Protein 2LSS (pdb70)

B-factor: mean 38.08, std 21.88, range [0.02, 75.52]

InterPro domains:
  IPR002059 Cold-shock protein Csp, DNA-binding [PF00313] (7-67)
  IPR002059 Cold-shock protein Csp, DNA-binding [PR00050] (7-22)
  IPR002059 Cold-shock protein Csp, DNA-binding [PR00050] (28-37)
  IPR002059 Cold-shock protein Csp, DNA-binding [PR00050] (43-61)
  IPR002059 Cold-shock protein Csp, DNA-binding [PS51857] (4-69)
  IPR002059 Cold-shock protein Csp, DNA-binding [cd04458] (7-69)
  IPR011129 Cold-shock domain [SM00357] (6-70)
  IPR012156 Cold shock, CspA [PIRSF002599] (2-68)
  IPR012340 Nucleic acid-binding, OB-fold [G3DSA:2.40.50.140] (1-70)
  IPR012340 Nucleic acid-binding, OB-fold [SSF50249] (3-68)
  IPR019844 Cold-shock domain, conserved site [PS00352] (18-37)
  IPR050181 Cold shock domain-containing protein [PTHR11544] (1-67)

Organism: Rickettsia rickettsii (strain Sheila Smith) (NCBI:txid392021)

Sequence (70 aa):
MATNIVGKVKWYNSTKNFGFIEQDNGGKDVFVHKSAVDAAGLHSLEEGQDVIFDLEEKQGKAYAVNLRIKMATNIVGKVKWYNSTKNFGFIEQDNGGKDVFVHKSAVDAAGLHSLEEGQDVIFDLEEKQGKAYAVNLRIKMATNIVGKVKWYNSTKNFGFIEQDNGGKDVFVHKSAVDAAGLHSLEEGQDVIFDLEEKQGKAYAVNLRIKMATNIVGKVKWYNSTKNFGFIEQDNGGKDVFVHKSAVDAAGLHSLEEGQDVIFDLEEKQGKAYAVNLRIKMATNIVGKVKWYNSTKNFGFIEQDNGGKDVFVHKSAVDAAGLHSLEEGQDVIFDLEEKQGKAYAVNLRIKMATNIVGKVKWYNSTKNFGFIEQDNGGKDVFVHKSAVDAAGLHSLEEGQDVIFDLEEKQGKAYAVNLRIKMATNIVGKVKWYNSTKNFGFIEQDNGGKDVFVHKSAVDAAGLHSLEEGQDVIFDLEEKQGKAYAVNLRIKMATNIVGKVKWYNSTKNFGFIEQDNGGKDVFVHKSAVDAAGLHSLEEGQDVIFDLEEKQGKAYAVNLRIKMATNIVGKVKWYNSTKNFGFIEQDNGGKDVFVHKSAVDAAGLHSLEEGQDVIFDLEEKQGKAYAVNLRIKMATNIVGKVKWYNSTKNFGFIEQDNGGKDVFVHKSAVDAAGLHSLEEGQDVIFDLEEKQGKAYAVNLRIKMATNIVGKVKWYNSTKNFGFIEQDNGGKDVFVHKSAVDAAGLHSLEEGQDVIFDLEEKQGKAYAVNLRIKMATNIVGKVKWYNSTKNFGFIEQDNGGKDVFVHKSAVDAAGLHSLEEGQDVIFDLEEKQGKAYAVNLRIKMATNIVGKVKWYNSTKNFGFIEQDNGGKDVFVHKSAVDAAGLHSLEEGQDVIFDLEEKQGKAYAVNLRIKMATNIVGKVKWYNSTKNFGFIEQDNGGKDVFVHKSAVDAAGLHSLEEGQDVIFDLEEKQGKAYAVNLRIKMATNIVGKVKWYNSTKNFGFIEQDNGGKDVFVHKSAVDAAGLHSLEEGQDVIFDLEEKQGKAYAVNLRIKMATNIVGKVKWYNSTKNFGFIEQDNGGKDVFVHKSAVDAAGLHSLEEGQDVIFDLEEKQGKAYAVNLRIKMATNIVGKVKWYNSTKNFGFIEQDNGGKDVFVHKSAVDAAGLHSLEEGQDVIFDLEEKQGKAYAVNLRIKMATNIVGKVKWYNSTKNFGFIEQDNGGKDVFVHKSAVDAAGLHSLEEGQDVIFDLEEKQGKAYAVNLRIKMATNIVGKVKWYNSTKNFGFIEQDNGGKDVFVHKSAVDAAGLHSLEEGQDVIFDLEEKQGKAYAVNLRIKMATNIVGKVKWYNSTKNFGFIEQDNGGKDVFVHKSAVDAAGLHSLEEGQDVIFDLEEKQGKAYAVNLRIK

Nearest PDB structures (foldseek):
  2lss-assembly1_A  TM=9.716E-01  e=3.222E-11  Rickettsia rickettsii str. 'Sheila Smith'
  1mjc-assembly1_A  TM=8.261E-01  e=1.455E-05  Escherichia coli
  6ktc-assembly1_A  TM=8.316E-01  e=2.704E-05  Homo sapiens
  3i2z-assembly3_A  TM=7.868E-01  e=3.585E-05  Salmonella enterica subsp. enterica serovar Typhimurium
  5ytx-assembly1_A  TM=8.258E-01  e=6.298E-05  Homo sapiens

Foldseek 3Di:
DFFWDKWFFPAADVVQQKGWIGHPVGHDIAMEGCQQCVVQVDDDHGGPWIWIFGWDDDPPGIYTHPIDTD

Solvent-accessible surface area: 4618 Å² total; per-residue (Å²): 178,39,100,118,30,83,2,58,1,65,104,30,82,80,128,144,45,98,1,54,0,61,44,99,129,62,23,180,88,7,48,0,75,78,66,0,8,84,69,41,36,22,178,76,14,93,118,35,57,40,0,59,4,27,28,85,84,117,183,70,128,27,58,0,36,64,0,135,74,168

Structure (mmCIF, N/CA/C/O backbone):
data_2LSS
#
_entry.id   2LSS
#
loop_
_atom_site.group_PDB
_atom_site.id
_atom_site.type_symbol
_atom_site.label_atom_id
_atom_site.label_alt_id
_atom_site.label_comp_id
_atom_site.label_asym_id
_atom_site.label_entity_id
_atom_site.label_seq_id
_atom_site.pdbx_PDB_ins_code
_atom_site.Cartn_x
_atom_site.Cartn_y
_atom_site.Cartn_z
_atom_site.occupancy
_atom_site.B_iso_or_equiv
_atom_site.auth_seq_id
_atom_site.auth_comp_id
_atom_site.auth_asym_id
_atom_site.auth_atom_id
_atom_site.pdbx_PDB_model_num
ATOM 1 N N . MET A 1 1 ? 5.404 12.030 1.901 1.00 0.00 1 MET A N 1
ATOM 2 C CA . MET A 1 1 ? 4.901 13.091 2.768 1.00 52.33 1 MET A CA 1
ATOM 3 C C . MET A 1 1 ? 3.371 13.031 2.905 1.00 21.10 1 MET A C 1
ATOM 4 O O . MET A 1 1 ? 2.646 13.899 2.409 1.00 42.05 1 MET A O 1
ATOM 20 N N . ALA A 1 2 ? 2.886 11.952 3.497 1.00 12.05 2 ALA A N 1
ATOM 21 C CA . ALA A 1 2 ? 1.475 11.768 3.781 1.00 54.41 2 ALA A CA 1
ATOM 22 C C . ALA A 1 2 ? 1.332 10.664 4.816 1.00 23.22 2 ALA A C 1
ATOM 23 O O . ALA A 1 2 ? 2.010 9.650 4.718 1.00 30.11 2 ALA A O 1
ATOM 30 N N . THR A 1 3 ? 0.487 10.849 5.797 1.00 31.02 3 THR A N 1
ATOM 31 C CA . THR A 1 3 ? 0.326 9.851 6.846 1.00 21.12 3 THR A CA 1
ATOM 32 C C . THR A 1 3 ? -1.140 9.487 7.079 1.00 50.50 3 THR A C 1
ATOM 33 O O . THR A 1 3 ? -2.039 10.293 6.790 1.00 1.24 3 THR A O 1
ATOM 44 N N . ASN A 1 4 ? -1.366 8.262 7.579 1.00 55.22 4 ASN A N 1
ATOM 45 C CA . ASN A 1 4 ? -2.708 7.760 7.972 1.00 71.43 4 ASN A CA 1
ATOM 46 C C . ASN A 1 4 ? -3.674 7.810 6.786 1.00 73.44 4 ASN A C 1
ATOM 47 O O . ASN A 1 4 ? -4.848 8.138 6.929 1.00 55.02 4 ASN A O 1
ATOM 58 N N . ILE A 1 5 ? -3.178 7.424 5.643 1.00 61.55 5 ILE A N 1
ATOM 59 C CA . ILE A 1 5 ? -3.906 7.492 4.389 1.00 23.41 5 ILE A CA 1
ATOM 60 C C . ILE A 1 5 ? -4.949 6.401 4.275 1.00 3.11 5 ILE A C 1
ATOM 61 O O . ILE A 1 5 ? -4.795 5.309 4.825 1.00 62.22 5 ILE A O 1
ATOM 77 N N . VAL A 1 6 ? -5.993 6.712 3.551 1.00 1.03 6 VAL A N 1
ATOM 78 C CA . VAL A 1 6 ? -7.036 5.794 3.249 1.00 70.44 6 VAL A CA 1
ATOM 79 C C . VAL A 1 6 ? -6.797 5.178 1.893 1.00 42.33 6 VAL A C 1
ATOM 80 O O . VAL A 1 6 ? -6.367 5.858 0.957 1.00 1.21 6 VAL A O 1
ATOM 93 N N . GLY A 1 7 ? -7.033 3.920 1.801 1.00 22.04 7 GLY A N 1
ATOM 94 C CA . GLY A 1 7 ? -7.089 3.289 0.549 1.00 73.03 7 GLY A CA 1
ATOM 95 C C . GLY A 1 7 ? -7.446 1.866 0.650 1.00 15.32 7 GLY A C 1
ATOM 96 O O . GLY A 1 7 ? -7.545 1.318 1.726 1.00 70.03 7 GLY A O 1
ATOM 100 N N . LYS A 1 8 ? -7.684 1.296 -0.456 1.00 60.53 8 LYS A N 1
ATOM 101 C CA . LYS A 1 8 ? -7.994 -0.080 -0.580 1.00 42.14 8 LYS A CA 1
ATOM 102 C C . LYS A 1 8 ? -6.945 -0.738 -1.447 1.00 71.14 8 LYS A C 1
ATOM 103 O O . LYS A 1 8 ? -6.430 -0.112 -2.381 1.00 63.04 8 LYS A O 1
ATOM 122 N N . VAL A 1 9 ? -6.596 -1.969 -1.117 1.00 44.33 9 VAL A N 1
ATOM 123 C CA . VAL A 1 9 ? -5.648 -2.736 -1.892 1.00 52.34 9 VAL A CA 1
ATOM 124 C C . VAL A 1 9 ? -6.178 -2.862 -3.312 1.00 43.51 9 VAL A C 1
ATOM 125 O O . VAL A 1 9 ? -7.177 -3.557 -3.566 1.00 42.15 9 VAL A O 1
ATOM 138 N N . LYS A 1 10 ? -5.534 -2.142 -4.209 1.00 43.00 10 LYS A N 1
ATOM 139 C CA . LYS A 1 10 ? -5.926 -2.048 -5.593 1.00 71.43 10 LYS A CA 1
ATOM 140 C C . LYS A 1 10 ? -5.675 -3.385 -6.257 1.00 10.11 10 LYS A C 1
ATOM 141 O O . LYS A 1 10 ? -6.508 -3.880 -7.026 1.00 74.23 10 LYS A O 1
ATOM 160 N N . TRP A 1 11 ? -4.529 -3.951 -5.940 1.00 0.20 11 TRP A N 1
ATOM 161 C CA . TRP A 1 11 ? -4.145 -5.281 -6.333 1.00 72.32 11 TRP A CA 1
ATOM 162 C C . TRP A 1 11 ? -2.879 -5.634 -5.623 1.00 23.54 11 TRP A C 1
ATOM 163 O O . TRP A 1 11 ? -2.122 -4.744 -5.227 1.00 61.11 11 TRP A O 1
ATOM 184 N N . TYR A 1 12 ? -2.652 -6.892 -5.454 1.00 41.31 12 TYR A N 1
ATOM 185 C CA . TYR A 1 12 ? -1.478 -7.380 -4.762 1.00 4.11 12 TYR A CA 1
ATOM 186 C C . TYR A 1 12 ? -1.233 -8.815 -5.137 1.00 13.13 12 TYR A C 1
ATOM 187 O O . TYR A 1 12 ? -2.102 -9.668 -4.954 1.00 71.45 12 TYR A O 1
ATOM 205 N N . ASN A 1 13 ? -0.073 -9.084 -5.674 1.00 63.12 13 ASN A N 1
ATOM 206 C CA . ASN A 1 13 ? 0.298 -10.441 -6.008 1.00 13.31 13 ASN A CA 1
ATOM 207 C C . ASN A 1 13 ? 1.395 -10.905 -5.104 1.00 74.01 13 ASN A C 1
ATOM 208 O O . ASN A 1 13 ? 2.551 -10.458 -5.221 1.00 75.41 13 ASN A O 1
ATOM 219 N N . SER A 1 14 ? 1.040 -11.804 -4.204 1.00 45.10 14 SER A N 1
ATOM 220 C CA . SER A 1 14 ? 1.933 -12.329 -3.187 1.00 30.51 14 SER A CA 1
ATOM 221 C C . SER A 1 14 ? 3.179 -12.993 -3.780 1.00 11.32 14 SER A C 1
ATOM 222 O O . SER A 1 14 ? 4.206 -13.075 -3.125 1.00 4.33 14 SER A O 1
ATOM 230 N N . THR A 1 15 ? 3.071 -13.437 -5.029 1.00 10.34 15 THR A N 1
ATOM 231 C CA . THR A 1 15 ? 4.166 -14.078 -5.735 1.00 43.55 15 THR A CA 1
ATOM 232 C C . THR A 1 15 ? 5.398 -13.154 -5.796 1.00 11.13 15 THR A C 1
ATOM 233 O O . THR A 1 15 ? 6.534 -13.607 -5.693 1.00 44.23 15 THR A O 1
ATOM 244 N N . LYS A 1 16 ? 5.162 -11.854 -5.939 1.00 75.23 16 LYS A N 1
ATOM 245 C CA . LYS A 1 16 ? 6.269 -10.906 -5.996 1.00 71.45 16 LYS A CA 1
ATOM 246 C C . LYS A 1 16 ? 6.235 -9.981 -4.791 1.00 51.42 16 LYS A C 1
ATOM 247 O O . LYS A 1 16 ? 7.181 -9.230 -4.557 1.00 62.42 16 LYS A O 1
ATOM 266 N N . ASN A 1 17 ? 5.143 -10.060 -4.027 1.00 70.33 17 ASN A N 1
ATOM 267 C CA . ASN A 1 17 ? 4.892 -9.188 -2.858 1.00 42.34 17 ASN A CA 1
ATOM 268 C C . ASN A 1 17 ? 4.760 -7.723 -3.261 1.00 73.10 17 ASN A C 1
ATOM 269 O O . ASN A 1 17 ? 4.959 -6.822 -2.447 1.00 61.31 17 ASN A O 1
ATOM 280 N N . PHE A 1 18 ? 4.374 -7.496 -4.504 1.00 11.01 18 PHE A N 1
ATOM 281 C CA . PHE A 1 18 ? 4.162 -6.152 -5.000 1.00 34.52 18 PHE A CA 1
ATOM 282 C C . PHE A 1 18 ? 2.710 -5.963 -5.374 1.00 73.22 18 PHE A C 1
ATOM 283 O O . PHE A 1 18 ? 1.977 -6.947 -5.629 1.00 73.41 18 PHE A O 1
ATOM 300 N N . GLY A 1 19 ? 2.298 -4.728 -5.409 1.00 72.33 19 GLY A N 1
ATOM 301 C CA . GLY A 1 19 ? 0.969 -4.393 -5.779 1.00 74.03 19 GLY A CA 1
ATOM 302 C C . GLY A 1 19 ? 0.756 -2.914 -5.674 1.00 5.34 19 GLY A C 1
ATOM 303 O O . GLY A 1 19 ? 1.719 -2.159 -5.506 1.00 13.13 19 GLY A O 1
ATOM 307 N N . PHE A 1 20 ? -0.470 -2.500 -5.743 1.00 32.34 20 PHE A N 1
ATOM 308 C CA . PHE A 1 20 ? -0.834 -1.105 -5.643 1.00 65.12 20 PHE A CA 1
ATOM 309 C C . PHE A 1 20 ? -2.006 -0.920 -4.724 1.00 73.25 20 PHE A C 1
ATOM 310 O O . PHE A 1 20 ? -2.681 -1.884 -4.346 1.00 31.02 20 PHE A O 1
ATOM 327 N N . ILE A 1 21 ? -2.263 0.316 -4.389 1.00 61.21 21 ILE A N 1
ATOM 328 C CA . ILE A 1 21 ? -3.329 0.688 -3.486 1.00 64.33 21 ILE A CA 1
ATOM 329 C C . ILE A 1 21 ? -3.986 1.963 -4.005 1.00 24.14 21 ILE A C 1
ATOM 330 O O . ILE A 1 21 ? -3.294 2.853 -4.500 1.00 53.21 21 ILE A O 1
ATOM 346 N N . GLU A 1 22 ? -5.302 2.030 -3.940 1.00 10.31 22 GLU A N 1
ATOM 347 C CA . GLU A 1 22 ? -6.019 3.228 -4.308 1.00 63.13 22 GLU A CA 1
ATOM 348 C C . GLU A 1 22 ? -7.178 3.353 -3.354 1.00 61.12 22 GLU A C 1
ATOM 349 O O . GLU A 1 22 ? -7.756 2.346 -2.963 1.00 4.11 22 GLU A O 1
ATOM 361 N N . GLN A 1 23 ? -7.507 4.524 -2.932 1.00 61.53 23 GLN A N 1
ATOM 362 C CA . GLN A 1 23 ? -8.696 4.634 -2.134 1.00 11.24 23 GLN A CA 1
ATOM 363 C C . GLN A 1 23 ? -9.872 4.725 -3.036 1.00 71.43 23 GLN A C 1
ATOM 364 O O . GLN A 1 23 ? -9.761 5.232 -4.166 1.00 51.12 23 GLN A O 1
ATOM 378 N N . ASP A 1 24 ? -10.984 4.259 -2.557 1.00 40.42 24 ASP A N 1
ATOM 379 C CA . ASP A 1 24 ? -12.233 4.230 -3.311 1.00 71.43 24 ASP A CA 1
ATOM 380 C C . ASP A 1 24 ? -12.665 5.619 -3.746 1.00 22.13 24 ASP A C 1
ATOM 381 O O . ASP A 1 24 ? -13.445 5.774 -4.686 1.00 2.03 24 ASP A O 1
ATOM 390 N N . ASN A 1 25 ? -12.136 6.628 -3.080 1.00 21.21 25 ASN A N 1
ATOM 391 C CA . ASN A 1 25 ? -12.501 8.004 -3.369 1.00 20.13 25 ASN A CA 1
ATOM 392 C C . ASN A 1 25 ? -11.662 8.588 -4.493 1.00 13.44 25 ASN A C 1
ATOM 393 O O . ASN A 1 25 ? -11.835 9.754 -4.855 1.00 13.55 25 ASN A O 1
ATOM 404 N N . GLY A 1 26 ? -10.763 7.792 -5.054 1.00 44.23 26 GLY A N 1
ATOM 405 C CA . GLY A 1 26 ? -9.957 8.285 -6.145 1.00 65.01 26 GLY A CA 1
ATOM 406 C C . GLY A 1 26 ? -8.537 8.541 -5.741 1.00 34.04 26 GLY A C 1
ATOM 407 O O . GLY A 1 26 ? -7.971 9.585 -6.064 1.00 33.45 26 GLY A O 1
ATOM 411 N N . GLY A 1 27 ? -7.955 7.600 -5.029 1.00 14.33 27 GLY A N 1
ATOM 412 C CA . GLY A 1 27 ? -6.573 7.747 -4.637 1.00 24.41 27 GLY A CA 1
ATOM 413 C C . GLY A 1 27 ? -5.671 7.360 -5.782 1.00 63.24 27 GLY A C 1
ATOM 414 O O . GLY A 1 27 ? -6.078 6.584 -6.661 1.00 1.00 27 GLY A O 1
ATOM 418 N N . LYS A 1 28 ? -4.484 7.887 -5.802 1.00 23.22 28 LYS A N 1
ATOM 419 C CA . LYS A 1 28 ? -3.572 7.645 -6.895 1.00 41.52 28 LYS A CA 1
ATOM 420 C C . LYS A 1 28 ? -2.804 6.354 -6.741 1.00 31.22 28 LYS A C 1
ATOM 421 O O . LYS A 1 28 ? -2.837 5.716 -5.676 1.00 44.23 28 LYS A O 1
ATOM 440 N N . ASP A 1 29 ? -2.116 5.976 -7.807 1.00 72.24 29 ASP A N 1
ATOM 441 C CA . ASP A 1 29 ? -1.357 4.735 -7.863 1.00 42.31 29 ASP A CA 1
ATOM 442 C C . ASP A 1 29 ? -0.133 4.770 -7.004 1.00 42.12 29 ASP A C 1
ATOM 443 O O . ASP A 1 29 ? 0.940 5.213 -7.429 1.00 0.23 29 ASP A O 1
ATOM 452 N N . VAL A 1 30 ? -0.296 4.359 -5.800 1.00 73.34 30 VAL A N 1
ATOM 453 C CA . VAL A 1 30 ? 0.797 4.217 -4.911 1.00 35.21 30 VAL A CA 1
ATOM 454 C C . VAL A 1 30 ? 1.102 2.738 -4.763 1.00 62.25 30 VAL A C 1
ATOM 455 O O . VAL A 1 30 ? 0.213 1.937 -4.436 1.00 63.25 30 VAL A O 1
ATOM 468 N N . PHE A 1 31 ? 2.323 2.362 -5.055 1.00 62.40 31 PHE A N 1
ATOM 469 C CA . PHE A 1 31 ? 2.692 0.973 -5.013 1.00 74.01 31 PHE A CA 1
ATOM 470 C C . PHE A 1 31 ? 3.046 0.540 -3.624 1.00 10.31 31 PHE A C 1
ATOM 471 O O . PHE A 1 31 ? 3.640 1.297 -2.854 1.00 71.34 31 PHE A O 1
ATOM 488 N N . VAL A 1 32 ? 2.661 -0.647 -3.293 1.00 22.14 32 VAL A N 1
ATOM 489 C CA . VAL A 1 32 ? 2.939 -1.176 -2.004 1.00 10.41 32 VAL A CA 1
ATOM 490 C C . VAL A 1 32 ? 4.173 -2.068 -2.072 1.00 73.51 32 VAL A C 1
ATOM 491 O O . VAL A 1 32 ? 4.307 -2.917 -2.963 1.00 63.32 32 VAL A O 1
ATOM 504 N N . HIS A 1 33 ? 5.085 -1.833 -1.173 1.00 54.11 33 HIS A N 1
ATOM 505 C CA . HIS A 1 33 ? 6.304 -2.586 -1.106 1.00 64.20 33 HIS A CA 1
ATOM 506 C C . HIS A 1 33 ? 6.259 -3.472 0.132 1.00 25.12 33 HIS A C 1
ATOM 507 O O . HIS A 1 33 ? 5.663 -3.090 1.127 1.00 63.41 33 HIS A O 1
ATOM 522 N N . LYS A 1 34 ? 6.894 -4.646 0.074 1.00 15.31 34 LYS A N 1
ATOM 523 C CA . LYS A 1 34 ? 6.858 -5.581 1.200 1.00 34.21 34 LYS A CA 1
ATOM 524 C C . LYS A 1 34 ? 7.385 -4.996 2.516 1.00 64.41 34 LYS A C 1
ATOM 525 O O . LYS A 1 34 ? 6.917 -5.371 3.573 1.00 51.33 34 LYS A O 1
ATOM 544 N N . SER A 1 35 ? 8.326 -4.059 2.450 1.00 50.24 35 SER A N 1
ATOM 545 C CA . SER A 1 35 ? 8.806 -3.365 3.671 1.00 31.13 35 SER A CA 1
ATOM 546 C C . SER A 1 35 ? 7.630 -2.734 4.460 1.00 74.13 35 SER A C 1
ATOM 547 O O . SER A 1 35 ? 7.691 -2.602 5.687 1.00 43.14 35 SER A O 1
ATOM 555 N N . ALA A 1 36 ? 6.559 -2.383 3.753 1.00 5.12 36 ALA A N 1
ATOM 556 C CA . ALA A 1 36 ? 5.383 -1.823 4.376 1.00 21.22 36 ALA A CA 1
ATOM 557 C C . ALA A 1 36 ? 4.624 -2.897 5.094 1.00 45.44 36 ALA A C 1
ATOM 558 O O . ALA A 1 36 ? 4.082 -2.675 6.176 1.00 54.21 36 ALA A O 1
ATOM 565 N N . VAL A 1 37 ? 4.568 -4.066 4.465 1.00 15.01 37 VAL A N 1
ATOM 566 C CA . VAL A 1 37 ? 3.982 -5.230 5.075 1.00 12.34 37 VAL A CA 1
ATOM 567 C C . VAL A 1 37 ? 4.766 -5.561 6.291 1.00 34.43 37 VAL A C 1
ATOM 568 O O . VAL A 1 37 ? 4.214 -5.671 7.343 1.00 71.23 37 VAL A O 1
ATOM 581 N N . ASP A 1 38 ? 6.069 -5.642 6.128 1.00 74.45 38 ASP A N 1
ATOM 582 C CA . ASP A 1 38 ? 6.981 -6.030 7.188 1.00 24.21 38 ASP A CA 1
ATOM 583 C C . ASP A 1 38 ? 6.994 -5.033 8.309 1.00 3.45 38 ASP A C 1
ATOM 584 O O . ASP A 1 38 ? 7.352 -5.382 9.422 1.00 60.34 38 ASP A O 1
ATOM 593 N N . ALA A 1 39 ? 6.596 -3.784 8.023 1.00 65.31 39 ALA A N 1
ATOM 594 C CA . ALA A 1 39 ? 6.540 -2.752 9.055 1.00 14.52 39 ALA A CA 1
ATOM 595 C C . ALA A 1 39 ? 5.613 -3.172 10.188 1.00 75.52 39 ALA A C 1
ATOM 596 O O . ALA A 1 39 ? 5.875 -2.902 11.362 1.00 14.24 39 ALA A O 1
ATOM 603 N N . ALA A 1 40 ? 4.553 -3.860 9.827 1.00 44.33 40 ALA A N 1
ATOM 604 C CA . ALA A 1 40 ? 3.578 -4.335 10.800 1.00 1.03 40 ALA A CA 1
ATOM 605 C C . ALA A 1 40 ? 3.541 -5.858 10.804 1.00 23.32 40 ALA A C 1
ATOM 606 O O . ALA A 1 40 ? 3.011 -6.484 11.716 1.00 60.34 40 ALA A O 1
ATOM 613 N N . GLY A 1 41 ? 4.137 -6.425 9.784 1.00 22.14 41 GLY A N 1
ATOM 614 C CA . GLY A 1 41 ? 4.095 -7.839 9.520 1.00 50.22 41 GLY A CA 1
ATOM 615 C C . GLY A 1 41 ? 2.703 -8.249 9.202 1.00 51.43 41 GLY A C 1
ATOM 616 O O . GLY A 1 41 ? 2.131 -9.140 9.848 1.00 13.52 41 GLY A O 1
ATOM 620 N N . LEU A 1 42 ? 2.155 -7.577 8.212 1.00 15.14 42 LEU A N 1
ATOM 621 C CA . LEU A 1 42 ? 0.807 -7.779 7.773 1.00 1.31 42 LEU A CA 1
ATOM 622 C C . LEU A 1 42 ? 0.733 -9.210 7.232 1.00 20.32 42 LEU A C 1
ATOM 623 O O . LEU A 1 42 ? 1.517 -9.596 6.368 1.00 1.34 42 LEU A O 1
ATOM 639 N N . HIS A 1 43 ? -0.189 -9.980 7.735 1.00 53.14 43 HIS A N 1
ATOM 640 C CA . HIS A 1 43 ? -0.203 -11.404 7.441 1.00 60.23 43 HIS A CA 1
ATOM 641 C C . HIS A 1 43 ? -0.662 -11.740 6.036 1.00 14.13 43 HIS A C 1
ATOM 642 O O . HIS A 1 43 ? -0.163 -12.702 5.437 1.00 41.01 43 HIS A O 1
ATOM 657 N N . SER A 1 44 ? -1.589 -10.977 5.500 1.00 20.23 44 SER A N 1
ATOM 658 C CA . SER A 1 44 ? -2.118 -11.235 4.164 1.00 64.24 44 SER A CA 1
ATOM 659 C C . SER A 1 44 ? -2.808 -10.007 3.600 1.00 25.55 44 SER A C 1
ATOM 660 O O . SER A 1 44 ? -3.451 -9.247 4.334 1.00 35.11 44 SER A O 1
ATOM 668 N N . LEU A 1 45 ? -2.662 -9.819 2.317 1.00 13.13 45 LEU A N 1
ATOM 669 C CA . LEU A 1 45 ? -3.339 -8.766 1.590 1.00 43.22 45 LEU A CA 1
ATOM 670 C C . LEU A 1 45 ? -3.799 -9.301 0.273 1.00 65.24 45 LEU A C 1
ATOM 671 O O . LEU A 1 45 ? -3.128 -10.139 -0.341 1.00 61.14 45 LEU A O 1
ATOM 687 N N . GLU A 1 46 ? -4.918 -8.838 -0.145 1.00 74.11 46 GLU A N 1
ATOM 688 C CA . GLU A 1 46 ? -5.447 -9.107 -1.435 1.00 71.34 46 GLU A CA 1
ATOM 689 C C . GLU A 1 46 ? -6.437 -8.013 -1.758 1.00 72.03 46 GLU A C 1
ATOM 690 O O . GLU A 1 46 ? -6.749 -7.181 -0.880 1.00 25.25 46 GLU A O 1
ATOM 702 N N . GLU A 1 47 ? -6.904 -7.987 -2.981 1.00 75.11 47 GLU A N 1
ATOM 703 C CA . GLU A 1 47 ? -7.807 -7.006 -3.461 1.00 3.12 47 GLU A CA 1
ATOM 704 C C . GLU A 1 47 ? -9.055 -6.966 -2.581 1.00 12.12 47 GLU A C 1
ATOM 705 O O . GLU A 1 47 ? -9.617 -8.009 -2.220 1.00 11.03 47 GLU A O 1
ATOM 717 N N . GLY A 1 48 ? -9.451 -5.779 -2.219 1.00 20.13 48 GLY A N 1
ATOM 718 C CA . GLY A 1 48 ? -10.622 -5.599 -1.397 1.00 1.10 48 GLY A CA 1
ATOM 719 C C . GLY A 1 48 ? -10.320 -5.011 -0.038 1.00 1.42 48 GLY A C 1
ATOM 720 O O . GLY A 1 48 ? -11.129 -4.262 0.507 1.00 41.43 48 GLY A O 1
ATOM 724 N N . GLN A 1 49 ? -9.163 -5.338 0.500 1.00 41.03 49 GLN A N 1
ATOM 725 C CA . GLN A 1 49 ? -8.767 -4.870 1.818 1.00 53.12 49 GLN A CA 1
ATOM 726 C C . GLN A 1 49 ? -8.604 -3.376 1.907 1.00 34.21 49 GLN A C 1
ATOM 727 O O . GLN A 1 49 ? -7.891 -2.771 1.113 1.00 24.25 49 GLN A O 1
ATOM 741 N N . ASP A 1 50 ? -9.280 -2.791 2.869 1.00 52.41 50 ASP A N 1
ATOM 742 C CA . ASP A 1 50 ? -9.047 -1.401 3.213 1.00 54.30 50 ASP A CA 1
ATOM 743 C C . ASP A 1 50 ? -7.739 -1.359 3.937 1.00 3.15 50 ASP A C 1
ATOM 744 O O . ASP A 1 50 ? -7.490 -2.182 4.835 1.00 2.52 50 ASP A O 1
ATOM 753 N N . VAL A 1 51 ? -6.913 -0.460 3.581 1.00 54.54 51 VAL A N 1
ATOM 754 C CA . VAL A 1 51 ? -5.647 -0.376 4.182 1.00 13.14 51 VAL A CA 1
ATOM 755 C C . VAL A 1 51 ? -5.297 1.060 4.460 1.00 1.24 51 VAL A C 1
ATOM 756 O O . VAL A 1 51 ? -5.614 1.971 3.695 1.00 24.42 51 VAL A O 1
ATOM 769 N N . ILE A 1 52 ? -4.693 1.238 5.554 1.00 22.32 52 ILE A N 1
ATOM 770 C CA . ILE A 1 52 ? -4.323 2.522 6.049 1.00 2.51 52 ILE A CA 1
ATOM 771 C C . ILE A 1 52 ? -2.820 2.549 6.068 1.00 24.00 52 ILE A C 1
ATOM 772 O O . ILE A 1 52 ? -2.204 1.671 6.668 1.00 33.32 52 ILE A O 1
ATOM 788 N N . PHE A 1 53 ? -2.226 3.505 5.418 1.00 24.23 53 PHE A N 1
ATOM 789 C CA . PHE A 1 53 ? -0.780 3.522 5.286 1.00 65.12 53 PHE A CA 1
ATOM 790 C C . PHE A 1 53 ? -0.240 4.916 5.349 1.00 52.41 53 PHE A C 1
ATOM 791 O O . PHE A 1 53 ? -0.991 5.873 5.480 1.00 0.24 53 PHE A O 1
ATOM 808 N N . ASP A 1 54 ? 1.051 5.022 5.251 1.00 11.32 54 ASP A N 1
ATOM 809 C CA . ASP A 1 54 ? 1.701 6.285 5.158 1.00 64.13 54 ASP A CA 1
ATOM 810 C C . ASP A 1 54 ? 2.379 6.292 3.828 1.00 64.14 54 ASP A C 1
ATOM 811 O O . ASP A 1 54 ? 2.623 5.226 3.250 1.00 20.43 54 ASP A O 1
ATOM 820 N N . LEU A 1 55 ? 2.673 7.426 3.332 1.00 53.12 55 LEU A N 1
ATOM 821 C CA . LEU A 1 55 ? 3.239 7.528 2.033 1.00 54.01 55 LEU A CA 1
ATOM 822 C C . LEU A 1 55 ? 4.427 8.441 1.993 1.00 3.44 55 LEU A C 1
ATOM 823 O O . LEU A 1 55 ? 4.370 9.602 2.405 1.00 0.14 55 LEU A O 1
ATOM 839 N N . GLU A 1 56 ? 5.483 7.893 1.506 1.00 42.30 56 GLU A N 1
ATOM 840 C CA . GLU A 1 56 ? 6.718 8.575 1.273 1.00 32.42 56 GLU A CA 1
ATOM 841 C C . GLU A 1 56 ? 7.058 8.468 -0.169 1.00 34.30 56 GLU A C 1
ATOM 842 O O . GLU A 1 56 ? 6.606 7.541 -0.864 1.00 73.55 56 GLU A O 1
ATOM 854 N N . GLU A 1 57 ? 7.843 9.360 -0.616 1.00 1.12 57 GLU A N 1
ATOM 855 C CA . GLU A 1 57 ? 8.145 9.423 -2.002 1.00 51.21 57 GLU A CA 1
ATOM 856 C C . GLU A 1 57 ? 9.471 8.808 -2.339 1.00 21.20 57 GLU A C 1
ATOM 857 O O . GLU A 1 57 ? 10.382 8.707 -1.503 1.00 2.32 57 GLU A O 1
ATOM 869 N N . LYS A 1 58 ? 9.553 8.395 -3.561 1.00 2.04 58 LYS A N 1
ATOM 870 C CA . LYS A 1 58 ? 10.732 7.822 -4.157 1.00 75.02 58 LYS A CA 1
ATOM 871 C C . LYS A 1 58 ? 11.111 8.725 -5.293 1.00 41.21 58 LYS A C 1
ATOM 872 O O . LYS A 1 58 ? 10.670 8.517 -6.428 1.00 75.41 58 LYS A O 1
ATOM 891 N N . GLN A 1 59 ? 11.862 9.773 -4.966 1.00 5.41 59 GLN A N 1
ATOM 892 C CA . GLN A 1 59 ? 12.203 10.855 -5.902 1.00 33.45 59 GLN A CA 1
ATOM 893 C C . GLN A 1 59 ? 10.927 11.622 -6.286 1.00 14.44 59 GLN A C 1
ATOM 894 O O . GLN A 1 59 ? 10.672 12.707 -5.772 1.00 53.23 59 GLN A O 1
ATOM 908 N N . GLY A 1 60 ? 10.125 11.031 -7.147 1.00 33.13 60 GLY A N 1
ATOM 909 C CA . GLY A 1 60 ? 8.854 11.596 -7.508 1.00 70.24 60 GLY A CA 1
ATOM 910 C C . GLY A 1 60 ? 7.747 10.545 -7.471 1.00 60.14 60 GLY A C 1
ATOM 911 O O . GLY A 1 60 ? 6.570 10.868 -7.664 1.00 60.24 60 GLY A O 1
ATOM 915 N N . LYS A 1 61 ? 8.125 9.291 -7.218 1.00 60.14 61 LYS A N 1
ATOM 916 C CA . LYS A 1 61 ? 7.185 8.174 -7.178 1.00 3.43 61 LYS A CA 1
ATOM 917 C C . LYS A 1 61 ? 6.618 7.993 -5.784 1.00 41.45 61 LYS A C 1
ATOM 918 O O . LYS A 1 61 ? 7.154 8.536 -4.827 1.00 40.41 61 LYS A O 1
ATOM 937 N N . ALA A 1 62 ? 5.560 7.226 -5.665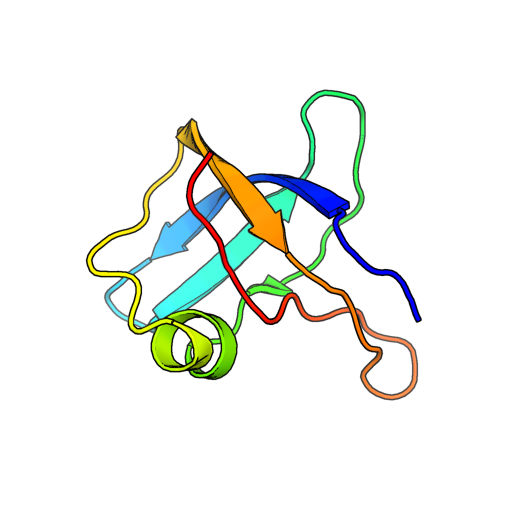 1.00 72.50 62 ALA A N 1
ATOM 938 C CA . ALA A 1 62 ? 4.864 7.073 -4.402 1.00 34.21 62 ALA A CA 1
ATOM 939 C C . ALA A 1 62 ? 4.789 5.602 -3.968 1.00 24.21 62 ALA A C 1
ATOM 940 O O . ALA A 1 62 ? 4.263 4.765 -4.700 1.00 20.24 62 ALA A O 1
ATOM 947 N N . TYR A 1 63 ? 5.299 5.298 -2.772 1.00 73.42 63 TYR A N 1
ATOM 948 C CA . TYR A 1 63 ? 5.223 3.942 -2.219 1.00 24.43 63 TYR A CA 1
ATOM 949 C C . TYR A 1 63 ? 4.586 3.933 -0.836 1.00 64.50 63 TYR A C 1
ATOM 950 O O . TYR A 1 63 ? 4.921 4.747 0.032 1.00 15.22 63 TYR A O 1
ATOM 968 N N . ALA A 1 64 ? 3.666 3.029 -0.659 1.00 14.11 64 ALA A N 1
ATOM 969 C CA . ALA A 1 64 ? 2.928 2.873 0.585 1.00 5.34 64 ALA A CA 1
ATOM 970 C C . ALA A 1 64 ? 3.764 2.146 1.605 1.00 41.04 64 ALA A C 1
ATOM 971 O O . ALA A 1 64 ? 4.413 1.139 1.291 1.00 23.44 64 ALA A O 1
ATOM 978 N N . VAL A 1 65 ? 3.751 2.664 2.809 1.00 61.11 65 VAL A N 1
ATOM 979 C CA . VAL A 1 65 ? 4.492 2.116 3.926 1.00 14.41 65 VAL A CA 1
ATOM 980 C C . VAL A 1 65 ? 3.617 2.146 5.153 1.00 41.20 65 VAL A C 1
ATOM 981 O O . VAL A 1 65 ? 2.593 2.809 5.141 1.00 1.53 65 VAL A O 1
ATOM 994 N N . ASN A 1 66 ? 4.017 1.428 6.197 1.00 44.31 66 ASN A N 1
ATOM 995 C CA . ASN A 1 66 ? 3.273 1.391 7.467 1.00 45.24 66 ASN A CA 1
ATOM 996 C C . ASN A 1 66 ? 1.826 0.942 7.253 1.00 12.20 66 ASN A C 1
ATOM 997 O O . ASN A 1 66 ? 0.888 1.728 7.420 1.00 34.24 66 ASN A O 1
ATOM 1008 N N . LEU A 1 67 ? 1.642 -0.281 6.808 1.00 13.03 67 LEU A N 1
ATOM 1009 C CA . LEU A 1 67 ? 0.303 -0.738 6.520 1.00 72.42 67 LEU A CA 1
ATOM 1010 C C . LEU A 1 67 ? -0.442 -1.161 7.764 1.00 30.24 67 LEU A C 1
ATOM 1011 O O . LEU A 1 67 ? 0.123 -1.746 8.682 1.00 14.41 67 LEU A O 1
ATOM 1027 N N . ARG A 1 68 ? -1.705 -0.861 7.775 1.00 61.14 68 ARG A N 1
ATOM 1028 C CA . ARG A 1 68 ? -2.593 -1.249 8.827 1.00 4.33 68 ARG A CA 1
ATOM 1029 C C . ARG A 1 68 ? -3.879 -1.680 8.155 1.00 5.11 68 ARG A C 1
ATOM 1030 O O . ARG A 1 68 ? -4.384 -0.973 7.276 1.00 34.34 68 ARG A O 1
ATOM 1051 N N . ILE A 1 69 ? -4.396 -2.815 8.528 1.00 31.54 69 ILE A N 1
ATOM 1052 C CA . ILE A 1 69 ? -5.584 -3.322 7.890 1.00 25.21 69 ILE A CA 1
ATOM 1053 C C . ILE A 1 69 ? -6.897 -2.918 8.516 1.00 1.35 69 ILE A C 1
ATOM 1054 O O . ILE A 1 69 ? -7.348 -3.515 9.476 1.00 40.40 69 ILE A O 1
ATOM 1070 N N . LYS A 1 70 ? -7.470 -1.875 7.940 1.00 50.13 70 LYS A N 1
ATOM 1071 C CA . LYS A 1 70 ? -8.794 -1.352 8.252 1.00 3.55 70 LYS A CA 1
ATOM 1072 C C . LYS A 1 70 ? -9.067 -1.216 9.761 1.00 0.32 70 LYS A C 1
ATOM 1073 O O . LYS A 1 70 ? -9.666 -2.143 10.367 1.00 37.68 70 LYS A O 1
ATOM 1093 N N . MET A 1 1 ? 6.041 12.017 2.634 1.00 12.15 1 MET A N 2
ATOM 1094 C CA . MET A 1 1 ? 5.563 12.065 3.997 1.00 52.42 1 MET A CA 2
ATOM 1095 C C . MET A 1 1 ? 4.119 12.530 4.073 1.00 43.14 1 MET A C 2
ATOM 1096 O O . MET A 1 1 ? 3.813 13.715 4.037 1.00 45.03 1 MET A O 2
ATOM 1112 N N . ALA A 1 2 ? 3.247 11.569 4.106 1.00 20.15 2 ALA A N 2
ATOM 1113 C CA . ALA A 1 2 ? 1.838 11.779 4.290 1.00 14.23 2 ALA A CA 2
ATOM 1114 C C . ALA A 1 2 ? 1.383 10.680 5.198 1.00 64.41 2 ALA A C 2
ATOM 1115 O O . ALA A 1 2 ? 1.640 9.509 4.914 1.00 2.24 2 ALA A O 2
ATOM 1122 N N . THR A 1 3 ? 0.767 11.022 6.285 1.00 13.22 3 THR A N 2
ATOM 1123 C CA . THR A 1 3 ? 0.430 10.034 7.267 1.00 34.12 3 THR A CA 2
ATOM 1124 C C . THR A 1 3 ? -1.047 9.746 7.338 1.00 52.35 3 THR A C 2
ATOM 1125 O O . THR A 1 3 ? -1.883 10.627 7.081 1.00 12.10 3 THR A O 2
ATOM 1136 N N . ASN A 1 4 ? -1.347 8.496 7.689 1.00 64.15 4 ASN A N 2
ATOM 1137 C CA . ASN A 1 4 ? -2.706 7.968 7.814 1.00 15.41 4 ASN A CA 2
ATOM 1138 C C . ASN A 1 4 ? -3.526 8.217 6.578 1.00 5.24 4 ASN A C 2
ATOM 1139 O O . ASN A 1 4 ? -4.340 9.150 6.503 1.00 34.33 4 ASN A O 2
ATOM 1150 N N . ILE A 1 5 ? -3.254 7.441 5.588 1.00 43.53 5 ILE A N 2
ATOM 1151 C CA . ILE A 1 5 ? -3.914 7.549 4.338 1.00 12.22 5 ILE A CA 2
ATOM 1152 C C . ILE A 1 5 ? -4.942 6.470 4.202 1.00 54.50 5 ILE A C 2
ATOM 1153 O O . ILE A 1 5 ? -4.737 5.341 4.651 1.00 13.14 5 ILE A O 2
ATOM 1169 N N . VAL A 1 6 ? -6.020 6.819 3.591 1.00 31.31 6 VAL A N 2
ATOM 1170 C CA . VAL A 1 6 ? -7.061 5.889 3.309 1.00 20.34 6 VAL A CA 2
ATOM 1171 C C . VAL A 1 6 ? -6.842 5.289 1.959 1.00 44.44 6 VAL A C 2
ATOM 1172 O O . VAL A 1 6 ? -6.522 5.995 0.992 1.00 55.15 6 VAL A O 2
ATOM 1185 N N . GLY A 1 7 ? -6.966 4.020 1.896 1.00 13.31 7 GLY A N 2
ATOM 1186 C CA . GLY A 1 7 ? -6.966 3.363 0.664 1.00 62.52 7 GLY A CA 2
ATOM 1187 C C . GLY A 1 7 ? -7.515 1.994 0.762 1.00 61.30 7 GLY A C 2
ATOM 1188 O O . GLY A 1 7 ? -7.827 1.513 1.836 1.00 73.35 7 GLY A O 2
ATOM 1192 N N . LYS A 1 8 ? -7.682 1.408 -0.344 1.00 73.52 8 LYS A N 2
ATOM 1193 C CA . LYS A 1 8 ? -8.098 0.064 -0.465 1.00 40.14 8 LYS A CA 2
ATOM 1194 C C . LYS A 1 8 ? -7.070 -0.680 -1.277 1.00 72.31 8 LYS A C 2
ATOM 1195 O O . LYS A 1 8 ? -6.473 -0.115 -2.203 1.00 61.41 8 LYS A O 2
ATOM 1214 N N . VAL A 1 9 ? -6.830 -1.912 -0.915 1.00 23.41 9 VAL A N 2
ATOM 1215 C CA . VAL A 1 9 ? -5.925 -2.739 -1.643 1.00 21.23 9 VAL A CA 2
ATOM 1216 C C . VAL A 1 9 ? -6.485 -2.949 -3.039 1.00 41.23 9 VAL A C 2
ATOM 1217 O O . VAL A 1 9 ? -7.533 -3.582 -3.224 1.00 65.11 9 VAL A O 2
ATOM 1230 N N . LYS A 1 10 ? -5.807 -2.368 -3.987 1.00 34.25 10 LYS A N 2
ATOM 1231 C CA . LYS A 1 10 ? -6.197 -2.386 -5.375 1.00 12.34 10 LYS A CA 2
ATOM 1232 C C . LYS A 1 10 ? -5.851 -3.747 -5.964 1.00 2.51 10 LYS A C 2
ATOM 1233 O O . LYS A 1 10 ? -6.621 -4.321 -6.739 1.00 21.53 10 LYS A O 2
ATOM 1252 N N . TRP A 1 11 ? -4.690 -4.245 -5.576 1.00 51.13 11 TRP A N 2
ATOM 1253 C CA . TRP A 1 11 ? -4.226 -5.592 -5.894 1.00 64.40 11 TRP A CA 2
ATOM 1254 C C . TRP A 1 11 ? -2.904 -5.819 -5.243 1.00 23.53 11 TRP A C 2
ATOM 1255 O O . TRP A 1 11 ? -2.224 -4.858 -4.876 1.00 64.55 11 TRP A O 2
ATOM 1276 N N . TYR A 1 12 ? -2.533 -7.057 -5.092 1.00 4.14 12 TYR A N 2
ATOM 1277 C CA . TYR A 1 12 ? -1.258 -7.391 -4.513 1.00 53.21 12 TYR A CA 2
ATOM 1278 C C . TYR A 1 12 ? -0.816 -8.755 -4.981 1.00 41.44 12 TYR A C 2
ATOM 1279 O O . TYR A 1 12 ? -1.603 -9.702 -5.009 1.00 70.10 12 TYR A O 2
ATOM 1297 N N . ASN A 1 13 ? 0.430 -8.848 -5.363 1.00 22.04 13 ASN A N 2
ATOM 1298 C CA . ASN A 1 13 ? 1.007 -10.092 -5.799 1.00 22.33 13 ASN A CA 2
ATOM 1299 C C . ASN A 1 13 ? 2.194 -10.427 -4.927 1.00 24.51 13 ASN A C 2
ATOM 1300 O O . ASN A 1 13 ? 3.272 -9.809 -5.044 1.00 2.24 13 ASN A O 2
ATOM 1311 N N . SER A 1 14 ? 2.005 -11.397 -4.056 1.00 73.33 14 SER A N 2
ATOM 1312 C CA . SER A 1 14 ? 3.007 -11.796 -3.092 1.00 30.33 14 SER A CA 2
ATOM 1313 C C . SER A 1 14 ? 4.291 -12.295 -3.757 1.00 63.42 14 SER A C 2
ATOM 1314 O O . SER A 1 14 ? 5.393 -12.072 -3.240 1.00 70.25 14 SER A O 2
ATOM 1322 N N . THR A 1 15 ? 4.147 -12.921 -4.921 1.00 10.30 15 THR A N 2
ATOM 1323 C CA . THR A 1 15 ? 5.273 -13.458 -5.671 1.00 34.32 15 THR A CA 2
ATOM 1324 C C . THR A 1 15 ? 6.245 -12.327 -6.082 1.00 53.51 15 THR A C 2
ATOM 1325 O O . THR A 1 15 ? 7.457 -12.544 -6.212 1.00 64.40 15 THR A O 2
ATOM 1336 N N . LYS A 1 16 ? 5.714 -11.117 -6.258 1.00 42.32 16 LYS A N 2
ATOM 1337 C CA . LYS A 1 16 ? 6.541 -10.008 -6.700 1.00 4.44 16 LYS A CA 2
ATOM 1338 C C . LYS A 1 16 ? 6.866 -9.053 -5.557 1.00 10.14 16 LYS A C 2
ATOM 1339 O O . LYS A 1 16 ? 7.704 -8.176 -5.717 1.00 32.31 16 LYS A O 2
ATOM 1358 N N . ASN A 1 17 ? 6.219 -9.246 -4.396 1.00 52.14 17 ASN A N 2
ATOM 1359 C CA . ASN A 1 17 ? 6.395 -8.337 -3.222 1.00 20.54 17 ASN A CA 2
ATOM 1360 C C . ASN A 1 17 ? 5.888 -6.920 -3.568 1.00 13.54 17 ASN A C 2
ATOM 1361 O O . ASN A 1 17 ? 6.318 -5.918 -2.959 1.00 3.53 17 ASN A O 2
ATOM 1372 N N . PHE A 1 18 ? 4.953 -6.853 -4.516 1.00 3.13 18 PHE A N 2
ATOM 1373 C CA . PHE A 1 18 ? 4.371 -5.594 -4.987 1.00 3.55 18 PHE A CA 2
ATOM 1374 C C . PHE A 1 18 ? 2.880 -5.688 -5.174 1.00 22.42 18 PHE A C 2
ATOM 1375 O O . PHE A 1 18 ? 2.301 -6.782 -5.205 1.00 15.44 18 PHE A O 2
ATOM 1392 N N . GLY A 1 19 ? 2.280 -4.538 -5.308 1.00 24.52 19 GLY A N 2
ATOM 1393 C CA . GLY A 1 19 ? 0.885 -4.398 -5.544 1.00 53.31 19 GLY A CA 2
ATOM 1394 C C . GLY A 1 19 ? 0.552 -2.940 -5.571 1.00 21.45 19 GLY A C 2
ATOM 1395 O O . GLY A 1 19 ? 1.459 -2.111 -5.538 1.00 2.03 19 GLY A O 2
ATOM 1399 N N . PHE A 1 20 ? -0.701 -2.614 -5.607 1.00 33.10 20 PHE A N 2
ATOM 1400 C CA . PHE A 1 20 ? -1.140 -1.232 -5.589 1.00 54.11 20 PHE A CA 2
ATOM 1401 C C . PHE A 1 20 ? -2.248 -1.021 -4.608 1.00 52.21 20 PHE A C 2
ATOM 1402 O O . PHE A 1 20 ? -2.944 -1.970 -4.214 1.00 32.32 20 PHE A O 2
ATOM 1419 N N . ILE A 1 21 ? -2.427 0.216 -4.233 1.00 61.12 21 ILE A N 2
ATOM 1420 C CA . ILE A 1 21 ? -3.413 0.625 -3.268 1.00 72.31 21 ILE A CA 2
ATOM 1421 C C . ILE A 1 21 ? -3.938 1.991 -3.667 1.00 25.53 21 ILE A C 2
ATOM 1422 O O . ILE A 1 21 ? -3.158 2.883 -3.986 1.00 44.24 21 ILE A O 2
ATOM 1438 N N . GLU A 1 22 ? -5.228 2.128 -3.711 1.00 10.50 22 GLU A N 2
ATOM 1439 C CA . GLU A 1 22 ? -5.865 3.404 -3.946 1.00 74.31 22 GLU A CA 2
ATOM 1440 C C . GLU A 1 22 ? -7.097 3.417 -3.113 1.00 71.14 22 GLU A C 2
ATOM 1441 O O . GLU A 1 22 ? -7.662 2.358 -2.861 1.00 35.12 22 GLU A O 2
ATOM 1453 N N . GLN A 1 23 ? -7.530 4.544 -2.656 1.00 41.31 23 GLN A N 2
ATOM 1454 C CA . GLN A 1 23 ? -8.761 4.537 -1.924 1.00 33.03 23 GLN A CA 2
ATOM 1455 C C . GLN A 1 23 ? -9.885 4.377 -2.865 1.00 12.43 23 GLN A C 2
ATOM 1456 O O . GLN A 1 23 ? -9.839 4.858 -4.007 1.00 62.42 23 GLN A O 2
ATOM 1470 N N . ASP A 1 24 ? -10.885 3.712 -2.390 1.00 64.43 24 ASP A N 2
ATOM 1471 C CA . ASP A 1 24 ? -12.100 3.409 -3.164 1.00 72.30 24 ASP A CA 2
ATOM 1472 C C . ASP A 1 24 ? -12.757 4.688 -3.673 1.00 11.41 24 ASP A C 2
ATOM 1473 O O . ASP A 1 24 ? -13.495 4.688 -4.650 1.00 53.41 24 ASP A O 2
ATOM 1482 N N . ASN A 1 25 ? -12.435 5.774 -3.022 1.00 75.10 25 ASN A N 2
ATOM 1483 C CA . ASN A 1 25 ? -12.966 7.085 -3.360 1.00 70.22 25 ASN A CA 2
ATOM 1484 C C . ASN A 1 25 ? -12.243 7.678 -4.576 1.00 54.14 25 ASN A C 2
ATOM 1485 O O . ASN A 1 25 ? -12.484 8.819 -4.949 1.00 1.35 25 ASN A O 2
ATOM 1496 N N . GLY A 1 26 ? -11.360 6.902 -5.182 1.00 41.21 26 GLY A N 2
ATOM 1497 C CA . GLY A 1 26 ? -10.639 7.363 -6.343 1.00 50.55 26 GLY A CA 2
ATOM 1498 C C . GLY A 1 26 ? -9.341 8.007 -5.964 1.00 34.21 26 GLY A C 2
ATOM 1499 O O . GLY A 1 26 ? -9.039 9.127 -6.394 1.00 15.44 26 GLY A O 2
ATOM 1503 N N . GLY A 1 27 ? -8.575 7.317 -5.154 1.00 73.21 27 GLY A N 2
ATOM 1504 C CA . GLY A 1 27 ? -7.323 7.858 -4.696 1.00 60.03 27 GLY A CA 2
ATOM 1505 C C . GLY A 1 27 ? -6.228 7.710 -5.711 1.00 32.11 27 GLY A C 2
ATOM 1506 O O . GLY A 1 27 ? -6.403 7.046 -6.749 1.00 12.32 27 GLY A O 2
ATOM 1510 N N . LYS A 1 28 ? -5.112 8.317 -5.415 1.00 72.35 28 LYS A N 2
ATOM 1511 C CA . LYS A 1 28 ? -3.957 8.291 -6.282 1.00 61.21 28 LYS A CA 2
ATOM 1512 C C . LYS A 1 28 ? -3.318 6.920 -6.270 1.00 3.11 28 LYS A C 2
ATOM 1513 O O . LYS A 1 28 ? -3.410 6.187 -5.281 1.00 72.03 28 LYS A O 2
ATOM 1532 N N . ASP A 1 29 ? -2.675 6.576 -7.352 1.00 42.11 29 ASP A N 2
ATOM 1533 C CA . ASP A 1 29 ? -2.032 5.291 -7.465 1.00 54.05 29 ASP A CA 2
ATOM 1534 C C . ASP A 1 29 ? -0.694 5.288 -6.765 1.00 15.43 29 ASP A C 2
ATOM 1535 O O . ASP A 1 29 ? 0.220 6.054 -7.092 1.00 33.25 29 ASP A O 2
ATOM 1544 N N . VAL A 1 30 ? -0.609 4.478 -5.773 1.00 53.23 30 VAL A N 2
ATOM 1545 C CA . VAL A 1 30 ? 0.593 4.272 -5.031 1.00 70.30 30 VAL A CA 2
ATOM 1546 C C . VAL A 1 30 ? 0.810 2.783 -4.858 1.00 72.43 30 VAL A C 2
ATOM 1547 O O . VAL A 1 30 ? -0.136 2.040 -4.555 1.00 30.30 30 VAL A O 2
ATOM 1560 N N . PHE A 1 31 ? 2.019 2.332 -5.105 1.00 54.13 31 PHE A N 2
ATOM 1561 C CA . PHE A 1 31 ? 2.293 0.929 -5.037 1.00 51.25 31 PHE A CA 2
ATOM 1562 C C . PHE A 1 31 ? 2.696 0.519 -3.654 1.00 32.10 31 PHE A C 2
ATOM 1563 O O . PHE A 1 31 ? 3.219 1.313 -2.888 1.00 35.44 31 PHE A O 2
ATOM 1580 N N . VAL A 1 32 ? 2.436 -0.695 -3.331 1.00 2.15 32 VAL A N 2
ATOM 1581 C CA . VAL A 1 32 ? 2.795 -1.221 -2.062 1.00 13.14 32 VAL A CA 2
ATOM 1582 C C . VAL A 1 32 ? 3.932 -2.217 -2.231 1.00 31.40 32 VAL A C 2
ATOM 1583 O O . VAL A 1 32 ? 3.883 -3.115 -3.077 1.00 74.43 32 VAL A O 2
ATOM 1596 N N . HIS A 1 33 ? 4.966 -2.025 -1.477 1.00 34.44 33 HIS A N 2
ATOM 1597 C CA . HIS A 1 33 ? 6.094 -2.911 -1.507 1.00 64.11 33 HIS A CA 2
ATOM 1598 C C . HIS A 1 33 ? 6.122 -3.696 -0.206 1.00 45.55 33 HIS A C 2
ATOM 1599 O O . HIS A 1 33 ? 5.578 -3.242 0.791 1.00 5.41 33 HIS A O 2
ATOM 1614 N N . LYS A 1 34 ? 6.759 -4.861 -0.208 1.00 33.53 34 LYS A N 2
ATOM 1615 C CA . LYS A 1 34 ? 6.754 -5.731 0.964 1.00 35.32 34 LYS A CA 2
ATOM 1616 C C . LYS A 1 34 ? 7.407 -5.098 2.186 1.00 52.15 34 LYS A C 2
ATOM 1617 O O . LYS A 1 34 ? 7.110 -5.479 3.300 1.00 31.41 34 LYS A O 2
ATOM 1636 N N . SER A 1 35 ? 8.267 -4.119 1.978 1.00 34.21 35 SER A N 2
ATOM 1637 C CA . SER A 1 35 ? 8.839 -3.360 3.099 1.00 73.03 35 SER A CA 2
ATOM 1638 C C . SER A 1 35 ? 7.712 -2.746 3.974 1.00 10.32 35 SER A C 2
ATOM 1639 O O . SER A 1 35 ? 7.875 -2.560 5.167 1.00 4.11 35 SER A O 2
ATOM 1647 N N . ALA A 1 36 ? 6.558 -2.485 3.359 1.00 64.02 36 ALA A N 2
ATOM 1648 C CA . ALA A 1 36 ? 5.409 -1.971 4.073 1.00 33.01 36 ALA A CA 2
ATOM 1649 C C . ALA A 1 36 ? 4.748 -3.075 4.857 1.00 63.52 36 ALA A C 2
ATOM 1650 O O . ALA A 1 36 ? 4.201 -2.844 5.944 1.00 34.44 36 ALA A O 2
ATOM 1657 N N . VAL A 1 37 ? 4.783 -4.282 4.296 1.00 52.54 37 VAL A N 2
ATOM 1658 C CA . VAL A 1 37 ? 4.271 -5.434 4.989 1.00 2.44 37 VAL A CA 2
ATOM 1659 C C . VAL A 1 37 ? 5.157 -5.698 6.155 1.00 33.11 37 VAL A C 2
ATOM 1660 O O . VAL A 1 37 ? 4.690 -5.827 7.230 1.00 71.13 37 VAL A O 2
ATOM 1673 N N . ASP A 1 38 ? 6.450 -5.702 5.923 1.00 51.55 38 ASP A N 2
ATOM 1674 C CA . ASP A 1 38 ? 7.429 -5.921 6.982 1.00 22.34 38 ASP A CA 2
ATOM 1675 C C . ASP A 1 38 ? 7.414 -4.828 8.024 1.00 2.34 38 ASP A C 2
ATOM 1676 O O . ASP A 1 38 ? 7.849 -5.050 9.159 1.00 2.05 38 ASP A O 2
ATOM 1685 N N . ALA A 1 39 ? 6.921 -3.651 7.651 1.00 44.30 39 ALA A N 2
ATOM 1686 C CA . ALA A 1 39 ? 6.826 -2.538 8.584 1.00 71.04 39 ALA A CA 2
ATOM 1687 C C . ALA A 1 39 ? 5.848 -2.836 9.731 1.00 5.23 39 ALA A C 2
ATOM 1688 O O . ALA A 1 39 ? 5.997 -2.306 10.831 1.00 41.31 39 ALA A O 2
ATOM 1695 N N . ALA A 1 40 ? 4.854 -3.676 9.472 1.00 24.30 40 ALA A N 2
ATOM 1696 C CA . ALA A 1 40 ? 3.840 -4.000 10.495 1.00 41.22 40 ALA A CA 2
ATOM 1697 C C . ALA A 1 40 ? 3.615 -5.514 10.639 1.00 35.35 40 ALA A C 2
ATOM 1698 O O . ALA A 1 40 ? 3.136 -5.995 11.668 1.00 41.31 40 ALA A O 2
ATOM 1705 N N . GLY A 1 41 ? 3.966 -6.233 9.611 1.00 42.34 41 GLY A N 2
ATOM 1706 C CA . GLY A 1 41 ? 3.758 -7.663 9.522 1.00 43.04 41 GLY A CA 2
ATOM 1707 C C . GLY A 1 41 ? 2.337 -7.964 9.165 1.00 5.32 41 GLY A C 2
ATOM 1708 O O . GLY A 1 41 ? 1.664 -8.745 9.840 1.00 15.34 41 GLY A O 2
ATOM 1712 N N . LEU A 1 42 ? 1.884 -7.327 8.098 1.00 11.22 42 LEU A N 2
ATOM 1713 C CA . LEU A 1 42 ? 0.531 -7.457 7.627 1.00 65.53 42 LEU A CA 2
ATOM 1714 C C . LEU A 1 42 ? 0.342 -8.908 7.151 1.00 62.53 42 LEU A C 2
ATOM 1715 O O . LEU A 1 42 ? 1.151 -9.424 6.363 1.00 25.32 42 LEU A O 2
ATOM 1731 N N . HIS A 1 43 ? -0.707 -9.546 7.629 1.00 25.34 43 HIS A N 2
ATOM 1732 C CA . HIS A 1 43 ? -0.935 -10.968 7.403 1.00 40.32 43 HIS A CA 2
ATOM 1733 C C . HIS A 1 43 ? -1.114 -11.311 5.913 1.00 31.31 43 HIS A C 2
ATOM 1734 O O . HIS A 1 43 ? -0.626 -12.345 5.461 1.00 65.55 43 HIS A O 2
ATOM 1749 N N . SER A 1 44 ? -1.803 -10.464 5.165 1.00 1.53 44 SER A N 2
ATOM 1750 C CA . SER A 1 44 ? -2.033 -10.718 3.751 1.00 60.41 44 SER A CA 2
ATOM 1751 C C . SER A 1 44 ? -2.648 -9.503 3.099 1.00 14.22 44 SER A C 2
ATOM 1752 O O . SER A 1 44 ? -3.256 -8.683 3.773 1.00 73.31 44 SER A O 2
ATOM 1760 N N . LEU A 1 45 ? -2.480 -9.390 1.810 1.00 64.42 45 LEU A N 2
ATOM 1761 C CA . LEU A 1 45 ? -3.076 -8.329 1.047 1.00 41.21 45 LEU A CA 2
ATOM 1762 C C . LEU A 1 45 ? -3.660 -8.895 -0.213 1.00 42.32 45 LEU A C 2
ATOM 1763 O O . LEU A 1 45 ? -3.017 -9.675 -0.925 1.00 25.33 45 LEU A O 2
ATOM 1779 N N . GLU A 1 46 ? -4.841 -8.510 -0.458 1.00 13.33 46 GLU A N 2
ATOM 1780 C CA . GLU A 1 46 ? -5.596 -8.842 -1.619 1.00 61.01 46 GLU A CA 2
ATOM 1781 C C . GLU A 1 46 ? -6.690 -7.813 -1.743 1.00 73.42 46 GLU A C 2
ATOM 1782 O O . GLU A 1 46 ? -7.004 -7.127 -0.750 1.00 54.43 46 GLU A O 2
ATOM 1794 N N . GLU A 1 47 ? -7.263 -7.677 -2.911 1.00 70.11 47 GLU A N 2
ATOM 1795 C CA . GLU A 1 47 ? -8.205 -6.608 -3.161 1.00 23.33 47 GLU A CA 2
ATOM 1796 C C . GLU A 1 47 ? -9.483 -6.728 -2.347 1.00 15.45 47 GLU A C 2
ATOM 1797 O O . GLU A 1 47 ? -9.869 -7.822 -1.897 1.00 51.41 47 GLU A O 2
ATOM 1809 N N . GLY A 1 48 ? -10.112 -5.594 -2.138 1.00 24.15 48 GLY A N 2
ATOM 1810 C CA . GLY A 1 48 ? -11.351 -5.539 -1.387 1.00 35.34 48 GLY A CA 2
ATOM 1811 C C . GLY A 1 48 ? -11.134 -5.064 0.028 1.00 0.10 48 GLY A C 2
ATOM 1812 O O . GLY A 1 48 ? -12.063 -4.597 0.693 1.00 73.10 48 GLY A O 2
ATOM 1816 N N . GLN A 1 49 ? -9.916 -5.167 0.486 1.00 31.31 49 GLN A N 2
ATOM 1817 C CA . GLN A 1 49 ? -9.556 -4.777 1.824 1.00 4.24 49 GLN A CA 2
ATOM 1818 C C . GLN A 1 49 ? -9.156 -3.341 1.884 1.00 1.42 49 GLN A C 2
ATOM 1819 O O . GLN A 1 49 ? -8.372 -2.876 1.068 1.00 74.13 49 GLN A O 2
ATOM 1833 N N . ASP A 1 50 ? -9.695 -2.639 2.835 1.00 25.45 50 ASP A N 2
ATOM 1834 C CA . ASP A 1 50 ? -9.325 -1.263 3.039 1.00 43.43 50 ASP A CA 2
ATOM 1835 C C . ASP A 1 50 ? -8.135 -1.222 3.937 1.00 63.32 50 ASP A C 2
ATOM 1836 O O . ASP A 1 50 ? -8.051 -1.978 4.930 1.00 12.52 50 ASP A O 2
ATOM 1845 N N . VAL A 1 51 ? -7.223 -0.378 3.626 1.00 2.13 51 VAL A N 2
ATOM 1846 C CA . VAL A 1 51 ? -5.999 -0.332 4.327 1.00 35.43 51 VAL A CA 2
ATOM 1847 C C . VAL A 1 51 ? -5.556 1.104 4.550 1.00 53.14 51 VAL A C 2
ATOM 1848 O O . VAL A 1 51 ? -5.862 2.006 3.770 1.00 42.42 51 VAL A O 2
ATOM 1861 N N . ILE A 1 52 ? -4.884 1.291 5.616 1.00 11.45 52 ILE A N 2
ATOM 1862 C CA . ILE A 1 52 ? -4.373 2.558 6.029 1.00 14.11 52 ILE A CA 2
ATOM 1863 C C . ILE A 1 52 ? -2.872 2.472 5.914 1.00 0.45 52 ILE A C 2
ATOM 1864 O O . ILE A 1 52 ? -2.288 1.452 6.289 1.00 21.05 52 ILE A O 2
ATOM 1880 N N . PHE A 1 53 ? -2.254 3.480 5.379 1.00 73.45 53 PHE A N 2
ATOM 1881 C CA . PHE A 1 53 ? -0.819 3.475 5.236 1.00 62.44 53 PHE A CA 2
ATOM 1882 C C . PHE A 1 53 ? -0.286 4.867 5.342 1.00 74.23 53 PHE A C 2
ATOM 1883 O O . PHE A 1 53 ? -1.052 5.823 5.493 1.00 43.34 53 PHE A O 2
ATOM 1900 N N . ASP A 1 54 ? 1.002 4.988 5.261 1.00 3.41 54 ASP A N 2
ATOM 1901 C CA . ASP A 1 54 ? 1.639 6.255 5.229 1.00 31.41 54 ASP A CA 2
ATOM 1902 C C . ASP A 1 54 ? 2.373 6.288 3.929 1.00 42.53 54 ASP A C 2
ATOM 1903 O O . ASP A 1 54 ? 2.704 5.230 3.381 1.00 45.43 54 ASP A O 2
ATOM 1912 N N . LEU A 1 55 ? 2.613 7.431 3.412 1.00 51.34 55 LEU A N 2
ATOM 1913 C CA . LEU A 1 55 ? 3.218 7.509 2.120 1.00 54.23 55 LEU A CA 2
ATOM 1914 C C . LEU A 1 55 ? 4.527 8.257 2.118 1.00 41.30 55 LEU A C 2
ATOM 1915 O O . LEU A 1 55 ? 4.649 9.363 2.663 1.00 41.42 55 LEU A O 2
ATOM 1931 N N . GLU A 1 56 ? 5.485 7.622 1.513 1.00 1.22 56 GLU A N 2
ATOM 1932 C CA . GLU A 1 56 ? 6.812 8.134 1.321 1.00 34.05 56 GLU A CA 2
ATOM 1933 C C . GLU A 1 56 ? 7.189 8.123 -0.122 1.00 31.01 56 GLU A C 2
ATOM 1934 O O . GLU A 1 56 ? 6.722 7.283 -0.905 1.00 75.32 56 GLU A O 2
ATOM 1946 N N . GLU A 1 57 ? 8.018 9.047 -0.478 1.00 2.41 57 GLU A N 2
ATOM 1947 C CA . GLU A 1 57 ? 8.424 9.204 -1.832 1.00 14.42 57 GLU A CA 2
ATOM 1948 C C . GLU A 1 57 ? 9.800 8.593 -2.043 1.00 5.52 57 GLU A C 2
ATOM 1949 O O . GLU A 1 57 ? 10.757 8.912 -1.341 1.00 73.41 57 GLU A O 2
ATOM 1961 N N . LYS A 1 58 ? 9.881 7.734 -3.022 1.00 54.11 58 LYS A N 2
ATOM 1962 C CA . LYS A 1 58 ? 11.085 6.991 -3.367 1.00 33.12 58 LYS A CA 2
ATOM 1963 C C . LYS A 1 58 ? 11.845 7.769 -4.462 1.00 73.50 58 LYS A C 2
ATOM 1964 O O . LYS A 1 58 ? 12.590 7.201 -5.261 1.00 23.11 58 LYS A O 2
ATOM 1983 N N . GLN A 1 59 ? 11.665 9.088 -4.434 1.00 43.33 59 GLN A N 2
ATOM 1984 C CA . GLN A 1 59 ? 12.225 10.017 -5.414 1.00 61.23 59 GLN A CA 2
ATOM 1985 C C . GLN A 1 59 ? 11.587 9.711 -6.775 1.00 4.50 59 GLN A C 2
ATOM 1986 O O . GLN A 1 59 ? 12.036 8.833 -7.519 1.00 23.41 59 GLN A O 2
ATOM 2000 N N . GLY A 1 60 ? 10.496 10.381 -7.047 1.00 12.12 60 GLY A N 2
ATOM 2001 C CA . GLY A 1 60 ? 9.772 10.166 -8.272 1.00 42.43 60 GLY A CA 2
ATOM 2002 C C . GLY A 1 60 ? 8.683 9.127 -8.105 1.00 51.50 60 GLY A C 2
ATOM 2003 O O . GLY A 1 60 ? 7.557 9.314 -8.561 1.00 51.03 60 GLY A O 2
ATOM 2007 N N . LYS A 1 61 ? 9.016 8.036 -7.449 1.00 3.10 61 LYS A N 2
ATOM 2008 C CA . LYS A 1 61 ? 8.068 6.970 -7.222 1.00 15.33 61 LYS A CA 2
ATOM 2009 C C . LYS A 1 61 ? 7.431 7.123 -5.841 1.00 2.31 61 LYS A C 2
ATOM 2010 O O . LYS A 1 61 ? 8.034 7.695 -4.940 1.00 62.01 61 LYS A O 2
ATOM 2029 N N . ALA A 1 62 ? 6.236 6.625 -5.687 1.00 24.44 62 ALA A N 2
ATOM 2030 C CA . ALA A 1 62 ? 5.500 6.737 -4.441 1.00 15.44 62 ALA A CA 2
ATOM 2031 C C . ALA A 1 62 ? 5.055 5.362 -3.982 1.00 62.30 62 ALA A C 2
ATOM 2032 O O . ALA A 1 62 ? 4.351 4.669 -4.713 1.00 34.41 62 ALA A O 2
ATOM 2039 N N . TYR A 1 63 ? 5.445 4.965 -2.783 1.00 14.00 63 TYR A N 2
ATOM 2040 C CA . TYR A 1 63 ? 5.079 3.650 -2.288 1.00 32.31 63 TYR A CA 2
ATOM 2041 C C . TYR A 1 63 ? 4.500 3.712 -0.889 1.00 4.34 63 TYR A C 2
ATOM 2042 O O . TYR A 1 63 ? 4.955 4.488 -0.035 1.00 72.13 63 TYR A O 2
ATOM 2060 N N . ALA A 1 64 ? 3.493 2.912 -0.687 1.00 5.21 64 ALA A N 2
ATOM 2061 C CA . ALA A 1 64 ? 2.786 2.812 0.571 1.00 24.33 64 ALA A CA 2
ATOM 2062 C C . ALA A 1 64 ? 3.634 2.086 1.575 1.00 4.20 64 ALA A C 2
ATOM 2063 O O . ALA A 1 64 ? 4.271 1.074 1.254 1.00 31.14 64 ALA A O 2
ATOM 2070 N N . VAL A 1 65 ? 3.657 2.610 2.771 1.00 51.10 65 VAL A N 2
ATOM 2071 C CA . VAL A 1 65 ? 4.421 2.040 3.872 1.00 21.33 65 VAL A CA 2
ATOM 2072 C C . VAL A 1 65 ? 3.591 2.060 5.131 1.00 0.04 65 VAL A C 2
ATOM 2073 O O . VAL A 1 65 ? 2.597 2.769 5.191 1.00 24.22 65 VAL A O 2
ATOM 2086 N N . ASN A 1 66 ? 4.004 1.271 6.121 1.00 40.43 66 ASN A N 2
ATOM 2087 C CA . ASN A 1 66 ? 3.337 1.200 7.440 1.00 43.24 66 ASN A CA 2
ATOM 2088 C C . ASN A 1 66 ? 1.867 0.832 7.290 1.00 14.30 66 ASN A C 2
ATOM 2089 O O . ASN A 1 66 ? 0.981 1.635 7.575 1.00 23.21 66 ASN A O 2
ATOM 2100 N N . LEU A 1 67 ? 1.604 -0.343 6.787 1.00 15.23 67 LEU A N 2
ATOM 2101 C CA . LEU A 1 67 ? 0.234 -0.723 6.534 1.00 31.10 67 LEU A CA 2
ATOM 2102 C C . LEU A 1 67 ? -0.511 -1.083 7.810 1.00 30.22 67 LEU A C 2
ATOM 2103 O O . LEU A 1 67 ? 0.076 -1.556 8.789 1.00 3.14 67 LEU A O 2
ATOM 2119 N N . ARG A 1 68 ? -1.786 -0.833 7.787 1.00 1.33 68 ARG A N 2
ATOM 2120 C CA . ARG A 1 68 ? -2.689 -1.152 8.854 1.00 15.25 68 ARG A CA 2
ATOM 2121 C C . ARG A 1 68 ? -4.039 -1.447 8.228 1.00 33.34 68 ARG A C 2
ATOM 2122 O O . ARG A 1 68 ? -4.499 -0.681 7.405 1.00 54.21 68 ARG A O 2
ATOM 2143 N N . ILE A 1 69 ? -4.663 -2.538 8.590 1.00 11.12 69 ILE A N 2
ATOM 2144 C CA . ILE A 1 69 ? -5.956 -2.844 8.066 1.00 51.32 69 ILE A CA 2
ATOM 2145 C C . ILE A 1 69 ? -7.023 -1.981 8.692 1.00 50.40 69 ILE A C 2
ATOM 2146 O O . ILE A 1 69 ? -6.985 -1.699 9.900 1.00 62.13 69 ILE A O 2
ATOM 2162 N N . LYS A 1 70 ? -7.920 -1.514 7.861 1.00 22.24 70 LYS A N 2
ATOM 2163 C CA . LYS A 1 70 ? -9.043 -0.724 8.296 1.00 63.10 70 LYS A CA 2
ATOM 2164 C C . LYS A 1 70 ? -10.012 -1.596 9.096 1.00 24.43 70 LYS A C 2
ATOM 2165 O O . LYS A 1 70 ? -10.796 -2.358 8.465 1.00 37.50 70 LYS A O 2
ATOM 2185 N N . MET A 1 1 ? 5.832 11.014 5.012 1.00 40.31 1 MET A N 3
ATOM 2186 C CA . MET A 1 1 ? 5.239 12.294 4.604 1.00 61.43 1 MET A CA 3
ATOM 2187 C C . MET A 1 1 ? 3.769 12.379 5.028 1.00 1.22 1 MET A C 3
ATOM 2188 O O . MET A 1 1 ? 3.436 13.079 5.980 1.00 22.41 1 MET A O 3
ATOM 2204 N N . ALA A 1 2 ? 2.901 11.660 4.337 1.00 2.43 2 ALA A N 3
ATOM 2205 C CA . ALA A 1 2 ? 1.484 11.679 4.642 1.00 25.21 2 ALA A CA 3
ATOM 2206 C C . ALA A 1 2 ? 1.146 10.500 5.527 1.00 45.54 2 ALA A C 3
ATOM 2207 O O . ALA A 1 2 ? 1.345 9.351 5.134 1.00 4.41 2 ALA A O 3
ATOM 2214 N N . THR A 1 3 ? 0.646 10.789 6.702 1.00 31.43 3 THR A N 3
ATOM 2215 C CA . THR A 1 3 ? 0.368 9.787 7.707 1.00 52.45 3 THR A CA 3
ATOM 2216 C C . THR A 1 3 ? -1.096 9.329 7.687 1.00 54.11 3 THR A C 3
ATOM 2217 O O . THR A 1 3 ? -1.999 10.144 7.497 1.00 44.35 3 THR A O 3
ATOM 2228 N N . ASN A 1 4 ? -1.307 8.018 7.883 1.00 44.24 4 ASN A N 3
ATOM 2229 C CA . ASN A 1 4 ? -2.658 7.397 7.944 1.00 52.24 4 ASN A CA 3
ATOM 2230 C C . ASN A 1 4 ? -3.566 7.789 6.791 1.00 12.44 4 ASN A C 3
ATOM 2231 O O . ASN A 1 4 ? -4.488 8.592 6.935 1.00 63.25 4 ASN A O 3
ATOM 2242 N N . ILE A 1 5 ? -3.263 7.271 5.659 1.00 33.52 5 ILE A N 3
ATOM 2243 C CA . ILE A 1 5 ? -4.019 7.491 4.450 1.00 52.43 5 ILE A CA 3
ATOM 2244 C C . ILE A 1 5 ? -5.054 6.407 4.282 1.00 31.44 5 ILE A C 3
ATOM 2245 O O . ILE A 1 5 ? -4.864 5.284 4.738 1.00 54.21 5 ILE A O 3
ATOM 2261 N N . VAL A 1 6 ? -6.124 6.752 3.637 1.00 34.00 6 VAL A N 3
ATOM 2262 C CA . VAL A 1 6 ? -7.160 5.827 3.321 1.00 25.21 6 VAL A CA 3
ATOM 2263 C C . VAL A 1 6 ? -6.931 5.229 1.960 1.00 35.01 6 VAL A C 3
ATOM 2264 O O . VAL A 1 6 ? -6.487 5.911 1.021 1.00 21.42 6 VAL A O 3
ATOM 2277 N N . GLY A 1 7 ? -7.177 3.977 1.865 1.00 14.32 7 GLY A N 3
ATOM 2278 C CA . GLY A 1 7 ? -7.215 3.344 0.622 1.00 44.33 7 GLY A CA 3
ATOM 2279 C C . GLY A 1 7 ? -7.641 1.941 0.725 1.00 61.23 7 GLY A C 3
ATOM 2280 O O . GLY A 1 7 ? -7.959 1.449 1.796 1.00 31.44 7 GLY A O 3
ATOM 2284 N N . LYS A 1 8 ? -7.708 1.330 -0.374 1.00 53.41 8 LYS A N 3
ATOM 2285 C CA . LYS A 1 8 ? -8.025 -0.042 -0.498 1.00 1.00 8 LYS A CA 3
ATOM 2286 C C . LYS A 1 8 ? -7.024 -0.690 -1.436 1.00 32.52 8 LYS A C 3
ATOM 2287 O O . LYS A 1 8 ? -6.578 -0.062 -2.398 1.00 72.33 8 LYS A O 3
ATOM 2306 N N . VAL A 1 9 ? -6.644 -1.916 -1.135 1.00 43.35 9 VAL A N 3
ATOM 2307 C CA . VAL A 1 9 ? -5.702 -2.649 -1.951 1.00 43.54 9 VAL A CA 3
ATOM 2308 C C . VAL A 1 9 ? -6.276 -2.806 -3.356 1.00 13.24 9 VAL A C 3
ATOM 2309 O O . VAL A 1 9 ? -7.266 -3.515 -3.578 1.00 32.23 9 VAL A O 3
ATOM 2322 N N . LYS A 1 10 ? -5.660 -2.093 -4.266 1.00 73.22 10 LYS A N 3
ATOM 2323 C CA . LYS A 1 10 ? -6.052 -1.985 -5.662 1.00 12.02 10 LYS A CA 3
ATOM 2324 C C . LYS A 1 10 ? -5.816 -3.330 -6.339 1.00 51.22 10 LYS A C 3
ATOM 2325 O O . LYS A 1 10 ? -6.624 -3.785 -7.155 1.00 33.51 10 LYS A O 3
ATOM 2344 N N . TRP A 1 11 ? -4.698 -3.936 -5.986 1.00 14.12 11 TRP A N 3
ATOM 2345 C CA . TRP A 1 11 ? -4.308 -5.282 -6.386 1.00 44.23 11 TRP A CA 3
ATOM 2346 C C . TRP A 1 11 ? -3.010 -5.611 -5.735 1.00 20.25 11 TRP A C 3
ATOM 2347 O O . TRP A 1 11 ? -2.296 -4.706 -5.306 1.00 73.13 11 TRP A O 3
ATOM 2368 N N . TYR A 1 12 ? -2.693 -6.875 -5.648 1.00 44.41 12 TYR A N 3
ATOM 2369 C CA . TYR A 1 12 ? -1.467 -7.298 -5.002 1.00 73.32 12 TYR A CA 3
ATOM 2370 C C . TYR A 1 12 ? -1.112 -8.704 -5.425 1.00 0.14 12 TYR A C 3
ATOM 2371 O O . TYR A 1 12 ? -1.971 -9.592 -5.450 1.00 3.14 12 TYR A O 3
ATOM 2389 N N . ASN A 1 13 ? 0.138 -8.894 -5.768 1.00 23.11 13 ASN A N 3
ATOM 2390 C CA . ASN A 1 13 ? 0.652 -10.191 -6.133 1.00 10.22 13 ASN A CA 3
ATOM 2391 C C . ASN A 1 13 ? 1.795 -10.546 -5.228 1.00 32.12 13 ASN A C 3
ATOM 2392 O O . ASN A 1 13 ? 2.913 -10.014 -5.370 1.00 22.23 13 ASN A O 3
ATOM 2403 N N . SER A 1 14 ? 1.519 -11.423 -4.296 1.00 31.43 14 SER A N 3
ATOM 2404 C CA . SER A 1 14 ? 2.464 -11.846 -3.288 1.00 3.51 14 SER A CA 3
ATOM 2405 C C . SER A 1 14 ? 3.745 -12.423 -3.892 1.00 50.52 14 SER A C 3
ATOM 2406 O O . SER A 1 14 ? 4.812 -12.242 -3.335 1.00 62.24 14 SER A O 3
ATOM 2414 N N . THR A 1 15 ? 3.632 -13.068 -5.052 1.00 54.10 15 THR A N 3
ATOM 2415 C CA . THR A 1 15 ? 4.776 -13.692 -5.702 1.00 72.53 15 THR A CA 3
ATOM 2416 C C . THR A 1 15 ? 5.883 -12.661 -6.054 1.00 61.33 15 THR A C 3
ATOM 2417 O O . THR A 1 15 ? 7.073 -12.969 -5.988 1.00 60.34 15 THR A O 3
ATOM 2428 N N . LYS A 1 16 ? 5.492 -11.449 -6.411 1.00 44.44 16 LYS A N 3
ATOM 2429 C CA . LYS A 1 16 ? 6.477 -10.412 -6.724 1.00 41.25 16 LYS A CA 3
ATOM 2430 C C . LYS A 1 16 ? 6.649 -9.460 -5.563 1.00 14.50 16 LYS A C 3
ATOM 2431 O O . LYS A 1 16 ? 7.527 -8.604 -5.580 1.00 51.52 16 LYS A O 3
ATOM 2450 N N . ASN A 1 17 ? 5.799 -9.633 -4.554 1.00 62.43 17 ASN A N 3
ATOM 2451 C CA . ASN A 1 17 ? 5.776 -8.799 -3.333 1.00 34.31 17 ASN A CA 3
ATOM 2452 C C . ASN A 1 17 ? 5.342 -7.365 -3.662 1.00 50.12 17 ASN A C 3
ATOM 2453 O O . ASN A 1 17 ? 5.578 -6.441 -2.886 1.00 33.15 17 ASN A O 3
ATOM 2464 N N . PHE A 1 18 ? 4.661 -7.189 -4.783 1.00 33.33 18 PHE A N 3
ATOM 2465 C CA . PHE A 1 18 ? 4.217 -5.867 -5.204 1.00 23.13 18 PHE A CA 3
ATOM 2466 C C . PHE A 1 18 ? 2.736 -5.815 -5.462 1.00 61.41 18 PHE A C 3
ATOM 2467 O O . PHE A 1 18 ? 2.099 -6.829 -5.813 1.00 52.51 18 PHE A O 3
ATOM 2484 N N . GLY A 1 19 ? 2.195 -4.646 -5.277 1.00 33.13 19 GLY A N 3
ATOM 2485 C CA . GLY A 1 19 ? 0.826 -4.384 -5.553 1.00 41.23 19 GLY A CA 3
ATOM 2486 C C . GLY A 1 19 ? 0.578 -2.911 -5.497 1.00 21.43 19 GLY A C 3
ATOM 2487 O O . GLY A 1 19 ? 1.511 -2.145 -5.303 1.00 20.44 19 GLY A O 3
ATOM 2491 N N . PHE A 1 20 ? -0.643 -2.515 -5.641 1.00 0.11 20 PHE A N 3
ATOM 2492 C CA . PHE A 1 20 ? -1.019 -1.119 -5.592 1.00 14.42 20 PHE A CA 3
ATOM 2493 C C . PHE A 1 20 ? -2.192 -0.916 -4.678 1.00 21.33 20 PHE A C 3
ATOM 2494 O O . PHE A 1 20 ? -2.881 -1.874 -4.314 1.00 70.44 20 PHE A O 3
ATOM 2511 N N . ILE A 1 21 ? -2.425 0.322 -4.323 1.00 14.32 21 ILE A N 3
ATOM 2512 C CA . ILE A 1 21 ? -3.495 0.703 -3.426 1.00 41.45 21 ILE A CA 3
ATOM 2513 C C . ILE A 1 21 ? -4.139 1.988 -3.946 1.00 33.33 21 ILE A C 3
ATOM 2514 O O . ILE A 1 21 ? -3.444 2.863 -4.449 1.00 3.53 21 ILE A O 3
ATOM 2530 N N . GLU A 1 22 ? -5.449 2.070 -3.879 1.00 63.22 22 GLU A N 3
ATOM 2531 C CA . GLU A 1 22 ? -6.161 3.271 -4.246 1.00 42.13 22 GLU A CA 3
ATOM 2532 C C . GLU A 1 22 ? -7.311 3.396 -3.288 1.00 23.23 22 GLU A C 3
ATOM 2533 O O . GLU A 1 22 ? -7.860 2.389 -2.866 1.00 2.24 22 GLU A O 3
ATOM 2545 N N . GLN A 1 23 ? -7.671 4.569 -2.901 1.00 23.30 23 GLN A N 3
ATOM 2546 C CA . GLN A 1 23 ? -8.844 4.664 -2.088 1.00 64.52 23 GLN A CA 3
ATOM 2547 C C . GLN A 1 23 ? -10.044 4.701 -2.950 1.00 62.44 23 GLN A C 3
ATOM 2548 O O . GLN A 1 23 ? -9.985 5.166 -4.103 1.00 35.10 23 GLN A O 3
ATOM 2562 N N . ASP A 1 24 ? -11.124 4.225 -2.406 1.00 44.22 24 ASP A N 3
ATOM 2563 C CA . ASP A 1 24 ? -12.422 4.183 -3.065 1.00 62.33 24 ASP A CA 3
ATOM 2564 C C . ASP A 1 24 ? -12.879 5.567 -3.491 1.00 14.41 24 ASP A C 3
ATOM 2565 O O . ASP A 1 24 ? -13.742 5.712 -4.344 1.00 34.31 24 ASP A O 3
ATOM 2574 N N . ASN A 1 25 ? -12.282 6.581 -2.900 1.00 61.20 25 ASN A N 3
ATOM 2575 C CA . ASN A 1 25 ? -12.629 7.952 -3.208 1.00 73.34 25 ASN A CA 3
ATOM 2576 C C . ASN A 1 25 ? -11.831 8.474 -4.394 1.00 63.00 25 ASN A C 3
ATOM 2577 O O . ASN A 1 25 ? -12.012 9.619 -4.804 1.00 70.03 25 ASN A O 3
ATOM 2588 N N . GLY A 1 26 ? -10.948 7.646 -4.951 1.00 1.43 26 GLY A N 3
ATOM 2589 C CA . GLY A 1 26 ? -10.171 8.087 -6.090 1.00 32.14 26 GLY A CA 3
ATOM 2590 C C . GLY A 1 26 ? -8.755 8.471 -5.720 1.00 71.34 26 GLY A C 3
ATOM 2591 O O . GLY A 1 26 ? -8.295 9.555 -6.055 1.00 11.22 26 GLY A O 3
ATOM 2595 N N . GLY A 1 27 ? -8.068 7.595 -5.015 1.00 13.32 27 GLY A N 3
ATOM 2596 C CA . GLY A 1 27 ? -6.692 7.887 -4.633 1.00 75.20 27 GLY A CA 3
ATOM 2597 C C . GLY A 1 27 ? -5.734 7.538 -5.758 1.00 40.24 27 GLY A C 3
ATOM 2598 O O . GLY A 1 27 ? -6.013 6.627 -6.545 1.00 55.01 27 GLY A O 3
ATOM 2602 N N . LYS A 1 28 ? -4.622 8.256 -5.842 1.00 31.23 28 LYS A N 3
ATOM 2603 C CA . LYS A 1 28 ? -3.645 8.061 -6.915 1.00 15.03 28 LYS A CA 3
ATOM 2604 C C . LYS A 1 28 ? -2.930 6.704 -6.855 1.00 3.13 28 LYS A C 3
ATOM 2605 O O . LYS A 1 28 ? -3.074 5.952 -5.887 1.00 13.35 28 LYS A O 3
ATOM 2624 N N . ASP A 1 29 ? -2.156 6.408 -7.896 1.00 52.54 29 ASP A N 3
ATOM 2625 C CA . ASP A 1 29 ? -1.437 5.141 -8.008 1.00 72.00 29 ASP A CA 3
ATOM 2626 C C . ASP A 1 29 ? -0.264 5.078 -7.063 1.00 12.25 29 ASP A C 3
ATOM 2627 O O . ASP A 1 29 ? 0.805 5.659 -7.325 1.00 2.25 29 ASP A O 3
ATOM 2636 N N . VAL A 1 30 ? -0.454 4.433 -5.962 1.00 72.43 30 VAL A N 3
ATOM 2637 C CA . VAL A 1 30 ? 0.618 4.202 -5.047 1.00 63.21 30 VAL A CA 3
ATOM 2638 C C . VAL A 1 30 ? 0.843 2.704 -4.915 1.00 25.51 30 VAL A C 3
ATOM 2639 O O . VAL A 1 30 ? -0.114 1.934 -4.729 1.00 22.25 30 VAL A O 3
ATOM 2652 N N . PHE A 1 31 ? 2.072 2.277 -5.066 1.00 54.31 31 PHE A N 3
ATOM 2653 C CA . PHE A 1 31 ? 2.365 0.878 -4.959 1.00 72.14 31 PHE A CA 3
ATOM 2654 C C . PHE A 1 31 ? 2.753 0.509 -3.565 1.00 74.40 31 PHE A C 3
ATOM 2655 O O . PHE A 1 31 ? 3.411 1.269 -2.877 1.00 13.51 31 PHE A O 3
ATOM 2672 N N . VAL A 1 32 ? 2.336 -0.631 -3.141 1.00 24.31 32 VAL A N 3
ATOM 2673 C CA . VAL A 1 32 ? 2.644 -1.078 -1.829 1.00 1.14 32 VAL A CA 3
ATOM 2674 C C . VAL A 1 32 ? 3.901 -1.930 -1.859 1.00 64.43 32 VAL A C 3
ATOM 2675 O O . VAL A 1 32 ? 4.002 -2.911 -2.608 1.00 54.13 32 VAL A O 3
ATOM 2688 N N . HIS A 1 33 ? 4.866 -1.520 -1.092 1.00 23.55 33 HIS A N 3
ATOM 2689 C CA . HIS A 1 33 ? 6.107 -2.217 -1.010 1.00 43.54 33 HIS A CA 3
ATOM 2690 C C . HIS A 1 33 ? 6.064 -3.125 0.216 1.00 52.23 33 HIS A C 3
ATOM 2691 O O . HIS A 1 33 ? 5.558 -2.730 1.270 1.00 61.33 33 HIS A O 3
ATOM 2706 N N . LYS A 1 34 ? 6.608 -4.316 0.094 1.00 65.41 34 LYS A N 3
ATOM 2707 C CA . LYS A 1 34 ? 6.442 -5.329 1.123 1.00 55.22 34 LYS A CA 3
ATOM 2708 C C . LYS A 1 34 ? 7.309 -5.102 2.362 1.00 63.34 34 LYS A C 3
ATOM 2709 O O . LYS A 1 34 ? 7.090 -5.723 3.397 1.00 45.03 34 LYS A O 3
ATOM 2728 N N . SER A 1 35 ? 8.259 -4.183 2.282 1.00 62.24 35 SER A N 3
ATOM 2729 C CA . SER A 1 35 ? 9.040 -3.816 3.460 1.00 60.23 35 SER A CA 3
ATOM 2730 C C . SER A 1 35 ? 8.110 -3.232 4.544 1.00 65.24 35 SER A C 3
ATOM 2731 O O . SER A 1 35 ? 8.448 -3.214 5.713 1.00 11.15 35 SER A O 3
ATOM 2739 N N . ALA A 1 36 ? 6.941 -2.745 4.131 1.00 14.33 36 ALA A N 3
ATOM 2740 C CA . ALA A 1 36 ? 5.948 -2.260 5.065 1.00 34.42 36 ALA A CA 3
ATOM 2741 C C . ALA A 1 36 ? 5.315 -3.423 5.808 1.00 1.53 36 ALA A C 3
ATOM 2742 O O . ALA A 1 36 ? 5.063 -3.341 7.015 1.00 22.14 36 ALA A O 3
ATOM 2749 N N . VAL A 1 37 ? 5.054 -4.518 5.086 1.00 23.13 37 VAL A N 3
ATOM 2750 C CA . VAL A 1 37 ? 4.559 -5.722 5.731 1.00 70.55 37 VAL A CA 3
ATOM 2751 C C . VAL A 1 37 ? 5.660 -6.268 6.608 1.00 61.21 37 VAL A C 3
ATOM 2752 O O . VAL A 1 37 ? 5.418 -6.761 7.663 1.00 61.22 37 VAL A O 3
ATOM 2765 N N . ASP A 1 38 ? 6.870 -6.127 6.150 1.00 74.45 38 ASP A N 3
ATOM 2766 C CA . ASP A 1 38 ? 8.051 -6.556 6.894 1.00 14.21 38 ASP A CA 3
ATOM 2767 C C . ASP A 1 38 ? 8.234 -5.723 8.161 1.00 32.23 38 ASP A C 3
ATOM 2768 O O . ASP A 1 38 ? 8.729 -6.215 9.169 1.00 64.12 38 ASP A O 3
ATOM 2777 N N . ALA A 1 39 ? 7.800 -4.474 8.102 1.00 2.12 39 ALA A N 3
ATOM 2778 C CA . ALA A 1 39 ? 7.952 -3.548 9.209 1.00 3.45 39 ALA A CA 3
ATOM 2779 C C . ALA A 1 39 ? 7.075 -3.912 10.403 1.00 2.14 39 ALA A C 3
ATOM 2780 O O . ALA A 1 39 ? 7.490 -3.757 11.555 1.00 64.32 39 ALA A O 3
ATOM 2787 N N . ALA A 1 40 ? 5.877 -4.403 10.144 1.00 60.22 40 ALA A N 3
ATOM 2788 C CA . ALA A 1 40 ? 4.935 -4.684 11.237 1.00 1.23 40 ALA A CA 3
ATOM 2789 C C . ALA A 1 40 ? 4.401 -6.113 11.217 1.00 13.54 40 ALA A C 3
ATOM 2790 O O . ALA A 1 40 ? 3.744 -6.553 12.165 1.00 75.44 40 ALA A O 3
ATOM 2797 N N . GLY A 1 41 ? 4.687 -6.824 10.163 1.00 54.24 41 GLY A N 3
ATOM 2798 C CA . GLY A 1 41 ? 4.153 -8.155 9.979 1.00 41.50 41 GLY A CA 3
ATOM 2799 C C . GLY A 1 41 ? 2.677 -8.098 9.730 1.00 44.52 41 GLY A C 3
ATOM 2800 O O . GLY A 1 41 ? 1.882 -8.683 10.479 1.00 11.41 41 GLY A O 3
ATOM 2804 N N . LEU A 1 42 ? 2.311 -7.371 8.690 1.00 42.14 42 LEU A N 3
ATOM 2805 C CA . LEU A 1 42 ? 0.938 -7.194 8.307 1.00 31.22 42 LEU A CA 3
ATOM 2806 C C . LEU A 1 42 ? 0.400 -8.564 7.898 1.00 31.32 42 LEU A C 3
ATOM 2807 O O . LEU A 1 42 ? 1.045 -9.287 7.130 1.00 51.33 42 LEU A O 3
ATOM 2823 N N . HIS A 1 43 ? -0.751 -8.905 8.433 1.00 54.05 43 HIS A N 3
ATOM 2824 C CA . HIS A 1 43 ? -1.362 -10.222 8.281 1.00 4.34 43 HIS A CA 3
ATOM 2825 C C . HIS A 1 43 ? -1.451 -10.698 6.815 1.00 0.41 43 HIS A C 3
ATOM 2826 O O . HIS A 1 43 ? -0.883 -11.746 6.471 1.00 45.34 43 HIS A O 3
ATOM 2841 N N . SER A 1 44 ? -2.127 -9.943 5.968 1.00 31.33 44 SER A N 3
ATOM 2842 C CA . SER A 1 44 ? -2.335 -10.358 4.585 1.00 72.04 44 SER A CA 3
ATOM 2843 C C . SER A 1 44 ? -2.936 -9.244 3.733 1.00 44.53 44 SER A C 3
ATOM 2844 O O . SER A 1 44 ? -3.709 -8.412 4.234 1.00 74.50 44 SER A O 3
ATOM 2852 N N . LEU A 1 45 ? -2.572 -9.215 2.464 1.00 12.40 45 LEU A N 3
ATOM 2853 C CA . LEU A 1 45 ? -3.150 -8.275 1.526 1.00 62.53 45 LEU A CA 3
ATOM 2854 C C . LEU A 1 45 ? -3.731 -9.015 0.338 1.00 3.12 45 LEU A C 3
ATOM 2855 O O . LEU A 1 45 ? -3.247 -10.092 -0.052 1.00 62.11 45 LEU A O 3
ATOM 2871 N N . GLU A 1 46 ? -4.761 -8.442 -0.205 1.00 3.42 46 GLU A N 3
ATOM 2872 C CA . GLU A 1 46 ? -5.434 -8.897 -1.388 1.00 45.25 46 GLU A CA 3
ATOM 2873 C C . GLU A 1 46 ? -6.318 -7.758 -1.801 1.00 52.31 46 GLU A C 3
ATOM 2874 O O . GLU A 1 46 ? -6.566 -6.859 -0.979 1.00 32.32 46 GLU A O 3
ATOM 2886 N N . GLU A 1 47 ? -6.775 -7.744 -3.015 1.00 34.13 47 GLU A N 3
ATOM 2887 C CA . GLU A 1 47 ? -7.637 -6.679 -3.443 1.00 43.25 47 GLU A CA 3
ATOM 2888 C C . GLU A 1 47 ? -8.984 -6.757 -2.764 1.00 31.24 47 GLU A C 3
ATOM 2889 O O . GLU A 1 47 ? -9.461 -7.838 -2.406 1.00 53.02 47 GLU A O 3
ATOM 2901 N N . GLY A 1 48 ? -9.581 -5.617 -2.580 1.00 55.35 48 GLY A N 3
ATOM 2902 C CA . GLY A 1 48 ? -10.824 -5.539 -1.843 1.00 73.32 48 GLY A CA 3
ATOM 2903 C C . GLY A 1 48 ? -10.600 -5.183 -0.375 1.00 72.45 48 GLY A C 3
ATOM 2904 O O . GLY A 1 48 ? -11.534 -4.793 0.327 1.00 33.15 48 GLY A O 3
ATOM 2908 N N . GLN A 1 49 ? -9.364 -5.308 0.083 1.00 23.13 49 GLN A N 3
ATOM 2909 C CA . GLN A 1 49 ? -9.003 -4.997 1.459 1.00 42.21 49 GLN A CA 3
ATOM 2910 C C . GLN A 1 49 ? -8.759 -3.524 1.645 1.00 24.51 49 GLN A C 3
ATOM 2911 O O . GLN A 1 49 ? -7.910 -2.949 0.982 1.00 64.00 49 GLN A O 3
ATOM 2925 N N . ASP A 1 50 ? -9.510 -2.924 2.525 1.00 41.23 50 ASP A N 3
ATOM 2926 C CA . ASP A 1 50 ? -9.297 -1.524 2.885 1.00 65.32 50 ASP A CA 3
ATOM 2927 C C . ASP A 1 50 ? -8.039 -1.449 3.712 1.00 21.33 50 ASP A C 3
ATOM 2928 O O . ASP A 1 50 ? -7.843 -2.265 4.624 1.00 63.51 50 ASP A O 3
ATOM 2937 N N . VAL A 1 51 ? -7.202 -0.509 3.434 1.00 32.25 51 VAL A N 3
ATOM 2938 C CA . VAL A 1 51 ? -5.960 -0.425 4.119 1.00 23.51 51 VAL A CA 3
ATOM 2939 C C . VAL A 1 51 ? -5.543 1.024 4.345 1.00 34.04 51 VAL A C 3
ATOM 2940 O O . VAL A 1 51 ? -5.847 1.918 3.560 1.00 12.42 51 VAL A O 3
ATOM 2953 N N . ILE A 1 52 ? -4.888 1.221 5.423 1.00 74.12 52 ILE A N 3
ATOM 2954 C CA . ILE A 1 52 ? -4.412 2.499 5.857 1.00 53.15 52 ILE A CA 3
ATOM 2955 C C . ILE A 1 52 ? -2.903 2.474 5.741 1.00 60.34 52 ILE A C 3
ATOM 2956 O O . ILE A 1 52 ? -2.271 1.489 6.146 1.00 5.14 52 ILE A O 3
ATOM 2972 N N . PHE A 1 53 ? -2.325 3.507 5.180 1.00 22.14 53 PHE A N 3
ATOM 2973 C CA . PHE A 1 53 ? -0.892 3.536 4.994 1.00 23.23 53 PHE A CA 3
ATOM 2974 C C . PHE A 1 53 ? -0.354 4.940 5.086 1.00 54.54 53 PHE A C 3
ATOM 2975 O O . PHE A 1 53 ? -1.095 5.888 5.198 1.00 11.54 53 PHE A O 3
ATOM 2992 N N . ASP A 1 54 ? 0.922 5.039 5.036 1.00 32.21 54 ASP A N 3
ATOM 2993 C CA . ASP A 1 54 ? 1.629 6.277 4.989 1.00 24.30 54 ASP A CA 3
ATOM 2994 C C . ASP A 1 54 ? 2.274 6.360 3.650 1.00 5.31 54 ASP A C 3
ATOM 2995 O O . ASP A 1 54 ? 2.666 5.328 3.082 1.00 3.51 54 ASP A O 3
ATOM 3004 N N . LEU A 1 55 ? 2.373 7.529 3.121 1.00 30.11 55 LEU A N 3
ATOM 3005 C CA . LEU A 1 55 ? 2.933 7.695 1.812 1.00 32.33 55 LEU A CA 3
ATOM 3006 C C . LEU A 1 55 ? 4.007 8.742 1.800 1.00 62.23 55 LEU A C 3
ATOM 3007 O O . LEU A 1 55 ? 3.891 9.804 2.439 1.00 11.12 55 LEU A O 3
ATOM 3023 N N . GLU A 1 56 ? 5.053 8.414 1.117 1.00 23.42 56 GLU A N 3
ATOM 3024 C CA . GLU A 1 56 ? 6.190 9.240 0.940 1.00 32.12 56 GLU A CA 3
ATOM 3025 C C . GLU A 1 56 ? 6.804 8.807 -0.381 1.00 62.13 56 GLU A C 3
ATOM 3026 O O . GLU A 1 56 ? 6.745 7.619 -0.724 1.00 44.25 56 GLU A O 3
ATOM 3038 N N . GLU A 1 57 ? 7.338 9.730 -1.127 1.00 32.24 57 GLU A N 3
ATOM 3039 C CA . GLU A 1 57 ? 7.806 9.418 -2.458 1.00 21.54 57 GLU A CA 3
ATOM 3040 C C . GLU A 1 57 ? 9.220 8.878 -2.500 1.00 73.44 57 GLU A C 3
ATOM 3041 O O . GLU A 1 57 ? 10.113 9.335 -1.781 1.00 31.53 57 GLU A O 3
ATOM 3053 N N . LYS A 1 58 ? 9.390 7.910 -3.365 1.00 15.22 58 LYS A N 3
ATOM 3054 C CA . LYS A 1 58 ? 10.656 7.294 -3.668 1.00 72.41 58 LYS A CA 3
ATOM 3055 C C . LYS A 1 58 ? 11.189 8.011 -4.890 1.00 64.12 58 LYS A C 3
ATOM 3056 O O . LYS A 1 58 ? 10.995 7.551 -6.027 1.00 33.45 58 LYS A O 3
ATOM 3075 N N . GLN A 1 59 ? 11.770 9.178 -4.648 1.00 30.04 59 GLN A N 3
ATOM 3076 C CA . GLN A 1 59 ? 12.233 10.101 -5.689 1.00 41.40 59 GLN A CA 3
ATOM 3077 C C . GLN A 1 59 ? 11.041 10.628 -6.510 1.00 41.42 59 GLN A C 3
ATOM 3078 O O . GLN A 1 59 ? 10.520 11.718 -6.240 1.00 20.23 59 GLN A O 3
ATOM 3092 N N . GLY A 1 60 ? 10.594 9.843 -7.467 1.00 52.42 60 GLY A N 3
ATOM 3093 C CA . GLY A 1 60 ? 9.460 10.209 -8.265 1.00 73.31 60 GLY A CA 3
ATOM 3094 C C . GLY A 1 60 ? 8.366 9.167 -8.179 1.00 35.10 60 GLY A C 3
ATOM 3095 O O . GLY A 1 60 ? 7.267 9.359 -8.701 1.00 74.12 60 GLY A O 3
ATOM 3099 N N . LYS A 1 61 ? 8.662 8.055 -7.527 1.00 31.01 61 LYS A N 3
ATOM 3100 C CA . LYS A 1 61 ? 7.694 6.972 -7.371 1.00 70.33 61 LYS A CA 3
ATOM 3101 C C . LYS A 1 61 ? 6.939 7.158 -6.067 1.00 60.24 61 LYS A C 3
ATOM 3102 O O . LYS A 1 61 ? 7.371 7.903 -5.208 1.00 63.43 61 LYS A O 3
ATOM 3121 N N . ALA A 1 62 ? 5.843 6.468 -5.915 1.00 52.13 62 ALA A N 3
ATOM 3122 C CA . ALA A 1 62 ? 5.026 6.581 -4.725 1.00 43.12 62 ALA A CA 3
ATOM 3123 C C . ALA A 1 62 ? 4.781 5.202 -4.137 1.00 43.35 62 ALA A C 3
ATOM 3124 O O . ALA A 1 62 ? 4.190 4.344 -4.796 1.00 62.52 62 ALA A O 3
ATOM 3131 N N . TYR A 1 63 ? 5.233 4.978 -2.912 1.00 34.53 63 TYR A N 3
ATOM 3132 C CA . TYR A 1 63 ? 5.062 3.685 -2.285 1.00 5.14 63 TYR A CA 3
ATOM 3133 C C . TYR A 1 63 ? 4.403 3.789 -0.926 1.00 3.41 63 TYR A C 3
ATOM 3134 O O . TYR A 1 63 ? 4.728 4.668 -0.118 1.00 55.11 63 TYR A O 3
ATOM 3152 N N . ALA A 1 64 ? 3.474 2.909 -0.707 1.00 33.43 64 ALA A N 3
ATOM 3153 C CA . ALA A 1 64 ? 2.718 2.832 0.523 1.00 42.34 64 ALA A CA 3
ATOM 3154 C C . ALA A 1 64 ? 3.492 2.068 1.583 1.00 64.42 64 ALA A C 3
ATOM 3155 O O . ALA A 1 64 ? 4.047 0.980 1.321 1.00 13.23 64 ALA A O 3
ATOM 3162 N N . VAL A 1 65 ? 3.539 2.644 2.766 1.00 13.33 65 VAL A N 3
ATOM 3163 C CA . VAL A 1 65 ? 4.240 2.075 3.913 1.00 60.35 65 VAL A CA 3
ATOM 3164 C C . VAL A 1 65 ? 3.380 2.217 5.145 1.00 51.22 65 VAL A C 3
ATOM 3165 O O . VAL A 1 65 ? 2.314 2.789 5.062 1.00 21.25 65 VAL A O 3
ATOM 3178 N N . ASN A 1 66 ? 3.857 1.688 6.277 1.00 70.03 66 ASN A N 3
ATOM 3179 C CA . ASN A 1 66 ? 3.156 1.783 7.578 1.00 3.53 66 ASN A CA 3
ATOM 3180 C C . ASN A 1 66 ? 1.704 1.324 7.434 1.00 74.11 66 ASN A C 3
ATOM 3181 O O . ASN A 1 66 ? 0.761 2.112 7.570 1.00 41.31 66 ASN A O 3
ATOM 3192 N N . LEU A 1 67 ? 1.539 0.065 7.089 1.00 43.15 67 LEU A N 3
ATOM 3193 C CA . LEU A 1 67 ? 0.229 -0.467 6.795 1.00 11.21 67 LEU A CA 3
ATOM 3194 C C . LEU A 1 67 ? -0.554 -0.856 8.036 1.00 73.44 67 LEU A C 3
ATOM 3195 O O . LEU A 1 67 ? 0.011 -1.287 9.054 1.00 74.14 67 LEU A O 3
ATOM 3211 N N . ARG A 1 68 ? -1.842 -0.694 7.925 1.00 72.04 68 ARG A N 3
ATOM 3212 C CA . ARG A 1 68 ? -2.806 -1.075 8.919 1.00 40.05 68 ARG A CA 3
ATOM 3213 C C . ARG A 1 68 ? -4.081 -1.385 8.145 1.00 54.22 68 ARG A C 3
ATOM 3214 O O . ARG A 1 68 ? -4.477 -0.601 7.314 1.00 73.12 68 ARG A O 3
ATOM 3235 N N . ILE A 1 69 ? -4.703 -2.500 8.387 1.00 33.32 69 ILE A N 3
ATOM 3236 C CA . ILE A 1 69 ? -5.869 -2.855 7.635 1.00 42.44 69 ILE A CA 3
ATOM 3237 C C . ILE A 1 69 ? -7.158 -2.434 8.300 1.00 50.01 69 ILE A C 3
ATOM 3238 O O . ILE A 1 69 ? -7.257 -2.394 9.528 1.00 75.53 69 ILE A O 3
ATOM 3254 N N . LYS A 1 70 ? -8.112 -2.079 7.480 1.00 24.01 70 LYS A N 3
ATOM 3255 C CA . LYS A 1 70 ? -9.471 -1.819 7.925 1.00 70.13 70 LYS A CA 3
ATOM 3256 C C . LYS A 1 70 ? -10.317 -3.069 7.672 1.00 43.33 70 LYS A C 3
ATOM 3257 O O . LYS A 1 70 ? -10.911 -3.183 6.580 1.00 39.14 70 LYS A O 3
ATOM 3277 N N . MET A 1 1 ? -1.016 16.880 2.469 1.00 60.51 1 MET A N 4
ATOM 3278 C CA . MET A 1 1 ? -0.278 16.085 3.450 1.00 62.55 1 MET A CA 4
ATOM 3279 C C . MET A 1 1 ? -0.843 14.685 3.458 1.00 73.23 1 MET A C 4
ATOM 3280 O O . MET A 1 1 ? -2.033 14.499 3.718 1.00 33.35 1 MET A O 4
ATOM 3296 N N . ALA A 1 2 ? -0.016 13.697 3.182 1.00 11.35 2 ALA A N 4
ATOM 3297 C CA . ALA A 1 2 ? -0.516 12.347 3.077 1.00 62.32 2 ALA A CA 4
ATOM 3298 C C . ALA A 1 2 ? 0.218 11.355 3.974 1.00 23.31 2 ALA A C 4
ATOM 3299 O O . ALA A 1 2 ? 1.232 10.770 3.582 1.00 71.25 2 ALA A O 4
ATOM 3306 N N . THR A 1 3 ? -0.284 11.216 5.180 1.00 23.22 3 THR A N 4
ATOM 3307 C CA . THR A 1 3 ? 0.183 10.246 6.160 1.00 72.13 3 THR A CA 4
ATOM 3308 C C . THR A 1 3 ? -1.037 9.703 6.881 1.00 42.30 3 THR A C 4
ATOM 3309 O O . THR A 1 3 ? -1.964 10.478 7.167 1.00 34.13 3 THR A O 4
ATOM 3320 N N . ASN A 1 4 ? -1.041 8.394 7.174 1.00 52.22 4 ASN A N 4
ATOM 3321 C CA . ASN A 1 4 ? -2.246 7.680 7.637 1.00 2.22 4 ASN A CA 4
ATOM 3322 C C . ASN A 1 4 ? -3.301 7.844 6.550 1.00 3.02 4 ASN A C 4
ATOM 3323 O O . ASN A 1 4 ? -4.205 8.682 6.629 1.00 65.10 4 ASN A O 4
ATOM 3334 N N . ILE A 1 5 ? -3.085 7.121 5.497 1.00 63.00 5 ILE A N 4
ATOM 3335 C CA . ILE A 1 5 ? -3.847 7.224 4.294 1.00 14.32 5 ILE A CA 4
ATOM 3336 C C . ILE A 1 5 ? -4.852 6.126 4.183 1.00 55.30 5 ILE A C 4
ATOM 3337 O O . ILE A 1 5 ? -4.617 5.007 4.621 1.00 53.22 5 ILE A O 4
ATOM 3353 N N . VAL A 1 6 ? -5.939 6.457 3.582 1.00 24.34 6 VAL A N 4
ATOM 3354 C CA . VAL A 1 6 ? -6.989 5.544 3.308 1.00 72.12 6 VAL A CA 4
ATOM 3355 C C . VAL A 1 6 ? -6.778 4.932 1.942 1.00 64.13 6 VAL A C 4
ATOM 3356 O O . VAL A 1 6 ? -6.314 5.600 1.016 1.00 23.25 6 VAL A O 4
ATOM 3369 N N . GLY A 1 7 ? -7.051 3.682 1.833 1.00 24.04 7 GLY A N 4
ATOM 3370 C CA . GLY A 1 7 ? -7.134 3.080 0.556 1.00 12.25 7 GLY A CA 4
ATOM 3371 C C . GLY A 1 7 ? -7.458 1.638 0.606 1.00 34.00 7 GLY A C 4
ATOM 3372 O O . GLY A 1 7 ? -7.328 1.000 1.628 1.00 30.22 7 GLY A O 4
ATOM 3376 N N . LYS A 1 8 ? -7.909 1.140 -0.480 1.00 71.41 8 LYS A N 4
ATOM 3377 C CA . LYS A 1 8 ? -8.197 -0.238 -0.626 1.00 21.31 8 LYS A CA 4
ATOM 3378 C C . LYS A 1 8 ? -7.134 -0.860 -1.484 1.00 21.43 8 LYS A C 4
ATOM 3379 O O . LYS A 1 8 ? -6.669 -0.233 -2.443 1.00 71.53 8 LYS A O 4
ATOM 3398 N N . VAL A 1 9 ? -6.717 -2.058 -1.123 1.00 64.32 9 VAL A N 4
ATOM 3399 C CA . VAL A 1 9 ? -5.743 -2.789 -1.886 1.00 43.11 9 VAL A CA 4
ATOM 3400 C C . VAL A 1 9 ? -6.279 -2.980 -3.294 1.00 33.15 9 VAL A C 4
ATOM 3401 O O . VAL A 1 9 ? -7.255 -3.709 -3.522 1.00 32.34 9 VAL A O 4
ATOM 3414 N N . LYS A 1 10 ? -5.657 -2.267 -4.190 1.00 51.04 10 LYS A N 4
ATOM 3415 C CA . LYS A 1 10 ? -6.017 -2.191 -5.591 1.00 33.14 10 LYS A CA 4
ATOM 3416 C C . LYS A 1 10 ? -5.749 -3.548 -6.233 1.00 10.04 10 LYS A C 4
ATOM 3417 O O . LYS A 1 10 ? -6.544 -4.046 -7.026 1.00 12.43 10 LYS A O 4
ATOM 3436 N N . TRP A 1 11 ? -4.614 -4.117 -5.864 1.00 62.13 11 TRP A N 4
ATOM 3437 C CA . TRP A 1 11 ? -4.197 -5.456 -6.237 1.00 40.14 11 TRP A CA 4
ATOM 3438 C C . TRP A 1 11 ? -2.911 -5.744 -5.538 1.00 23.12 11 TRP A C 4
ATOM 3439 O O . TRP A 1 11 ? -2.229 -4.814 -5.097 1.00 71.02 11 TRP A O 4
ATOM 3460 N N . TYR A 1 12 ? -2.571 -6.990 -5.430 1.00 75.04 12 TYR A N 4
ATOM 3461 C CA . TYR A 1 12 ? -1.358 -7.381 -4.746 1.00 64.35 12 TYR A CA 4
ATOM 3462 C C . TYR A 1 12 ? -0.980 -8.793 -5.096 1.00 15.02 12 TYR A C 4
ATOM 3463 O O . TYR A 1 12 ? -1.822 -9.700 -5.087 1.00 32.25 12 TYR A O 4
ATOM 3481 N N . ASN A 1 13 ? 0.265 -8.977 -5.433 1.00 40.52 13 ASN A N 4
ATOM 3482 C CA . ASN A 1 13 ? 0.793 -10.286 -5.699 1.00 61.32 13 ASN A CA 4
ATOM 3483 C C . ASN A 1 13 ? 1.776 -10.618 -4.619 1.00 44.42 13 ASN A C 4
ATOM 3484 O O . ASN A 1 13 ? 2.887 -10.073 -4.594 1.00 42.44 13 ASN A O 4
ATOM 3495 N N . SER A 1 14 ? 1.373 -11.479 -3.715 1.00 43.30 14 SER A N 4
ATOM 3496 C CA . SER A 1 14 ? 2.197 -11.871 -2.599 1.00 32.33 14 SER A CA 4
ATOM 3497 C C . SER A 1 14 ? 3.470 -12.553 -3.076 1.00 2.13 14 SER A C 4
ATOM 3498 O O . SER A 1 14 ? 4.537 -12.340 -2.516 1.00 72.42 14 SER A O 4
ATOM 3506 N N . THR A 1 15 ? 3.347 -13.319 -4.146 1.00 53.10 15 THR A N 4
ATOM 3507 C CA . THR A 1 15 ? 4.455 -14.033 -4.732 1.00 53.42 15 THR A CA 4
ATOM 3508 C C . THR A 1 15 ? 5.524 -13.050 -5.260 1.00 33.13 15 THR A C 4
ATOM 3509 O O . THR A 1 15 ? 6.728 -13.312 -5.173 1.00 1.53 15 THR A O 4
ATOM 3520 N N . LYS A 1 16 ? 5.074 -11.902 -5.757 1.00 61.03 16 LYS A N 4
ATOM 3521 C CA . LYS A 1 16 ? 5.992 -10.914 -6.313 1.00 62.20 16 LYS A CA 4
ATOM 3522 C C . LYS A 1 16 ? 6.393 -9.886 -5.261 1.00 11.13 16 LYS A C 4
ATOM 3523 O O . LYS A 1 16 ? 7.283 -9.072 -5.485 1.00 1.10 16 LYS A O 4
ATOM 3542 N N . ASN A 1 17 ? 5.732 -9.955 -4.109 1.00 32.14 17 ASN A N 4
ATOM 3543 C CA . ASN A 1 17 ? 5.989 -9.071 -2.959 1.00 61.31 17 ASN A CA 4
ATOM 3544 C C . ASN A 1 17 ? 5.604 -7.607 -3.243 1.00 34.31 17 ASN A C 4
ATOM 3545 O O . ASN A 1 17 ? 6.105 -6.689 -2.575 1.00 41.52 17 ASN A O 4
ATOM 3556 N N . PHE A 1 18 ? 4.694 -7.380 -4.195 1.00 35.42 18 PHE A N 4
ATOM 3557 C CA . PHE A 1 18 ? 4.242 -6.018 -4.488 1.00 21.42 18 PHE A CA 4
ATOM 3558 C C . PHE A 1 18 ? 2.834 -5.973 -5.068 1.00 34.41 18 PHE A C 4
ATOM 3559 O O . PHE A 1 18 ? 2.260 -7.005 -5.447 1.00 1.10 18 PHE A O 4
ATOM 3576 N N . GLY A 1 19 ? 2.298 -4.778 -5.118 1.00 62.14 19 GLY A N 4
ATOM 3577 C CA . GLY A 1 19 ? 0.995 -4.516 -5.665 1.00 22.44 19 GLY A CA 4
ATOM 3578 C C . GLY A 1 19 ? 0.707 -3.035 -5.621 1.00 71.51 19 GLY A C 4
ATOM 3579 O O . GLY A 1 19 ? 1.634 -2.243 -5.584 1.00 32.43 19 GLY A O 4
ATOM 3583 N N . PHE A 1 20 ? -0.550 -2.663 -5.591 1.00 53.00 20 PHE A N 4
ATOM 3584 C CA . PHE A 1 20 ? -0.969 -1.256 -5.522 1.00 35.34 20 PHE A CA 4
ATOM 3585 C C . PHE A 1 20 ? -2.153 -1.081 -4.594 1.00 65.35 20 PHE A C 4
ATOM 3586 O O . PHE A 1 20 ? -2.784 -2.059 -4.180 1.00 71.45 20 PHE A O 4
ATOM 3603 N N . ILE A 1 21 ? -2.470 0.171 -4.294 1.00 23.43 21 ILE A N 4
ATOM 3604 C CA . ILE A 1 21 ? -3.556 0.533 -3.390 1.00 12.34 21 ILE A CA 4
ATOM 3605 C C . ILE A 1 21 ? -4.189 1.827 -3.900 1.00 40.15 21 ILE A C 4
ATOM 3606 O O . ILE A 1 21 ? -3.472 2.700 -4.390 1.00 71.42 21 ILE A O 4
ATOM 3622 N N . GLU A 1 22 ? -5.511 1.944 -3.836 1.00 4.33 22 GLU A N 4
ATOM 3623 C CA . GLU A 1 22 ? -6.149 3.190 -4.189 1.00 42.02 22 GLU A CA 4
ATOM 3624 C C . GLU A 1 22 ? -7.306 3.372 -3.251 1.00 4.12 22 GLU A C 4
ATOM 3625 O O . GLU A 1 22 ? -7.979 2.403 -2.901 1.00 63.33 22 GLU A O 4
ATOM 3637 N N . GLN A 1 23 ? -7.530 4.554 -2.790 1.00 12.55 23 GLN A N 4
ATOM 3638 C CA . GLN A 1 23 ? -8.700 4.747 -1.994 1.00 34.21 23 GLN A CA 4
ATOM 3639 C C . GLN A 1 23 ? -9.840 4.986 -2.873 1.00 10.43 23 GLN A C 4
ATOM 3640 O O . GLN A 1 23 ? -9.697 5.598 -3.938 1.00 52.15 23 GLN A O 4
ATOM 3654 N N . ASP A 1 24 ? -10.964 4.523 -2.438 1.00 72.31 24 ASP A N 4
ATOM 3655 C CA . ASP A 1 24 ? -12.227 4.663 -3.144 1.00 14.31 24 ASP A CA 4
ATOM 3656 C C . ASP A 1 24 ? -12.584 6.125 -3.314 1.00 22.40 24 ASP A C 4
ATOM 3657 O O . ASP A 1 24 ? -13.454 6.479 -4.094 1.00 1.52 24 ASP A O 4
ATOM 3666 N N . ASN A 1 25 ? -11.894 6.971 -2.581 1.00 21.12 25 ASN A N 4
ATOM 3667 C CA . ASN A 1 25 ? -12.121 8.378 -2.636 1.00 1.41 25 ASN A CA 4
ATOM 3668 C C . ASN A 1 25 ? -11.290 9.011 -3.741 1.00 73.33 25 ASN A C 4
ATOM 3669 O O . ASN A 1 25 ? -11.437 10.189 -4.018 1.00 22.32 25 ASN A O 4
ATOM 3680 N N . GLY A 1 26 ? -10.425 8.230 -4.403 1.00 53.22 26 GLY A N 4
ATOM 3681 C CA . GLY A 1 26 ? -9.635 8.822 -5.455 1.00 74.43 26 GLY A CA 4
ATOM 3682 C C . GLY A 1 26 ? -8.171 8.973 -5.104 1.00 71.14 26 GLY A C 4
ATOM 3683 O O . GLY A 1 26 ? -7.616 10.069 -5.197 1.00 4.20 26 GLY A O 4
ATOM 3687 N N . GLY A 1 27 ? -7.552 7.901 -4.663 1.00 12.45 27 GLY A N 4
ATOM 3688 C CA . GLY A 1 27 ? -6.129 7.962 -4.350 1.00 55.24 27 GLY A CA 4
ATOM 3689 C C . GLY A 1 27 ? -5.298 7.655 -5.590 1.00 74.11 27 GLY A C 4
ATOM 3690 O O . GLY A 1 27 ? -5.721 6.853 -6.433 1.00 50.14 27 GLY A O 4
ATOM 3694 N N . LYS A 1 28 ? -4.141 8.286 -5.710 1.00 21.23 28 LYS A N 4
ATOM 3695 C CA . LYS A 1 28 ? -3.288 8.135 -6.894 1.00 42.31 28 LYS A CA 4
ATOM 3696 C C . LYS A 1 28 ? -2.496 6.823 -6.907 1.00 44.22 28 LYS A C 4
ATOM 3697 O O . LYS A 1 28 ? -2.671 5.961 -6.040 1.00 3.25 28 LYS A O 4
ATOM 3716 N N . ASP A 1 29 ? -1.643 6.675 -7.915 1.00 5.14 29 ASP A N 4
ATOM 3717 C CA . ASP A 1 29 ? -0.814 5.480 -8.087 1.00 75.14 29 ASP A CA 4
ATOM 3718 C C . ASP A 1 29 ? 0.243 5.373 -7.022 1.00 40.43 29 ASP A C 4
ATOM 3719 O O . ASP A 1 29 ? 1.285 6.040 -7.092 1.00 25.11 29 ASP A O 4
ATOM 3728 N N . VAL A 1 30 ? -0.019 4.584 -6.042 1.00 4.42 30 VAL A N 4
ATOM 3729 C CA . VAL A 1 30 ? 0.942 4.290 -5.030 1.00 4.31 30 VAL A CA 4
ATOM 3730 C C . VAL A 1 30 ? 1.044 2.781 -4.891 1.00 1.32 30 VAL A C 4
ATOM 3731 O O . VAL A 1 30 ? 0.029 2.088 -4.687 1.00 71.40 30 VAL A O 4
ATOM 3744 N N . PHE A 1 31 ? 2.235 2.251 -5.054 1.00 61.33 31 PHE A N 4
ATOM 3745 C CA . PHE A 1 31 ? 2.387 0.827 -5.010 1.00 22.15 31 PHE A CA 4
ATOM 3746 C C . PHE A 1 31 ? 2.720 0.361 -3.625 1.00 13.22 31 PHE A C 4
ATOM 3747 O O . PHE A 1 31 ? 3.366 1.062 -2.871 1.00 64.02 31 PHE A O 4
ATOM 3764 N N . VAL A 1 32 ? 2.269 -0.795 -3.292 1.00 61.41 32 VAL A N 4
ATOM 3765 C CA . VAL A 1 32 ? 2.557 -1.355 -2.019 1.00 61.15 32 VAL A CA 4
ATOM 3766 C C . VAL A 1 32 ? 3.614 -2.426 -2.178 1.00 44.20 32 VAL A C 4
ATOM 3767 O O . VAL A 1 32 ? 3.481 -3.342 -2.988 1.00 12.54 32 VAL A O 4
ATOM 3780 N N . HIS A 1 33 ? 4.673 -2.274 -1.463 1.00 40.44 33 HIS A N 4
ATOM 3781 C CA . HIS A 1 33 ? 5.745 -3.220 -1.503 1.00 74.33 33 HIS A CA 4
ATOM 3782 C C . HIS A 1 33 ? 5.755 -3.992 -0.189 1.00 35.23 33 HIS A C 4
ATOM 3783 O O . HIS A 1 33 ? 5.366 -3.449 0.832 1.00 12.32 33 HIS A O 4
ATOM 3798 N N . LYS A 1 34 ? 6.199 -5.247 -0.214 1.00 20.41 34 LYS A N 4
ATOM 3799 C CA . LYS A 1 34 ? 6.166 -6.104 0.976 1.00 24.23 34 LYS A CA 4
ATOM 3800 C C . LYS A 1 34 ? 6.960 -5.541 2.155 1.00 12.24 34 LYS A C 4
ATOM 3801 O O . LYS A 1 34 ? 6.696 -5.889 3.287 1.00 24.15 34 LYS A O 4
ATOM 3820 N N . SER A 1 35 ? 7.914 -4.673 1.897 1.00 22.42 35 SER A N 4
ATOM 3821 C CA . SER A 1 35 ? 8.599 -3.975 2.992 1.00 73.24 35 SER A CA 4
ATOM 3822 C C . SER A 1 35 ? 7.582 -3.213 3.895 1.00 44.35 35 SER A C 4
ATOM 3823 O O . SER A 1 35 ? 7.847 -2.957 5.067 1.00 70.24 35 SER A O 4
ATOM 3831 N N . ALA A 1 36 ? 6.410 -2.886 3.339 1.00 53.03 36 ALA A N 4
ATOM 3832 C CA . ALA A 1 36 ? 5.347 -2.258 4.098 1.00 13.41 36 ALA A CA 4
ATOM 3833 C C . ALA A 1 36 ? 4.635 -3.294 4.940 1.00 74.34 36 ALA A C 4
ATOM 3834 O O . ALA A 1 36 ? 4.202 -3.007 6.058 1.00 22.43 36 ALA A O 4
ATOM 3841 N N . VAL A 1 37 ? 4.500 -4.505 4.382 1.00 75.31 37 VAL A N 4
ATOM 3842 C CA . VAL A 1 37 ? 3.986 -5.639 5.135 1.00 44.51 37 VAL A CA 4
ATOM 3843 C C . VAL A 1 37 ? 4.926 -5.890 6.258 1.00 35.14 37 VAL A C 4
ATOM 3844 O O . VAL A 1 37 ? 4.525 -5.959 7.380 1.00 33.32 37 VAL A O 4
ATOM 3857 N N . ASP A 1 38 ? 6.188 -5.963 5.917 1.00 34.44 38 ASP A N 4
ATOM 3858 C CA . ASP A 1 38 ? 7.267 -6.224 6.846 1.00 72.53 38 ASP A CA 4
ATOM 3859 C C . ASP A 1 38 ? 7.312 -5.193 7.959 1.00 64.22 38 ASP A C 4
ATOM 3860 O O . ASP A 1 38 ? 7.633 -5.525 9.096 1.00 13.43 38 ASP A O 4
ATOM 3869 N N . ALA A 1 39 ? 6.934 -3.947 7.635 1.00 44.34 39 ALA A N 4
ATOM 3870 C CA . ALA A 1 39 ? 6.941 -2.852 8.608 1.00 44.24 39 ALA A CA 4
ATOM 3871 C C . ALA A 1 39 ? 6.029 -3.135 9.799 1.00 43.22 39 ALA A C 4
ATOM 3872 O O . ALA A 1 39 ? 6.281 -2.673 10.918 1.00 2.04 39 ALA A O 4
ATOM 3879 N N . ALA A 1 40 ? 4.979 -3.883 9.571 1.00 4.43 40 ALA A N 4
ATOM 3880 C CA . ALA A 1 40 ? 4.022 -4.154 10.627 1.00 10.32 40 ALA A CA 4
ATOM 3881 C C . ALA A 1 40 ? 3.729 -5.635 10.751 1.00 54.20 40 ALA A C 4
ATOM 3882 O O . ALA A 1 40 ? 2.961 -6.048 11.611 1.00 42.21 40 ALA A O 4
ATOM 3889 N N . GLY A 1 41 ? 4.365 -6.421 9.914 1.00 14.35 41 GLY A N 4
ATOM 3890 C CA . GLY A 1 41 ? 4.068 -7.841 9.793 1.00 34.25 41 GLY A CA 4
ATOM 3891 C C . GLY A 1 41 ? 2.607 -8.049 9.502 1.00 54.13 41 GLY A C 4
ATOM 3892 O O . GLY A 1 41 ? 1.895 -8.728 10.249 1.00 63.42 41 GLY A O 4
ATOM 3896 N N . LEU A 1 42 ? 2.159 -7.414 8.442 1.00 44.32 42 LEU A N 4
ATOM 3897 C CA . LEU A 1 42 ? 0.788 -7.476 8.005 1.00 12.42 42 LEU A CA 4
ATOM 3898 C C . LEU A 1 42 ? 0.520 -8.937 7.590 1.00 14.41 42 LEU A C 4
ATOM 3899 O O . LEU A 1 42 ? 1.375 -9.563 6.968 1.00 43.45 42 LEU A O 4
ATOM 3915 N N . HIS A 1 43 ? -0.628 -9.477 7.961 1.00 0.13 43 HIS A N 4
ATOM 3916 C CA . HIS A 1 43 ? -0.909 -10.892 7.729 1.00 44.40 43 HIS A CA 4
ATOM 3917 C C . HIS A 1 43 ? -0.910 -11.238 6.232 1.00 71.42 43 HIS A C 4
ATOM 3918 O O . HIS A 1 43 ? -0.085 -12.038 5.782 1.00 34.12 43 HIS A O 4
ATOM 3933 N N . SER A 1 44 ? -1.801 -10.623 5.478 1.00 43.24 44 SER A N 4
ATOM 3934 C CA . SER A 1 44 ? -1.937 -10.891 4.047 1.00 63.31 44 SER A CA 4
ATOM 3935 C C . SER A 1 44 ? -2.656 -9.728 3.370 1.00 11.54 44 SER A C 4
ATOM 3936 O O . SER A 1 44 ? -3.453 -9.031 4.010 1.00 51.45 44 SER A O 4
ATOM 3944 N N . LEU A 1 45 ? -2.367 -9.511 2.105 1.00 22.12 45 LEU A N 4
ATOM 3945 C CA . LEU A 1 45 ? -3.046 -8.496 1.326 1.00 60.35 45 LEU A CA 4
ATOM 3946 C C . LEU A 1 45 ? -3.658 -9.125 0.104 1.00 3.03 45 LEU A C 4
ATOM 3947 O O . LEU A 1 45 ? -3.112 -10.068 -0.465 1.00 51.22 45 LEU A O 4
ATOM 3963 N N . GLU A 1 46 ? -4.763 -8.599 -0.289 1.00 62.12 46 GLU A N 4
ATOM 3964 C CA . GLU A 1 46 ? -5.487 -9.030 -1.451 1.00 11.40 46 GLU A CA 4
ATOM 3965 C C . GLU A 1 46 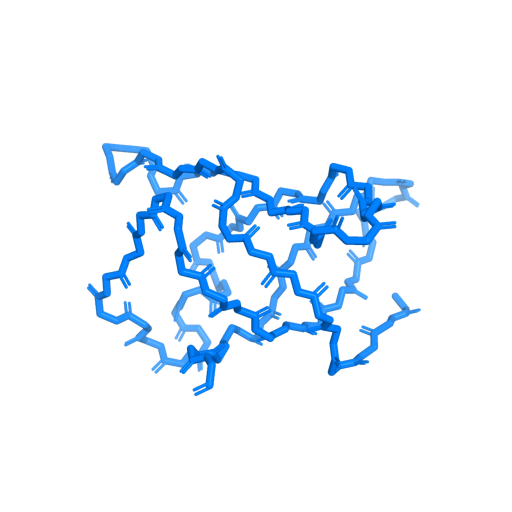? -6.396 -7.898 -1.816 1.00 23.21 46 GLU A C 4
ATOM 3966 O O . GLU A 1 46 ? -6.634 -7.017 -0.972 1.00 43.23 46 GLU A O 4
ATOM 3978 N N . GLU A 1 47 ? -6.900 -7.880 -3.020 1.00 72.52 47 GLU A N 4
ATOM 3979 C CA . GLU A 1 47 ? -7.765 -6.802 -3.415 1.00 2.52 47 GLU A CA 4
ATOM 3980 C C . GLU A 1 47 ? -9.071 -6.867 -2.665 1.00 30.11 47 GLU A C 4
ATOM 3981 O O . GLU A 1 47 ? -9.536 -7.946 -2.284 1.00 11.13 47 GLU A O 4
ATOM 3993 N N . GLY A 1 48 ? -9.636 -5.729 -2.433 1.00 13.24 48 GLY A N 4
ATOM 3994 C CA . GLY A 1 48 ? -10.856 -5.654 -1.659 1.00 55.34 48 GLY A CA 4
ATOM 3995 C C . GLY A 1 48 ? -10.597 -5.329 -0.193 1.00 75.04 48 GLY A C 4
ATOM 3996 O O . GLY A 1 48 ? -11.512 -4.933 0.534 1.00 61.45 48 GLY A O 4
ATOM 4000 N N . GLN A 1 49 ? -9.360 -5.501 0.242 1.00 3.05 49 GLN A N 4
ATOM 4001 C CA . GLN A 1 49 ? -8.971 -5.194 1.603 1.00 62.24 49 GLN A CA 4
ATOM 4002 C C . GLN A 1 49 ? -8.715 -3.733 1.754 1.00 73.23 49 GLN A C 4
ATOM 4003 O O . GLN A 1 49 ? -7.975 -3.156 0.975 1.00 5.43 49 GLN A O 4
ATOM 4017 N N . ASP A 1 50 ? -9.326 -3.132 2.726 1.00 15.14 50 ASP A N 4
ATOM 4018 C CA . ASP A 1 50 ? -9.053 -1.738 2.997 1.00 63.13 50 ASP A CA 4
ATOM 4019 C C . ASP A 1 50 ? -7.894 -1.643 3.933 1.00 34.45 50 ASP A C 4
ATOM 4020 O O . ASP A 1 50 ? -7.784 -2.429 4.899 1.00 42.33 50 ASP A O 4
ATOM 4029 N N . VAL A 1 51 ? -7.038 -0.718 3.670 1.00 42.44 51 VAL A N 4
ATOM 4030 C CA . VAL A 1 51 ? -5.812 -0.610 4.369 1.00 12.35 51 VAL A CA 4
ATOM 4031 C C . VAL A 1 51 ? -5.461 0.854 4.617 1.00 3.53 51 VAL A C 4
ATOM 4032 O O . VAL A 1 51 ? -5.912 1.750 3.905 1.00 61.12 51 VAL A O 4
ATOM 4045 N N . ILE A 1 52 ? -4.703 1.077 5.637 1.00 51.40 52 ILE A N 4
ATOM 4046 C CA . ILE A 1 52 ? -4.251 2.395 5.995 1.00 62.52 52 ILE A CA 4
ATOM 4047 C C . ILE A 1 52 ? -2.740 2.368 5.947 1.00 41.32 52 ILE A C 4
ATOM 4048 O O . ILE A 1 52 ? -2.129 1.442 6.476 1.00 53.03 52 ILE A O 4
ATOM 4064 N N . PHE A 1 53 ? -2.141 3.332 5.305 1.00 75.41 53 PHE A N 4
ATOM 4065 C CA . PHE A 1 53 ? -0.694 3.337 5.145 1.00 43.44 53 PHE A CA 4
ATOM 4066 C C . PHE A 1 53 ? -0.140 4.733 5.203 1.00 64.43 53 PHE A C 4
ATOM 4067 O O . PHE A 1 53 ? -0.873 5.687 5.384 1.00 14.20 53 PHE A O 4
ATOM 4084 N N . ASP A 1 54 ? 1.150 4.844 5.069 1.00 40.51 54 ASP A N 4
ATOM 4085 C CA . ASP A 1 54 ? 1.793 6.115 4.937 1.00 3.42 54 ASP A CA 4
ATOM 4086 C C . ASP A 1 54 ? 2.447 6.152 3.610 1.00 22.21 54 ASP A C 4
ATOM 4087 O O . ASP A 1 54 ? 2.684 5.102 3.001 1.00 22.33 54 ASP A O 4
ATOM 4096 N N . LEU A 1 55 ? 2.725 7.313 3.147 1.00 62.32 55 LEU A N 4
ATOM 4097 C CA . LEU A 1 55 ? 3.312 7.479 1.867 1.00 35.31 55 LEU A CA 4
ATOM 4098 C C . LEU A 1 55 ? 4.407 8.501 1.908 1.00 3.53 55 LEU A C 4
ATOM 4099 O O . LEU A 1 55 ? 4.256 9.575 2.483 1.00 62.04 55 LEU A O 4
ATOM 4115 N N . GLU A 1 56 ? 5.499 8.147 1.325 1.00 73.53 56 GLU A N 4
ATOM 4116 C CA . GLU A 1 56 ? 6.634 9.009 1.198 1.00 24.14 56 GLU A CA 4
ATOM 4117 C C . GLU A 1 56 ? 7.064 9.008 -0.242 1.00 14.24 56 GLU A C 4
ATOM 4118 O O . GLU A 1 56 ? 6.942 7.985 -0.936 1.00 63.32 56 GLU A O 4
ATOM 4130 N N . GLU A 1 57 ? 7.536 10.124 -0.702 1.00 30.33 57 GLU A N 4
ATOM 4131 C CA . GLU A 1 57 ? 7.905 10.260 -2.077 1.00 22.31 57 GLU A CA 4
ATOM 4132 C C . GLU A 1 57 ? 9.322 9.795 -2.331 1.00 12.40 57 GLU A C 4
ATOM 4133 O O . GLU A 1 57 ? 10.291 10.404 -1.872 1.00 13.52 57 GLU A O 4
ATOM 4145 N N . LYS A 1 58 ? 9.420 8.714 -3.056 1.00 63.45 58 LYS A N 4
ATOM 4146 C CA . LYS A 1 58 ? 10.672 8.141 -3.451 1.00 50.35 58 LYS A CA 4
ATOM 4147 C C . LYS A 1 58 ? 11.133 8.868 -4.702 1.00 43.01 58 LYS A C 4
ATOM 4148 O O . LYS A 1 58 ? 10.807 8.460 -5.815 1.00 50.22 58 LYS A O 4
ATOM 4167 N N . GLN A 1 59 ? 11.813 9.994 -4.495 1.00 71.11 59 GLN A N 4
ATOM 4168 C CA . GLN A 1 59 ? 12.257 10.910 -5.560 1.00 3.52 59 GLN A CA 4
ATOM 4169 C C . GLN A 1 59 ? 11.050 11.578 -6.241 1.00 22.53 59 GLN A C 4
ATOM 4170 O O . GLN A 1 59 ? 10.811 12.775 -6.064 1.00 0.44 59 GLN A O 4
ATOM 4184 N N . GLY A 1 60 ? 10.320 10.801 -7.011 1.00 14.05 60 GLY A N 4
ATOM 4185 C CA . GLY A 1 60 ? 9.111 11.259 -7.651 1.00 14.14 60 GLY A CA 4
ATOM 4186 C C . GLY A 1 60 ? 8.056 10.166 -7.648 1.00 1.05 60 GLY A C 4
ATOM 4187 O O . GLY A 1 60 ? 6.898 10.393 -8.008 1.00 21.53 60 GLY A O 4
ATOM 4191 N N . LYS A 1 61 ? 8.460 8.987 -7.207 1.00 23.52 61 LYS A N 4
ATOM 4192 C CA . LYS A 1 61 ? 7.610 7.830 -7.172 1.00 63.35 61 LYS A CA 4
ATOM 4193 C C . LYS A 1 61 ? 6.914 7.738 -5.797 1.00 22.45 61 LYS A C 4
ATOM 4194 O O . LYS A 1 61 ? 7.297 8.434 -4.853 1.00 33.20 61 LYS A O 4
ATOM 4213 N N . ALA A 1 62 ? 5.895 6.916 -5.698 1.00 11.21 62 ALA A N 4
ATOM 4214 C CA . ALA A 1 62 ? 5.113 6.800 -4.494 1.00 3.11 62 ALA A CA 4
ATOM 4215 C C . ALA A 1 62 ? 4.892 5.331 -4.135 1.00 14.23 62 ALA A C 4
ATOM 4216 O O . ALA A 1 62 ? 4.408 4.553 -4.967 1.00 52.34 62 ALA A O 4
ATOM 4223 N N . TYR A 1 63 ? 5.251 4.949 -2.911 1.00 73.24 63 TYR A N 4
ATOM 4224 C CA . TYR A 1 63 ? 4.997 3.599 -2.440 1.00 71.04 63 TYR A CA 4
ATOM 4225 C C . TYR A 1 63 ? 4.465 3.612 -1.017 1.00 45.10 63 TYR A C 4
ATOM 4226 O O . TYR A 1 63 ? 4.897 4.416 -0.181 1.00 31.13 63 TYR A O 4
ATOM 4244 N N . ALA A 1 64 ? 3.513 2.754 -0.784 1.00 73.44 64 ALA A N 4
ATOM 4245 C CA . ALA A 1 64 ? 2.836 2.627 0.494 1.00 22.51 64 ALA A CA 4
ATOM 4246 C C . ALA A 1 64 ? 3.700 1.901 1.504 1.00 1.10 64 ALA A C 4
ATOM 4247 O O . ALA A 1 64 ? 4.337 0.885 1.185 1.00 53.13 64 ALA A O 4
ATOM 4254 N N . VAL A 1 65 ? 3.715 2.426 2.711 1.00 24.32 65 VAL A N 4
ATOM 4255 C CA . VAL A 1 65 ? 4.476 1.866 3.820 1.00 64.51 65 VAL A CA 4
ATOM 4256 C C . VAL A 1 65 ? 3.630 1.891 5.084 1.00 41.22 65 VAL A C 4
ATOM 4257 O O . VAL A 1 65 ? 2.612 2.568 5.117 1.00 33.20 65 VAL A O 4
ATOM 4270 N N . ASN A 1 66 ? 4.057 1.142 6.108 1.00 41.44 66 ASN A N 4
ATOM 4271 C CA . ASN A 1 66 ? 3.381 1.102 7.431 1.00 5.42 66 ASN A CA 4
ATOM 4272 C C . ASN A 1 66 ? 1.912 0.712 7.285 1.00 72.32 66 ASN A C 4
ATOM 4273 O O . ASN A 1 66 ? 1.015 1.535 7.480 1.00 1.24 66 ASN A O 4
ATOM 4284 N N . LEU A 1 67 ? 1.661 -0.484 6.850 1.00 13.30 67 LEU A N 4
ATOM 4285 C CA . LEU A 1 67 ? 0.299 -0.880 6.613 1.00 45.12 67 LEU A CA 4
ATOM 4286 C C . LEU A 1 67 ? -0.443 -1.245 7.881 1.00 40.54 67 LEU A C 4
ATOM 4287 O O . LEU A 1 67 ? 0.109 -1.856 8.796 1.00 41.40 67 LEU A O 4
ATOM 4303 N N . ARG A 1 68 ? -1.682 -0.845 7.923 1.00 11.01 68 ARG A N 4
ATOM 4304 C CA . ARG A 1 68 ? -2.605 -1.176 8.944 1.00 12.22 68 ARG A CA 4
ATOM 4305 C C . ARG A 1 68 ? -3.817 -1.717 8.251 1.00 34.41 68 ARG A C 4
ATOM 4306 O O . ARG A 1 68 ? -4.250 -1.132 7.265 1.00 2.52 68 ARG A O 4
ATOM 4327 N N . ILE A 1 69 ? -4.375 -2.781 8.719 1.00 34.00 69 ILE A N 4
ATOM 4328 C CA . ILE A 1 69 ? -5.609 -3.216 8.182 1.00 2.15 69 ILE A CA 4
ATOM 4329 C C . ILE A 1 69 ? -6.727 -2.389 8.751 1.00 12.53 69 ILE A C 4
ATOM 4330 O O . ILE A 1 69 ? -6.752 -2.106 9.959 1.00 33.22 69 ILE A O 4
ATOM 4346 N N . LYS A 1 70 ? -7.593 -1.940 7.883 1.00 10.54 70 LYS A N 4
ATOM 4347 C CA . LYS A 1 70 ? -8.757 -1.206 8.290 1.00 54.14 70 LYS A CA 4
ATOM 4348 C C . LYS A 1 70 ? -9.608 -2.080 9.196 1.00 51.41 70 LYS A C 4
ATOM 4349 O O . LYS A 1 70 ? -10.197 -3.059 8.700 1.00 37.59 70 LYS A O 4
ATOM 4369 N N . MET A 1 1 ? 5.149 14.523 2.762 1.00 53.13 1 MET A N 5
ATOM 4370 C CA . MET A 1 1 ? 4.680 13.683 3.867 1.00 12.04 1 MET A CA 5
ATOM 4371 C C . MET A 1 1 ? 3.183 13.545 3.814 1.00 2.42 1 MET A C 5
ATOM 4372 O O . MET A 1 1 ? 2.457 14.541 3.787 1.00 42.54 1 MET A O 5
ATOM 4388 N N . ALA A 1 2 ? 2.726 12.317 3.787 1.00 11.55 2 ALA A N 5
ATOM 4389 C CA . ALA A 1 2 ? 1.326 12.016 3.821 1.00 22.23 2 ALA A CA 5
ATOM 4390 C C . ALA A 1 2 ? 1.116 10.919 4.832 1.00 12.43 2 ALA A C 5
ATOM 4391 O O . ALA A 1 2 ? 1.562 9.789 4.628 1.00 4.14 2 ALA A O 5
ATOM 4398 N N . THR A 1 3 ? 0.504 11.256 5.924 1.00 34.30 3 THR A N 5
ATOM 4399 C CA . THR A 1 3 ? 0.295 10.324 6.990 1.00 32.50 3 THR A CA 5
ATOM 4400 C C . THR A 1 3 ? -1.172 9.990 7.131 1.00 13.11 3 THR A C 5
ATOM 4401 O O . THR A 1 3 ? -2.031 10.845 6.861 1.00 0.52 3 THR A O 5
ATOM 4412 N N . ASN A 1 4 ? -1.450 8.758 7.538 1.00 54.44 4 ASN A N 5
ATOM 4413 C CA . ASN A 1 4 ? -2.816 8.260 7.733 1.00 74.00 4 ASN A CA 5
ATOM 4414 C C . ASN A 1 4 ? -3.613 8.341 6.444 1.00 50.15 4 ASN A C 5
ATOM 4415 O O . ASN A 1 4 ? -4.412 9.270 6.228 1.00 44.32 4 ASN A O 5
ATOM 4426 N N . ILE A 1 5 ? -3.337 7.433 5.557 1.00 72.01 5 ILE A N 5
ATOM 4427 C CA . ILE A 1 5 ? -3.991 7.405 4.282 1.00 41.54 5 ILE A CA 5
ATOM 4428 C C . ILE A 1 5 ? -5.025 6.315 4.227 1.00 33.21 5 ILE A C 5
ATOM 4429 O O . ILE A 1 5 ? -4.873 5.261 4.834 1.00 0.35 5 ILE A O 5
ATOM 4445 N N . VAL A 1 6 ? -6.068 6.589 3.508 1.00 73.22 6 VAL A N 5
ATOM 4446 C CA . VAL A 1 6 ? -7.140 5.671 3.314 1.00 12.02 6 VAL A CA 5
ATOM 4447 C C . VAL A 1 6 ? -7.076 5.100 1.929 1.00 32.45 6 VAL A C 5
ATOM 4448 O O . VAL A 1 6 ? -6.857 5.828 0.969 1.00 54.32 6 VAL A O 5
ATOM 4461 N N . GLY A 1 7 ? -7.230 3.831 1.832 1.00 2.41 7 GLY A N 5
ATOM 4462 C CA . GLY A 1 7 ? -7.431 3.231 0.568 1.00 65.11 7 GLY A CA 5
ATOM 4463 C C . GLY A 1 7 ? -7.567 1.785 0.628 1.00 30.44 7 GLY A C 5
ATOM 4464 O O . GLY A 1 7 ? -7.251 1.165 1.605 1.00 63.33 7 GLY A O 5
ATOM 4468 N N . LYS A 1 8 ? -8.066 1.265 -0.396 1.00 44.53 8 LYS A N 5
ATOM 4469 C CA . LYS A 1 8 ? -8.296 -0.112 -0.533 1.00 64.11 8 LYS A CA 5
ATOM 4470 C C . LYS A 1 8 ? -7.213 -0.713 -1.387 1.00 55.42 8 LYS A C 5
ATOM 4471 O O . LYS A 1 8 ? -6.726 -0.071 -2.331 1.00 72.40 8 LYS A O 5
ATOM 4490 N N . VAL A 1 9 ? -6.800 -1.910 -1.032 1.00 54.35 9 VAL A N 5
ATOM 4491 C CA . VAL A 1 9 ? -5.818 -2.637 -1.783 1.00 52.35 9 VAL A CA 5
ATOM 4492 C C . VAL A 1 9 ? -6.331 -2.809 -3.199 1.00 61.30 9 VAL A C 5
ATOM 4493 O O . VAL A 1 9 ? -7.313 -3.533 -3.449 1.00 41.13 9 VAL A O 5
ATOM 4506 N N . LYS A 1 10 ? -5.700 -2.090 -4.095 1.00 13.44 10 LYS A N 5
ATOM 4507 C CA . LYS A 1 10 ? -6.069 -2.039 -5.491 1.00 50.43 10 LYS A CA 5
ATOM 4508 C C . LYS A 1 10 ? -5.779 -3.399 -6.109 1.00 44.32 10 LYS A C 5
ATOM 4509 O O . LYS A 1 10 ? -6.546 -3.903 -6.931 1.00 22.44 10 LYS A O 5
ATOM 4528 N N . TRP A 1 11 ? -4.661 -3.971 -5.676 1.00 3.12 11 TRP A N 5
ATOM 4529 C CA . TRP A 1 11 ? -4.230 -5.320 -5.998 1.00 3.10 11 TRP A CA 5
ATOM 4530 C C . TRP A 1 11 ? -2.898 -5.561 -5.360 1.00 2.20 11 TRP A C 5
ATOM 4531 O O . TRP A 1 11 ? -2.173 -4.607 -5.051 1.00 2.12 11 TRP A O 5
ATOM 4552 N N . TYR A 1 12 ? -2.573 -6.797 -5.154 1.00 23.12 12 TYR A N 5
ATOM 4553 C CA . TYR A 1 12 ? -1.308 -7.156 -4.571 1.00 45.11 12 TYR A CA 5
ATOM 4554 C C . TYR A 1 12 ? -0.807 -8.465 -5.151 1.00 5.23 12 TYR A C 5
ATOM 4555 O O . TYR A 1 12 ? -1.461 -9.507 -5.043 1.00 51.23 12 TYR A O 5
ATOM 4573 N N . ASN A 1 13 ? 0.334 -8.402 -5.769 1.00 14.44 13 ASN A N 5
ATOM 4574 C CA . ASN A 1 13 ? 0.992 -9.561 -6.324 1.00 13.15 13 ASN A CA 5
ATOM 4575 C C . ASN A 1 13 ? 1.848 -10.152 -5.221 1.00 3.11 13 ASN A C 5
ATOM 4576 O O . ASN A 1 13 ? 2.868 -9.581 -4.854 1.00 24.54 13 ASN A O 5
ATOM 4587 N N . SER A 1 14 ? 1.430 -11.267 -4.686 1.00 33.04 14 SER A N 5
ATOM 4588 C CA . SER A 1 14 ? 2.118 -11.880 -3.572 1.00 61.21 14 SER A CA 5
ATOM 4589 C C . SER A 1 14 ? 3.368 -12.649 -4.018 1.00 43.21 14 SER A C 5
ATOM 4590 O O . SER A 1 14 ? 4.203 -13.029 -3.196 1.00 11.14 14 SER A O 5
ATOM 4598 N N . THR A 1 15 ? 3.504 -12.852 -5.311 1.00 42.04 15 THR A N 5
ATOM 4599 C CA . THR A 1 15 ? 4.654 -13.521 -5.847 1.00 73.15 15 THR A CA 5
ATOM 4600 C C . THR A 1 15 ? 5.826 -12.534 -5.919 1.00 70.34 15 THR A C 5
ATOM 4601 O O . THR A 1 15 ? 6.942 -12.837 -5.488 1.00 13.32 15 THR A O 5
ATOM 4612 N N . LYS A 1 16 ? 5.555 -11.344 -6.432 1.00 54.35 16 LYS A N 5
ATOM 4613 C CA . LYS A 1 16 ? 6.589 -10.333 -6.575 1.00 52.24 16 LYS A CA 5
ATOM 4614 C C . LYS A 1 16 ? 6.588 -9.329 -5.428 1.00 53.52 16 LYS A C 5
ATOM 4615 O O . LYS A 1 16 ? 7.488 -8.493 -5.335 1.00 61.51 16 LYS A O 5
ATOM 4634 N N . ASN A 1 17 ? 5.576 -9.411 -4.566 1.00 12.44 17 ASN A N 5
ATOM 4635 C CA . ASN A 1 17 ? 5.476 -8.564 -3.361 1.00 70.01 17 ASN A CA 5
ATOM 4636 C C . ASN A 1 17 ? 5.264 -7.084 -3.698 1.00 43.41 17 ASN A C 5
ATOM 4637 O O . ASN A 1 17 ? 5.613 -6.189 -2.907 1.00 12.31 17 ASN A O 5
ATOM 4648 N N . PHE A 1 18 ? 4.655 -6.835 -4.842 1.00 43.41 18 PHE A N 5
ATOM 4649 C CA . PHE A 1 18 ? 4.300 -5.487 -5.272 1.00 32.02 18 PHE A CA 5
ATOM 4650 C C . PHE A 1 18 ? 2.813 -5.412 -5.528 1.00 25.23 18 PHE A C 5
ATOM 4651 O O . PHE A 1 18 ? 2.170 -6.426 -5.760 1.00 43.32 18 PHE A O 5
ATOM 4668 N N . GLY A 1 19 ? 2.280 -4.236 -5.477 1.00 64.33 19 GLY A N 5
ATOM 4669 C CA . GLY A 1 19 ? 0.893 -4.028 -5.752 1.00 53.41 19 GLY A CA 5
ATOM 4670 C C . GLY A 1 19 ? 0.584 -2.576 -5.709 1.00 33.11 19 GLY A C 5
ATOM 4671 O O . GLY A 1 19 ? 1.493 -1.774 -5.734 1.00 33.34 19 GLY A O 5
ATOM 4675 N N . PHE A 1 20 ? -0.663 -2.234 -5.619 1.00 51.42 20 PHE A N 5
ATOM 4676 C CA . PHE A 1 20 ? -1.091 -0.845 -5.536 1.00 63.31 20 PHE A CA 5
ATOM 4677 C C . PHE A 1 20 ? -2.244 -0.697 -4.574 1.00 62.11 20 PHE A C 5
ATOM 4678 O O . PHE A 1 20 ? -2.861 -1.693 -4.172 1.00 60.03 20 PHE A O 5
ATOM 4695 N N . ILE A 1 21 ? -2.551 0.544 -4.224 1.00 42.14 21 ILE A N 5
ATOM 4696 C CA . ILE A 1 21 ? -3.620 0.870 -3.281 1.00 74.31 21 ILE A CA 5
ATOM 4697 C C . ILE A 1 21 ? -4.283 2.188 -3.708 1.00 63.51 21 ILE A C 5
ATOM 4698 O O . ILE A 1 21 ? -3.590 3.138 -4.067 1.00 53.34 21 ILE A O 5
ATOM 4714 N N . GLU A 1 22 ? -5.605 2.226 -3.712 1.00 24.00 22 GLU A N 5
ATOM 4715 C CA . GLU A 1 22 ? -6.346 3.436 -4.038 1.00 55.14 22 GLU A CA 5
ATOM 4716 C C . GLU A 1 22 ? -7.574 3.451 -3.158 1.00 64.43 22 GLU A C 5
ATOM 4717 O O . GLU A 1 22 ? -8.071 2.391 -2.817 1.00 44.44 22 GLU A O 5
ATOM 4729 N N . GLN A 1 23 ? -8.083 4.591 -2.758 1.00 12.21 23 GLN A N 5
ATOM 4730 C CA . GLN A 1 23 ? -9.329 4.493 -2.070 1.00 31.34 23 GLN A CA 5
ATOM 4731 C C . GLN A 1 23 ? -10.432 4.623 -3.020 1.00 52.22 23 GLN A C 5
ATOM 4732 O O . GLN A 1 23 ? -10.255 5.162 -4.118 1.00 12.32 23 GLN A O 5
ATOM 4746 N N . ASP A 1 24 ? -11.562 4.138 -2.620 1.00 72.14 24 ASP A N 5
ATOM 4747 C CA . ASP A 1 24 ? -12.774 4.118 -3.435 1.00 34.45 24 ASP A CA 5
ATOM 4748 C C . ASP A 1 24 ? -13.196 5.507 -3.913 1.00 51.11 24 ASP A C 5
ATOM 4749 O O . ASP A 1 24 ? -14.008 5.637 -4.818 1.00 45.33 24 ASP A O 5
ATOM 4758 N N . ASN A 1 25 ? -12.645 6.535 -3.302 1.00 33.31 25 ASN A N 5
ATOM 4759 C CA . ASN A 1 25 ? -12.944 7.907 -3.681 1.00 35.41 25 ASN A CA 5
ATOM 4760 C C . ASN A 1 25 ? -12.070 8.364 -4.858 1.00 11.13 25 ASN A C 5
ATOM 4761 O O . ASN A 1 25 ? -12.224 9.476 -5.348 1.00 4.42 25 ASN A O 5
ATOM 4772 N N . GLY A 1 26 ? -11.168 7.493 -5.318 1.00 22.51 26 GLY A N 5
ATOM 4773 C CA . GLY A 1 26 ? -10.316 7.828 -6.446 1.00 61.25 26 GLY A CA 5
ATOM 4774 C C . GLY A 1 26 ? -8.871 8.046 -6.046 1.00 13.01 26 GLY A C 5
ATOM 4775 O O . GLY A 1 26 ? -8.273 9.075 -6.385 1.00 25.21 26 GLY A O 5
ATOM 4779 N N . GLY A 1 27 ? -8.304 7.095 -5.306 1.00 53.51 27 GLY A N 5
ATOM 4780 C CA . GLY A 1 27 ? -6.916 7.225 -4.868 1.00 72.34 27 GLY A CA 5
ATOM 4781 C C . GLY A 1 27 ? -5.920 7.176 -6.003 1.00 4.42 27 GLY A C 5
ATOM 4782 O O . GLY A 1 27 ? -6.173 6.544 -7.047 1.00 31.05 27 GLY A O 5
ATOM 4786 N N . LYS A 1 28 ? -4.799 7.849 -5.808 1.00 44.24 28 LYS A N 5
ATOM 4787 C CA . LYS A 1 28 ? -3.751 7.933 -6.802 1.00 34.23 28 LYS A CA 5
ATOM 4788 C C . LYS A 1 28 ? -2.951 6.638 -6.908 1.00 71.35 28 LYS A C 5
ATOM 4789 O O . LYS A 1 28 ? -3.239 5.653 -6.225 1.00 63.04 28 LYS A O 5
ATOM 4808 N N . ASP A 1 29 ? -1.964 6.634 -7.764 1.00 11.31 29 ASP A N 5
ATOM 4809 C CA . ASP A 1 29 ? -1.144 5.455 -7.967 1.00 53.51 29 ASP A CA 5
ATOM 4810 C C . ASP A 1 29 ? -0.020 5.409 -6.958 1.00 61.02 29 ASP A C 5
ATOM 4811 O O . ASP A 1 29 ? 0.969 6.149 -7.072 1.00 1.43 29 ASP A O 5
ATOM 4820 N N . VAL A 1 30 ? -0.189 4.610 -5.954 1.00 61.22 30 VAL A N 5
ATOM 4821 C CA . VAL A 1 30 ? 0.852 4.365 -4.991 1.00 10.10 30 VAL A CA 5
ATOM 4822 C C . VAL A 1 30 ? 1.032 2.869 -4.852 1.00 23.22 30 VAL A C 5
ATOM 4823 O O . VAL A 1 30 ? 0.063 2.135 -4.592 1.00 73.54 30 VAL A O 5
ATOM 4836 N N . PHE A 1 31 ? 2.242 2.403 -5.074 1.00 23.51 31 PHE A N 5
ATOM 4837 C CA . PHE A 1 31 ? 2.487 0.989 -5.039 1.00 43.12 31 PHE A CA 5
ATOM 4838 C C . PHE A 1 31 ? 2.809 0.517 -3.652 1.00 41.43 31 PHE A C 5
ATOM 4839 O O . PHE A 1 31 ? 3.382 1.238 -2.864 1.00 41.23 31 PHE A O 5
ATOM 4856 N N . VAL A 1 32 ? 2.418 -0.668 -3.354 1.00 21.55 32 VAL A N 5
ATOM 4857 C CA . VAL A 1 32 ? 2.675 -1.241 -2.074 1.00 20.54 32 VAL A CA 5
ATOM 4858 C C . VAL A 1 32 ? 3.718 -2.344 -2.224 1.00 71.13 32 VAL A C 5
ATOM 4859 O O . VAL A 1 32 ? 3.734 -3.072 -3.223 1.00 34.42 32 VAL A O 5
ATOM 4872 N N . HIS A 1 33 ? 4.605 -2.437 -1.275 1.00 34.31 33 HIS A N 5
ATOM 4873 C CA . HIS A 1 33 ? 5.641 -3.427 -1.306 1.00 43.10 33 HIS A CA 5
ATOM 4874 C C . HIS A 1 33 ? 5.704 -4.127 0.039 1.00 54.33 33 HIS A C 5
ATOM 4875 O O . HIS A 1 33 ? 5.302 -3.558 1.051 1.00 43.01 33 HIS A O 5
ATOM 4890 N N . LYS A 1 34 ? 6.220 -5.349 0.056 1.00 51.00 34 LYS A N 5
ATOM 4891 C CA . LYS A 1 34 ? 6.253 -6.158 1.268 1.00 64.31 34 LYS A CA 5
ATOM 4892 C C . LYS A 1 34 ? 7.109 -5.551 2.369 1.00 4.22 34 LYS A C 5
ATOM 4893 O O . LYS A 1 34 ? 6.959 -5.890 3.510 1.00 43.22 34 LYS A O 5
ATOM 4912 N N . SER A 1 35 ? 7.981 -4.635 2.016 1.00 61.21 35 SER A N 5
ATOM 4913 C CA . SER A 1 35 ? 8.750 -3.880 3.014 1.00 0.20 35 SER A CA 5
ATOM 4914 C C . SER A 1 35 ? 7.797 -3.129 3.987 1.00 32.21 35 SER A C 5
ATOM 4915 O O . SER A 1 35 ? 8.136 -2.889 5.147 1.00 1.00 35 SER A O 5
ATOM 4923 N N . ALA A 1 36 ? 6.600 -2.797 3.515 1.00 4.42 36 ALA A N 5
ATOM 4924 C CA . ALA A 1 36 ? 5.617 -2.156 4.358 1.00 62.32 36 ALA A CA 5
ATOM 4925 C C . ALA A 1 36 ? 4.955 -3.183 5.245 1.00 11.03 36 ALA A C 5
ATOM 4926 O O . ALA A 1 36 ? 4.617 -2.901 6.394 1.00 1.40 36 ALA A O 5
ATOM 4933 N N . VAL A 1 37 ? 4.761 -4.384 4.696 1.00 3.02 37 VAL A N 5
ATOM 4934 C CA . VAL A 1 37 ? 4.274 -5.505 5.476 1.00 15.25 37 VAL A CA 5
ATOM 4935 C C . VAL A 1 37 ? 5.277 -5.786 6.541 1.00 33.10 37 VAL A C 5
ATOM 4936 O O . VAL A 1 37 ? 4.944 -5.886 7.674 1.00 41.34 37 VAL A O 5
ATOM 4949 N N . ASP A 1 38 ? 6.515 -5.859 6.129 1.00 44.43 38 ASP A N 5
ATOM 4950 C CA . ASP A 1 38 ? 7.650 -6.137 6.992 1.00 1.14 38 ASP A CA 5
ATOM 4951 C C . ASP A 1 38 ? 7.739 -5.129 8.127 1.00 3.34 38 ASP A C 5
ATOM 4952 O O . ASP A 1 38 ? 8.144 -5.465 9.239 1.00 51.54 38 ASP A O 5
ATOM 4961 N N . ALA A 1 39 ? 7.332 -3.895 7.847 1.00 53.33 39 ALA A N 5
ATOM 4962 C CA . ALA A 1 39 ? 7.375 -2.833 8.847 1.00 4.31 39 ALA A CA 5
ATOM 4963 C C . ALA A 1 39 ? 6.395 -3.064 10.020 1.00 52.44 39 ALA A C 5
ATOM 4964 O O . ALA A 1 39 ? 6.650 -2.617 11.138 1.00 15.43 39 ALA A O 5
ATOM 4971 N N . ALA A 1 40 ? 5.293 -3.764 9.775 1.00 12.32 40 ALA A N 5
ATOM 4972 C CA . ALA A 1 40 ? 4.289 -3.965 10.834 1.00 1.13 40 ALA A CA 5
ATOM 4973 C C . ALA A 1 40 ? 3.883 -5.437 10.990 1.00 14.15 40 ALA A C 5
ATOM 4974 O O . ALA A 1 40 ? 3.090 -5.783 11.872 1.00 72.42 40 ALA A O 5
ATOM 4981 N N . GLY A 1 41 ? 4.435 -6.273 10.146 1.00 42.04 41 GLY A N 5
ATOM 4982 C CA . GLY A 1 41 ? 4.133 -7.693 10.106 1.00 1.12 41 GLY A CA 5
ATOM 4983 C C . GLY A 1 41 ? 2.693 -7.977 9.791 1.00 43.54 41 GLY A C 5
ATOM 4984 O O . GLY A 1 41 ? 2.007 -8.706 10.525 1.00 14.31 41 GLY A O 5
ATOM 4988 N N . LEU A 1 42 ? 2.229 -7.392 8.712 1.00 10.12 42 LEU A N 5
ATOM 4989 C CA . LEU A 1 42 ? 0.879 -7.581 8.238 1.00 1.42 42 LEU A CA 5
ATOM 4990 C C . LEU A 1 42 ? 0.784 -9.055 7.770 1.00 11.23 42 LEU A C 5
ATOM 4991 O O . LEU A 1 42 ? 1.753 -9.589 7.243 1.00 33.32 42 LEU A O 5
ATOM 5007 N N . HIS A 1 43 ? -0.340 -9.706 7.992 1.00 33.10 43 HIS A N 5
ATOM 5008 C CA . HIS A 1 43 ? -0.452 -11.128 7.661 1.00 33.53 43 HIS A CA 5
ATOM 5009 C C . HIS A 1 43 ? -0.326 -11.396 6.147 1.00 12.25 43 HIS A C 5
ATOM 5010 O O . HIS A 1 43 ? 0.611 -12.061 5.710 1.00 51.23 43 HIS A O 5
ATOM 5025 N N . SER A 1 44 ? -1.246 -10.860 5.369 1.00 44.23 44 SER A N 5
ATOM 5026 C CA . SER A 1 44 ? -1.296 -11.053 3.914 1.00 10.04 44 SER A CA 5
ATOM 5027 C C . SER A 1 44 ? -2.283 -10.051 3.338 1.00 24.34 44 SER A C 5
ATOM 5028 O O . SER A 1 44 ? -3.092 -9.493 4.089 1.00 21.20 44 SER A O 5
ATOM 5036 N N . LEU A 1 45 ? -2.224 -9.812 2.036 1.00 44.31 45 LEU A N 5
ATOM 5037 C CA . LEU A 1 45 ? -3.146 -8.885 1.396 1.00 72.43 45 LEU A CA 5
ATOM 5038 C C . LEU A 1 45 ? -3.579 -9.368 0.036 1.00 25.02 45 LEU A C 5
ATOM 5039 O O . LEU A 1 45 ? -2.879 -10.154 -0.635 1.00 55.51 45 LEU A O 5
ATOM 5055 N N . GLU A 1 46 ? -4.728 -8.904 -0.344 1.00 53.42 46 GLU A N 5
ATOM 5056 C CA . GLU A 1 46 ? -5.293 -9.078 -1.640 1.00 41.42 46 GLU A CA 5
ATOM 5057 C C . GLU A 1 46 ? -6.269 -7.946 -1.838 1.00 61.52 46 GLU A C 5
ATOM 5058 O O . GLU A 1 46 ? -6.494 -7.163 -0.891 1.00 4.14 46 GLU A O 5
ATOM 5070 N N . GLU A 1 47 ? -6.846 -7.835 -3.009 1.00 0.33 47 GLU A N 5
ATOM 5071 C CA . GLU A 1 47 ? -7.742 -6.730 -3.293 1.00 11.11 47 GLU A CA 5
ATOM 5072 C C . GLU A 1 47 ? -9.011 -6.779 -2.438 1.00 62.51 47 GLU A C 5
ATOM 5073 O O . GLU A 1 47 ? -9.385 -7.835 -1.897 1.00 41.44 47 GLU A O 5
ATOM 5085 N N . GLY A 1 48 ? -9.641 -5.640 -2.286 1.00 54.13 48 GLY A N 5
ATOM 5086 C CA . GLY A 1 48 ? -10.860 -5.565 -1.505 1.00 43.11 48 GLY A CA 5
ATOM 5087 C C . GLY A 1 48 ? -10.619 -5.053 -0.095 1.00 44.40 48 GLY A C 5
ATOM 5088 O O . GLY A 1 48 ? -11.493 -4.434 0.503 1.00 72.03 48 GLY A O 5
ATOM 5092 N N . GLN A 1 49 ? -9.433 -5.299 0.422 1.00 24.55 49 GLN A N 5
ATOM 5093 C CA . GLN A 1 49 ? -9.071 -4.889 1.768 1.00 3.02 49 GLN A CA 5
ATOM 5094 C C . GLN A 1 49 ? -8.817 -3.422 1.862 1.00 13.21 49 GLN A C 5
ATOM 5095 O O . GLN A 1 49 ? -8.028 -2.885 1.110 1.00 0.12 49 GLN A O 5
ATOM 5109 N N . ASP A 1 50 ? -9.485 -2.779 2.772 1.00 45.00 50 ASP A N 5
ATOM 5110 C CA . ASP A 1 50 ? -9.207 -1.387 3.034 1.00 62.12 50 ASP A CA 5
ATOM 5111 C C . ASP A 1 50 ? -8.023 -1.336 3.940 1.00 53.32 50 ASP A C 5
ATOM 5112 O O . ASP A 1 50 ? -7.952 -2.083 4.930 1.00 53.20 50 ASP A O 5
ATOM 5121 N N . VAL A 1 51 ? -7.115 -0.495 3.638 1.00 21.33 51 VAL A N 5
ATOM 5122 C CA . VAL A 1 51 ? -5.908 -0.430 4.354 1.00 41.22 51 VAL A CA 5
ATOM 5123 C C . VAL A 1 51 ? -5.513 1.018 4.600 1.00 44.54 51 VAL A C 5
ATOM 5124 O O . VAL A 1 51 ? -5.867 1.927 3.847 1.00 4.22 51 VAL A O 5
ATOM 5137 N N . ILE A 1 52 ? -4.838 1.212 5.660 1.00 3.43 52 ILE A N 5
ATOM 5138 C CA . ILE A 1 52 ? -4.370 2.483 6.069 1.00 63.21 52 ILE A CA 5
ATOM 5139 C C . ILE A 1 52 ? -2.868 2.430 6.026 1.00 73.10 52 ILE A C 5
ATOM 5140 O O . ILE A 1 52 ? -2.270 1.473 6.510 1.00 0.01 52 ILE A O 5
ATOM 5156 N N . PHE A 1 53 ? -2.267 3.404 5.435 1.00 44.43 53 PHE A N 5
ATOM 5157 C CA . PHE A 1 53 ? -0.834 3.429 5.316 1.00 43.01 53 PHE A CA 5
ATOM 5158 C C . PHE A 1 53 ? -0.354 4.839 5.381 1.00 12.35 53 PHE A C 5
ATOM 5159 O O . PHE A 1 53 ? -1.155 5.767 5.546 1.00 75.14 53 PHE A O 5
ATOM 5176 N N . ASP A 1 54 ? 0.921 5.005 5.261 1.00 13.43 54 ASP A N 5
ATOM 5177 C CA . ASP A 1 54 ? 1.506 6.305 5.163 1.00 12.10 54 ASP A CA 5
ATOM 5178 C C . ASP A 1 54 ? 2.251 6.330 3.875 1.00 2.24 54 ASP A C 5
ATOM 5179 O O . ASP A 1 54 ? 2.580 5.267 3.325 1.00 34.23 54 ASP A O 5
ATOM 5188 N N . LEU A 1 55 ? 2.503 7.478 3.364 1.00 25.41 55 LEU A N 5
ATOM 5189 C CA . LEU A 1 55 ? 3.158 7.576 2.107 1.00 30.11 55 LEU A CA 5
ATOM 5190 C C . LEU A 1 55 ? 4.340 8.501 2.139 1.00 41.04 55 LEU A C 5
ATOM 5191 O O . LEU A 1 55 ? 4.243 9.695 2.490 1.00 63.14 55 LEU A O 5
ATOM 5207 N N . GLU A 1 56 ? 5.434 7.940 1.771 1.00 15.00 56 GLU A N 5
ATOM 5208 C CA . GLU A 1 56 ? 6.688 8.614 1.653 1.00 11.44 56 GLU A CA 5
ATOM 5209 C C . GLU A 1 56 ? 7.125 8.510 0.221 1.00 20.05 56 GLU A C 5
ATOM 5210 O O . GLU A 1 56 ? 6.878 7.487 -0.438 1.00 30.22 56 GLU A O 5
ATOM 5222 N N . GLU A 1 57 ? 7.740 9.530 -0.280 1.00 4.04 57 GLU A N 5
ATOM 5223 C CA . GLU A 1 57 ? 8.184 9.494 -1.637 1.00 41.11 57 GLU A CA 5
ATOM 5224 C C . GLU A 1 57 ? 9.557 8.910 -1.720 1.00 60.31 57 GLU A C 5
ATOM 5225 O O . GLU A 1 57 ? 10.403 9.148 -0.854 1.00 70.33 57 GLU A O 5
ATOM 5237 N N . LYS A 1 58 ? 9.774 8.140 -2.736 1.00 71.41 58 LYS A N 5
ATOM 5238 C CA . LYS A 1 58 ? 11.038 7.504 -2.953 1.00 53.33 58 LYS A CA 5
ATOM 5239 C C . LYS A 1 58 ? 11.905 8.490 -3.712 1.00 53.23 58 LYS A C 5
ATOM 5240 O O . LYS A 1 58 ? 12.937 8.950 -3.224 1.00 41.13 58 LYS A O 5
ATOM 5259 N N . GLN A 1 59 ? 11.414 8.816 -4.880 1.00 42.03 59 GLN A N 5
ATOM 5260 C CA . GLN A 1 59 ? 11.986 9.739 -5.836 1.00 31.03 59 GLN A CA 5
ATOM 5261 C C . GLN A 1 59 ? 11.171 9.573 -7.085 1.00 5.23 59 GLN A C 5
ATOM 5262 O O . GLN A 1 59 ? 11.452 8.712 -7.910 1.00 4.43 59 GLN A O 5
ATOM 5276 N N . GLY A 1 60 ? 10.083 10.293 -7.156 1.00 55.34 60 GLY A N 5
ATOM 5277 C CA . GLY A 1 60 ? 9.155 10.139 -8.254 1.00 4.10 60 GLY A CA 5
ATOM 5278 C C . GLY A 1 60 ? 8.243 8.941 -8.036 1.00 3.11 60 GLY A C 5
ATOM 5279 O O . GLY A 1 60 ? 7.104 8.918 -8.484 1.00 62.40 60 GLY A O 5
ATOM 5283 N N . LYS A 1 61 ? 8.761 7.951 -7.341 1.00 30.23 61 LYS A N 5
ATOM 5284 C CA . LYS A 1 61 ? 8.038 6.763 -7.028 1.00 31.14 61 LYS A CA 5
ATOM 5285 C C . LYS A 1 61 ? 7.382 6.952 -5.676 1.00 42.51 61 LYS A C 5
ATOM 5286 O O . LYS A 1 61 ? 7.955 7.601 -4.784 1.00 21.40 61 LYS A O 5
ATOM 5305 N N . ALA A 1 62 ? 6.221 6.407 -5.521 1.00 23.24 62 ALA A N 5
ATOM 5306 C CA . ALA A 1 62 ? 5.452 6.551 -4.310 1.00 14.23 62 ALA A CA 5
ATOM 5307 C C . ALA A 1 62 ? 5.027 5.185 -3.834 1.00 20.01 62 ALA A C 5
ATOM 5308 O O . ALA A 1 62 ? 4.335 4.469 -4.555 1.00 34.44 62 ALA A O 5
ATOM 5315 N N . TYR A 1 63 ? 5.430 4.814 -2.638 1.00 51.53 63 TYR A N 5
ATOM 5316 C CA . TYR A 1 63 ? 5.100 3.502 -2.128 1.00 12.11 63 TYR A CA 5
ATOM 5317 C C . TYR A 1 63 ? 4.489 3.556 -0.748 1.00 0.42 63 TYR A C 5
ATOM 5318 O O . TYR A 1 63 ? 4.926 4.320 0.120 1.00 40.43 63 TYR A O 5
ATOM 5336 N N . ALA A 1 64 ? 3.463 2.764 -0.579 1.00 53.34 64 ALA A N 5
ATOM 5337 C CA . ALA A 1 64 ? 2.724 2.651 0.659 1.00 73.25 64 ALA A CA 5
ATOM 5338 C C . ALA A 1 64 ? 3.562 1.969 1.704 1.00 50.10 64 ALA A C 5
ATOM 5339 O O . ALA A 1 64 ? 4.127 0.891 1.468 1.00 74.44 64 ALA A O 5
ATOM 5346 N N . VAL A 1 65 ? 3.638 2.592 2.847 1.00 35.42 65 VAL A N 5
ATOM 5347 C CA . VAL A 1 65 ? 4.413 2.096 3.959 1.00 43.53 65 VAL A CA 5
ATOM 5348 C C . VAL A 1 65 ? 3.558 2.114 5.202 1.00 11.10 65 VAL A C 5
ATOM 5349 O O . VAL A 1 65 ? 2.506 2.740 5.203 1.00 71.33 65 VAL A O 5
ATOM 5362 N N . ASN A 1 66 ? 4.014 1.429 6.247 1.00 73.50 66 ASN A N 5
ATOM 5363 C CA . ASN A 1 66 ? 3.297 1.353 7.534 1.00 1.40 66 ASN A CA 5
ATOM 5364 C C . ASN A 1 66 ? 1.878 0.833 7.328 1.00 33.23 66 ASN A C 5
ATOM 5365 O O . ASN A 1 66 ? 0.900 1.557 7.533 1.00 54.24 66 ASN A O 5
ATOM 5376 N N . LEU A 1 67 ? 1.758 -0.389 6.862 1.00 2.12 67 LEU A N 5
ATOM 5377 C CA . LEU A 1 67 ? 0.448 -0.900 6.561 1.00 11.22 67 LEU A CA 5
ATOM 5378 C C . LEU A 1 67 ? -0.322 -1.294 7.789 1.00 11.21 67 LEU A C 5
ATOM 5379 O O . LEU A 1 67 ? 0.187 -1.969 8.696 1.00 21.35 67 LEU A O 5
ATOM 5395 N N . ARG A 1 68 ? -1.533 -0.867 7.803 1.00 72.35 68 ARG A N 5
ATOM 5396 C CA . ARG A 1 68 ? -2.458 -1.089 8.839 1.00 13.30 68 ARG A CA 5
ATOM 5397 C C . ARG A 1 68 ? -3.782 -1.423 8.211 1.00 14.25 68 ARG A C 5
ATOM 5398 O O . ARG A 1 68 ? -4.211 -0.723 7.332 1.00 33.14 68 ARG A O 5
ATOM 5419 N N . ILE A 1 69 ? -4.430 -2.461 8.638 1.00 24.00 69 ILE A N 5
ATOM 5420 C CA . ILE A 1 69 ? -5.737 -2.747 8.084 1.00 33.51 69 ILE A CA 5
ATOM 5421 C C . ILE A 1 69 ? -6.778 -1.794 8.648 1.00 74.41 69 ILE A C 5
ATOM 5422 O O . ILE A 1 69 ? -6.632 -1.327 9.783 1.00 14.53 69 ILE A O 5
ATOM 5438 N N . LYS A 1 70 ? -7.759 -1.442 7.836 1.00 72.30 70 LYS A N 5
ATOM 5439 C CA . LYS A 1 70 ? -8.851 -0.606 8.281 1.00 15.23 70 LYS A CA 5
ATOM 5440 C C . LYS A 1 70 ? -9.640 -1.353 9.349 1.00 43.33 70 LYS A C 5
ATOM 5441 O O . LYS A 1 70 ? -10.505 -2.187 8.973 1.00 36.28 70 LYS A O 5
ATOM 5461 N N . MET A 1 1 ? 4.116 15.617 2.768 1.00 10.44 1 MET A N 6
ATOM 5462 C CA . MET A 1 1 ? 3.891 14.513 3.701 1.00 23.51 1 MET A CA 6
ATOM 5463 C C . MET A 1 1 ? 2.475 14.016 3.576 1.00 14.30 1 MET A C 6
ATOM 5464 O O . MET A 1 1 ? 1.548 14.807 3.401 1.00 24.22 1 MET A O 6
ATOM 5480 N N . ALA A 1 2 ? 2.305 12.720 3.654 1.00 21.45 2 ALA A N 6
ATOM 5481 C CA . ALA A 1 2 ? 1.001 12.107 3.607 1.00 4.04 2 ALA A CA 6
ATOM 5482 C C . ALA A 1 2 ? 0.972 10.954 4.590 1.00 51.33 2 ALA A C 6
ATOM 5483 O O . ALA A 1 2 ? 1.488 9.868 4.318 1.00 4.32 2 ALA A O 6
ATOM 5490 N N . THR A 1 3 ? 0.420 11.215 5.743 1.00 53.41 3 THR A N 6
ATOM 5491 C CA . THR A 1 3 ? 0.409 10.274 6.838 1.00 74.41 3 THR A CA 6
ATOM 5492 C C . THR A 1 3 ? -0.999 9.751 7.139 1.00 64.53 3 THR A C 6
ATOM 5493 O O . THR A 1 3 ? -1.980 10.506 7.037 1.00 24.33 3 THR A O 6
ATOM 5504 N N . ASN A 1 4 ? -1.075 8.463 7.504 1.00 63.20 4 ASN A N 6
ATOM 5505 C CA . ASN A 1 4 ? -2.332 7.741 7.808 1.00 74.34 4 ASN A CA 6
ATOM 5506 C C . ASN A 1 4 ? -3.354 7.961 6.695 1.00 71.31 4 ASN A C 6
ATOM 5507 O O . ASN A 1 4 ? -4.274 8.782 6.805 1.00 13.15 4 ASN A O 6
ATOM 5518 N N . ILE A 1 5 ? -3.125 7.294 5.608 1.00 13.15 5 ILE A N 6
ATOM 5519 C CA . ILE A 1 5 ? -3.913 7.433 4.411 1.00 70.11 5 ILE A CA 6
ATOM 5520 C C . ILE A 1 5 ? -4.921 6.326 4.293 1.00 61.44 5 ILE A C 6
ATOM 5521 O O . ILE A 1 5 ? -4.681 5.213 4.736 1.00 30.41 5 ILE A O 6
ATOM 5537 N N . VAL A 1 6 ? -6.026 6.637 3.688 1.00 34.23 6 VAL A N 6
ATOM 5538 C CA . VAL A 1 6 ? -7.027 5.666 3.400 1.00 42.44 6 VAL A CA 6
ATOM 5539 C C . VAL A 1 6 ? -6.765 5.072 2.036 1.00 10.02 6 VAL A C 6
ATOM 5540 O O . VAL A 1 6 ? -6.350 5.769 1.112 1.00 3.01 6 VAL A O 6
ATOM 5553 N N . GLY A 1 7 ? -6.939 3.821 1.933 1.00 74.32 7 GLY A N 6
ATOM 5554 C CA . GLY A 1 7 ? -6.881 3.202 0.684 1.00 13.03 7 GLY A CA 6
ATOM 5555 C C . GLY A 1 7 ? -7.469 1.841 0.708 1.00 72.23 7 GLY A C 6
ATOM 5556 O O . GLY A 1 7 ? -7.818 1.324 1.750 1.00 4.12 7 GLY A O 6
ATOM 5560 N N . LYS A 1 8 ? -7.620 1.297 -0.428 1.00 1.34 8 LYS A N 6
ATOM 5561 C CA . LYS A 1 8 ? -8.053 -0.032 -0.608 1.00 52.55 8 LYS A CA 6
ATOM 5562 C C . LYS A 1 8 ? -7.051 -0.749 -1.478 1.00 42.23 8 LYS A C 6
ATOM 5563 O O . LYS A 1 8 ? -6.525 -0.174 -2.447 1.00 64.23 8 LYS A O 6
ATOM 5582 N N . VAL A 1 9 ? -6.756 -1.972 -1.120 1.00 21.14 9 VAL A N 6
ATOM 5583 C CA . VAL A 1 9 ? -5.829 -2.776 -1.855 1.00 14.24 9 VAL A CA 6
ATOM 5584 C C . VAL A 1 9 ? -6.416 -3.092 -3.217 1.00 41.31 9 VAL A C 6
ATOM 5585 O O . VAL A 1 9 ? -7.393 -3.858 -3.329 1.00 64.20 9 VAL A O 6
ATOM 5598 N N . LYS A 1 10 ? -5.858 -2.455 -4.230 1.00 13.11 10 LYS A N 6
ATOM 5599 C CA . LYS A 1 10 ? -6.262 -2.660 -5.599 1.00 25.31 10 LYS A CA 6
ATOM 5600 C C . LYS A 1 10 ? -5.927 -4.067 -6.009 1.00 10.05 10 LYS A C 6
ATOM 5601 O O . LYS A 1 10 ? -6.739 -4.766 -6.601 1.00 45.15 10 LYS A O 6
ATOM 5620 N N . TRP A 1 11 ? -4.724 -4.462 -5.687 1.00 2.01 11 TRP A N 6
ATOM 5621 C CA . TRP A 1 11 ? -4.223 -5.779 -5.947 1.00 32.43 11 TRP A CA 6
ATOM 5622 C C . TRP A 1 11 ? -2.894 -5.918 -5.288 1.00 21.45 11 TRP A C 6
ATOM 5623 O O . TRP A 1 11 ? -2.249 -4.913 -4.968 1.00 64.54 11 TRP A O 6
ATOM 5644 N N . TYR A 1 12 ? -2.497 -7.124 -5.084 1.00 31.15 12 TYR A N 6
ATOM 5645 C CA . TYR A 1 12 ? -1.243 -7.443 -4.463 1.00 53.04 12 TYR A CA 6
ATOM 5646 C C . TYR A 1 12 ? -0.896 -8.847 -4.808 1.00 50.23 12 TYR A C 6
ATOM 5647 O O . TYR A 1 12 ? -1.532 -9.797 -4.332 1.00 4.35 12 TYR A O 6
ATOM 5665 N N . ASN A 1 13 ? 0.081 -8.995 -5.641 1.00 14.45 13 ASN A N 6
ATOM 5666 C CA . ASN A 1 13 ? 0.469 -10.287 -6.080 1.00 0.31 13 ASN A CA 6
ATOM 5667 C C . ASN A 1 13 ? 1.418 -10.875 -5.076 1.00 63.32 13 ASN A C 6
ATOM 5668 O O . ASN A 1 13 ? 2.569 -10.459 -4.985 1.00 64.22 13 ASN A O 6
ATOM 5679 N N . SER A 1 14 ? 0.932 -11.820 -4.319 1.00 72.11 14 SER A N 6
ATOM 5680 C CA . SER A 1 14 ? 1.685 -12.465 -3.264 1.00 31.22 14 SER A CA 6
ATOM 5681 C C . SER A 1 14 ? 2.897 -13.261 -3.799 1.00 72.52 14 SER A C 6
ATOM 5682 O O . SER A 1 14 ? 3.825 -13.593 -3.052 1.00 42.31 14 SER A O 6
ATOM 5690 N N . THR A 1 15 ? 2.888 -13.550 -5.081 1.00 44.04 15 THR A N 6
ATOM 5691 C CA . THR A 1 15 ? 3.977 -14.253 -5.694 1.00 3.12 15 THR A CA 6
ATOM 5692 C C . THR A 1 15 ? 5.144 -13.286 -6.002 1.00 53.14 15 THR A C 6
ATOM 5693 O O . THR A 1 15 ? 6.299 -13.593 -5.745 1.00 44.32 15 THR A O 6
ATOM 5704 N N . LYS A 1 16 ? 4.823 -12.113 -6.528 1.00 43.51 16 LYS A N 6
ATOM 5705 C CA . LYS A 1 16 ? 5.858 -11.152 -6.919 1.00 3.43 16 LYS A CA 6
ATOM 5706 C C . LYS A 1 16 ? 6.101 -10.104 -5.835 1.00 4.02 16 LYS A C 6
ATOM 5707 O O . LYS A 1 16 ? 7.031 -9.321 -5.941 1.00 2.10 16 LYS A O 6
ATOM 5726 N N . ASN A 1 17 ? 5.250 -10.108 -4.804 1.00 32.25 17 ASN A N 6
ATOM 5727 C CA . ASN A 1 17 ? 5.360 -9.202 -3.632 1.00 33.31 17 ASN A CA 6
ATOM 5728 C C . ASN A 1 17 ? 5.094 -7.737 -4.008 1.00 65.44 17 ASN A C 6
ATOM 5729 O O . ASN A 1 17 ? 5.527 -6.825 -3.307 1.00 44.32 17 ASN A O 6
ATOM 5740 N N . PHE A 1 18 ? 4.353 -7.508 -5.084 1.00 51.02 18 PHE A N 6
ATOM 5741 C CA . PHE A 1 18 ? 4.040 -6.142 -5.514 1.00 74.31 18 PHE A CA 6
ATOM 5742 C C . PHE A 1 18 ? 2.567 -5.976 -5.773 1.00 61.32 18 PHE A C 6
ATOM 5743 O O . PHE A 1 18 ? 1.877 -6.944 -6.108 1.00 22.52 18 PHE A O 6
ATOM 5760 N N . GLY A 1 19 ? 2.087 -4.764 -5.614 1.00 11.45 19 GLY A N 6
ATOM 5761 C CA . GLY A 1 19 ? 0.710 -4.462 -5.873 1.00 43.34 19 GLY A CA 6
ATOM 5762 C C . GLY A 1 19 ? 0.458 -2.980 -5.813 1.00 21.21 19 GLY A C 6
ATOM 5763 O O . GLY A 1 19 ? 1.406 -2.198 -5.749 1.00 73.44 19 GLY A O 6
ATOM 5767 N N . PHE A 1 20 ? -0.791 -2.593 -5.804 1.00 34.23 20 PHE A N 6
ATOM 5768 C CA . PHE A 1 20 ? -1.188 -1.190 -5.755 1.00 53.10 20 PHE A CA 6
ATOM 5769 C C . PHE A 1 20 ? -2.302 -0.966 -4.771 1.00 13.25 20 PHE A C 6
ATOM 5770 O O . PHE A 1 20 ? -3.087 -1.877 -4.488 1.00 32.42 20 PHE A O 6
ATOM 5787 N N . ILE A 1 21 ? -2.372 0.240 -4.257 1.00 61.13 21 ILE A N 6
ATOM 5788 C CA . ILE A 1 21 ? -3.386 0.643 -3.317 1.00 23.34 21 ILE A CA 6
ATOM 5789 C C . ILE A 1 21 ? -3.884 2.039 -3.700 1.00 21.14 21 ILE A C 6
ATOM 5790 O O . ILE A 1 21 ? -3.081 2.912 -4.034 1.00 52.22 21 ILE A O 6
ATOM 5806 N N . GLU A 1 22 ? -5.186 2.224 -3.708 1.00 44.42 22 GLU A N 6
ATOM 5807 C CA . GLU A 1 22 ? -5.776 3.538 -3.916 1.00 5.42 22 GLU A CA 6
ATOM 5808 C C . GLU A 1 22 ? -6.982 3.595 -3.045 1.00 42.21 22 GLU A C 6
ATOM 5809 O O . GLU A 1 22 ? -7.567 2.554 -2.769 1.00 1.05 22 GLU A O 6
ATOM 5821 N N . GLN A 1 23 ? -7.366 4.748 -2.577 1.00 4.13 23 GLN A N 6
ATOM 5822 C CA . GLN A 1 23 ? -8.600 4.801 -1.847 1.00 20.44 23 GLN A CA 6
ATOM 5823 C C . GLN A 1 23 ? -9.760 4.603 -2.742 1.00 65.32 23 GLN A C 6
ATOM 5824 O O . GLN A 1 23 ? -9.758 5.042 -3.900 1.00 71.04 23 GLN A O 6
ATOM 5838 N N . ASP A 1 24 ? -10.738 3.941 -2.192 1.00 43.25 24 ASP A N 6
ATOM 5839 C CA . ASP A 1 24 ? -11.951 3.469 -2.908 1.00 70.05 24 ASP A CA 6
ATOM 5840 C C . ASP A 1 24 ? -12.571 4.548 -3.789 1.00 31.41 24 ASP A C 6
ATOM 5841 O O . ASP A 1 24 ? -12.987 4.280 -4.912 1.00 30.12 24 ASP A O 6
ATOM 5850 N N . ASN A 1 25 ? -12.580 5.766 -3.293 1.00 14.24 25 ASN A N 6
ATOM 5851 C CA . ASN A 1 25 ? -13.153 6.913 -3.982 1.00 65.24 25 ASN A CA 6
ATOM 5852 C C . ASN A 1 25 ? -12.389 7.286 -5.273 1.00 70.00 25 ASN A C 6
ATOM 5853 O O . ASN A 1 25 ? -12.847 8.129 -6.046 1.00 61.40 25 ASN A O 6
ATOM 5864 N N . GLY A 1 26 ? -11.238 6.678 -5.495 1.00 14.21 26 GLY A N 6
ATOM 5865 C CA . GLY A 1 26 ? -10.465 6.969 -6.686 1.00 74.33 26 GLY A CA 6
ATOM 5866 C C . GLY A 1 26 ? -9.463 8.057 -6.431 1.00 71.52 26 GLY A C 6
ATOM 5867 O O . GLY A 1 26 ? -9.392 9.037 -7.178 1.00 73.42 26 GLY A O 6
ATOM 5871 N N . GLY A 1 27 ? -8.699 7.892 -5.371 1.00 53.30 27 GLY A N 6
ATOM 5872 C CA . GLY A 1 27 ? -7.746 8.901 -4.975 1.00 75.21 27 GLY A CA 6
ATOM 5873 C C . GLY A 1 27 ? -6.462 8.849 -5.767 1.00 61.11 27 GLY A C 6
ATOM 5874 O O . GLY A 1 27 ? -6.398 9.349 -6.897 1.00 61.05 27 GLY A O 6
ATOM 5878 N N . LYS A 1 28 ? -5.441 8.250 -5.193 1.00 32.20 28 LYS A N 6
ATOM 5879 C CA . LYS A 1 28 ? -4.144 8.181 -5.830 1.00 4.02 28 LYS A CA 6
ATOM 5880 C C . LYS A 1 28 ? -3.713 6.752 -6.005 1.00 41.14 28 LYS A C 6
ATOM 5881 O O . LYS A 1 28 ? -3.962 5.919 -5.150 1.00 54.45 28 LYS A O 6
ATOM 5900 N N . ASP A 1 29 ? -3.065 6.484 -7.098 1.00 63.43 29 ASP A N 6
ATOM 5901 C CA . ASP A 1 29 ? -2.573 5.149 -7.395 1.00 24.42 29 ASP A CA 6
ATOM 5902 C C . ASP A 1 29 ? -1.140 5.031 -6.948 1.00 23.43 29 ASP A C 6
ATOM 5903 O O . ASP A 1 29 ? -0.220 5.490 -7.638 1.00 0.00 29 ASP A O 6
ATOM 5912 N N . VAL A 1 30 ? -0.952 4.477 -5.794 1.00 43.12 30 VAL A N 6
ATOM 5913 C CA . VAL A 1 30 ? 0.366 4.282 -5.230 1.00 41.42 30 VAL A CA 6
ATOM 5914 C C . VAL A 1 30 ? 0.642 2.784 -5.079 1.00 13.05 30 VAL A C 6
ATOM 5915 O O . VAL A 1 30 ? -0.258 2.015 -4.724 1.00 2.35 30 VAL A O 6
ATOM 5928 N N . PHE A 1 31 ? 1.860 2.355 -5.383 1.00 1.12 31 PHE A N 6
ATOM 5929 C CA . PHE A 1 31 ? 2.160 0.945 -5.324 1.00 72.35 31 PHE A CA 6
ATOM 5930 C C . PHE A 1 31 ? 2.623 0.541 -3.951 1.00 61.30 31 PHE A C 6
ATOM 5931 O O . PHE A 1 31 ? 3.284 1.304 -3.267 1.00 41.45 31 PHE A O 6
ATOM 5948 N N . VAL A 1 32 ? 2.272 -0.638 -3.550 1.00 10.23 32 VAL A N 6
ATOM 5949 C CA . VAL A 1 32 ? 2.688 -1.138 -2.278 1.00 51.23 32 VAL A CA 6
ATOM 5950 C C . VAL A 1 32 ? 3.942 -1.984 -2.453 1.00 40.43 32 VAL A C 6
ATOM 5951 O O . VAL A 1 32 ? 4.029 -2.828 -3.358 1.00 15.53 32 VAL A O 6
ATOM 5964 N N . HIS A 1 33 ? 4.914 -1.716 -1.641 1.00 34.34 33 HIS A N 6
ATOM 5965 C CA . HIS A 1 33 ? 6.140 -2.454 -1.651 1.00 63.41 33 HIS A CA 6
ATOM 5966 C C . HIS A 1 33 ? 6.153 -3.316 -0.400 1.00 61.32 33 HIS A C 6
ATOM 5967 O O . HIS A 1 33 ? 5.640 -2.894 0.629 1.00 31.24 33 HIS A O 6
ATOM 5982 N N . LYS A 1 34 ? 6.747 -4.497 -0.467 1.00 61.14 34 LYS A N 6
ATOM 5983 C CA . LYS A 1 34 ? 6.638 -5.457 0.628 1.00 21.31 34 LYS A CA 6
ATOM 5984 C C . LYS A 1 34 ? 7.367 -4.998 1.888 1.00 2.54 34 LYS A C 6
ATOM 5985 O O . LYS A 1 34 ? 7.106 -5.494 2.991 1.00 70.21 34 LYS A O 6
ATOM 6004 N N . SER A 1 35 ? 8.265 -4.030 1.727 1.00 51.10 35 SER A N 6
ATOM 6005 C CA . SER A 1 35 ? 8.900 -3.368 2.868 1.00 10.12 35 SER A CA 6
ATOM 6006 C C . SER A 1 35 ? 7.831 -2.798 3.821 1.00 32.44 35 SER A C 6
ATOM 6007 O O . SER A 1 35 ? 8.081 -2.626 4.995 1.00 3.14 35 SER A O 6
ATOM 6015 N N . ALA A 1 36 ? 6.635 -2.536 3.296 1.00 74.14 36 ALA A N 6
ATOM 6016 C CA . ALA A 1 36 ? 5.550 -2.030 4.094 1.00 64.35 36 ALA A CA 6
ATOM 6017 C C . ALA A 1 36 ? 5.025 -3.087 5.037 1.00 22.45 36 ALA A C 6
ATOM 6018 O O . ALA A 1 36 ? 4.728 -2.799 6.201 1.00 40.31 36 ALA A O 6
ATOM 6025 N N . VAL A 1 37 ? 4.903 -4.319 4.536 1.00 10.30 37 VAL A N 6
ATOM 6026 C CA . VAL A 1 37 ? 4.469 -5.414 5.373 1.00 34.35 37 VAL A CA 6
ATOM 6027 C C . VAL A 1 37 ? 5.551 -5.692 6.372 1.00 64.22 37 VAL A C 6
ATOM 6028 O O . VAL A 1 37 ? 5.288 -5.883 7.521 1.00 1.41 37 VAL A O 6
ATOM 6041 N N . ASP A 1 38 ? 6.776 -5.656 5.914 1.00 63.12 38 ASP A N 6
ATOM 6042 C CA . ASP A 1 38 ? 7.930 -5.898 6.772 1.00 71.23 38 ASP A CA 6
ATOM 6043 C C . ASP A 1 38 ? 8.068 -4.789 7.833 1.00 44.44 38 ASP A C 6
ATOM 6044 O O . ASP A 1 38 ? 8.624 -5.010 8.908 1.00 13.41 38 ASP A O 6
ATOM 6053 N N . ALA A 1 39 ? 7.522 -3.607 7.539 1.00 61.00 39 ALA A N 6
ATOM 6054 C CA . ALA A 1 39 ? 7.606 -2.476 8.460 1.00 21.22 39 ALA A CA 6
ATOM 6055 C C . ALA A 1 39 ? 6.601 -2.560 9.616 1.00 24.11 39 ALA A C 6
ATOM 6056 O O . ALA A 1 39 ? 6.812 -1.940 10.660 1.00 44.42 39 ALA A O 6
ATOM 6063 N N . ALA A 1 40 ? 5.517 -3.304 9.438 1.00 45.50 40 ALA A N 6
ATOM 6064 C CA . ALA A 1 40 ? 4.479 -3.376 10.483 1.00 52.32 40 ALA A CA 6
ATOM 6065 C C . ALA A 1 40 ? 4.075 -4.817 10.822 1.00 55.01 40 ALA A C 6
ATOM 6066 O O . ALA A 1 40 ? 3.584 -5.099 11.922 1.00 50.45 40 ALA A O 6
ATOM 6073 N N . GLY A 1 41 ? 4.299 -5.705 9.889 1.00 51.52 41 GLY A N 6
ATOM 6074 C CA . GLY A 1 41 ? 3.941 -7.094 10.024 1.00 31.41 41 GLY A CA 6
ATOM 6075 C C . GLY A 1 41 ? 2.482 -7.326 9.778 1.00 3.55 41 GLY A C 6
ATOM 6076 O O . GLY A 1 41 ? 1.743 -7.758 10.666 1.00 24.04 41 GLY A O 6
ATOM 6080 N N . LEU A 1 42 ? 2.064 -7.031 8.578 1.00 74.10 42 LEU A N 6
ATOM 6081 C CA . LEU A 1 42 ? 0.710 -7.223 8.177 1.00 3.13 42 LEU A CA 6
ATOM 6082 C C . LEU A 1 42 ? 0.579 -8.714 7.832 1.00 70.33 42 LEU A C 6
ATOM 6083 O O . LEU A 1 42 ? 1.528 -9.307 7.315 1.00 43.32 42 LEU A O 6
ATOM 6099 N N . HIS A 1 43 ? -0.546 -9.321 8.152 1.00 3.13 43 HIS A N 6
ATOM 6100 C CA . HIS A 1 43 ? -0.754 -10.742 7.868 1.00 51.12 43 HIS A CA 6
ATOM 6101 C C . HIS A 1 43 ? -0.628 -11.042 6.371 1.00 21.02 43 HIS A C 6
ATOM 6102 O O . HIS A 1 43 ? 0.220 -11.834 5.960 1.00 72.42 43 HIS A O 6
ATOM 6117 N N . SER A 1 44 ? -1.457 -10.410 5.580 1.00 51.41 44 SER A N 6
ATOM 6118 C CA . SER A 1 44 ? -1.479 -10.625 4.162 1.00 61.22 44 SER A CA 6
ATOM 6119 C C . SER A 1 44 ? -2.199 -9.482 3.499 1.00 43.14 44 SER A C 6
ATOM 6120 O O . SER A 1 44 ? -2.914 -8.741 4.164 1.00 12.34 44 SER A O 6
ATOM 6128 N N . LEU A 1 45 ? -1.993 -9.314 2.223 1.00 61.03 45 LEU A N 6
ATOM 6129 C CA . LEU A 1 45 ? -2.714 -8.324 1.481 1.00 22.13 45 LEU A CA 6
ATOM 6130 C C . LEU A 1 45 ? -3.391 -9.006 0.351 1.00 42.20 45 LEU A C 6
ATOM 6131 O O . LEU A 1 45 ? -2.794 -9.839 -0.335 1.00 25.32 45 LEU A O 6
ATOM 6147 N N . GLU A 1 46 ? -4.592 -8.682 0.176 1.00 74.45 46 GLU A N 6
ATOM 6148 C CA . GLU A 1 46 ? -5.401 -9.203 -0.860 1.00 52.52 46 GLU A CA 6
ATOM 6149 C C . GLU A 1 46 ? -6.368 -8.139 -1.289 1.00 22.50 46 GLU A C 6
ATOM 6150 O O . GLU A 1 46 ? -6.735 -7.266 -0.484 1.00 60.55 46 GLU A O 6
ATOM 6162 N N . GLU A 1 47 ? -6.755 -8.168 -2.539 1.00 62.21 47 GLU A N 6
ATOM 6163 C CA . GLU A 1 47 ? -7.599 -7.131 -3.086 1.00 53.31 47 GLU A CA 6
ATOM 6164 C C . GLU A 1 47 ? -8.963 -7.073 -2.440 1.00 74.23 47 GLU A C 6
ATOM 6165 O O . GLU A 1 47 ? -9.492 -8.086 -1.944 1.00 30.44 47 GLU A O 6
ATOM 6177 N N . GLY A 1 48 ? -9.514 -5.886 -2.433 1.00 74.31 48 GLY A N 6
ATOM 6178 C CA . GLY A 1 48 ? -10.801 -5.645 -1.809 1.00 74.53 48 GLY A CA 6
ATOM 6179 C C . GLY A 1 48 ? -10.676 -5.104 -0.388 1.00 12.30 48 GLY A C 6
ATOM 6180 O O . GLY A 1 48 ? -11.588 -4.452 0.119 1.00 41.41 48 GLY A O 6
ATOM 6184 N N . GLN A 1 49 ? -9.544 -5.365 0.245 1.00 34.42 49 GLN A N 6
ATOM 6185 C CA . GLN A 1 49 ? -9.298 -4.934 1.612 1.00 23.12 49 GLN A CA 6
ATOM 6186 C C . GLN A 1 49 ? -9.008 -3.461 1.708 1.00 3.35 49 GLN A C 6
ATOM 6187 O O . GLN A 1 49 ? -8.243 -2.923 0.916 1.00 5.40 49 GLN A O 6
ATOM 6201 N N . ASP A 1 50 ? -9.608 -2.819 2.682 1.00 4.32 50 ASP A N 6
ATOM 6202 C CA . ASP A 1 50 ? -9.327 -1.428 2.950 1.00 2.21 50 ASP A CA 6
ATOM 6203 C C . ASP A 1 50 ? -8.129 -1.371 3.854 1.00 34.32 50 ASP A C 6
ATOM 6204 O O . ASP A 1 50 ? -8.036 -2.133 4.839 1.00 4.34 50 ASP A O 6
ATOM 6213 N N . VAL A 1 51 ? -7.231 -0.501 3.558 1.00 22.13 51 VAL A N 6
ATOM 6214 C CA . VAL A 1 51 ? -5.987 -0.444 4.235 1.00 61.41 51 VAL A CA 6
ATOM 6215 C C . VAL A 1 51 ? -5.550 1.007 4.464 1.00 60.04 51 VAL A C 6
ATOM 6216 O O . VAL A 1 51 ? -5.922 1.909 3.729 1.00 31.13 51 VAL A O 6
ATOM 6229 N N . ILE A 1 52 ? -4.808 1.199 5.498 1.00 52.31 52 ILE A N 6
ATOM 6230 C CA . ILE A 1 52 ? -4.290 2.478 5.873 1.00 74.41 52 ILE A CA 6
ATOM 6231 C C . ILE A 1 52 ? -2.779 2.409 5.777 1.00 33.54 52 ILE A C 6
ATOM 6232 O O . ILE A 1 52 ? -2.172 1.430 6.231 1.00 71.44 52 ILE A O 6
ATOM 6248 N N . PHE A 1 53 ? -2.177 3.399 5.187 1.00 11.15 53 PHE A N 6
ATOM 6249 C CA . PHE A 1 53 ? -0.748 3.409 5.010 1.00 60.12 53 PHE A CA 6
ATOM 6250 C C . PHE A 1 53 ? -0.230 4.801 5.135 1.00 61.43 53 PHE A C 6
ATOM 6251 O O . PHE A 1 53 ? -0.990 5.732 5.392 1.00 64.41 53 PHE A O 6
ATOM 6268 N N . ASP A 1 54 ? 1.038 4.949 4.958 1.00 64.42 54 ASP A N 6
ATOM 6269 C CA . ASP A 1 54 ? 1.648 6.235 4.926 1.00 31.12 54 ASP A CA 6
ATOM 6270 C C . ASP A 1 54 ? 2.354 6.340 3.637 1.00 61.32 54 ASP A C 6
ATOM 6271 O O . ASP A 1 54 ? 2.856 5.335 3.113 1.00 23.34 54 ASP A O 6
ATOM 6280 N N . LEU A 1 55 ? 2.373 7.491 3.088 1.00 73.51 55 LEU A N 6
ATOM 6281 C CA . LEU A 1 55 ? 3.010 7.677 1.848 1.00 65.40 55 LEU A CA 6
ATOM 6282 C C . LEU A 1 55 ? 4.154 8.606 1.985 1.00 1.43 55 LEU A C 6
ATOM 6283 O O . LEU A 1 55 ? 4.004 9.812 2.223 1.00 32.33 55 LEU A O 6
ATOM 6299 N N . GLU A 1 56 ? 5.272 8.041 1.869 1.00 74.43 56 GLU A N 6
ATOM 6300 C CA . GLU A 1 56 ? 6.496 8.737 1.901 1.00 5.40 56 GLU A CA 6
ATOM 6301 C C . GLU A 1 56 ? 7.162 8.415 0.596 1.00 15.43 56 GLU A C 6
ATOM 6302 O O . GLU A 1 56 ? 7.115 7.267 0.146 1.00 74.22 56 GLU A O 6
ATOM 6314 N N . GLU A 1 57 ? 7.732 9.383 -0.029 1.00 34.10 57 GLU A N 6
ATOM 6315 C CA . GLU A 1 57 ? 8.228 9.185 -1.346 1.00 51.21 57 GLU A CA 6
ATOM 6316 C C . GLU A 1 57 ? 9.627 8.623 -1.415 1.00 41.32 57 GLU A C 6
ATOM 6317 O O . GLU A 1 57 ? 10.534 9.018 -0.671 1.00 42.23 57 GLU A O 6
ATOM 6329 N N . LYS A 1 58 ? 9.769 7.685 -2.313 1.00 3.10 58 LYS A N 6
ATOM 6330 C CA . LYS A 1 58 ? 11.005 7.039 -2.639 1.00 42.55 58 LYS A CA 6
ATOM 6331 C C . LYS A 1 58 ? 11.708 7.962 -3.608 1.00 12.42 58 LYS A C 6
ATOM 6332 O O . LYS A 1 58 ? 11.593 7.796 -4.829 1.00 10.44 58 LYS A O 6
ATOM 6351 N N . GLN A 1 59 ? 12.336 8.997 -3.053 1.00 1.21 59 GLN A N 6
ATOM 6352 C CA . GLN A 1 59 ? 12.947 10.082 -3.813 1.00 14.41 59 GLN A CA 6
ATOM 6353 C C . GLN A 1 59 ? 11.852 10.902 -4.518 1.00 3.12 59 GLN A C 6
ATOM 6354 O O . GLN A 1 59 ? 11.425 11.946 -4.015 1.00 35.24 59 GLN A O 6
ATOM 6368 N N . GLY A 1 60 ? 11.375 10.392 -5.633 1.00 51.45 60 GLY A N 6
ATOM 6369 C CA . GLY A 1 60 ? 10.322 11.026 -6.363 1.00 44.42 60 GLY A CA 6
ATOM 6370 C C . GLY A 1 60 ? 9.284 10.014 -6.792 1.00 40.13 60 GLY A C 6
ATOM 6371 O O . GLY A 1 60 ? 8.375 10.326 -7.556 1.00 12.53 60 GLY A O 6
ATOM 6375 N N . LYS A 1 61 ? 9.428 8.795 -6.315 1.00 15.21 61 LYS A N 6
ATOM 6376 C CA . LYS A 1 61 ? 8.501 7.739 -6.628 1.00 44.41 61 LYS A CA 6
ATOM 6377 C C . LYS A 1 61 ? 7.589 7.566 -5.397 1.00 11.12 61 LYS A C 6
ATOM 6378 O O . LYS A 1 61 ? 7.983 7.902 -4.297 1.00 1.22 61 LYS A O 6
ATOM 6397 N N . ALA A 1 62 ? 6.415 7.047 -5.574 1.00 4.30 62 ALA A N 6
ATOM 6398 C CA . ALA A 1 62 ? 5.465 6.924 -4.474 1.00 1.10 62 ALA A CA 6
ATOM 6399 C C . ALA A 1 62 ? 5.136 5.471 -4.197 1.00 11.23 62 ALA A C 6
ATOM 6400 O O . ALA A 1 62 ? 4.652 4.759 -5.085 1.00 70.50 62 ALA A O 6
ATOM 6407 N N . TYR A 1 63 ? 5.383 5.036 -2.977 1.00 31.12 63 TYR A N 6
ATOM 6408 C CA . TYR A 1 63 ? 5.080 3.681 -2.567 1.00 2.51 63 TYR A CA 6
ATOM 6409 C C . TYR A 1 63 ? 4.416 3.688 -1.195 1.00 12.43 63 TYR A C 6
ATOM 6410 O O . TYR A 1 63 ? 4.750 4.503 -0.331 1.00 41.22 63 TYR A O 6
ATOM 6428 N N . ALA A 1 64 ? 3.476 2.809 -1.031 1.00 61.10 64 ALA A N 6
ATOM 6429 C CA . ALA A 1 64 ? 2.702 2.692 0.194 1.00 52.11 64 ALA A CA 6
ATOM 6430 C C . ALA A 1 64 ? 3.472 1.904 1.213 1.00 23.41 64 ALA A C 6
ATOM 6431 O O . ALA A 1 64 ? 3.950 0.788 0.935 1.00 51.20 64 ALA A O 6
ATOM 6438 N N . VAL A 1 65 ? 3.600 2.481 2.381 1.00 50.11 65 VAL A N 6
ATOM 6439 C CA . VAL A 1 65 ? 4.342 1.875 3.475 1.00 73.04 65 VAL A CA 6
ATOM 6440 C C . VAL A 1 65 ? 3.566 1.952 4.761 1.00 40.14 65 VAL A C 6
ATOM 6441 O O . VAL A 1 65 ? 2.553 2.639 4.830 1.00 13.21 65 VAL A O 6
ATOM 6454 N N . ASN A 1 66 ? 4.057 1.233 5.775 1.00 54.04 66 ASN A N 6
ATOM 6455 C CA . ASN A 1 66 ? 3.477 1.232 7.128 1.00 50.04 66 ASN A CA 6
ATOM 6456 C C . ASN A 1 66 ? 2.006 0.812 7.080 1.00 2.52 66 ASN A C 6
ATOM 6457 O O . ASN A 1 66 ? 1.114 1.595 7.386 1.00 23.54 66 ASN A O 6
ATOM 6468 N N . LEU A 1 67 ? 1.756 -0.396 6.658 1.00 54.12 67 LEU A N 6
ATOM 6469 C CA . LEU A 1 67 ? 0.390 -0.815 6.425 1.00 74.01 67 LEU A CA 6
ATOM 6470 C C . LEU A 1 67 ? -0.348 -1.253 7.671 1.00 51.02 67 LEU A C 6
ATOM 6471 O O . LEU A 1 67 ? 0.198 -1.930 8.546 1.00 11.32 67 LEU A O 6
ATOM 6487 N N . ARG A 1 68 ? -1.590 -0.863 7.714 1.00 24.32 68 ARG A N 6
ATOM 6488 C CA . ARG A 1 68 ? -2.543 -1.231 8.700 1.00 63.41 68 ARG A CA 6
ATOM 6489 C C . ARG A 1 68 ? -3.833 -1.452 7.994 1.00 34.42 68 ARG A C 6
ATOM 6490 O O . ARG A 1 68 ? -4.140 -0.705 7.117 1.00 15.34 68 ARG A O 6
ATOM 6511 N N . ILE A 1 69 ? -4.594 -2.442 8.336 1.00 34.24 69 ILE A N 6
ATOM 6512 C CA . ILE A 1 69 ? -5.873 -2.544 7.685 1.00 21.21 69 ILE A CA 6
ATOM 6513 C C . ILE A 1 69 ? -6.897 -1.658 8.362 1.00 43.23 69 ILE A C 6
ATOM 6514 O O . ILE A 1 69 ? -6.792 -1.404 9.572 1.00 4.24 69 ILE A O 6
ATOM 6530 N N . LYS A 1 70 ? -7.824 -1.149 7.575 1.00 60.32 70 LYS A N 6
ATOM 6531 C CA . LYS A 1 70 ? -8.900 -0.289 8.047 1.00 53.14 70 LYS A CA 6
ATOM 6532 C C . LYS A 1 70 ? -9.680 -0.962 9.181 1.00 3.13 70 LYS A C 6
ATOM 6533 O O . LYS A 1 70 ? -10.535 -1.832 8.889 1.00 38.98 70 LYS A O 6
ATOM 6553 N N . MET A 1 1 ? 6.334 13.573 4.152 1.00 32.43 1 MET A N 7
ATOM 6554 C CA . MET A 1 1 ? 5.624 12.302 4.067 1.00 32.40 1 MET A CA 7
ATOM 6555 C C . MET A 1 1 ? 4.185 12.520 4.448 1.00 62.34 1 MET A C 7
ATOM 6556 O O . MET A 1 1 ? 3.810 13.619 4.861 1.00 24.22 1 MET A O 7
ATOM 6572 N N . ALA A 1 2 ? 3.382 11.506 4.299 1.00 75.22 2 ALA A N 7
ATOM 6573 C CA . ALA A 1 2 ? 1.998 11.566 4.699 1.00 50.33 2 ALA A CA 7
ATOM 6574 C C . ALA A 1 2 ? 1.718 10.379 5.586 1.00 71.51 2 ALA A C 7
ATOM 6575 O O . ALA A 1 2 ? 2.146 9.273 5.279 1.00 3.31 2 ALA A O 7
ATOM 6582 N N . THR A 1 3 ? 1.038 10.598 6.679 1.00 64.41 3 THR A N 7
ATOM 6583 C CA . THR A 1 3 ? 0.779 9.551 7.639 1.00 63.10 3 THR A CA 7
ATOM 6584 C C . THR A 1 3 ? -0.711 9.277 7.772 1.00 23.21 3 THR A C 7
ATOM 6585 O O . THR A 1 3 ? -1.512 10.206 7.753 1.00 75.32 3 THR A O 7
ATOM 6596 N N . ASN A 1 4 ? -1.059 8.002 7.902 1.00 43.21 4 ASN A N 7
ATOM 6597 C CA . ASN A 1 4 ? -2.462 7.548 8.029 1.00 11.04 4 ASN A CA 7
ATOM 6598 C C . ASN A 1 4 ? -3.288 7.932 6.836 1.00 10.52 4 ASN A C 7
ATOM 6599 O O . ASN A 1 4 ? -4.038 8.911 6.851 1.00 51.30 4 ASN A O 7
ATOM 6610 N N . ILE A 1 5 ? -3.091 7.214 5.797 1.00 55.34 5 ILE A N 7
ATOM 6611 C CA . ILE A 1 5 ? -3.772 7.408 4.560 1.00 44.31 5 ILE A CA 7
ATOM 6612 C C . ILE A 1 5 ? -4.787 6.330 4.358 1.00 44.43 5 ILE A C 7
ATOM 6613 O O . ILE A 1 5 ? -4.595 5.202 4.798 1.00 52.22 5 ILE A O 7
ATOM 6629 N N . VAL A 1 6 ? -5.843 6.680 3.696 1.00 44.13 6 VAL A N 7
ATOM 6630 C CA . VAL A 1 6 ? -6.863 5.755 3.358 1.00 12.53 6 VAL A CA 7
ATOM 6631 C C . VAL A 1 6 ? -6.576 5.150 2.012 1.00 61.51 6 VAL A C 7
ATOM 6632 O O . VAL A 1 6 ? -6.094 5.827 1.104 1.00 3.12 6 VAL A O 7
ATOM 6645 N N . GLY A 1 7 ? -6.804 3.909 1.905 1.00 65.32 7 GLY A N 7
ATOM 6646 C CA . GLY A 1 7 ? -6.765 3.289 0.655 1.00 24.24 7 GLY A CA 7
ATOM 6647 C C . GLY A 1 7 ? -7.362 1.932 0.681 1.00 71.21 7 GLY A C 7
ATOM 6648 O O . GLY A 1 7 ? -7.719 1.421 1.722 1.00 13.43 7 GLY A O 7
ATOM 6652 N N . LYS A 1 8 ? -7.513 1.394 -0.455 1.00 23.24 8 LYS A N 7
ATOM 6653 C CA . LYS A 1 8 ? -7.968 0.070 -0.639 1.00 20.34 8 LYS A CA 7
ATOM 6654 C C . LYS A 1 8 ? -6.941 -0.669 -1.455 1.00 72.41 8 LYS A C 7
ATOM 6655 O O . LYS A 1 8 ? -6.383 -0.104 -2.408 1.00 44.52 8 LYS A O 7
ATOM 6674 N N . VAL A 1 9 ? -6.655 -1.898 -1.061 1.00 32.31 9 VAL A N 7
ATOM 6675 C CA . VAL A 1 9 ? -5.711 -2.725 -1.763 1.00 64.21 9 VAL A CA 7
ATOM 6676 C C . VAL A 1 9 ? -6.222 -2.942 -3.172 1.00 52.53 9 VAL A C 7
ATOM 6677 O O . VAL A 1 9 ? -7.233 -3.627 -3.397 1.00 73.22 9 VAL A O 7
ATOM 6690 N N . LYS A 1 10 ? -5.548 -2.310 -4.084 1.00 30.25 10 LYS A N 7
ATOM 6691 C CA . LYS A 1 10 ? -5.902 -2.288 -5.470 1.00 34.25 10 LYS A CA 7
ATOM 6692 C C . LYS A 1 10 ? -5.531 -3.613 -6.105 1.00 62.23 10 LYS A C 7
ATOM 6693 O O . LYS A 1 10 ? -6.321 -4.195 -6.858 1.00 25.41 10 LYS A O 7
ATOM 6712 N N . TRP A 1 11 ? -4.340 -4.085 -5.787 1.00 32.14 11 TRP A N 7
ATOM 6713 C CA . TRP A 1 11 ? -3.881 -5.405 -6.184 1.00 41.30 11 TRP A CA 7
ATOM 6714 C C . TRP A 1 11 ? -2.619 -5.747 -5.474 1.00 11.50 11 TRP A C 7
ATOM 6715 O O . TRP A 1 11 ? -1.902 -4.863 -5.006 1.00 55.10 11 TRP A O 7
ATOM 6736 N N . TYR A 1 12 ? -2.353 -7.007 -5.385 1.00 60.53 12 TYR A N 7
ATOM 6737 C CA . TYR A 1 12 ? -1.163 -7.503 -4.760 1.00 11.43 12 TYR A CA 7
ATOM 6738 C C . TYR A 1 12 ? -0.726 -8.768 -5.448 1.00 14.21 12 TYR A C 7
ATOM 6739 O O . TYR A 1 12 ? -1.549 -9.647 -5.734 1.00 2.00 12 TYR A O 7
ATOM 6757 N N . ASN A 1 13 ? 0.532 -8.848 -5.750 1.00 23.15 13 ASN A N 7
ATOM 6758 C CA . ASN A 1 13 ? 1.074 -10.017 -6.358 1.00 31.20 13 ASN A CA 7
ATOM 6759 C C . ASN A 1 13 ? 1.880 -10.765 -5.324 1.00 41.12 13 ASN A C 7
ATOM 6760 O O . ASN A 1 13 ? 2.860 -10.239 -4.794 1.00 61.10 13 ASN A O 7
ATOM 6771 N N . SER A 1 14 ? 1.467 -11.964 -5.032 1.00 2.52 14 SER A N 7
ATOM 6772 C CA . SER A 1 14 ? 2.079 -12.772 -4.012 1.00 61.24 14 SER A CA 7
ATOM 6773 C C . SER A 1 14 ? 3.501 -13.207 -4.415 1.00 33.24 14 SER A C 7
ATOM 6774 O O . SER A 1 14 ? 4.386 -13.298 -3.571 1.00 61.13 14 SER A O 7
ATOM 6782 N N . THR A 1 15 ? 3.717 -13.433 -5.689 1.00 71.43 15 THR A N 7
ATOM 6783 C CA . THR A 1 15 ? 5.011 -13.875 -6.167 1.00 60.12 15 THR A CA 7
ATOM 6784 C C . THR A 1 15 ? 6.046 -12.730 -6.141 1.00 62.51 15 THR A C 7
ATOM 6785 O O . THR A 1 15 ? 7.142 -12.886 -5.615 1.00 32.32 15 THR A O 7
ATOM 6796 N N . LYS A 1 16 ? 5.678 -11.584 -6.687 1.00 10.52 16 LYS A N 7
ATOM 6797 C CA . LYS A 1 16 ? 6.584 -10.437 -6.749 1.00 40.45 16 LYS A CA 7
ATOM 6798 C C . LYS A 1 16 ? 6.604 -9.644 -5.439 1.00 53.14 16 LYS A C 7
ATOM 6799 O O . LYS A 1 16 ? 7.420 -8.737 -5.268 1.00 3.42 16 LYS A O 7
ATOM 6818 N N . ASN A 1 17 ? 5.697 -9.995 -4.528 1.00 40.12 17 ASN A N 7
ATOM 6819 C CA . ASN A 1 17 ? 5.607 -9.378 -3.190 1.00 35.21 17 ASN A CA 7
ATOM 6820 C C . ASN A 1 17 ? 5.258 -7.883 -3.238 1.00 75.41 17 ASN A C 7
ATOM 6821 O O . ASN A 1 17 ? 5.503 -7.159 -2.272 1.00 60.53 17 ASN A O 7
ATOM 6832 N N . PHE A 1 18 ? 4.653 -7.418 -4.319 1.00 25.42 18 PHE A N 7
ATOM 6833 C CA . PHE A 1 18 ? 4.258 -6.020 -4.374 1.00 13.34 18 PHE A CA 7
ATOM 6834 C C . PHE A 1 18 ? 2.934 -5.865 -5.078 1.00 23.12 18 PHE A C 7
ATOM 6835 O O . PHE A 1 18 ? 2.382 -6.838 -5.606 1.00 71.11 18 PHE A O 7
ATOM 6852 N N . GLY A 1 19 ? 2.432 -4.666 -5.080 1.00 43.03 19 GLY A N 7
ATOM 6853 C CA . GLY A 1 19 ? 1.186 -4.374 -5.724 1.00 21.10 19 GLY A CA 7
ATOM 6854 C C . GLY A 1 19 ? 0.871 -2.914 -5.625 1.00 32.05 19 GLY A C 7
ATOM 6855 O O . GLY A 1 19 ? 1.771 -2.111 -5.453 1.00 65.12 19 GLY A O 7
ATOM 6859 N N . PHE A 1 20 ? -0.384 -2.574 -5.701 1.00 44.41 20 PHE A N 7
ATOM 6860 C CA . PHE A 1 20 ? -0.826 -1.195 -5.609 1.00 54.15 20 PHE A CA 7
ATOM 6861 C C . PHE A 1 20 ? -1.976 -1.036 -4.664 1.00 54.24 20 PHE A C 7
ATOM 6862 O O . PHE A 1 20 ? -2.664 -2.007 -4.314 1.00 72.43 20 PHE A O 7
ATOM 6879 N N . ILE A 1 21 ? -2.198 0.192 -4.281 1.00 73.22 21 ILE A N 7
ATOM 6880 C CA . ILE A 1 21 ? -3.230 0.588 -3.368 1.00 35.03 21 ILE A CA 7
ATOM 6881 C C . ILE A 1 21 ? -3.715 1.958 -3.809 1.00 14.10 21 ILE A C 7
ATOM 6882 O O . ILE A 1 21 ? -2.918 2.783 -4.241 1.00 53.20 21 ILE A O 7
ATOM 6898 N N . GLU A 1 22 ? -4.991 2.170 -3.776 1.00 43.54 22 GLU A N 7
ATOM 6899 C CA . GLU A 1 22 ? -5.547 3.471 -4.047 1.00 53.13 22 GLU A CA 7
ATOM 6900 C C . GLU A 1 22 ? -6.725 3.632 -3.145 1.00 70.23 22 GLU A C 7
ATOM 6901 O O . GLU A 1 22 ? -7.356 2.636 -2.798 1.00 63.13 22 GLU A O 7
ATOM 6913 N N . GLN A 1 23 ? -7.029 4.819 -2.720 1.00 21.43 23 GLN A N 7
ATOM 6914 C CA . GLN A 1 23 ? -8.255 4.968 -2.004 1.00 54.30 23 GLN A CA 7
ATOM 6915 C C . GLN A 1 23 ? -9.393 4.850 -2.927 1.00 52.05 23 GLN A C 7
ATOM 6916 O O . GLN A 1 23 ? -9.293 5.231 -4.095 1.00 2.31 23 GLN A O 7
ATOM 6930 N N . ASP A 1 24 ? -10.463 4.319 -2.402 1.00 72.43 24 ASP A N 7
ATOM 6931 C CA . ASP A 1 24 ? -11.666 3.937 -3.188 1.00 73.04 24 ASP A CA 7
ATOM 6932 C C . ASP A 1 24 ? -12.136 5.055 -4.114 1.00 20.20 24 ASP A C 7
ATOM 6933 O O . ASP A 1 24 ? -12.584 4.804 -5.230 1.00 55.33 24 ASP A O 7
ATOM 6942 N N . ASN A 1 25 ? -11.989 6.276 -3.656 1.00 12.03 25 ASN A N 7
ATOM 6943 C CA . ASN A 1 25 ? -12.388 7.468 -4.403 1.00 2.45 25 ASN A CA 7
ATOM 6944 C C . ASN A 1 25 ? -11.497 7.750 -5.632 1.00 4.24 25 ASN A C 7
ATOM 6945 O O . ASN A 1 25 ? -11.734 8.713 -6.362 1.00 12.21 25 ASN A O 7
ATOM 6956 N N . GLY A 1 26 ? -10.488 6.922 -5.864 1.00 33.13 26 GLY A N 7
ATOM 6957 C CA . GLY A 1 26 ? -9.637 7.113 -7.020 1.00 54.30 26 GLY A CA 7
ATOM 6958 C C . GLY A 1 26 ? -8.567 8.120 -6.740 1.00 31.35 26 GLY A C 7
ATOM 6959 O O . GLY A 1 26 ? -8.408 9.089 -7.484 1.00 42.15 26 GLY A O 7
ATOM 6963 N N . GLY A 1 27 ? -7.859 7.920 -5.653 1.00 14.25 27 GLY A N 7
ATOM 6964 C CA . GLY A 1 27 ? -6.848 8.869 -5.237 1.00 74.52 27 GLY A CA 7
ATOM 6965 C C . GLY A 1 27 ? -5.566 8.818 -6.053 1.00 73.04 27 GLY A C 7
ATOM 6966 O O . GLY A 1 27 ? -5.544 9.196 -7.231 1.00 3.32 27 GLY A O 7
ATOM 6970 N N . LYS A 1 28 ? -4.504 8.357 -5.441 1.00 31.02 28 LYS A N 7
ATOM 6971 C CA . LYS A 1 28 ? -3.191 8.354 -6.073 1.00 51.41 28 LYS A CA 7
ATOM 6972 C C . LYS A 1 28 ? -2.788 6.969 -6.546 1.00 23.35 28 LYS A C 7
ATOM 6973 O O . LYS A 1 28 ? -3.497 5.985 -6.310 1.00 44.32 28 LYS A O 7
ATOM 6992 N N . ASP A 1 29 ? -1.661 6.895 -7.230 1.00 14.11 29 ASP A N 7
ATOM 6993 C CA . ASP A 1 29 ? -1.091 5.619 -7.613 1.00 41.30 29 ASP A CA 7
ATOM 6994 C C . ASP A 1 29 ? 0.035 5.314 -6.690 1.00 20.14 29 ASP A C 7
ATOM 6995 O O . ASP A 1 29 ? 1.164 5.773 -6.893 1.00 54.31 29 ASP A O 7
ATOM 7004 N N . VAL A 1 30 ? -0.256 4.610 -5.657 1.00 23.25 30 VAL A N 7
ATOM 7005 C CA . VAL A 1 30 ? 0.743 4.269 -4.711 1.00 2.13 30 VAL A CA 7
ATOM 7006 C C . VAL A 1 30 ? 0.939 2.766 -4.659 1.00 73.21 30 VAL A C 7
ATOM 7007 O O . VAL A 1 30 ? -0.017 2.005 -4.478 1.00 63.14 30 VAL A O 7
ATOM 7020 N N . PHE A 1 31 ? 2.164 2.337 -4.866 1.00 30.20 31 PHE A N 7
ATOM 7021 C CA . PHE A 1 31 ? 2.451 0.937 -4.874 1.00 35.14 31 PHE A CA 7
ATOM 7022 C C . PHE A 1 31 ? 2.832 0.479 -3.498 1.00 23.10 31 PHE A C 7
ATOM 7023 O O . PHE A 1 31 ? 3.376 1.240 -2.710 1.00 24.41 31 PHE A O 7
ATOM 7040 N N . VAL A 1 32 ? 2.531 -0.731 -3.194 1.00 24.31 32 VAL A N 7
ATOM 7041 C CA . VAL A 1 32 ? 2.857 -1.272 -1.919 1.00 42.52 32 VAL A CA 7
ATOM 7042 C C . VAL A 1 32 ? 3.989 -2.256 -2.069 1.00 40.25 32 VAL A C 7
ATOM 7043 O O . VAL A 1 32 ? 3.988 -3.090 -2.980 1.00 71.31 32 VAL A O 7
ATOM 7056 N N . HIS A 1 33 ? 4.969 -2.132 -1.230 1.00 24.14 33 HIS A N 7
ATOM 7057 C CA . HIS A 1 33 ? 6.070 -3.032 -1.239 1.00 1.44 33 HIS A CA 7
ATOM 7058 C C . HIS A 1 33 ? 6.016 -3.856 0.037 1.00 24.43 33 HIS A C 7
ATOM 7059 O O . HIS A 1 33 ? 5.621 -3.346 1.090 1.00 12.21 33 HIS A O 7
ATOM 7074 N N . LYS A 1 34 ? 6.414 -5.111 -0.050 1.00 2.20 34 LYS A N 7
ATOM 7075 C CA . LYS A 1 34 ? 6.268 -6.045 1.053 1.00 63.14 34 LYS A CA 7
ATOM 7076 C C . LYS A 1 34 ? 7.059 -5.639 2.291 1.00 52.31 34 LYS A C 7
ATOM 7077 O O . LYS A 1 34 ? 6.725 -6.051 3.395 1.00 12.40 34 LYS A O 7
ATOM 7096 N N . SER A 1 35 ? 8.100 -4.830 2.114 1.00 64.43 35 SER A N 7
ATOM 7097 C CA . SER A 1 35 ? 8.859 -4.307 3.259 1.00 43.42 35 SER A CA 7
ATOM 7098 C C . SER A 1 35 ? 7.948 -3.595 4.286 1.00 2.14 35 SER A C 7
ATOM 7099 O O . SER A 1 35 ? 8.286 -3.504 5.461 1.00 21.45 35 SER A O 7
ATOM 7107 N N . ALA A 1 36 ? 6.787 -3.107 3.841 1.00 1.04 36 ALA A N 7
ATOM 7108 C CA . ALA A 1 36 ? 5.839 -2.499 4.747 1.00 11.33 36 ALA A CA 7
ATOM 7109 C C . ALA A 1 36 ? 5.181 -3.555 5.623 1.00 1.04 36 ALA A C 7
ATOM 7110 O O . ALA A 1 36 ? 4.958 -3.335 6.815 1.00 1.42 36 ALA A O 7
ATOM 7117 N N . VAL A 1 37 ? 4.874 -4.714 5.030 1.00 2.50 37 VAL A N 7
ATOM 7118 C CA . VAL A 1 37 ? 4.311 -5.824 5.793 1.00 44.31 37 VAL A CA 7
ATOM 7119 C C . VAL A 1 37 ? 5.389 -6.354 6.701 1.00 34.11 37 VAL A C 7
ATOM 7120 O O . VAL A 1 37 ? 5.145 -6.726 7.809 1.00 52.31 37 VAL A O 7
ATOM 7133 N N . ASP A 1 38 ? 6.584 -6.346 6.198 1.00 62.10 38 ASP A N 7
ATOM 7134 C CA . ASP A 1 38 ? 7.747 -6.796 6.934 1.00 33.10 38 ASP A CA 7
ATOM 7135 C C . ASP A 1 38 ? 8.022 -5.881 8.134 1.00 75.43 38 ASP A C 7
ATOM 7136 O O . ASP A 1 38 ? 8.550 -6.321 9.153 1.00 61.33 38 ASP A O 7
ATOM 7145 N N . ALA A 1 39 ? 7.651 -4.605 8.008 1.00 74.15 39 ALA A N 7
ATOM 7146 C CA . ALA A 1 39 ? 7.844 -3.652 9.094 1.00 51.33 39 ALA A CA 7
ATOM 7147 C C . ALA A 1 39 ? 6.684 -3.657 10.094 1.00 51.21 39 ALA A C 7
ATOM 7148 O O . ALA A 1 39 ? 6.895 -3.694 11.306 1.00 43.14 39 ALA A O 7
ATOM 7155 N N . ALA A 1 40 ? 5.462 -3.607 9.586 1.00 64.23 40 ALA A N 7
ATOM 7156 C CA . ALA A 1 40 ? 4.282 -3.486 10.450 1.00 45.32 40 ALA A CA 7
ATOM 7157 C C . ALA A 1 40 ? 3.621 -4.830 10.750 1.00 33.25 40 ALA A C 7
ATOM 7158 O O . ALA A 1 40 ? 2.742 -4.911 11.606 1.00 33.31 40 ALA A O 7
ATOM 7165 N N . GLY A 1 41 ? 4.053 -5.859 10.055 1.00 50.15 41 GLY A N 7
ATOM 7166 C CA . GLY A 1 41 ? 3.486 -7.197 10.202 1.00 12.01 41 GLY A CA 7
ATOM 7167 C C . GLY A 1 41 ? 2.027 -7.234 9.866 1.00 74.43 41 GLY A C 7
ATOM 7168 O O . GLY A 1 41 ? 1.195 -7.660 10.673 1.00 10.03 41 GLY A O 7
ATOM 7172 N N . LEU A 1 42 ? 1.720 -6.789 8.678 1.00 52.10 42 LEU A N 7
ATOM 7173 C CA . LEU A 1 42 ? 0.375 -6.725 8.195 1.00 3.22 42 LEU A CA 7
ATOM 7174 C C . LEU A 1 42 ? -0.125 -8.162 7.970 1.00 13.10 42 LEU A C 7
ATOM 7175 O O . LEU A 1 42 ? 0.640 -9.022 7.529 1.00 60.24 42 LEU A O 7
ATOM 7191 N N . HIS A 1 43 ? -1.389 -8.399 8.295 1.00 72.33 43 HIS A N 7
ATOM 7192 C CA . HIS A 1 43 ? -2.027 -9.721 8.196 1.00 41.22 43 HIS A CA 7
ATOM 7193 C C . HIS A 1 43 ? -1.838 -10.360 6.806 1.00 25.44 43 HIS A C 7
ATOM 7194 O O . HIS A 1 43 ? -1.253 -11.435 6.684 1.00 34.21 43 HIS A O 7
ATOM 7209 N N . SER A 1 44 ? -2.335 -9.697 5.787 1.00 5.45 44 SER A N 7
ATOM 7210 C CA . SER A 1 44 ? -2.258 -10.182 4.426 1.00 12.41 44 SER A CA 7
ATOM 7211 C C . SER A 1 44 ? -2.754 -9.103 3.503 1.00 73.44 44 SER A C 7
ATOM 7212 O O . SER A 1 44 ? -3.416 -8.163 3.957 1.00 2.12 44 SER A O 7
ATOM 7220 N N . LEU A 1 45 ? -2.444 -9.201 2.241 1.00 72.14 45 LEU A N 7
ATOM 7221 C CA . LEU A 1 45 ? -2.944 -8.245 1.304 1.00 12.43 45 LEU A CA 7
ATOM 7222 C C . LEU A 1 45 ? -3.663 -8.947 0.209 1.00 5.52 45 LEU A C 7
ATOM 7223 O O . LEU A 1 45 ? -3.112 -9.801 -0.488 1.00 12.53 45 LEU A O 7
ATOM 7239 N N . GLU A 1 46 ? -4.855 -8.608 0.088 1.00 52.11 46 GLU A N 7
ATOM 7240 C CA . GLU A 1 46 ? -5.712 -9.055 -0.946 1.00 60.41 46 GLU A CA 7
ATOM 7241 C C . GLU A 1 46 ? -6.567 -7.904 -1.385 1.00 4.12 46 GLU A C 7
ATOM 7242 O O . GLU A 1 46 ? -6.929 -7.046 -0.563 1.00 43.22 46 GLU A O 7
ATOM 7254 N N . GLU A 1 47 ? -6.863 -7.850 -2.651 1.00 11.33 47 GLU A N 7
ATOM 7255 C CA . GLU A 1 47 ? -7.584 -6.746 -3.198 1.00 53.53 47 GLU A CA 7
ATOM 7256 C C . GLU A 1 47 ? -9.013 -6.691 -2.700 1.00 13.42 47 GLU A C 7
ATOM 7257 O O . GLU A 1 47 ? -9.648 -7.722 -2.432 1.00 31.20 47 GLU A O 7
ATOM 7269 N N . GLY A 1 48 ? -9.503 -5.497 -2.571 1.00 33.24 48 GLY A N 7
ATOM 7270 C CA . GLY A 1 48 ? -10.824 -5.282 -2.020 1.00 41.33 48 GLY A CA 7
ATOM 7271 C C . GLY A 1 48 ? -10.770 -4.911 -0.541 1.00 42.45 48 GLY A C 7
ATOM 7272 O O . GLY A 1 48 ? -11.743 -4.405 0.021 1.00 14.03 48 GLY A O 7
ATOM 7276 N N . GLN A 1 49 ? -9.637 -5.172 0.090 1.00 24.21 49 GLN A N 7
ATOM 7277 C CA . GLN A 1 49 ? -9.423 -4.827 1.487 1.00 30.24 49 GLN A CA 7
ATOM 7278 C C . GLN A 1 49 ? -9.044 -3.384 1.623 1.00 52.41 49 GLN A C 7
ATOM 7279 O O . GLN A 1 49 ? -8.250 -2.880 0.844 1.00 73.01 49 GLN A O 7
ATOM 7293 N N . ASP A 1 50 ? -9.603 -2.720 2.597 1.00 74.31 50 ASP A N 7
ATOM 7294 C CA . ASP A 1 50 ? -9.261 -1.340 2.841 1.00 64.03 50 ASP A CA 7
ATOM 7295 C C . ASP A 1 50 ? -8.085 -1.311 3.772 1.00 42.44 50 ASP A C 7
ATOM 7296 O O . ASP A 1 50 ? -8.034 -2.078 4.755 1.00 65.22 50 ASP A O 7
ATOM 7305 N N . VAL A 1 51 ? -7.158 -0.466 3.500 1.00 23.11 51 VAL A N 7
ATOM 7306 C CA . VAL A 1 51 ? -5.952 -0.424 4.246 1.00 60.11 51 VAL A CA 7
ATOM 7307 C C . VAL A 1 51 ? -5.528 1.015 4.517 1.00 73.41 51 VAL A C 7
ATOM 7308 O O . VAL A 1 51 ? -5.819 1.928 3.751 1.00 3.24 51 VAL A O 7
ATOM 7321 N N . ILE A 1 52 ? -4.886 1.184 5.607 1.00 40.21 52 ILE A N 7
ATOM 7322 C CA . ILE A 1 52 ? -4.385 2.447 6.056 1.00 62.12 52 ILE A CA 7
ATOM 7323 C C . ILE A 1 52 ? -2.875 2.353 5.981 1.00 72.33 52 ILE A C 7
ATOM 7324 O O . ILE A 1 52 ? -2.314 1.312 6.316 1.00 41.30 52 ILE A O 7
ATOM 7340 N N . PHE A 1 53 ? -2.226 3.378 5.513 1.00 75.23 53 PHE A N 7
ATOM 7341 C CA . PHE A 1 53 ? -0.783 3.347 5.391 1.00 2.52 53 PHE A CA 7
ATOM 7342 C C . PHE A 1 53 ? -0.214 4.725 5.497 1.00 24.50 53 PHE A C 7
ATOM 7343 O O . PHE A 1 53 ? -0.943 5.687 5.643 1.00 30.22 53 PHE A O 7
ATOM 7360 N N . ASP A 1 54 ? 1.073 4.812 5.424 1.00 3.42 54 ASP A N 7
ATOM 7361 C CA . ASP A 1 54 ? 1.746 6.061 5.366 1.00 34.40 54 ASP A CA 7
ATOM 7362 C C . ASP A 1 54 ? 2.379 6.092 4.014 1.00 63.41 54 ASP A C 7
ATOM 7363 O O . ASP A 1 54 ? 2.549 5.037 3.391 1.00 15.12 54 ASP A O 7
ATOM 7372 N N . LEU A 1 55 ? 2.724 7.226 3.543 1.00 1.31 55 LEU A N 7
ATOM 7373 C CA . LEU A 1 55 ? 3.250 7.317 2.219 1.00 62.53 55 LEU A CA 7
ATOM 7374 C C . LEU A 1 55 ? 4.537 8.087 2.135 1.00 42.33 55 LEU A C 7
ATOM 7375 O O . LEU A 1 55 ? 4.658 9.223 2.630 1.00 41.01 55 LEU A O 7
ATOM 7391 N N . GLU A 1 56 ? 5.485 7.439 1.522 1.00 74.51 56 GLU A N 7
ATOM 7392 C CA . GLU A 1 56 ? 6.770 7.984 1.215 1.00 41.41 56 GLU A CA 7
ATOM 7393 C C . GLU A 1 56 ? 6.889 8.079 -0.285 1.00 4.40 56 GLU A C 7
ATOM 7394 O O . GLU A 1 56 ? 6.530 7.137 -1.015 1.00 13.03 56 GLU A O 7
ATOM 7406 N N . GLU A 1 57 ? 7.365 9.183 -0.745 1.00 71.41 57 GLU A N 7
ATOM 7407 C CA . GLU A 1 57 ? 7.447 9.434 -2.146 1.00 0.14 57 GLU A CA 7
ATOM 7408 C C . GLU A 1 57 ? 8.811 9.034 -2.688 1.00 11.15 57 GLU A C 7
ATOM 7409 O O . GLU A 1 57 ? 9.848 9.331 -2.093 1.00 42.40 57 GLU A O 7
ATOM 7421 N N . LYS A 1 58 ? 8.795 8.346 -3.795 1.00 73.32 58 LYS A N 7
ATOM 7422 C CA . LYS A 1 58 ? 9.985 7.893 -4.452 1.00 1.14 58 LYS A CA 7
ATOM 7423 C C . LYS A 1 58 ? 10.229 8.824 -5.626 1.00 62.52 58 LYS A C 7
ATOM 7424 O O . LYS A 1 58 ? 9.883 8.501 -6.772 1.00 23.33 58 LYS A O 7
ATOM 7443 N N . GLN A 1 59 ? 10.743 10.015 -5.311 1.00 24.34 59 GLN A N 7
ATOM 7444 C CA . GLN A 1 59 ? 10.965 11.112 -6.270 1.00 25.30 59 GLN A CA 7
ATOM 7445 C C . GLN A 1 59 ? 9.624 11.668 -6.779 1.00 72.24 59 GLN A C 7
ATOM 7446 O O . GLN A 1 59 ? 9.242 12.782 -6.442 1.00 41.20 59 GLN A O 7
ATOM 7460 N N . GLY A 1 60 ? 8.937 10.887 -7.580 1.00 1.42 60 GLY A N 7
ATOM 7461 C CA . GLY A 1 60 ? 7.632 11.248 -8.068 1.00 75.42 60 GLY A CA 7
ATOM 7462 C C . GLY A 1 60 ? 6.652 10.105 -7.909 1.00 75.32 60 GLY A C 7
ATOM 7463 O O . GLY A 1 60 ? 5.433 10.295 -7.999 1.00 4.01 60 GLY A O 7
ATOM 7467 N N . LYS A 1 61 ? 7.185 8.908 -7.673 1.00 43.23 61 LYS A N 7
ATOM 7468 C CA . LYS A 1 61 ? 6.367 7.737 -7.469 1.00 24.25 61 LYS A CA 7
ATOM 7469 C C . LYS A 1 61 ? 5.939 7.665 -6.024 1.00 34.32 61 LYS A C 7
ATOM 7470 O O . LYS A 1 61 ? 6.513 8.335 -5.178 1.00 52.33 61 LYS A O 7
ATOM 7489 N N . ALA A 1 62 ? 4.975 6.861 -5.727 1.00 21.13 62 ALA A N 7
ATOM 7490 C CA . ALA A 1 62 ? 4.466 6.790 -4.378 1.00 11.31 62 ALA A CA 7
ATOM 7491 C C . ALA A 1 62 ? 4.446 5.345 -3.890 1.00 34.33 62 ALA A C 7
ATOM 7492 O O . ALA A 1 62 ? 3.939 4.476 -4.587 1.00 41.33 62 ALA A O 7
ATOM 7499 N N . TYR A 1 63 ? 5.009 5.085 -2.702 1.00 54.33 63 TYR A N 7
ATOM 7500 C CA . TYR A 1 63 ? 4.964 3.740 -2.126 1.00 2.54 63 TYR A CA 7
ATOM 7501 C C . TYR A 1 63 ? 4.426 3.716 -0.701 1.00 1.24 63 TYR A C 7
ATOM 7502 O O . TYR A 1 63 ? 4.871 4.471 0.177 1.00 71.04 63 TYR A O 7
ATOM 7520 N N . ALA A 1 64 ? 3.455 2.860 -0.507 1.00 24.02 64 ALA A N 7
ATOM 7521 C CA . ALA A 1 64 ? 2.766 2.687 0.754 1.00 72.14 64 ALA A CA 7
ATOM 7522 C C . ALA A 1 64 ? 3.641 1.970 1.743 1.00 11.42 64 ALA A C 7
ATOM 7523 O O . ALA A 1 64 ? 4.276 0.949 1.424 1.00 44.35 64 ALA A O 7
ATOM 7530 N N . VAL A 1 65 ? 3.683 2.500 2.928 1.00 71.34 65 VAL A N 7
ATOM 7531 C CA . VAL A 1 65 ? 4.482 1.972 3.998 1.00 5.14 65 VAL A CA 7
ATOM 7532 C C . VAL A 1 65 ? 3.648 1.991 5.257 1.00 24.22 65 VAL A C 7
ATOM 7533 O O . VAL A 1 65 ? 2.630 2.652 5.283 1.00 62.25 65 VAL A O 7
ATOM 7546 N N . ASN A 1 66 ? 4.078 1.264 6.275 1.00 40.42 66 ASN A N 7
ATOM 7547 C CA . ASN A 1 66 ? 3.397 1.222 7.586 1.00 42.32 66 ASN A CA 7
ATOM 7548 C C . ASN A 1 66 ? 1.917 0.886 7.422 1.00 35.20 66 ASN A C 7
ATOM 7549 O O . ASN A 1 66 ? 1.038 1.719 7.680 1.00 41.40 66 ASN A O 7
ATOM 7560 N N . LEU A 1 67 ? 1.654 -0.291 6.921 1.00 4.22 67 LEU A N 7
ATOM 7561 C CA . LEU A 1 67 ? 0.303 -0.687 6.625 1.00 22.14 67 LEU A CA 7
ATOM 7562 C C . LEU A 1 67 ? -0.448 -1.105 7.868 1.00 12.20 67 LEU A C 7
ATOM 7563 O O . LEU A 1 67 ? 0.137 -1.634 8.816 1.00 40.11 67 LEU A O 7
ATOM 7579 N N . ARG A 1 68 ? -1.731 -0.882 7.842 1.00 44.51 68 ARG A N 7
ATOM 7580 C CA . ARG A 1 68 ? -2.625 -1.279 8.896 1.00 2.41 68 ARG A CA 7
ATOM 7581 C C . ARG A 1 68 ? -3.971 -1.527 8.226 1.00 64.42 68 ARG A C 7
ATOM 7582 O O . ARG A 1 68 ? -4.402 -0.707 7.437 1.00 30.24 68 ARG A O 7
ATOM 7603 N N . ILE A 1 69 ? -4.628 -2.632 8.489 1.00 35.23 69 ILE A N 7
ATOM 7604 C CA . ILE A 1 69 ? -5.912 -2.844 7.839 1.00 11.52 69 ILE A CA 7
ATOM 7605 C C . ILE A 1 69 ? -7.047 -2.097 8.514 1.00 0.44 69 ILE A C 7
ATOM 7606 O O . ILE A 1 69 ? -7.077 -1.961 9.748 1.00 51.43 69 ILE A O 7
ATOM 7622 N N . LYS A 1 70 ? -7.925 -1.564 7.698 1.00 42.21 70 LYS A N 7
ATOM 7623 C CA . LYS A 1 70 ? -9.096 -0.856 8.148 1.00 74.33 70 LYS A CA 7
ATOM 7624 C C . LYS A 1 70 ? -10.016 -1.823 8.878 1.00 72.21 70 LYS A C 7
ATOM 7625 O O . LYS A 1 70 ? -10.611 -2.693 8.207 1.00 38.27 70 LYS A O 7
ATOM 7645 N N . MET A 1 1 ? 3.370 16.213 4.884 1.00 5.14 1 MET A N 8
ATOM 7646 C CA . MET A 1 1 ? 3.603 14.769 4.768 1.00 43.53 1 MET A CA 8
ATOM 7647 C C . MET A 1 1 ? 2.283 14.089 4.508 1.00 55.23 1 MET A C 8
ATOM 7648 O O . MET A 1 1 ? 1.229 14.720 4.620 1.00 74.02 1 MET A O 8
ATOM 7664 N N . ALA A 1 2 ? 2.324 12.828 4.167 1.00 54.31 2 ALA A N 8
ATOM 7665 C CA . ALA A 1 2 ? 1.126 12.068 3.931 1.00 71.24 2 ALA A CA 8
ATOM 7666 C C . ALA A 1 2 ? 1.091 10.875 4.861 1.00 72.31 2 ALA A C 8
ATOM 7667 O O . ALA A 1 2 ? 1.656 9.816 4.563 1.00 64.44 2 ALA A O 8
ATOM 7674 N N . THR A 1 3 ? 0.491 11.066 6.000 1.00 53.33 3 THR A N 8
ATOM 7675 C CA . THR A 1 3 ? 0.413 10.048 7.007 1.00 34.14 3 THR A CA 8
ATOM 7676 C C . THR A 1 3 ? -1.033 9.629 7.249 1.00 40.51 3 THR A C 8
ATOM 7677 O O . THR A 1 3 ? -1.953 10.477 7.220 1.00 41.20 3 THR A O 8
ATOM 7688 N N . ASN A 1 4 ? -1.226 8.332 7.485 1.00 63.14 4 ASN A N 8
ATOM 7689 C CA . ASN A 1 4 ? -2.550 7.722 7.666 1.00 15.55 4 ASN A CA 8
ATOM 7690 C C . ASN A 1 4 ? -3.444 8.008 6.503 1.00 65.21 4 ASN A C 8
ATOM 7691 O O . ASN A 1 4 ? -4.272 8.920 6.524 1.00 61.13 4 ASN A O 8
ATOM 7702 N N . ILE A 1 5 ? -3.212 7.280 5.470 1.00 43.12 5 ILE A N 8
ATOM 7703 C CA . ILE A 1 5 ? -3.913 7.431 4.248 1.00 33.34 5 ILE A CA 8
ATOM 7704 C C . ILE A 1 5 ? -4.973 6.386 4.136 1.00 54.45 5 ILE A C 8
ATOM 7705 O O . ILE A 1 5 ? -4.812 5.266 4.630 1.00 62.51 5 ILE A O 8
ATOM 7721 N N . VAL A 1 6 ? -6.036 6.748 3.506 1.00 54.12 6 VAL A N 8
ATOM 7722 C CA . VAL A 1 6 ? -7.088 5.842 3.240 1.00 44.53 6 VAL A CA 8
ATOM 7723 C C . VAL A 1 6 ? -6.861 5.227 1.895 1.00 2.22 6 VAL A C 8
ATOM 7724 O O . VAL A 1 6 ? -6.505 5.922 0.935 1.00 2.31 6 VAL A O 8
ATOM 7737 N N . GLY A 1 7 ? -7.018 3.965 1.830 1.00 72.34 7 GLY A N 8
ATOM 7738 C CA . GLY A 1 7 ? -7.006 3.319 0.597 1.00 60.22 7 GLY A CA 8
ATOM 7739 C C . GLY A 1 7 ? -7.601 1.974 0.669 1.00 42.21 7 GLY A C 8
ATOM 7740 O O . GLY A 1 7 ? -7.966 1.498 1.723 1.00 54.11 7 GLY A O 8
ATOM 7744 N N . LYS A 1 8 ? -7.741 1.414 -0.448 1.00 61.12 8 LYS A N 8
ATOM 7745 C CA . LYS A 1 8 ? -8.223 0.101 -0.646 1.00 4.35 8 LYS A CA 8
ATOM 7746 C C . LYS A 1 8 ? -7.269 -0.624 -1.569 1.00 40.22 8 LYS A C 8
ATOM 7747 O O . LYS A 1 8 ? -6.841 -0.078 -2.593 1.00 70.41 8 LYS A O 8
ATOM 7766 N N . VAL A 1 9 ? -6.909 -1.814 -1.193 1.00 63.05 9 VAL A N 8
ATOM 7767 C CA . VAL A 1 9 ? -5.999 -2.618 -1.963 1.00 2.43 9 VAL A CA 8
ATOM 7768 C C . VAL A 1 9 ? -6.591 -2.912 -3.337 1.00 41.14 9 VAL A C 8
ATOM 7769 O O . VAL A 1 9 ? -7.651 -3.544 -3.439 1.00 34.41 9 VAL A O 8
ATOM 7782 N N . LYS A 1 10 ? -5.933 -2.406 -4.383 1.00 20.21 10 LYS A N 8
ATOM 7783 C CA . LYS A 1 10 ? -6.346 -2.704 -5.748 1.00 10.30 10 LYS A CA 8
ATOM 7784 C C . LYS A 1 10 ? -6.106 -4.178 -6.010 1.00 22.13 10 LYS A C 8
ATOM 7785 O O . LYS A 1 10 ? -6.979 -4.897 -6.508 1.00 73.13 10 LYS A O 8
ATOM 7804 N N . TRP A 1 11 ? -4.900 -4.600 -5.672 1.00 55.44 11 TRP A N 8
ATOM 7805 C CA . TRP A 1 11 ? -4.428 -5.962 -5.821 1.00 42.30 11 TRP A CA 8
ATOM 7806 C C . TRP A 1 11 ? -3.069 -6.058 -5.182 1.00 70.21 11 TRP A C 8
ATOM 7807 O O . TRP A 1 11 ? -2.437 -5.025 -4.903 1.00 1.41 11 TRP A O 8
ATOM 7828 N N . TYR A 1 12 ? -2.615 -7.260 -4.958 1.00 41.54 12 TYR A N 8
ATOM 7829 C CA . TYR A 1 12 ? -1.303 -7.476 -4.386 1.00 11.51 12 TYR A CA 8
ATOM 7830 C C . TYR A 1 12 ? -0.763 -8.824 -4.803 1.00 24.23 12 TYR A C 8
ATOM 7831 O O . TYR A 1 12 ? -1.385 -9.857 -4.551 1.00 13.55 12 TYR A O 8
ATOM 7849 N N . ASN A 1 13 ? 0.371 -8.819 -5.451 1.00 64.41 13 ASN A N 8
ATOM 7850 C CA . ASN A 1 13 ? 1.016 -10.047 -5.843 1.00 64.44 13 ASN A CA 8
ATOM 7851 C C . ASN A 1 13 ? 2.053 -10.423 -4.834 1.00 30.44 13 ASN A C 8
ATOM 7852 O O . ASN A 1 13 ? 3.167 -9.885 -4.832 1.00 42.44 13 ASN A O 8
ATOM 7863 N N . SER A 1 14 ? 1.677 -11.323 -3.959 1.00 15.33 14 SER A N 8
ATOM 7864 C CA . SER A 1 14 ? 2.511 -11.789 -2.884 1.00 43.51 14 SER A CA 8
ATOM 7865 C C . SER A 1 14 ? 3.816 -12.408 -3.413 1.00 40.11 14 SER A C 8
ATOM 7866 O O . SER A 1 14 ? 4.878 -12.238 -2.809 1.00 62.31 14 SER A O 8
ATOM 7874 N N . THR A 1 15 ? 3.738 -13.072 -4.556 1.00 41.22 15 THR A N 8
ATOM 7875 C CA . THR A 1 15 ? 4.897 -13.680 -5.180 1.00 32.22 15 THR A CA 8
ATOM 7876 C C . THR A 1 15 ? 5.906 -12.595 -5.623 1.00 62.14 15 THR A C 8
ATOM 7877 O O . THR A 1 15 ? 7.119 -12.803 -5.598 1.00 74.21 15 THR A O 8
ATOM 7888 N N . LYS A 1 16 ? 5.400 -11.425 -5.981 1.00 23.41 16 LYS A N 8
ATOM 7889 C CA . LYS A 1 16 ? 6.260 -10.350 -6.460 1.00 24.44 16 LYS A CA 8
ATOM 7890 C C . LYS A 1 16 ? 6.589 -9.346 -5.357 1.00 23.03 16 LYS A C 8
ATOM 7891 O O . LYS A 1 16 ? 7.458 -8.497 -5.531 1.00 4.33 16 LYS A O 8
ATOM 7910 N N . ASN A 1 17 ? 5.916 -9.482 -4.211 1.00 12.12 17 ASN A N 8
ATOM 7911 C CA . ASN A 1 17 ? 6.117 -8.585 -3.044 1.00 51.13 17 ASN A CA 8
ATOM 7912 C C . ASN A 1 17 ? 5.675 -7.150 -3.331 1.00 30.43 17 ASN A C 8
ATOM 7913 O O . ASN A 1 17 ? 6.129 -6.206 -2.658 1.00 31.14 17 ASN A O 8
ATOM 7924 N N . PHE A 1 18 ? 4.780 -6.978 -4.299 1.00 44.42 18 PHE A N 8
ATOM 7925 C CA . PHE A 1 18 ? 4.248 -5.664 -4.598 1.00 3.32 18 PHE A CA 8
ATOM 7926 C C . PHE A 1 18 ? 2.839 -5.721 -5.163 1.00 32.32 18 PHE A C 8
ATOM 7927 O O . PHE A 1 18 ? 2.372 -6.771 -5.635 1.00 40.22 18 PHE A O 8
ATOM 7944 N N . GLY A 1 19 ? 2.181 -4.599 -5.086 1.00 63.32 19 GLY A N 8
ATOM 7945 C CA . GLY A 1 19 ? 0.847 -4.424 -5.584 1.00 20.25 19 GLY A CA 8
ATOM 7946 C C . GLY A 1 19 ? 0.524 -2.960 -5.622 1.00 2.53 19 GLY A C 8
ATOM 7947 O O . GLY A 1 19 ? 1.431 -2.143 -5.546 1.00 75.10 19 GLY A O 8
ATOM 7951 N N . PHE A 1 20 ? -0.734 -2.612 -5.704 1.00 22.44 20 PHE A N 8
ATOM 7952 C CA . PHE A 1 20 ? -1.148 -1.209 -5.726 1.00 62.42 20 PHE A CA 8
ATOM 7953 C C . PHE A 1 20 ? -2.330 -0.962 -4.823 1.00 55.31 20 PHE A C 8
ATOM 7954 O O . PHE A 1 20 ? -3.118 -1.874 -4.547 1.00 54.14 20 PHE A O 8
ATOM 7971 N N . ILE A 1 21 ? -2.459 0.271 -4.369 1.00 31.01 21 ILE A N 8
ATOM 7972 C CA . ILE A 1 21 ? -3.533 0.672 -3.486 1.00 21.33 21 ILE A CA 8
ATOM 7973 C C . ILE A 1 21 ? -4.121 2.003 -3.977 1.00 71.32 21 ILE A C 8
ATOM 7974 O O . ILE A 1 21 ? -3.386 2.861 -4.460 1.00 24.41 21 ILE A O 8
ATOM 7990 N N . GLU A 1 22 ? -5.436 2.139 -3.900 1.00 65.31 22 GLU A N 8
ATOM 7991 C CA . GLU A 1 22 ? -6.122 3.388 -4.198 1.00 33.34 22 GLU A CA 8
ATOM 7992 C C . GLU A 1 22 ? -7.255 3.469 -3.230 1.00 60.41 22 GLU A C 8
ATOM 7993 O O . GLU A 1 22 ? -7.779 2.447 -2.849 1.00 43.22 22 GLU A O 8
ATOM 8005 N N . GLN A 1 23 ? -7.644 4.609 -2.804 1.00 43.25 23 GLN A N 8
ATOM 8006 C CA . GLN A 1 23 ? -8.814 4.625 -1.984 1.00 61.22 23 GLN A CA 8
ATOM 8007 C C . GLN A 1 23 ? -10.012 4.559 -2.838 1.00 71.30 23 GLN A C 8
ATOM 8008 O O . GLN A 1 23 ? -9.999 5.008 -3.992 1.00 55.20 23 GLN A O 8
ATOM 8022 N N . ASP A 1 24 ? -11.029 4.001 -2.280 1.00 42.22 24 ASP A N 8
ATOM 8023 C CA . ASP A 1 24 ? -12.334 3.835 -2.939 1.00 22.42 24 ASP A CA 8
ATOM 8024 C C . ASP A 1 24 ? -12.861 5.151 -3.496 1.00 64.31 24 ASP A C 8
ATOM 8025 O O . ASP A 1 24 ? -13.564 5.176 -4.501 1.00 55.53 24 ASP A O 8
ATOM 8034 N N . ASN A 1 25 ? -12.477 6.239 -2.857 1.00 73.12 25 ASN A N 8
ATOM 8035 C CA . ASN A 1 25 ? -12.913 7.583 -3.275 1.00 3.14 25 ASN A CA 8
ATOM 8036 C C . ASN A 1 25 ? -12.168 8.061 -4.529 1.00 40.15 25 ASN A C 8
ATOM 8037 O O . ASN A 1 25 ? -12.399 9.170 -5.003 1.00 10.40 25 ASN A O 8
ATOM 8048 N N . GLY A 1 26 ? -11.284 7.226 -5.061 1.00 61.45 26 GLY A N 8
ATOM 8049 C CA . GLY A 1 26 ? -10.544 7.597 -6.240 1.00 13.14 26 GLY A CA 8
ATOM 8050 C C . GLY A 1 26 ? -9.190 8.148 -5.882 1.00 74.42 26 GLY A C 8
ATOM 8051 O O . GLY A 1 26 ? -8.813 9.237 -6.325 1.00 31.24 26 GLY A O 8
ATOM 8055 N N . GLY A 1 27 ? -8.463 7.418 -5.064 1.00 64.12 27 GLY A N 8
ATOM 8056 C CA . GLY A 1 27 ? -7.156 7.877 -4.625 1.00 43.02 27 GLY A CA 8
ATOM 8057 C C . GLY A 1 27 ? -6.092 7.703 -5.695 1.00 22.04 27 GLY A C 8
ATOM 8058 O O . GLY A 1 27 ? -6.348 7.091 -6.754 1.00 31.41 27 GLY A O 8
ATOM 8062 N N . LYS A 1 28 ? -4.919 8.236 -5.441 1.00 12.34 28 LYS A N 8
ATOM 8063 C CA . LYS A 1 28 ? -3.824 8.148 -6.380 1.00 15.03 28 LYS A CA 8
ATOM 8064 C C . LYS A 1 28 ? -3.249 6.754 -6.479 1.00 41.35 28 LYS A C 8
ATOM 8065 O O . LYS A 1 28 ? -3.478 5.907 -5.618 1.00 50.41 28 LYS A O 8
ATOM 8084 N N . ASP A 1 29 ? -2.511 6.525 -7.535 1.00 41.41 29 ASP A N 8
ATOM 8085 C CA . ASP A 1 29 ? -1.914 5.241 -7.787 1.00 33.44 29 ASP A CA 8
ATOM 8086 C C . ASP A 1 29 ? -0.581 5.136 -7.107 1.00 30.43 29 ASP A C 8
ATOM 8087 O O . ASP A 1 29 ? 0.434 5.661 -7.591 1.00 45.22 29 ASP A O 8
ATOM 8096 N N . VAL A 1 30 ? -0.593 4.527 -5.968 1.00 63.52 30 VAL A N 8
ATOM 8097 C CA . VAL A 1 30 ? 0.593 4.284 -5.205 1.00 24.21 30 VAL A CA 8
ATOM 8098 C C . VAL A 1 30 ? 0.792 2.784 -5.061 1.00 3.25 30 VAL A C 8
ATOM 8099 O O . VAL A 1 30 ? -0.174 2.042 -4.804 1.00 63.45 30 VAL A O 8
ATOM 8112 N N . PHE A 1 31 ? 2.007 2.325 -5.265 1.00 63.14 31 PHE A N 8
ATOM 8113 C CA . PHE A 1 31 ? 2.266 0.916 -5.181 1.00 0.40 31 PHE A CA 8
ATOM 8114 C C . PHE A 1 31 ? 2.657 0.518 -3.789 1.00 64.23 31 PHE A C 8
ATOM 8115 O O . PHE A 1 31 ? 3.212 1.304 -3.049 1.00 10.20 31 PHE A O 8
ATOM 8132 N N . VAL A 1 32 ? 2.348 -0.674 -3.429 1.00 12.20 32 VAL A N 8
ATOM 8133 C CA . VAL A 1 32 ? 2.684 -1.177 -2.137 1.00 43.21 32 VAL A CA 8
ATOM 8134 C C . VAL A 1 32 ? 3.764 -2.234 -2.268 1.00 25.51 32 VAL A C 8
ATOM 8135 O O . VAL A 1 32 ? 3.641 -3.172 -3.046 1.00 2.23 32 VAL A O 8
ATOM 8148 N N . HIS A 1 33 ? 4.834 -2.045 -1.558 1.00 33.51 33 HIS A N 8
ATOM 8149 C CA . HIS A 1 33 ? 5.919 -2.994 -1.555 1.00 64.11 33 HIS A CA 8
ATOM 8150 C C . HIS A 1 33 ? 5.928 -3.705 -0.210 1.00 13.23 33 HIS A C 8
ATOM 8151 O O . HIS A 1 33 ? 5.496 -3.136 0.781 1.00 61.04 33 HIS A O 8
ATOM 8166 N N . LYS A 1 34 ? 6.436 -4.937 -0.173 1.00 74.11 34 LYS A N 8
ATOM 8167 C CA . LYS A 1 34 ? 6.425 -5.742 1.049 1.00 3.31 34 LYS A CA 8
ATOM 8168 C C . LYS A 1 34 ? 7.210 -5.101 2.197 1.00 64.11 34 LYS A C 8
ATOM 8169 O O . LYS A 1 34 ? 7.049 -5.478 3.329 1.00 65.11 34 LYS A O 8
ATOM 8188 N N . SER A 1 35 ? 8.046 -4.124 1.894 1.00 42.51 35 SER A N 8
ATOM 8189 C CA . SER A 1 35 ? 8.712 -3.331 2.947 1.00 4.34 35 SER A CA 8
ATOM 8190 C C . SER A 1 35 ? 7.648 -2.643 3.849 1.00 50.23 35 SER A C 8
ATOM 8191 O O . SER A 1 35 ? 7.887 -2.375 5.030 1.00 2.10 35 SER A O 8
ATOM 8199 N N . ALA A 1 36 ? 6.471 -2.397 3.290 1.00 15.43 36 ALA A N 8
ATOM 8200 C CA . ALA A 1 36 ? 5.378 -1.825 4.039 1.00 71.13 36 ALA A CA 8
ATOM 8201 C C . ALA A 1 36 ? 4.746 -2.876 4.909 1.00 43.22 36 ALA A C 8
ATOM 8202 O O . ALA A 1 36 ? 4.300 -2.593 6.027 1.00 63.43 36 ALA A O 8
ATOM 8209 N N . VAL A 1 37 ? 4.688 -4.095 4.380 1.00 51.25 37 VAL A N 8
ATOM 8210 C CA . VAL A 1 37 ? 4.245 -5.236 5.143 1.00 2.13 37 VAL A CA 8
ATOM 8211 C C . VAL A 1 37 ? 5.220 -5.442 6.258 1.00 63.42 37 VAL A C 8
ATOM 8212 O O . VAL A 1 37 ? 4.842 -5.532 7.382 1.00 71.13 37 VAL A O 8
ATOM 8225 N N . ASP A 1 38 ? 6.486 -5.443 5.901 1.00 51.01 38 ASP A N 8
ATOM 8226 C CA . ASP A 1 38 ? 7.613 -5.624 6.818 1.00 2.32 38 ASP A CA 8
ATOM 8227 C C . ASP A 1 38 ? 7.587 -4.589 7.939 1.00 21.41 38 ASP A C 8
ATOM 8228 O O . ASP A 1 38 ? 8.056 -4.850 9.043 1.00 13.25 38 ASP A O 8
ATOM 8237 N N . ALA A 1 39 ? 7.014 -3.420 7.655 1.00 34.31 39 ALA A N 8
ATOM 8238 C CA . ALA A 1 39 ? 6.890 -2.368 8.658 1.00 3.11 39 ALA A CA 8
ATOM 8239 C C . ALA A 1 39 ? 5.958 -2.773 9.829 1.00 32.33 39 ALA A C 8
ATOM 8240 O O . ALA A 1 39 ? 6.057 -2.213 10.926 1.00 2.13 39 ALA A O 8
ATOM 8247 N N . ALA A 1 40 ? 5.049 -3.723 9.596 1.00 61.51 40 ALA A N 8
ATOM 8248 C CA . ALA A 1 40 ? 4.122 -4.162 10.660 1.00 61.24 40 ALA A CA 8
ATOM 8249 C C . ALA A 1 40 ? 4.055 -5.701 10.796 1.00 63.12 40 ALA A C 8
ATOM 8250 O O . ALA A 1 40 ? 3.752 -6.227 11.865 1.00 70.32 40 ALA A O 8
ATOM 8257 N N . GLY A 1 41 ? 4.380 -6.389 9.730 1.00 31.22 41 GLY A N 8
ATOM 8258 C CA . GLY A 1 41 ? 4.270 -7.829 9.659 1.00 50.03 41 GLY A CA 8
ATOM 8259 C C . GLY A 1 41 ? 2.854 -8.234 9.335 1.00 23.10 41 GLY A C 8
ATOM 8260 O O . GLY A 1 41 ? 2.260 -9.089 10.002 1.00 22.41 41 GLY A O 8
ATOM 8264 N N . LEU A 1 42 ? 2.317 -7.596 8.319 1.00 3.41 42 LEU A N 8
ATOM 8265 C CA . LEU A 1 42 ? 0.967 -7.818 7.864 1.00 61.15 42 LEU A CA 8
ATOM 8266 C C . LEU A 1 42 ? 0.929 -9.210 7.185 1.00 75.51 42 LEU A C 8
ATOM 8267 O O . LEU A 1 42 ? 1.767 -9.514 6.350 1.00 51.03 42 LEU A O 8
ATOM 8283 N N . HIS A 1 43 ? -0.023 -10.042 7.552 1.00 43.43 43 HIS A N 8
ATOM 8284 C CA . HIS A 1 43 ? -0.057 -11.421 7.041 1.00 33.43 43 HIS A CA 8
ATOM 8285 C C . HIS A 1 43 ? -0.298 -11.523 5.544 1.00 34.34 43 HIS A C 8
ATOM 8286 O O . HIS A 1 43 ? 0.430 -12.231 4.853 1.00 63.41 43 HIS A O 8
ATOM 8301 N N . SER A 1 44 ? -1.279 -10.816 5.035 1.00 74.43 44 SER A N 8
ATOM 8302 C CA . SER A 1 44 ? -1.600 -10.911 3.628 1.00 32.03 44 SER A CA 8
ATOM 8303 C C . SER A 1 44 ? -2.372 -9.693 3.162 1.00 72.30 44 SER A C 8
ATOM 8304 O O . SER A 1 44 ? -2.943 -8.976 3.973 1.00 12.32 44 SER A O 8
ATOM 8312 N N . LEU A 1 45 ? -2.379 -9.464 1.872 1.00 44.25 45 LEU A N 8
ATOM 8313 C CA . LEU A 1 45 ? -3.146 -8.388 1.289 1.00 53.21 45 LEU A CA 8
ATOM 8314 C C . LEU A 1 45 ? -3.890 -8.929 0.108 1.00 32.42 45 LEU A C 8
ATOM 8315 O O . LEU A 1 45 ? -3.380 -9.792 -0.615 1.00 4.21 45 LEU A O 8
ATOM 8331 N N . GLU A 1 46 ? -5.067 -8.461 -0.069 1.00 14.54 46 GLU A N 8
ATOM 8332 C CA . GLU A 1 46 ? -5.910 -8.820 -1.175 1.00 65.24 46 GLU A CA 8
ATOM 8333 C C . GLU A 1 46 ? -6.836 -7.687 -1.479 1.00 13.43 46 GLU A C 8
ATOM 8334 O O . GLU A 1 46 ? -7.026 -6.793 -0.647 1.00 2.12 46 GLU A O 8
ATOM 8346 N N . GLU A 1 47 ? -7.410 -7.714 -2.647 1.00 41.14 47 GLU A N 8
ATOM 8347 C CA . GLU A 1 47 ? -8.290 -6.673 -3.085 1.00 65.01 47 GLU A CA 8
ATOM 8348 C C . GLU A 1 47 ? -9.568 -6.631 -2.295 1.00 43.22 47 GLU A C 8
ATOM 8349 O O . GLU A 1 47 ? -10.024 -7.648 -1.745 1.00 24.34 47 GLU A O 8
ATOM 8361 N N . GLY A 1 48 ? -10.142 -5.460 -2.241 1.00 13.34 48 GLY A N 8
ATOM 8362 C CA . GLY A 1 48 ? -11.361 -5.242 -1.497 1.00 72.35 48 GLY A CA 8
ATOM 8363 C C . GLY A 1 48 ? -11.092 -4.819 -0.072 1.00 21.15 48 GLY A C 8
ATOM 8364 O O . GLY A 1 48 ? -11.977 -4.313 0.605 1.00 40.42 48 GLY A O 8
ATOM 8368 N N . GLN A 1 49 ? -9.876 -5.022 0.380 1.00 41.40 49 GLN A N 8
ATOM 8369 C CA . GLN A 1 49 ? -9.481 -4.654 1.716 1.00 41.14 49 GLN A CA 8
ATOM 8370 C C . GLN A 1 49 ? -9.092 -3.211 1.785 1.00 62.45 49 GLN A C 8
ATOM 8371 O O . GLN A 1 49 ? -8.237 -2.757 1.021 1.00 54.15 49 GLN A O 8
ATOM 8385 N N . ASP A 1 50 ? -9.723 -2.487 2.672 1.00 43.23 50 ASP A N 8
ATOM 8386 C CA . ASP A 1 50 ? -9.338 -1.117 2.909 1.00 51.24 50 ASP A CA 8
ATOM 8387 C C . ASP A 1 50 ? -8.126 -1.144 3.758 1.00 64.02 50 ASP A C 8
ATOM 8388 O O . ASP A 1 50 ? -8.069 -1.871 4.765 1.00 35.24 50 ASP A O 8
ATOM 8397 N N . VAL A 1 51 ? -7.177 -0.387 3.399 1.00 44.22 51 VAL A N 8
ATOM 8398 C CA . VAL A 1 51 ? -5.950 -0.407 4.065 1.00 62.11 51 VAL A CA 8
ATOM 8399 C C . VAL A 1 51 ? -5.468 1.004 4.332 1.00 31.31 51 VAL A C 8
ATOM 8400 O O . VAL A 1 51 ? -5.734 1.937 3.574 1.00 52.24 51 VAL A O 8
ATOM 8413 N N . ILE A 1 52 ? -4.803 1.135 5.413 1.00 44.31 52 ILE A N 8
ATOM 8414 C CA . ILE A 1 52 ? -4.284 2.373 5.891 1.00 2.33 52 ILE A CA 8
ATOM 8415 C C . ILE A 1 52 ? -2.782 2.306 5.750 1.00 34.43 52 ILE A C 8
ATOM 8416 O O . ILE A 1 52 ? -2.166 1.298 6.117 1.00 54.35 52 ILE A O 8
ATOM 8432 N N . PHE A 1 53 ? -2.199 3.324 5.204 1.00 41.43 53 PHE A N 8
ATOM 8433 C CA . PHE A 1 53 ? -0.760 3.355 5.054 1.00 12.41 53 PHE A CA 8
ATOM 8434 C C . PHE A 1 53 ? -0.271 4.760 5.168 1.00 11.35 53 PHE A C 8
ATOM 8435 O O . PHE A 1 53 ? -1.065 5.682 5.344 1.00 21.02 53 PHE A O 8
ATOM 8452 N N . ASP A 1 54 ? 1.011 4.935 5.079 1.00 52.41 54 ASP A N 8
ATOM 8453 C CA . ASP A 1 54 ? 1.587 6.240 5.039 1.00 15.31 54 ASP A CA 8
ATOM 8454 C C . ASP A 1 54 ? 2.314 6.321 3.734 1.00 22.43 54 ASP A C 8
ATOM 8455 O O . ASP A 1 54 ? 2.682 5.280 3.170 1.00 72.13 54 ASP A O 8
ATOM 8464 N N . LEU A 1 55 ? 2.506 7.483 3.222 1.00 51.53 55 LEU A N 8
ATOM 8465 C CA . LEU A 1 55 ? 3.132 7.598 1.942 1.00 30.20 55 LEU A CA 8
ATOM 8466 C C . LEU A 1 55 ? 4.338 8.470 1.970 1.00 50.44 55 LEU A C 8
ATOM 8467 O O . LEU A 1 55 ? 4.270 9.695 2.159 1.00 11.21 55 LEU A O 8
ATOM 8483 N N . GLU A 1 56 ? 5.418 7.830 1.791 1.00 34.22 56 GLU A N 8
ATOM 8484 C CA . GLU A 1 56 ? 6.690 8.450 1.683 1.00 5.44 56 GLU A CA 8
ATOM 8485 C C . GLU A 1 56 ? 7.158 8.270 0.273 1.00 13.44 56 GLU A C 8
ATOM 8486 O O . GLU A 1 56 ? 6.927 7.219 -0.336 1.00 60.12 56 GLU A O 8
ATOM 8498 N N . GLU A 1 57 ? 7.778 9.261 -0.256 1.00 64.42 57 GLU A N 8
ATOM 8499 C CA . GLU A 1 57 ? 8.194 9.208 -1.613 1.00 24.53 57 GLU A CA 8
ATOM 8500 C C . GLU A 1 57 ? 9.571 8.552 -1.693 1.00 53.11 57 GLU A C 8
ATOM 8501 O O . GLU A 1 57 ? 10.422 8.772 -0.847 1.00 11.41 57 GLU A O 8
ATOM 8513 N N . LYS A 1 58 ? 9.777 7.762 -2.712 1.00 60.02 58 LYS A N 8
ATOM 8514 C CA . LYS A 1 58 ? 11.034 7.050 -2.944 1.00 70.14 58 LYS A CA 8
ATOM 8515 C C . LYS A 1 58 ? 11.923 7.961 -3.806 1.00 52.32 58 LYS A C 8
ATOM 8516 O O . LYS A 1 58 ? 12.872 7.513 -4.453 1.00 4.12 58 LYS A O 8
ATOM 8535 N N . GLN A 1 59 ? 11.611 9.252 -3.743 1.00 25.10 59 GLN A N 8
ATOM 8536 C CA . GLN A 1 59 ? 12.191 10.279 -4.571 1.00 65.43 59 GLN A CA 8
ATOM 8537 C C . GLN A 1 59 ? 11.785 10.018 -6.010 1.00 75.14 59 GLN A C 8
ATOM 8538 O O . GLN A 1 59 ? 12.444 9.280 -6.748 1.00 31.02 59 GLN A O 8
ATOM 8552 N N . GLY A 1 60 ? 10.642 10.551 -6.361 1.00 33.21 60 GLY A N 8
ATOM 8553 C CA . GLY A 1 60 ? 10.075 10.335 -7.661 1.00 33.22 60 GLY A CA 8
ATOM 8554 C C . GLY A 1 60 ? 8.957 9.308 -7.610 1.00 21.23 60 GLY A C 8
ATOM 8555 O O . GLY A 1 60 ? 7.807 9.606 -7.955 1.00 74.45 60 GLY A O 8
ATOM 8559 N N . LYS A 1 61 ? 9.282 8.110 -7.147 1.00 62.05 61 LYS A N 8
ATOM 8560 C CA . LYS A 1 61 ? 8.305 7.027 -7.075 1.00 53.42 61 LYS A CA 8
ATOM 8561 C C . LYS A 1 61 ? 7.525 7.107 -5.763 1.00 15.11 61 LYS A C 8
ATOM 8562 O O . LYS A 1 61 ? 8.030 7.626 -4.770 1.00 43.34 61 LYS A O 8
ATOM 8581 N N . ALA A 1 62 ? 6.330 6.588 -5.757 1.00 33.25 62 ALA A N 8
ATOM 8582 C CA . ALA A 1 62 ? 5.464 6.652 -4.593 1.00 51.00 62 ALA A CA 8
ATOM 8583 C C . ALA A 1 62 ? 5.055 5.261 -4.157 1.00 21.42 62 ALA A C 8
ATOM 8584 O O . ALA A 1 62 ? 4.400 4.541 -4.915 1.00 32.20 62 ALA A O 8
ATOM 8591 N N . TYR A 1 63 ? 5.425 4.875 -2.950 1.00 14.21 63 TYR A N 8
ATOM 8592 C CA . TYR A 1 63 ? 5.071 3.566 -2.449 1.00 32.34 63 TYR A CA 8
ATOM 8593 C C . TYR A 1 63 ? 4.493 3.644 -1.054 1.00 12.53 63 TYR A C 8
ATOM 8594 O O . TYR A 1 63 ? 4.939 4.436 -0.216 1.00 50.20 63 TYR A O 8
ATOM 8612 N N . ALA A 1 64 ? 3.495 2.845 -0.836 1.00 64.13 64 ALA A N 8
ATOM 8613 C CA . ALA A 1 64 ? 2.798 2.758 0.424 1.00 64.24 64 ALA A CA 8
ATOM 8614 C C . ALA A 1 64 ? 3.673 2.079 1.435 1.00 52.41 64 ALA A C 8
ATOM 8615 O O . ALA A 1 64 ? 4.315 1.062 1.136 1.00 44.42 64 ALA A O 8
ATOM 8622 N N . VAL A 1 65 ? 3.711 2.645 2.613 1.00 10.25 65 VAL A N 8
ATOM 8623 C CA . VAL A 1 65 ? 4.505 2.122 3.711 1.00 31.25 65 VAL A CA 8
ATOM 8624 C C . VAL A 1 65 ? 3.680 2.100 4.981 1.00 62.31 65 VAL A C 8
ATOM 8625 O O . VAL A 1 65 ? 2.630 2.730 5.036 1.00 40.32 65 VAL A O 8
ATOM 8638 N N . ASN A 1 66 ? 4.160 1.364 5.983 1.00 54.32 66 ASN A N 8
ATOM 8639 C CA . ASN A 1 66 ? 3.511 1.269 7.309 1.00 13.04 66 ASN A CA 8
ATOM 8640 C C . ASN A 1 66 ? 2.064 0.791 7.194 1.00 42.12 66 ASN A C 8
ATOM 8641 O O . ASN A 1 66 ? 1.123 1.545 7.470 1.00 45.03 66 ASN A O 8
ATOM 8652 N N . LEU A 1 67 ? 1.872 -0.423 6.730 1.00 23.45 67 LEU A N 8
ATOM 8653 C CA . LEU A 1 67 ? 0.520 -0.892 6.498 1.00 1.44 67 LEU A CA 8
ATOM 8654 C C . LEU A 1 67 ? -0.227 -1.235 7.762 1.00 4.55 67 LEU A C 8
ATOM 8655 O O . LEU A 1 67 ? 0.321 -1.802 8.716 1.00 11.35 67 LEU A O 8
ATOM 8671 N N . ARG A 1 68 ? -1.459 -0.873 7.749 1.00 60.51 68 ARG A N 8
ATOM 8672 C CA . ARG A 1 68 ? -2.394 -1.104 8.794 1.00 73.13 68 ARG A CA 8
ATOM 8673 C C . ARG A 1 68 ? -3.724 -1.390 8.122 1.00 11.52 68 ARG A C 8
ATOM 8674 O O . ARG A 1 68 ? -4.108 -0.671 7.229 1.00 43.14 68 ARG A O 8
ATOM 8695 N N . ILE A 1 69 ? -4.406 -2.427 8.503 1.00 62.33 69 ILE A N 8
ATOM 8696 C CA . ILE A 1 69 ? -5.674 -2.720 7.860 1.00 73.34 69 ILE A CA 8
ATOM 8697 C C . ILE A 1 69 ? -6.816 -1.983 8.523 1.00 44.34 69 ILE A C 8
ATOM 8698 O O . ILE A 1 69 ? -6.745 -1.678 9.719 1.00 25.22 69 ILE A O 8
ATOM 8714 N N . LYS A 1 70 ? -7.823 -1.636 7.747 1.00 55.12 70 LYS A N 8
ATOM 8715 C CA . LYS A 1 70 ? -8.971 -0.951 8.292 1.00 24.41 70 LYS A CA 8
ATOM 8716 C C . LYS A 1 70 ? -9.779 -1.917 9.153 1.00 73.23 70 LYS A C 8
ATOM 8717 O O . LYS A 1 70 ? -10.563 -2.719 8.588 1.00 38.21 70 LYS A O 8
ATOM 8737 N N . MET A 1 1 ? 5.777 12.125 2.629 1.00 30.34 1 MET A N 9
ATOM 8738 C CA . MET A 1 1 ? 5.337 12.274 4.008 1.00 44.31 1 MET A CA 9
ATOM 8739 C C . MET A 1 1 ? 3.866 12.554 4.006 1.00 41.31 1 MET A C 9
ATOM 8740 O O . MET A 1 1 ? 3.427 13.615 3.559 1.00 51.51 1 MET A O 9
ATOM 8756 N N . ALA A 1 2 ? 3.114 11.586 4.440 1.00 1.21 2 ALA A N 9
ATOM 8757 C CA . ALA A 1 2 ? 1.687 11.677 4.549 1.00 64.00 2 ALA A CA 9
ATOM 8758 C C . ALA A 1 2 ? 1.245 10.589 5.478 1.00 43.30 2 ALA A C 9
ATOM 8759 O O . ALA A 1 2 ? 1.453 9.418 5.183 1.00 21.14 2 ALA A O 9
ATOM 8766 N N . THR A 1 3 ? 0.672 10.956 6.585 1.00 4.42 3 THR A N 9
ATOM 8767 C CA . THR A 1 3 ? 0.291 9.992 7.575 1.00 21.03 3 THR A CA 9
ATOM 8768 C C . THR A 1 3 ? -1.190 9.674 7.511 1.00 14.12 3 THR A C 9
ATOM 8769 O O . THR A 1 3 ? -2.020 10.576 7.289 1.00 33.41 3 THR A O 9
ATOM 8780 N N . ASN A 1 4 ? -1.497 8.400 7.693 1.00 12.10 4 ASN A N 9
ATOM 8781 C CA . ASN A 1 4 ? -2.860 7.864 7.715 1.00 23.22 4 ASN A CA 9
ATOM 8782 C C . ASN A 1 4 ? -3.593 8.208 6.430 1.00 24.30 4 ASN A C 9
ATOM 8783 O O . ASN A 1 4 ? -4.356 9.188 6.351 1.00 54.13 4 ASN A O 9
ATOM 8794 N N . ILE A 1 5 ? -3.276 7.475 5.418 1.00 31.22 5 ILE A N 9
ATOM 8795 C CA . ILE A 1 5 ? -3.876 7.632 4.133 1.00 22.25 5 ILE A CA 9
ATOM 8796 C C . ILE A 1 5 ? -4.930 6.587 3.941 1.00 2.20 5 ILE A C 9
ATOM 8797 O O . ILE A 1 5 ? -4.821 5.476 4.471 1.00 3.12 5 ILE A O 9
ATOM 8813 N N . VAL A 1 6 ? -5.932 6.940 3.206 1.00 70.33 6 VAL A N 9
ATOM 8814 C CA . VAL A 1 6 ? -6.973 6.043 2.871 1.00 53.24 6 VAL A CA 9
ATOM 8815 C C . VAL A 1 6 ? -6.663 5.382 1.558 1.00 33.33 6 VAL A C 9
ATOM 8816 O O . VAL A 1 6 ? -6.256 6.043 0.589 1.00 21.42 6 VAL A O 9
ATOM 8829 N N . GLY A 1 7 ? -6.817 4.112 1.536 1.00 65.00 7 GLY A N 9
ATOM 8830 C CA . GLY A 1 7 ? -6.737 3.399 0.340 1.00 5.21 7 GLY A CA 9
ATOM 8831 C C . GLY A 1 7 ? -7.353 2.059 0.463 1.00 62.10 7 GLY A C 9
ATOM 8832 O O . GLY A 1 7 ? -7.624 1.595 1.546 1.00 62.02 7 GLY A O 9
ATOM 8836 N N . LYS A 1 8 ? -7.607 1.481 -0.634 1.00 21.44 8 LYS A N 9
ATOM 8837 C CA . LYS A 1 8 ? -8.121 0.164 -0.742 1.00 33.15 8 LYS A CA 9
ATOM 8838 C C . LYS A 1 8 ? -7.111 -0.670 -1.515 1.00 74.02 8 LYS A C 9
ATOM 8839 O O . LYS A 1 8 ? -6.542 -0.194 -2.505 1.00 52.25 8 LYS A O 9
ATOM 8858 N N . VAL A 1 9 ? -6.861 -1.874 -1.047 1.00 22.13 9 VAL A N 9
ATOM 8859 C CA . VAL A 1 9 ? -5.917 -2.780 -1.685 1.00 30.30 9 VAL A CA 9
ATOM 8860 C C . VAL A 1 9 ? -6.367 -3.063 -3.115 1.00 43.52 9 VAL A C 9
ATOM 8861 O O . VAL A 1 9 ? -7.333 -3.801 -3.352 1.00 75.45 9 VAL A O 9
ATOM 8874 N N . LYS A 1 10 ? -5.682 -2.427 -4.048 1.00 20.34 10 LYS A N 9
ATOM 8875 C CA . LYS A 1 10 ? -5.995 -2.477 -5.462 1.00 44.43 10 LYS A CA 9
ATOM 8876 C C . LYS A 1 10 ? -5.663 -3.876 -5.972 1.00 35.22 10 LYS A C 9
ATOM 8877 O O . LYS A 1 10 ? -6.465 -4.510 -6.654 1.00 42.13 10 LYS A O 9
ATOM 8896 N N . TRP A 1 11 ? -4.475 -4.343 -5.602 1.00 42.52 11 TRP A N 9
ATOM 8897 C CA . TRP A 1 11 ? -3.997 -5.691 -5.894 1.00 63.03 11 TRP A CA 9
ATOM 8898 C C . TRP A 1 11 ? -2.688 -5.900 -5.187 1.00 54.52 11 TRP A C 9
ATOM 8899 O O . TRP A 1 11 ? -2.072 -4.928 -4.737 1.00 24.32 11 TRP A O 9
ATOM 8920 N N . TYR A 1 12 ? -2.254 -7.133 -5.097 1.00 20.22 12 TYR A N 9
ATOM 8921 C CA . TYR A 1 12 ? -0.999 -7.455 -4.439 1.00 71.30 12 TYR A CA 9
ATOM 8922 C C . TYR A 1 12 ? -0.534 -8.845 -4.828 1.00 64.42 12 TYR A C 9
ATOM 8923 O O . TYR A 1 12 ? -1.316 -9.796 -4.822 1.00 33.05 12 TYR A O 9
ATOM 8941 N N . ASN A 1 13 ? 0.727 -8.956 -5.181 1.00 71.11 13 ASN A N 9
ATOM 8942 C CA . ASN A 1 13 ? 1.323 -10.239 -5.486 1.00 32.25 13 ASN A CA 9
ATOM 8943 C C . ASN A 1 13 ? 2.544 -10.438 -4.636 1.00 11.40 13 ASN A C 9
ATOM 8944 O O . ASN A 1 13 ? 3.580 -9.783 -4.852 1.00 20.33 13 ASN A O 9
ATOM 8955 N N . SER A 1 14 ? 2.431 -11.322 -3.667 1.00 43.23 14 SER A N 9
ATOM 8956 C CA . SER A 1 14 ? 3.510 -11.629 -2.738 1.00 54.24 14 SER A CA 9
ATOM 8957 C C . SER A 1 14 ? 4.766 -12.102 -3.492 1.00 22.21 14 SER A C 9
ATOM 8958 O O . SER A 1 14 ? 5.889 -11.797 -3.101 1.00 45.23 14 SER A O 9
ATOM 8966 N N . THR A 1 15 ? 4.551 -12.798 -4.593 1.00 20.21 15 THR A N 9
ATOM 8967 C CA . THR A 1 15 ? 5.621 -13.305 -5.431 1.00 73.21 15 THR A CA 9
ATOM 8968 C C . THR A 1 15 ? 6.486 -12.143 -6.006 1.00 71.22 15 THR A C 9
ATOM 8969 O O . THR A 1 15 ? 7.700 -12.271 -6.158 1.00 54.42 15 THR A O 9
ATOM 8980 N N . LYS A 1 16 ? 5.860 -11.004 -6.272 1.00 1.43 16 LYS A N 9
ATOM 8981 C CA . LYS A 1 16 ? 6.586 -9.870 -6.837 1.00 14.33 16 LYS A CA 9
ATOM 8982 C C . LYS A 1 16 ? 6.987 -8.884 -5.753 1.00 54.43 16 LYS A C 9
ATOM 8983 O O . LYS A 1 16 ? 7.747 -7.967 -6.008 1.00 24.12 16 LYS A O 9
ATOM 9002 N N . ASN A 1 17 ? 6.473 -9.104 -4.536 1.00 15.31 17 ASN A N 9
ATOM 9003 C CA . ASN A 1 17 ? 6.713 -8.218 -3.363 1.00 71.13 17 ASN A CA 9
ATOM 9004 C C . ASN A 1 17 ? 6.179 -6.807 -3.634 1.00 60.41 17 ASN A C 9
ATOM 9005 O O . ASN A 1 17 ? 6.568 -5.830 -2.964 1.00 40.30 17 ASN A O 9
ATOM 9016 N N . PHE A 1 18 ? 5.260 -6.714 -4.572 1.00 71.22 18 PHE A N 9
ATOM 9017 C CA . PHE A 1 18 ? 4.650 -5.467 -4.965 1.00 23.35 18 PHE A CA 9
ATOM 9018 C C . PHE A 1 18 ? 3.169 -5.632 -5.157 1.00 25.44 18 PHE A C 9
ATOM 9019 O O . PHE A 1 18 ? 2.650 -6.758 -5.274 1.00 35.42 18 PHE A O 9
ATOM 9036 N N . GLY A 1 19 ? 2.511 -4.527 -5.180 1.00 12.14 19 GLY A N 9
ATOM 9037 C CA . GLY A 1 19 ? 1.122 -4.449 -5.401 1.00 40.42 19 GLY A CA 9
ATOM 9038 C C . GLY A 1 19 ? 0.754 -3.015 -5.476 1.00 50.23 19 GLY A C 9
ATOM 9039 O O . GLY A 1 19 ? 1.641 -2.165 -5.456 1.00 23.21 19 GLY A O 9
ATOM 9043 N N . PHE A 1 20 ? -0.491 -2.721 -5.528 1.00 0.45 20 PHE A N 9
ATOM 9044 C CA . PHE A 1 20 ? -0.941 -1.354 -5.575 1.00 63.30 20 PHE A CA 9
ATOM 9045 C C . PHE A 1 20 ? -2.092 -1.120 -4.663 1.00 72.13 20 PHE A C 9
ATOM 9046 O O . PHE A 1 20 ? -2.770 -2.057 -4.231 1.00 75.23 20 PHE A O 9
ATOM 9063 N N . ILE A 1 21 ? -2.323 0.129 -4.391 1.00 24.13 21 ILE A N 9
ATOM 9064 C CA . ILE A 1 21 ? -3.374 0.569 -3.530 1.00 51.11 21 ILE A CA 9
ATOM 9065 C C . ILE A 1 21 ? -3.965 1.842 -4.124 1.00 20.42 21 ILE A C 9
ATOM 9066 O O . ILE A 1 21 ? -3.226 2.725 -4.584 1.00 1.34 21 ILE A O 9
ATOM 9082 N N . GLU A 1 22 ? -5.263 1.909 -4.159 1.00 23.12 22 GLU A N 9
ATOM 9083 C CA . GLU A 1 22 ? -5.977 3.076 -4.630 1.00 71.40 22 GLU A CA 9
ATOM 9084 C C . GLU A 1 22 ? -7.077 3.283 -3.639 1.00 75.50 22 GLU A C 9
ATOM 9085 O O . GLU A 1 22 ? -7.619 2.313 -3.141 1.00 62.11 22 GLU A O 9
ATOM 9097 N N . GLN A 1 23 ? -7.407 4.482 -3.292 1.00 65.33 23 GLN A N 9
ATOM 9098 C CA . GLN A 1 23 ? -8.528 4.597 -2.400 1.00 12.51 23 GLN A CA 9
ATOM 9099 C C . GLN A 1 23 ? -9.764 4.438 -3.168 1.00 63.42 23 GLN A C 9
ATOM 9100 O O . GLN A 1 23 ? -9.850 4.880 -4.319 1.00 42.22 23 GLN A O 9
ATOM 9114 N N . ASP A 1 24 ? -10.703 3.802 -2.551 1.00 33.44 24 ASP A N 9
ATOM 9115 C CA . ASP A 1 24 ? -12.014 3.487 -3.155 1.00 24.41 24 ASP A CA 9
ATOM 9116 C C . ASP A 1 24 ? -12.711 4.731 -3.691 1.00 31.55 24 ASP A C 9
ATOM 9117 O O . ASP A 1 24 ? -13.604 4.658 -4.521 1.00 32.24 24 ASP A O 9
ATOM 9126 N N . ASN A 1 25 ? -12.267 5.865 -3.234 1.00 61.25 25 ASN A N 9
ATOM 9127 C CA . ASN A 1 25 ? -12.811 7.138 -3.650 1.00 72.43 25 ASN A CA 9
ATOM 9128 C C . ASN A 1 25 ? -12.278 7.552 -5.028 1.00 73.43 25 ASN A C 9
ATOM 9129 O O . ASN A 1 25 ? -12.629 8.611 -5.541 1.00 62.34 25 ASN A O 9
ATOM 9140 N N . GLY A 1 26 ? -11.420 6.714 -5.614 1.00 33.55 26 GLY A N 9
ATOM 9141 C CA . GLY A 1 26 ? -10.850 7.004 -6.912 1.00 3.54 26 GLY A CA 9
ATOM 9142 C C . GLY A 1 26 ? -9.800 8.075 -6.812 1.00 75.34 26 GLY A C 9
ATOM 9143 O O . GLY A 1 26 ? -9.727 8.975 -7.652 1.00 12.24 26 GLY A O 9
ATOM 9147 N N . GLY A 1 27 ? -8.985 7.977 -5.783 1.00 51.11 27 GLY A N 9
ATOM 9148 C CA . GLY A 1 27 ? -7.985 8.983 -5.532 1.00 63.44 27 GLY A CA 9
ATOM 9149 C C . GLY A 1 27 ? -6.671 8.713 -6.236 1.00 54.15 27 GLY A C 9
ATOM 9150 O O . GLY A 1 27 ? -6.641 8.395 -7.427 1.00 30.14 27 GLY A O 9
ATOM 9154 N N . LYS A 1 28 ? -5.599 8.827 -5.500 1.00 14.52 28 LYS A N 9
ATOM 9155 C CA . LYS A 1 28 ? -4.272 8.649 -6.034 1.00 23.01 28 LYS A CA 9
ATOM 9156 C C . LYS A 1 28 ? -3.839 7.194 -6.018 1.00 64.22 28 LYS A C 9
ATOM 9157 O O . LYS A 1 28 ? -4.312 6.408 -5.188 1.00 31.02 28 LYS A O 9
ATOM 9176 N N . ASP A 1 29 ? -2.959 6.839 -6.940 1.00 33.51 29 ASP A N 9
ATOM 9177 C CA . ASP A 1 29 ? -2.412 5.485 -7.021 1.00 75.25 29 ASP A CA 9
ATOM 9178 C C . ASP A 1 29 ? -1.034 5.447 -6.421 1.00 63.11 29 ASP A C 9
ATOM 9179 O O . ASP A 1 29 ? -0.171 6.286 -6.742 1.00 23.10 29 ASP A O 9
ATOM 9188 N N . VAL A 1 30 ? -0.827 4.509 -5.559 1.00 2.31 30 VAL A N 9
ATOM 9189 C CA . VAL A 1 30 ? 0.447 4.288 -4.918 1.00 52.14 30 VAL A CA 9
ATOM 9190 C C . VAL A 1 30 ? 0.711 2.792 -4.854 1.00 43.14 30 VAL A C 9
ATOM 9191 O O . VAL A 1 30 ? -0.230 2.002 -4.692 1.00 3.50 30 VAL A O 9
ATOM 9204 N N . PHE A 1 31 ? 1.953 2.383 -5.025 1.00 22.11 31 PHE A N 9
ATOM 9205 C CA . PHE A 1 31 ? 2.254 0.982 -4.967 1.00 64.21 31 PHE A CA 9
ATOM 9206 C C . PHE A 1 31 ? 2.674 0.566 -3.595 1.00 62.13 31 PHE A C 9
ATOM 9207 O O . PHE A 1 31 ? 3.242 1.344 -2.846 1.00 11.44 31 PHE A O 9
ATOM 9224 N N . VAL A 1 32 ? 2.377 -0.636 -3.262 1.00 52.34 32 VAL A N 9
ATOM 9225 C CA . VAL A 1 32 ? 2.729 -1.158 -1.997 1.00 25.34 32 VAL A CA 9
ATOM 9226 C C . VAL A 1 32 ? 3.889 -2.121 -2.157 1.00 11.23 32 VAL A C 9
ATOM 9227 O O . VAL A 1 32 ? 3.874 -3.008 -3.016 1.00 12.32 32 VAL A O 9
ATOM 9240 N N . HIS A 1 33 ? 4.904 -1.922 -1.378 1.00 12.11 33 HIS A N 9
ATOM 9241 C CA . HIS A 1 33 ? 6.036 -2.782 -1.422 1.00 41.40 33 HIS A CA 9
ATOM 9242 C C . HIS A 1 33 ? 6.081 -3.603 -0.152 1.00 53.05 33 HIS A C 9
ATOM 9243 O O . HIS A 1 33 ? 5.643 -3.147 0.901 1.00 4.14 33 HIS A O 9
ATOM 9258 N N . LYS A 1 34 ? 6.626 -4.796 -0.245 1.00 11.40 34 LYS A N 9
ATOM 9259 C CA . LYS A 1 34 ? 6.622 -5.737 0.856 1.00 52.41 34 LYS A CA 9
ATOM 9260 C C . LYS A 1 34 ? 7.406 -5.258 2.074 1.00 44.11 34 LYS A C 9
ATOM 9261 O O . LYS A 1 34 ? 7.199 -5.749 3.152 1.00 50.05 34 LYS A O 9
ATOM 9280 N N . SER A 1 35 ? 8.284 -4.293 1.900 1.00 74.52 35 SER A N 9
ATOM 9281 C CA . SER A 1 35 ? 8.996 -3.697 3.040 1.00 52.25 35 SER A CA 9
ATOM 9282 C C . SER A 1 35 ? 7.985 -3.130 4.069 1.00 25.53 35 SER A C 9
ATOM 9283 O O . SER A 1 35 ? 8.257 -3.093 5.270 1.00 54.53 35 SER A O 9
ATOM 9291 N N . ALA A 1 36 ? 6.802 -2.740 3.590 1.00 31.30 36 ALA A N 9
ATOM 9292 C CA . ALA A 1 36 ? 5.760 -2.273 4.472 1.00 55.52 36 ALA A CA 9
ATOM 9293 C C . ALA A 1 36 ? 5.112 -3.440 5.187 1.00 75.13 36 ALA A C 9
ATOM 9294 O O . ALA A 1 36 ? 4.724 -3.334 6.346 1.00 62.01 36 ALA A O 9
ATOM 9301 N N . VAL A 1 37 ? 4.989 -4.566 4.484 1.00 1.12 37 VAL A N 9
ATOM 9302 C CA . VAL A 1 37 ? 4.486 -5.778 5.102 1.00 21.42 37 VAL A CA 9
ATOM 9303 C C . VAL A 1 37 ? 5.512 -6.267 6.085 1.00 64.13 37 VAL A C 9
ATOM 9304 O O . VAL A 1 37 ? 5.179 -6.703 7.136 1.00 13.30 37 VAL A O 9
ATOM 9317 N N . ASP A 1 38 ? 6.766 -6.130 5.729 1.00 42.43 38 ASP A N 9
ATOM 9318 C CA . ASP A 1 38 ? 7.882 -6.523 6.581 1.00 52.15 38 ASP A CA 9
ATOM 9319 C C . ASP A 1 38 ? 7.895 -5.707 7.858 1.00 24.41 38 ASP A C 9
ATOM 9320 O O . ASP A 1 38 ? 8.259 -6.209 8.923 1.00 22.31 38 ASP A O 9
ATOM 9329 N N . ALA A 1 39 ? 7.448 -4.450 7.750 1.00 74.33 39 ALA A N 9
ATOM 9330 C CA . ALA A 1 39 ? 7.396 -3.542 8.898 1.00 32.22 39 ALA A CA 9
ATOM 9331 C C . ALA A 1 39 ? 6.537 -4.089 10.049 1.00 42.15 39 ALA A C 9
ATOM 9332 O O . ALA A 1 39 ? 6.806 -3.811 11.215 1.00 75.35 39 ALA A O 9
ATOM 9339 N N . ALA A 1 40 ? 5.516 -4.861 9.728 1.00 42.43 40 ALA A N 9
ATOM 9340 C CA . ALA A 1 40 ? 4.620 -5.370 10.765 1.00 53.42 40 ALA A CA 9
ATOM 9341 C C . ALA A 1 40 ? 4.371 -6.881 10.661 1.00 2.23 40 ALA A C 9
ATOM 9342 O O . ALA A 1 40 ? 4.037 -7.535 11.648 1.00 61.11 40 ALA A O 9
ATOM 9349 N N . GLY A 1 41 ? 4.553 -7.418 9.496 1.00 20.02 41 GLY A N 9
ATOM 9350 C CA . GLY A 1 41 ? 4.241 -8.803 9.223 1.00 61.21 41 GLY A CA 9
ATOM 9351 C C . GLY A 1 41 ? 2.773 -8.952 8.942 1.00 44.02 41 GLY A C 9
ATOM 9352 O O . GLY A 1 41 ? 2.077 -9.741 9.574 1.00 52.22 41 GLY A O 9
ATOM 9356 N N . LEU A 1 42 ? 2.312 -8.174 8.000 1.00 22.34 42 LEU A N 9
ATOM 9357 C CA . LEU A 1 42 ? 0.920 -8.134 7.633 1.00 1.21 42 LEU A CA 9
ATOM 9358 C C . LEU A 1 42 ? 0.524 -9.363 6.806 1.00 20.41 42 LEU A C 9
ATOM 9359 O O . LEU A 1 42 ? 1.156 -9.689 5.808 1.00 21.30 42 LEU A O 9
ATOM 9375 N N . HIS A 1 43 ? -0.510 -10.037 7.245 1.00 23.25 43 HIS A N 9
ATOM 9376 C CA . HIS A 1 43 ? -1.017 -11.225 6.565 1.00 72.01 43 HIS A CA 9
ATOM 9377 C C . HIS A 1 43 ? -2.289 -10.925 5.806 1.00 33.13 43 HIS A C 9
ATOM 9378 O O . HIS A 1 43 ? -2.859 -11.808 5.178 1.00 21.31 43 HIS A O 9
ATOM 9393 N N . SER A 1 44 ? -2.751 -9.705 5.861 1.00 32.22 44 SER A N 9
ATOM 9394 C CA . SER A 1 44 ? -4.011 -9.410 5.238 1.00 23.04 44 SER A CA 9
ATOM 9395 C C . SER A 1 44 ? -3.947 -8.309 4.204 1.00 41.30 44 SER A C 9
ATOM 9396 O O . SER A 1 44 ? -4.220 -7.150 4.488 1.00 31.35 44 SER A O 9
ATOM 9404 N N . LEU A 1 45 ? -3.504 -8.658 3.087 1.00 60.22 45 LEU A N 9
ATOM 9405 C CA . LEU A 1 45 ? -3.658 -7.837 1.905 1.00 51.33 45 LEU A CA 9
ATOM 9406 C C . LEU A 1 45 ? -4.334 -8.648 0.866 1.00 14.32 45 LEU A C 9
ATOM 9407 O O . LEU A 1 45 ? -3.797 -9.635 0.356 1.00 42.43 45 LEU A O 9
ATOM 9423 N N . GLU A 1 46 ? -5.469 -8.239 0.566 1.00 44.20 46 GLU A N 9
ATOM 9424 C CA . GLU A 1 46 ? -6.315 -8.860 -0.388 1.00 13.01 46 GLU A CA 9
ATOM 9425 C C . GLU A 1 46 ? -7.187 -7.799 -0.961 1.00 43.11 46 GLU A C 9
ATOM 9426 O O . GLU A 1 46 ? -7.373 -6.741 -0.338 1.00 70.55 46 GLU A O 9
ATOM 9438 N N . GLU A 1 47 ? -7.706 -8.046 -2.115 1.00 52.42 47 GLU A N 9
ATOM 9439 C CA . GLU A 1 47 ? -8.474 -7.062 -2.814 1.00 53.44 47 GLU A CA 9
ATOM 9440 C C . GLU A 1 47 ? -9.749 -6.689 -2.072 1.00 31.02 47 GLU A C 9
ATOM 9441 O O . GLU A 1 47 ? -10.339 -7.500 -1.341 1.00 2.12 47 GLU A O 9
ATOM 9453 N N . GLY A 1 48 ? -10.142 -5.469 -2.247 1.00 43.13 48 GLY A N 9
ATOM 9454 C CA . GLY A 1 48 ? -11.324 -4.953 -1.591 1.00 43.24 48 GLY A CA 9
ATOM 9455 C C . GLY A 1 48 ? -11.071 -4.427 -0.176 1.00 63.24 48 GLY A C 9
ATOM 9456 O O . GLY A 1 48 ? -11.880 -3.667 0.351 1.00 10.14 48 GLY A O 9
ATOM 9460 N N . GLN A 1 49 ? -9.959 -4.823 0.438 1.00 52.55 49 GLN A N 9
ATOM 9461 C CA . GLN A 1 49 ? -9.639 -4.386 1.792 1.00 12.30 49 GLN A CA 9
ATOM 9462 C C . GLN A 1 49 ? -9.260 -2.936 1.830 1.00 24.22 49 GLN A C 9
ATOM 9463 O O . GLN A 1 49 ? -8.491 -2.469 0.995 1.00 45.22 49 GLN A O 9
ATOM 9477 N N . ASP A 1 50 ? -9.793 -2.231 2.782 1.00 51.12 50 ASP A N 9
ATOM 9478 C CA . ASP A 1 50 ? -9.395 -0.858 2.998 1.00 73.22 50 ASP A CA 9
ATOM 9479 C C . ASP A 1 50 ? -8.180 -0.876 3.860 1.00 4.21 50 ASP A C 9
ATOM 9480 O O . ASP A 1 50 ? -8.117 -1.620 4.858 1.00 35.40 50 ASP A O 9
ATOM 9489 N N . VAL A 1 51 ? -7.223 -0.105 3.511 1.00 41.41 51 VAL A N 9
ATOM 9490 C CA . VAL A 1 51 ? -6.001 -0.111 4.201 1.00 54.12 51 VAL A CA 9
ATOM 9491 C C . VAL A 1 51 ? -5.528 1.302 4.480 1.00 31.12 51 VAL A C 9
ATOM 9492 O O . VAL A 1 51 ? -5.755 2.232 3.703 1.00 14.51 51 VAL A O 9
ATOM 9505 N N . ILE A 1 52 ? -4.913 1.438 5.590 1.00 33.44 52 ILE A N 9
ATOM 9506 C CA . ILE A 1 52 ? -4.404 2.680 6.080 1.00 45.00 52 ILE A CA 9
ATOM 9507 C C . ILE A 1 52 ? -2.906 2.605 5.959 1.00 42.35 52 ILE A C 9
ATOM 9508 O O . ILE A 1 52 ? -2.298 1.603 6.384 1.00 51.24 52 ILE A O 9
ATOM 9524 N N . PHE A 1 53 ? -2.308 3.594 5.385 1.00 71.14 53 PHE A N 9
ATOM 9525 C CA . PHE A 1 53 ? -0.868 3.596 5.256 1.00 3.05 53 PHE A CA 9
ATOM 9526 C C . PHE A 1 53 ? -0.327 4.978 5.346 1.00 65.52 53 PHE A C 9
ATOM 9527 O O . PHE A 1 53 ? -1.076 5.935 5.506 1.00 73.41 53 PHE A O 9
ATOM 9544 N N . ASP A 1 54 ? 0.962 5.076 5.248 1.00 5.20 54 ASP A N 9
ATOM 9545 C CA . ASP A 1 54 ? 1.636 6.328 5.187 1.00 45.12 54 ASP A CA 9
ATOM 9546 C C . ASP A 1 54 ? 2.371 6.324 3.885 1.00 14.24 54 ASP A C 9
ATOM 9547 O O . ASP A 1 54 ? 2.624 5.244 3.320 1.00 41.14 54 ASP A O 9
ATOM 9556 N N . LEU A 1 55 ? 2.708 7.460 3.379 1.00 72.42 55 LEU A N 9
ATOM 9557 C CA . LEU A 1 55 ? 3.333 7.504 2.089 1.00 33.33 55 LEU A CA 9
ATOM 9558 C C . LEU A 1 55 ? 4.601 8.322 2.046 1.00 45.20 55 LEU A C 9
ATOM 9559 O O . LEU A 1 55 ? 4.661 9.475 2.495 1.00 54.24 55 LEU A O 9
ATOM 9575 N N . GLU A 1 56 ? 5.599 7.688 1.503 1.00 35.52 56 GLU A N 9
ATOM 9576 C CA . GLU A 1 56 ? 6.892 8.243 1.248 1.00 63.21 56 GLU A CA 9
ATOM 9577 C C . GLU A 1 56 ? 7.238 8.060 -0.184 1.00 43.01 56 GLU A C 9
ATOM 9578 O O . GLU A 1 56 ? 6.958 7.014 -0.789 1.00 54.14 56 GLU A O 9
ATOM 9590 N N . GLU A 1 57 ? 7.817 9.057 -0.726 1.00 42.45 57 GLU A N 9
ATOM 9591 C CA . GLU A 1 57 ? 8.117 9.076 -2.121 1.00 51.03 57 GLU A CA 9
ATOM 9592 C C . GLU A 1 57 ? 9.570 8.777 -2.382 1.00 53.13 57 GLU A C 9
ATOM 9593 O O . GLU A 1 57 ? 10.452 9.194 -1.641 1.00 24.23 57 GLU A O 9
ATOM 9605 N N . LYS A 1 58 ? 9.802 8.058 -3.445 1.00 50.01 58 LYS A N 9
ATOM 9606 C CA . LYS A 1 58 ? 11.120 7.633 -3.868 1.00 4.44 58 LYS A CA 9
ATOM 9607 C C . LYS A 1 58 ? 11.691 8.704 -4.821 1.00 33.11 58 LYS A C 9
ATOM 9608 O O . LYS A 1 58 ? 12.469 8.407 -5.731 1.00 3.22 58 LYS A O 9
ATOM 9627 N N . GLN A 1 59 ? 11.301 9.959 -4.567 1.00 24.03 59 GLN A N 9
ATOM 9628 C CA . GLN A 1 59 ? 11.704 11.110 -5.373 1.00 52.14 59 GLN A CA 9
ATOM 9629 C C . GLN A 1 59 ? 11.203 10.994 -6.819 1.00 42.24 59 GLN A C 9
ATOM 9630 O O . GLN A 1 59 ? 11.713 11.649 -7.731 1.00 33.30 59 GLN A O 9
ATOM 9644 N N . GLY A 1 60 ? 10.169 10.211 -6.997 1.00 10.12 60 GLY A N 9
ATOM 9645 C CA . GLY A 1 60 ? 9.588 9.983 -8.290 1.00 41.24 60 GLY A CA 9
ATOM 9646 C C . GLY A 1 60 ? 8.506 8.955 -8.178 1.00 40.33 60 GLY A C 9
ATOM 9647 O O . GLY A 1 60 ? 7.395 9.141 -8.666 1.00 75.31 60 GLY A O 9
ATOM 9651 N N . LYS A 1 61 ? 8.833 7.866 -7.530 1.00 71.21 61 LYS A N 9
ATOM 9652 C CA . LYS A 1 61 ? 7.866 6.835 -7.257 1.00 63.11 61 LYS A CA 9
ATOM 9653 C C . LYS A 1 61 ? 7.231 7.040 -5.897 1.00 64.04 61 LYS A C 9
ATOM 9654 O O . LYS A 1 61 ? 7.741 7.796 -5.084 1.00 64.41 61 LYS A O 9
ATOM 9673 N N . ALA A 1 62 ? 6.142 6.374 -5.659 1.00 52.01 62 ALA A N 9
ATOM 9674 C CA . ALA A 1 62 ? 5.411 6.496 -4.420 1.00 55.52 62 ALA A CA 9
ATOM 9675 C C . ALA A 1 62 ? 5.072 5.116 -3.898 1.00 24.13 62 ALA A C 9
ATOM 9676 O O . ALA A 1 62 ? 4.378 4.353 -4.575 1.00 41.43 62 ALA A O 9
ATOM 9683 N N . TYR A 1 63 ? 5.558 4.785 -2.721 1.00 62.13 63 TYR A N 9
ATOM 9684 C CA . TYR A 1 63 ? 5.281 3.484 -2.138 1.00 70.11 63 TYR A CA 9
ATOM 9685 C C . TYR A 1 63 ? 4.660 3.589 -0.753 1.00 71.40 63 TYR A C 9
ATOM 9686 O O . TYR A 1 63 ? 5.111 4.364 0.102 1.00 31.02 63 TYR A O 9
ATOM 9704 N N . ALA A 1 64 ? 3.619 2.824 -0.564 1.00 3.43 64 ALA A N 9
ATOM 9705 C CA . ALA A 1 64 ? 2.868 2.778 0.677 1.00 22.14 64 ALA A CA 9
ATOM 9706 C C . ALA A 1 64 ? 3.642 2.032 1.737 1.00 33.04 64 ALA A C 9
ATOM 9707 O O . ALA A 1 64 ? 4.200 0.952 1.487 1.00 22.22 64 ALA A O 9
ATOM 9714 N N . VAL A 1 65 ? 3.675 2.614 2.908 1.00 13.52 65 VAL A N 9
ATOM 9715 C CA . VAL A 1 65 ? 4.376 2.057 4.058 1.00 64.54 65 VAL A CA 9
ATOM 9716 C C . VAL A 1 65 ? 3.486 2.130 5.275 1.00 43.05 65 VAL A C 9
ATOM 9717 O O . VAL A 1 65 ? 2.457 2.787 5.230 1.00 14.13 65 VAL A O 9
ATOM 9730 N N . ASN A 1 66 ? 3.893 1.465 6.359 1.00 51.23 66 ASN A N 9
ATOM 9731 C CA . ASN A 1 66 ? 3.132 1.421 7.603 1.00 53.31 66 ASN A CA 9
ATOM 9732 C C . ASN A 1 66 ? 1.718 0.957 7.366 1.00 32.31 66 ASN A C 9
ATOM 9733 O O . ASN A 1 66 ? 0.758 1.708 7.550 1.00 3.23 66 ASN A O 9
ATOM 9744 N N . LEU A 1 67 ? 1.585 -0.263 6.903 1.00 23.32 67 LEU A N 9
ATOM 9745 C CA . LEU A 1 67 ? 0.289 -0.758 6.548 1.00 34.21 67 LEU A CA 9
ATOM 9746 C C . LEU A 1 67 ? -0.478 -1.260 7.718 1.00 53.25 67 LEU A C 9
ATOM 9747 O O . LEU A 1 67 ? 0.050 -1.960 8.585 1.00 5.51 67 LEU A O 9
ATOM 9763 N N . ARG A 1 68 ? -1.701 -0.888 7.738 1.00 34.23 68 ARG A N 9
ATOM 9764 C CA . ARG A 1 68 ? -2.639 -1.298 8.693 1.00 63.31 68 ARG A CA 9
ATOM 9765 C C . ARG A 1 68 ? -3.978 -1.401 8.015 1.00 14.30 68 ARG A C 9
ATOM 9766 O O . ARG A 1 68 ? -4.382 -0.486 7.334 1.00 71.03 68 ARG A O 9
ATOM 9787 N N . ILE A 1 69 ? -4.654 -2.493 8.186 1.00 62.13 69 ILE A N 9
ATOM 9788 C CA . ILE A 1 69 ? -5.939 -2.658 7.604 1.00 23.43 69 ILE A CA 9
ATOM 9789 C C . ILE A 1 69 ? -6.990 -1.972 8.432 1.00 51.55 69 ILE A C 9
ATOM 9790 O O . ILE A 1 69 ? -6.832 -1.834 9.652 1.00 64.04 69 ILE A O 9
ATOM 9806 N N . LYS A 1 70 ? -8.007 -1.505 7.764 1.00 33.20 70 LYS A N 9
ATOM 9807 C CA . LYS A 1 70 ? -9.143 -0.890 8.403 1.00 52.10 70 LYS A CA 9
ATOM 9808 C C . LYS A 1 70 ? -9.837 -1.924 9.300 1.00 3.25 70 LYS A C 9
ATOM 9809 O O . LYS A 1 70 ? -10.581 -2.778 8.767 1.00 38.22 70 LYS A O 9
ATOM 9829 N N . MET A 1 1 ? 5.889 13.325 2.469 1.00 2.10 1 MET A N 10
ATOM 9830 C CA . MET A 1 1 ? 5.423 12.177 3.246 1.00 3.35 1 MET A CA 10
ATOM 9831 C C . MET A 1 1 ? 3.985 12.397 3.619 1.00 50.20 1 MET A C 10
ATOM 9832 O O . MET A 1 1 ? 3.559 13.537 3.795 1.00 61.33 1 MET A O 10
ATOM 9848 N N . ALA A 1 2 ? 3.243 11.338 3.739 1.00 5.01 2 ALA A N 10
ATOM 9849 C CA . ALA A 1 2 ? 1.851 11.424 4.095 1.00 73.22 2 ALA A CA 10
ATOM 9850 C C . ALA A 1 2 ? 1.531 10.345 5.100 1.00 13.05 2 ALA A C 10
ATOM 9851 O O . ALA A 1 2 ? 2.134 9.275 5.063 1.00 53.04 2 ALA A O 10
ATOM 9858 N N . THR A 1 3 ? 0.617 10.617 5.982 1.00 31.22 3 THR A N 10
ATOM 9859 C CA . THR A 1 3 ? 0.278 9.693 7.030 1.00 1.02 3 THR A CA 10
ATOM 9860 C C . THR A 1 3 ? -1.231 9.486 7.153 1.00 10.22 3 THR A C 10
ATOM 9861 O O . THR A 1 3 ? -2.018 10.364 6.776 1.00 14.21 3 THR A O 10
ATOM 9872 N N . ASN A 1 4 ? -1.617 8.297 7.662 1.00 22.31 4 ASN A N 10
ATOM 9873 C CA . ASN A 1 4 ? -3.029 7.941 7.967 1.00 61.55 4 ASN A CA 10
ATOM 9874 C C . ASN A 1 4 ? -3.890 7.938 6.713 1.00 34.32 4 ASN A C 10
ATOM 9875 O O . ASN A 1 4 ? -5.058 8.330 6.742 1.00 32.42 4 ASN A O 10
ATOM 9886 N N . ILE A 1 5 ? -3.336 7.427 5.644 1.00 50.05 5 ILE A N 10
ATOM 9887 C CA . ILE A 1 5 ? -3.996 7.418 4.350 1.00 21.22 5 ILE A CA 10
ATOM 9888 C C . ILE A 1 5 ? -5.093 6.360 4.297 1.00 23.13 5 ILE A C 10
ATOM 9889 O O . ILE A 1 5 ? -5.047 5.351 5.024 1.00 2.11 5 ILE A O 10
ATOM 9905 N N . VAL A 1 6 ? -6.068 6.609 3.467 1.00 75.21 6 VAL A N 10
ATOM 9906 C CA . VAL A 1 6 ? -7.145 5.705 3.227 1.00 42.14 6 VAL A CA 10
ATOM 9907 C C . VAL A 1 6 ? -6.970 5.083 1.872 1.00 43.05 6 VAL A C 10
ATOM 9908 O O . VAL A 1 6 ? -6.602 5.771 0.910 1.00 12.01 6 VAL A O 10
ATOM 9921 N N . GLY A 1 7 ? -7.187 3.818 1.787 1.00 72.43 7 GLY A N 10
ATOM 9922 C CA . GLY A 1 7 ? -7.302 3.228 0.518 1.00 70.31 7 GLY A CA 10
ATOM 9923 C C . GLY A 1 7 ? -7.634 1.797 0.558 1.00 25.05 7 GLY A C 10
ATOM 9924 O O . GLY A 1 7 ? -7.630 1.173 1.598 1.00 64.35 7 GLY A O 10
ATOM 9928 N N . LYS A 1 8 ? -7.961 1.303 -0.564 1.00 72.22 8 LYS A N 10
ATOM 9929 C CA . LYS A 1 8 ? -8.277 -0.059 -0.762 1.00 22.05 8 LYS A CA 10
ATOM 9930 C C . LYS A 1 8 ? -7.218 -0.687 -1.646 1.00 63.14 8 LYS A C 10
ATOM 9931 O O . LYS A 1 8 ? -6.784 -0.078 -2.640 1.00 33.24 8 LYS A O 10
ATOM 9950 N N . VAL A 1 9 ? -6.788 -1.873 -1.272 1.00 42.32 9 VAL A N 10
ATOM 9951 C CA . VAL A 1 9 ? -5.786 -2.609 -2.009 1.00 3.04 9 VAL A CA 10
ATOM 9952 C C . VAL A 1 9 ? -6.320 -2.918 -3.391 1.00 43.11 9 VAL A C 10
ATOM 9953 O O . VAL A 1 9 ? -7.241 -3.739 -3.554 1.00 44.05 9 VAL A O 10
ATOM 9966 N N . LYS A 1 10 ? -5.778 -2.217 -4.357 1.00 61.13 10 LYS A N 10
ATOM 9967 C CA . LYS A 1 10 ? -6.148 -2.360 -5.747 1.00 1.53 10 LYS A CA 10
ATOM 9968 C C . LYS A 1 10 ? -5.799 -3.750 -6.232 1.00 22.32 10 LYS A C 10
ATOM 9969 O O . LYS A 1 10 ? -6.638 -4.458 -6.772 1.00 53.42 10 LYS A O 10
ATOM 9988 N N . TRP A 1 11 ? -4.571 -4.128 -6.031 1.00 13.20 11 TRP A N 10
ATOM 9989 C CA . TRP A 1 11 ? -4.116 -5.461 -6.326 1.00 11.12 11 TRP A CA 10
ATOM 9990 C C . TRP A 1 11 ? -2.864 -5.715 -5.580 1.00 61.41 11 TRP A C 10
ATOM 9991 O O . TRP A 1 11 ? -2.193 -4.772 -5.155 1.00 60.54 11 TRP A O 10
ATOM 10012 N N . TYR A 1 12 ? -2.552 -6.954 -5.416 1.00 14.51 12 TYR A N 10
ATOM 10013 C CA . TYR A 1 12 ? -1.350 -7.355 -4.745 1.00 30.23 12 TYR A CA 10
ATOM 10014 C C . TYR A 1 12 ? -0.985 -8.748 -5.172 1.00 21.41 12 TYR A C 10
ATOM 10015 O O . TYR A 1 12 ? -1.807 -9.674 -5.090 1.00 73.10 12 TYR A O 10
ATOM 10033 N N . ASN A 1 13 ? 0.205 -8.892 -5.643 1.00 2.10 13 ASN A N 10
ATOM 10034 C CA . ASN A 1 13 ? 0.724 -10.166 -6.045 1.00 61.34 13 ASN A CA 10
ATOM 10035 C C . ASN A 1 13 ? 1.597 -10.668 -4.924 1.00 34.31 13 ASN A C 10
ATOM 10036 O O . ASN A 1 13 ? 2.605 -10.050 -4.609 1.00 2.34 13 ASN A O 10
ATOM 10047 N N . SER A 1 14 ? 1.215 -11.758 -4.321 1.00 42.13 14 SER A N 10
ATOM 10048 C CA . SER A 1 14 ? 1.908 -12.276 -3.161 1.00 43.31 14 SER A CA 10
ATOM 10049 C C . SER A 1 14 ? 3.255 -12.891 -3.548 1.00 51.55 14 SER A C 10
ATOM 10050 O O . SER A 1 14 ? 4.185 -12.933 -2.737 1.00 50.52 14 SER A O 10
ATOM 10058 N N . THR A 1 15 ? 3.364 -13.344 -4.780 1.00 11.32 15 THR A N 10
ATOM 10059 C CA . THR A 1 15 ? 4.581 -13.954 -5.254 1.00 44.33 15 THR A CA 10
ATOM 10060 C C . THR A 1 15 ? 5.703 -12.901 -5.360 1.00 0.11 15 THR A C 10
ATOM 10061 O O . THR A 1 15 ? 6.767 -13.043 -4.759 1.00 34.23 15 THR A O 10
ATOM 10072 N N . LYS A 1 16 ? 5.435 -11.837 -6.100 1.00 22.24 16 LYS A N 10
ATOM 10073 C CA . LYS A 1 16 ? 6.426 -10.805 -6.343 1.00 51.31 16 LYS A CA 10
ATOM 10074 C C . LYS A 1 16 ? 6.381 -9.715 -5.273 1.00 23.33 16 LYS A C 10
ATOM 10075 O O . LYS A 1 16 ? 7.252 -8.850 -5.234 1.00 70.25 16 LYS A O 10
ATOM 10094 N N . ASN A 1 17 ? 5.363 -9.770 -4.410 1.00 71.14 17 ASN A N 10
ATOM 10095 C CA . ASN A 1 17 ? 5.194 -8.818 -3.287 1.00 61.13 17 ASN A CA 10
ATOM 10096 C C . ASN A 1 17 ? 4.962 -7.377 -3.748 1.00 62.01 17 ASN A C 10
ATOM 10097 O O . ASN A 1 17 ? 5.231 -6.429 -3.006 1.00 45.34 17 ASN A O 10
ATOM 10108 N N . PHE A 1 18 ? 4.423 -7.210 -4.938 1.00 41.22 18 PHE A N 10
ATOM 10109 C CA . PHE A 1 18 ? 4.116 -5.881 -5.450 1.00 32.45 18 PHE A CA 10
ATOM 10110 C C . PHE A 1 18 ? 2.620 -5.725 -5.611 1.00 2.22 18 PHE A C 10
ATOM 10111 O O . PHE A 1 18 ? 1.894 -6.724 -5.711 1.00 4.41 18 PHE A O 10
ATOM 10128 N N . GLY A 1 19 ? 2.158 -4.498 -5.626 1.00 44.31 19 GLY A N 10
ATOM 10129 C CA . GLY A 1 19 ? 0.767 -4.232 -5.840 1.00 54.01 19 GLY A CA 10
ATOM 10130 C C . GLY A 1 19 ? 0.488 -2.759 -5.814 1.00 21.23 19 GLY A C 10
ATOM 10131 O O . GLY A 1 19 ? 1.413 -1.967 -5.715 1.00 33.04 19 GLY A O 10
ATOM 10135 N N . PHE A 1 20 ? -0.766 -2.396 -5.880 1.00 23.12 20 PHE A N 10
ATOM 10136 C CA . PHE A 1 20 ? -1.195 -1.003 -5.844 1.00 42.55 20 PHE A CA 10
ATOM 10137 C C . PHE A 1 20 ? -2.350 -0.818 -4.910 1.00 65.33 20 PHE A C 10
ATOM 10138 O O . PHE A 1 20 ? -3.045 -1.775 -4.582 1.00 2.21 20 PHE A O 10
ATOM 10155 N N . ILE A 1 21 ? -2.551 0.409 -4.486 1.00 3.24 21 ILE A N 10
ATOM 10156 C CA . ILE A 1 21 ? -3.613 0.770 -3.562 1.00 50.52 21 ILE A CA 10
ATOM 10157 C C . ILE A 1 21 ? -4.178 2.151 -3.947 1.00 43.20 21 ILE A C 10
ATOM 10158 O O . ILE A 1 21 ? -3.415 3.051 -4.294 1.00 71.11 21 ILE A O 10
ATOM 10174 N N . GLU A 1 22 ? -5.500 2.293 -3.945 1.00 65.54 22 GLU A N 10
ATOM 10175 C CA . GLU A 1 22 ? -6.139 3.599 -4.102 1.00 11.24 22 GLU A CA 10
ATOM 10176 C C . GLU A 1 22 ? -7.363 3.601 -3.229 1.00 42.22 22 GLU A C 10
ATOM 10177 O O . GLU A 1 22 ? -7.916 2.537 -2.958 1.00 32.24 22 GLU A O 10
ATOM 10189 N N . GLN A 1 23 ? -7.800 4.740 -2.775 1.00 21.42 23 GLN A N 10
ATOM 10190 C CA . GLN A 1 23 ? -9.016 4.748 -2.001 1.00 33.24 23 GLN A CA 10
ATOM 10191 C C . GLN A 1 23 ? -10.193 4.807 -2.925 1.00 52.23 23 GLN A C 10
ATOM 10192 O O . GLN A 1 23 ? -10.087 5.324 -4.051 1.00 63.01 23 GLN A O 10
ATOM 10206 N N . ASP A 1 24 ? -11.302 4.317 -2.446 1.00 50.33 24 ASP A N 10
ATOM 10207 C CA . ASP A 1 24 ? -12.540 4.230 -3.210 1.00 21.32 24 ASP A CA 10
ATOM 10208 C C . ASP A 1 24 ? -13.036 5.573 -3.690 1.00 43.05 24 ASP A C 10
ATOM 10209 O O . ASP A 1 24 ? -13.785 5.651 -4.665 1.00 34.32 24 ASP A O 10
ATOM 10218 N N . ASN A 1 25 ? -12.620 6.632 -3.034 1.00 32.23 25 ASN A N 10
ATOM 10219 C CA . ASN A 1 25 ? -13.032 7.970 -3.440 1.00 40.45 25 ASN A CA 10
ATOM 10220 C C . ASN A 1 25 ? -12.254 8.456 -4.653 1.00 72.24 25 ASN A C 10
ATOM 10221 O O . ASN A 1 25 ? -12.521 9.527 -5.171 1.00 34.43 25 ASN A O 10
ATOM 10232 N N . GLY A 1 26 ? -11.310 7.662 -5.115 1.00 34.40 26 GLY A N 10
ATOM 10233 C CA . GLY A 1 26 ? -10.511 8.071 -6.239 1.00 61.20 26 GLY A CA 10
ATOM 10234 C C . GLY A 1 26 ? -9.187 8.580 -5.774 1.00 1.11 26 GLY A C 10
ATOM 10235 O O . GLY A 1 26 ? -8.774 9.693 -6.120 1.00 24.50 26 GLY A O 10
ATOM 10239 N N . GLY A 1 27 ? -8.530 7.790 -4.955 1.00 71.33 27 GLY A N 10
ATOM 10240 C CA . GLY A 1 27 ? -7.260 8.197 -4.414 1.00 43.34 27 GLY A CA 10
ATOM 10241 C C . GLY A 1 27 ? -6.149 8.055 -5.412 1.00 65.23 27 GLY A C 10
ATOM 10242 O O . GLY A 1 27 ? -6.305 7.376 -6.434 1.00 11.32 27 GLY A O 10
ATOM 10246 N N . LYS A 1 28 ? -5.047 8.685 -5.122 1.00 1.43 28 LYS A N 10
ATOM 10247 C CA . LYS A 1 28 ? -3.898 8.655 -5.983 1.00 0.22 28 LYS A CA 10
ATOM 10248 C C . LYS A 1 28 ? -3.244 7.288 -6.002 1.00 21.01 28 LYS A C 10
ATOM 10249 O O . LYS A 1 28 ? -3.385 6.504 -5.055 1.00 41.04 28 LYS A O 10
ATOM 10268 N N . ASP A 1 29 ? -2.535 7.001 -7.071 1.00 13.44 29 ASP A N 10
ATOM 10269 C CA . ASP A 1 29 ? -1.892 5.719 -7.224 1.00 41.14 29 ASP A CA 10
ATOM 10270 C C . ASP A 1 29 ? -0.580 5.668 -6.492 1.00 14.14 29 ASP A C 10
ATOM 10271 O O . ASP A 1 29 ? 0.337 6.480 -6.728 1.00 75.21 29 ASP A O 10
ATOM 10280 N N . VAL A 1 30 ? -0.505 4.749 -5.596 1.00 31.22 30 VAL A N 10
ATOM 10281 C CA . VAL A 1 30 ? 0.681 4.455 -4.863 1.00 2.01 30 VAL A CA 10
ATOM 10282 C C . VAL A 1 30 ? 0.837 2.951 -4.814 1.00 23.32 30 VAL A C 10
ATOM 10283 O O . VAL A 1 30 ? -0.150 2.222 -4.613 1.00 32.41 30 VAL A O 10
ATOM 10296 N N . PHE A 1 31 ? 2.034 2.467 -5.053 1.00 22.11 31 PHE A N 10
ATOM 10297 C CA . PHE A 1 31 ? 2.233 1.051 -5.049 1.00 23.02 31 PHE A CA 10
ATOM 10298 C C . PHE A 1 31 ? 2.601 0.569 -3.681 1.00 32.13 31 PHE A C 10
ATOM 10299 O O . PHE A 1 31 ? 3.192 1.298 -2.891 1.00 2.20 31 PHE A O 10
ATOM 10316 N N . VAL A 1 32 ? 2.244 -0.629 -3.388 1.00 53.32 32 VAL A N 10
ATOM 10317 C CA . VAL A 1 32 ? 2.556 -1.190 -2.123 1.00 52.44 32 VAL A CA 10
ATOM 10318 C C . VAL A 1 32 ? 3.838 -1.998 -2.226 1.00 50.12 32 VAL A C 10
ATOM 10319 O O . VAL A 1 32 ? 3.991 -2.857 -3.103 1.00 23.35 32 VAL A O 10
ATOM 10332 N N . HIS A 1 33 ? 4.764 -1.686 -1.369 1.00 33.01 33 HIS A N 10
ATOM 10333 C CA . HIS A 1 33 ? 6.035 -2.338 -1.359 1.00 3.43 33 HIS A CA 10
ATOM 10334 C C . HIS A 1 33 ? 6.161 -3.147 -0.070 1.00 24.02 33 HIS A C 10
ATOM 10335 O O . HIS A 1 33 ? 5.634 -2.741 0.963 1.00 65.41 33 HIS A O 10
ATOM 10350 N N . LYS A 1 34 ? 6.873 -4.272 -0.117 1.00 44.31 34 LYS A N 10
ATOM 10351 C CA . LYS A 1 34 ? 6.923 -5.182 1.024 1.00 52.14 34 LYS A CA 10
ATOM 10352 C C . LYS A 1 34 ? 7.587 -4.584 2.252 1.00 3.51 34 LYS A C 10
ATOM 10353 O O . LYS A 1 34 ? 7.330 -5.027 3.362 1.00 41.14 34 LYS A O 10
ATOM 10372 N N . SER A 1 35 ? 8.411 -3.567 2.071 1.00 1.11 35 SER A N 10
ATOM 10373 C CA . SER A 1 35 ? 8.984 -2.857 3.218 1.00 31.15 35 SER A CA 10
ATOM 10374 C C . SER A 1 35 ? 7.879 -2.361 4.182 1.00 30.22 35 SER A C 10
ATOM 10375 O O . SER A 1 35 ? 8.122 -2.152 5.347 1.00 15.33 35 SER A O 10
ATOM 10383 N N . ALA A 1 36 ? 6.655 -2.216 3.675 1.00 53.42 36 ALA A N 10
ATOM 10384 C CA . ALA A 1 36 ? 5.532 -1.842 4.499 1.00 13.21 36 ALA A CA 10
ATOM 10385 C C . ALA A 1 36 ? 5.084 -3.007 5.363 1.00 52.13 36 ALA A C 10
ATOM 10386 O O . ALA A 1 36 ? 4.776 -2.840 6.555 1.00 12.00 36 ALA A O 10
ATOM 10393 N N . VAL A 1 37 ? 5.044 -4.192 4.753 1.00 42.12 37 VAL A N 10
ATOM 10394 C CA . VAL A 1 37 ? 4.677 -5.404 5.459 1.00 14.41 37 VAL A CA 10
ATOM 10395 C C . VAL A 1 37 ? 5.805 -5.756 6.418 1.00 61.32 37 VAL A C 10
ATOM 10396 O O . VAL A 1 37 ? 5.592 -6.318 7.457 1.00 62.51 37 VAL A O 10
ATOM 10409 N N . ASP A 1 38 ? 6.999 -5.400 6.048 1.00 71.20 38 ASP A N 10
ATOM 10410 C CA . ASP A 1 38 ? 8.152 -5.623 6.890 1.00 60.23 38 ASP A CA 10
ATOM 10411 C C . ASP A 1 38 ? 8.145 -4.641 8.056 1.00 21.13 38 ASP A C 10
ATOM 10412 O O . ASP A 1 38 ? 8.497 -4.994 9.183 1.00 64.23 38 ASP A O 10
ATOM 10421 N N . ALA A 1 39 ? 7.691 -3.416 7.794 1.00 13.42 39 ALA A N 10
ATOM 10422 C CA . ALA A 1 39 ? 7.682 -2.384 8.813 1.00 32.41 39 ALA A CA 10
ATOM 10423 C C . ALA A 1 39 ? 6.597 -2.610 9.860 1.00 12.24 39 ALA A C 10
ATOM 10424 O O . ALA A 1 39 ? 6.874 -2.575 11.062 1.00 62.21 39 ALA A O 10
ATOM 10431 N N . ALA A 1 40 ? 5.372 -2.845 9.412 1.00 51.42 40 ALA A N 10
ATOM 10432 C CA . ALA A 1 40 ? 4.249 -3.005 10.343 1.00 73.25 40 ALA A CA 10
ATOM 10433 C C . ALA A 1 40 ? 3.895 -4.470 10.582 1.00 1.23 40 ALA A C 10
ATOM 10434 O O . ALA A 1 40 ? 3.319 -4.814 11.608 1.00 23.01 40 ALA A O 10
ATOM 10441 N N . GLY A 1 41 ? 4.256 -5.316 9.649 1.00 3.23 41 GLY A N 10
ATOM 10442 C CA . GLY A 1 41 ? 3.946 -6.730 9.748 1.00 12.02 41 GLY A CA 10
ATOM 10443 C C . GLY A 1 41 ? 2.524 -7.022 9.400 1.00 72.34 41 GLY A C 10
ATOM 10444 O O . GLY A 1 41 ? 1.750 -7.479 10.242 1.00 44.41 41 GLY A O 10
ATOM 10448 N N . LEU A 1 42 ? 2.173 -6.741 8.170 1.00 11.11 42 LEU A N 10
ATOM 10449 C CA . LEU A 1 42 ? 0.855 -6.977 7.672 1.00 25.23 42 LEU A CA 10
ATOM 10450 C C . LEU A 1 42 ? 0.719 -8.495 7.476 1.00 64.25 42 LEU A C 10
ATOM 10451 O O . LEU A 1 42 ? 1.589 -9.119 6.869 1.00 34.55 42 LEU A O 10
ATOM 10467 N N . HIS A 1 43 ? -0.345 -9.068 7.997 1.00 4.23 43 HIS A N 10
ATOM 10468 C CA . HIS A 1 43 ? -0.550 -10.516 7.951 1.00 11.14 43 HIS A CA 10
ATOM 10469 C C . HIS A 1 43 ? -0.617 -11.056 6.513 1.00 74.04 43 HIS A C 10
ATOM 10470 O O . HIS A 1 43 ? 0.069 -12.031 6.180 1.00 34.33 43 HIS A O 10
ATOM 10485 N N . SER A 1 44 ? -1.429 -10.418 5.688 1.00 72.21 44 SER A N 10
ATOM 10486 C CA . SER A 1 44 ? -1.678 -10.855 4.320 1.00 24.01 44 SER A CA 10
ATOM 10487 C C . SER A 1 44 ? -2.563 -9.852 3.579 1.00 31.11 44 SER A C 10
ATOM 10488 O O . SER A 1 44 ? -3.531 -9.316 4.150 1.00 40.41 44 SER A O 10
ATOM 10496 N N . LEU A 1 45 ? -2.227 -9.580 2.339 1.00 42.14 45 LEU A N 10
ATOM 10497 C CA . LEU A 1 45 ? -3.019 -8.668 1.526 1.00 43.14 45 LEU A CA 10
ATOM 10498 C C . LEU A 1 45 ? -3.742 -9.416 0.445 1.00 11.42 45 LEU A C 10
ATOM 10499 O O . LEU A 1 45 ? -3.438 -10.577 0.158 1.00 32.24 45 LEU A O 10
ATOM 10515 N N . GLU A 1 46 ? -4.704 -8.753 -0.117 1.00 42.23 46 GLU A N 10
ATOM 10516 C CA . GLU A 1 46 ? -5.467 -9.201 -1.240 1.00 54.55 46 GLU A CA 10
ATOM 10517 C C . GLU A 1 46 ? -6.271 -8.021 -1.699 1.00 15.35 46 GLU A C 10
ATOM 10518 O O . GLU A 1 46 ? -6.408 -7.047 -0.942 1.00 51.42 46 GLU A O 10
ATOM 10530 N N . GLU A 1 47 ? -6.779 -8.065 -2.887 1.00 41.00 47 GLU A N 10
ATOM 10531 C CA . GLU A 1 47 ? -7.515 -6.948 -3.408 1.00 51.11 47 GLU A CA 10
ATOM 10532 C C . GLU A 1 47 ? -8.892 -6.847 -2.799 1.00 5.42 47 GLU A C 10
ATOM 10533 O O . GLU A 1 47 ? -9.466 -7.842 -2.347 1.00 4.35 47 GLU A O 10
ATOM 10545 N N . GLY A 1 48 ? -9.401 -5.645 -2.762 1.00 72.21 48 GLY A N 10
ATOM 10546 C CA . GLY A 1 48 ? -10.691 -5.399 -2.151 1.00 51.42 48 GLY A CA 10
ATOM 10547 C C . GLY A 1 48 ? -10.577 -5.037 -0.673 1.00 11.22 48 GLY A C 10
ATOM 10548 O O . GLY A 1 48 ? -11.539 -4.579 -0.060 1.00 43.30 48 GLY A O 10
ATOM 10552 N N . GLN A 1 49 ? -9.401 -5.239 -0.106 1.00 73.01 49 GLN A N 10
ATOM 10553 C CA . GLN A 1 49 ? -9.144 -4.930 1.291 1.00 62.02 49 GLN A CA 10
ATOM 10554 C C . GLN A 1 49 ? -8.949 -3.462 1.503 1.00 24.13 49 GLN A C 10
ATOM 10555 O O . GLN A 1 49 ? -8.254 -2.817 0.742 1.00 21.50 49 GLN A O 10
ATOM 10569 N N . ASP A 1 50 ? -9.547 -2.945 2.532 1.00 70.32 50 ASP A N 10
ATOM 10570 C CA . ASP A 1 50 ? -9.329 -1.573 2.895 1.00 23.23 50 ASP A CA 10
ATOM 10571 C C . ASP A 1 50 ? -8.123 -1.534 3.768 1.00 30.11 50 ASP A C 10
ATOM 10572 O O . ASP A 1 50 ? -7.984 -2.362 4.693 1.00 54.21 50 ASP A O 10
ATOM 10581 N N . VAL A 1 51 ? -7.258 -0.624 3.504 1.00 64.41 51 VAL A N 10
ATOM 10582 C CA . VAL A 1 51 ? -6.018 -0.574 4.174 1.00 65.44 51 VAL A CA 10
ATOM 10583 C C . VAL A 1 51 ? -5.658 0.853 4.532 1.00 52.13 51 VAL A C 10
ATOM 10584 O O . VAL A 1 51 ? -6.021 1.809 3.842 1.00 13.11 51 VAL A O 10
ATOM 10597 N N . ILE A 1 52 ? -4.993 0.977 5.617 1.00 55.32 52 ILE A N 10
ATOM 10598 C CA . ILE A 1 52 ? -4.554 2.227 6.129 1.00 13.03 52 ILE A CA 10
ATOM 10599 C C . ILE A 1 52 ? -3.048 2.199 6.087 1.00 61.43 52 ILE A C 10
ATOM 10600 O O . ILE A 1 52 ? -2.441 1.225 6.539 1.00 11.03 52 ILE A O 10
ATOM 10616 N N . PHE A 1 53 ? -2.440 3.205 5.528 1.00 34.50 53 PHE A N 10
ATOM 10617 C CA . PHE A 1 53 ? -1.004 3.213 5.426 1.00 34.31 53 PHE A CA 10
ATOM 10618 C C . PHE A 1 53 ? -0.475 4.597 5.517 1.00 63.20 53 PHE A C 10
ATOM 10619 O O . PHE A 1 53 ? -1.231 5.561 5.707 1.00 3.42 53 PHE A O 10
ATOM 10636 N N . ASP A 1 54 ? 0.807 4.701 5.384 1.00 53.14 54 ASP A N 10
ATOM 10637 C CA . ASP A 1 54 ? 1.470 5.945 5.340 1.00 72.40 54 ASP A CA 10
ATOM 10638 C C . ASP A 1 54 ? 2.239 5.943 4.057 1.00 44.51 54 ASP A C 10
ATOM 10639 O O . ASP A 1 54 ? 2.445 4.879 3.468 1.00 14.03 54 ASP A O 10
ATOM 10648 N N . LEU A 1 55 ? 2.637 7.058 3.602 1.00 23.43 55 LEU A N 10
ATOM 10649 C CA . LEU A 1 55 ? 3.296 7.135 2.335 1.00 1.43 55 LEU A CA 10
ATOM 10650 C C . LEU A 1 55 ? 4.573 7.907 2.389 1.00 31.24 55 LEU A C 10
ATOM 10651 O O . LEU A 1 55 ? 4.638 9.031 2.910 1.00 64.35 55 LEU A O 10
ATOM 10667 N N . GLU A 1 56 ? 5.568 7.293 1.860 1.00 32.11 56 GLU A N 10
ATOM 10668 C CA . GLU A 1 56 ? 6.849 7.874 1.682 1.00 14.41 56 GLU A CA 10
ATOM 10669 C C . GLU A 1 56 ? 7.180 7.791 0.227 1.00 10.10 56 GLU A C 10
ATOM 10670 O O . GLU A 1 56 ? 6.922 6.770 -0.428 1.00 64.42 56 GLU A O 10
ATOM 10682 N N . GLU A 1 57 ? 7.722 8.825 -0.288 1.00 63.51 57 GLU A N 10
ATOM 10683 C CA . GLU A 1 57 ? 8.045 8.854 -1.662 1.00 22.52 57 GLU A CA 10
ATOM 10684 C C . GLU A 1 57 ? 9.508 8.644 -1.854 1.00 50.23 57 GLU A C 10
ATOM 10685 O O . GLU A 1 57 ? 10.327 8.898 -0.971 1.00 32.44 57 GLU A O 10
ATOM 10697 N N . LYS A 1 58 ? 9.816 8.186 -2.978 1.00 31.22 58 LYS A N 10
ATOM 10698 C CA . LYS A 1 58 ? 11.150 7.833 -3.339 1.00 52.02 58 LYS A CA 10
ATOM 10699 C C . LYS A 1 58 ? 11.561 8.749 -4.488 1.00 73.51 58 LYS A C 10
ATOM 10700 O O . LYS A 1 58 ? 12.426 8.423 -5.296 1.00 63.13 58 LYS A O 10
ATOM 10719 N N . GLN A 1 59 ? 10.893 9.918 -4.533 1.00 44.22 59 GLN A N 10
ATOM 10720 C CA . GLN A 1 59 ? 11.082 10.978 -5.550 1.00 43.22 59 GLN A CA 10
ATOM 10721 C C . GLN A 1 59 ? 10.543 10.557 -6.915 1.00 75.33 59 GLN A C 10
ATOM 10722 O O . GLN A 1 59 ? 9.658 11.204 -7.474 1.00 54.40 59 GLN A O 10
ATOM 10736 N N . GLY A 1 60 ? 11.077 9.497 -7.446 1.00 5.44 60 GLY A N 10
ATOM 10737 C CA . GLY A 1 60 ? 10.588 8.975 -8.688 1.00 32.14 60 GLY A CA 10
ATOM 10738 C C . GLY A 1 60 ? 9.465 7.993 -8.460 1.00 24.14 60 GLY A C 10
ATOM 10739 O O . GLY A 1 60 ? 8.633 7.774 -9.332 1.00 12.31 60 GLY A O 10
ATOM 10743 N N . LYS A 1 61 ? 9.435 7.420 -7.273 1.00 64.05 61 LYS A N 10
ATOM 10744 C CA . LYS A 1 61 ? 8.440 6.425 -6.931 1.00 40.43 61 LYS A CA 10
ATOM 10745 C C . LYS A 1 61 ? 7.648 6.842 -5.696 1.00 31.13 61 LYS A C 10
ATOM 10746 O O . LYS A 1 61 ? 8.057 7.752 -4.963 1.00 53.13 61 LYS A O 10
ATOM 10765 N N . ALA A 1 62 ? 6.535 6.183 -5.475 1.00 54.43 62 ALA A N 10
ATOM 10766 C CA . ALA A 1 62 ? 5.676 6.410 -4.320 1.00 24.14 62 ALA A CA 10
ATOM 10767 C C . ALA A 1 62 ? 5.192 5.065 -3.819 1.00 62.11 62 ALA A C 10
ATOM 10768 O O . ALA A 1 62 ? 4.480 4.360 -4.537 1.00 64.30 62 ALA A O 10
ATOM 10775 N N . TYR A 1 63 ? 5.562 4.699 -2.610 1.00 23.11 63 TYR A N 10
ATOM 10776 C CA . TYR A 1 63 ? 5.204 3.394 -2.094 1.00 54.51 63 TYR A CA 10
ATOM 10777 C C . TYR A 1 63 ? 4.585 3.468 -0.707 1.00 31.50 63 TYR A C 10
ATOM 10778 O O . TYR A 1 63 ? 5.038 4.221 0.162 1.00 11.34 63 TYR A O 10
ATOM 10796 N N . ALA A 1 64 ? 3.548 2.694 -0.531 1.00 32.45 64 ALA A N 10
ATOM 10797 C CA . ALA A 1 64 ? 2.816 2.599 0.720 1.00 43.43 64 ALA A CA 10
ATOM 10798 C C . ALA A 1 64 ? 3.656 1.905 1.763 1.00 3.31 64 ALA A C 10
ATOM 10799 O O . ALA A 1 64 ? 4.330 0.902 1.475 1.00 3.32 64 ALA A O 10
ATOM 10806 N N . VAL A 1 65 ? 3.620 2.438 2.956 1.00 14.00 65 VAL A N 10
ATOM 10807 C CA . VAL A 1 65 ? 4.371 1.923 4.084 1.00 52.34 65 VAL A CA 10
ATOM 10808 C C . VAL A 1 65 ? 3.498 1.881 5.306 1.00 5.42 65 VAL A C 10
ATOM 10809 O O . VAL A 1 65 ? 2.467 2.542 5.345 1.00 4.43 65 VAL A O 10
ATOM 10822 N N . ASN A 1 66 ? 3.918 1.095 6.297 1.00 51.35 66 ASN A N 10
ATOM 10823 C CA . ASN A 1 66 ? 3.212 0.960 7.578 1.00 12.41 66 ASN A CA 10
ATOM 10824 C C . ASN A 1 66 ? 1.775 0.524 7.332 1.00 75.03 66 ASN A C 10
ATOM 10825 O O . ASN A 1 66 ? 0.842 1.280 7.571 1.00 33.05 66 ASN A O 10
ATOM 10836 N N . LEU A 1 67 ? 1.602 -0.650 6.788 1.00 75.12 67 LEU A N 10
ATOM 10837 C CA . LEU A 1 67 ? 0.273 -1.090 6.431 1.00 74.34 67 LEU A CA 10
ATOM 10838 C C . LEU A 1 67 ? -0.512 -1.595 7.606 1.00 60.20 67 LEU A C 10
ATOM 10839 O O . LEU A 1 67 ? -0.003 -2.337 8.453 1.00 24.44 67 LEU A O 10
ATOM 10855 N N . ARG A 1 68 ? -1.744 -1.207 7.640 1.00 20.34 68 ARG A N 10
ATOM 10856 C CA . ARG A 1 68 ? -2.682 -1.639 8.593 1.00 5.41 68 ARG A CA 10
ATOM 10857 C C . ARG A 1 68 ? -3.966 -1.954 7.906 1.00 74.14 68 ARG A C 10
ATOM 10858 O O . ARG A 1 68 ? -4.398 -1.201 7.058 1.00 41.42 68 ARG A O 10
ATOM 10879 N N . ILE A 1 69 ? -4.568 -3.051 8.236 1.00 40.42 69 ILE A N 10
ATOM 10880 C CA . ILE A 1 69 ? -5.853 -3.346 7.719 1.00 1.41 69 ILE A CA 10
ATOM 10881 C C . ILE A 1 69 ? -6.872 -2.452 8.372 1.00 53.22 69 ILE A C 10
ATOM 10882 O O . ILE A 1 69 ? -6.821 -2.229 9.583 1.00 72.43 69 ILE A O 10
ATOM 10898 N N . LYS A 1 70 ? -7.736 -1.895 7.565 1.00 4.32 70 LYS A N 10
ATOM 10899 C CA . LYS A 1 70 ? -8.779 -1.018 8.042 1.00 12.41 70 LYS A CA 10
ATOM 10900 C C . LYS A 1 70 ? -9.751 -1.792 8.929 1.00 44.45 70 LYS A C 10
ATOM 10901 O O . LYS A 1 70 ? -10.607 -2.519 8.387 1.00 37.27 70 LYS A O 10
ATOM 10921 N N . MET A 1 1 ? 5.375 13.605 2.737 1.00 73.12 1 MET A N 11
ATOM 10922 C CA . MET A 1 1 ? 5.071 12.989 4.028 1.00 34.34 1 MET A CA 11
ATOM 10923 C C . MET A 1 1 ? 3.576 12.986 4.287 1.00 12.12 1 MET A C 11
ATOM 10924 O O . MET A 1 1 ? 2.965 14.038 4.441 1.00 60.45 1 MET A O 11
ATOM 10940 N N . ALA A 1 2 ? 2.989 11.820 4.314 1.00 30.24 2 ALA A N 11
ATOM 10941 C CA . ALA A 1 2 ? 1.590 11.677 4.637 1.00 62.53 2 ALA A CA 11
ATOM 10942 C C . ALA A 1 2 ? 1.402 10.404 5.443 1.00 14.21 2 ALA A C 11
ATOM 10943 O O . ALA A 1 2 ? 1.688 9.314 4.961 1.00 34.24 2 ALA A O 11
ATOM 10950 N N . THR A 1 3 ? 0.969 10.545 6.668 1.00 73.00 3 THR A N 11
ATOM 10951 C CA . THR A 1 3 ? 0.779 9.411 7.541 1.00 24.44 3 THR A CA 11
ATOM 10952 C C . THR A 1 3 ? -0.704 9.122 7.750 1.00 64.55 3 THR A C 11
ATOM 10953 O O . THR A 1 3 ? -1.520 10.057 7.786 1.00 40.35 3 THR A O 11
ATOM 10964 N N . ASN A 1 4 ? -1.034 7.841 7.882 1.00 51.14 4 ASN A N 11
ATOM 10965 C CA . ASN A 1 4 ? -2.412 7.348 8.043 1.00 25.12 4 ASN A CA 11
ATOM 10966 C C . ASN A 1 4 ? -3.258 7.784 6.853 1.00 43.44 4 ASN A C 11
ATOM 10967 O O . ASN A 1 4 ? -3.971 8.804 6.886 1.00 1.33 4 ASN A O 11
ATOM 10978 N N . ILE A 1 5 ? -3.083 7.075 5.788 1.00 52.04 5 ILE A N 11
ATOM 10979 C CA . ILE A 1 5 ? -3.748 7.326 4.550 1.00 61.44 5 ILE A CA 11
ATOM 10980 C C . ILE A 1 5 ? -4.774 6.271 4.291 1.00 54.21 5 ILE A C 11
ATOM 10981 O O . ILE A 1 5 ? -4.619 5.127 4.711 1.00 2.44 5 ILE A O 11
ATOM 10997 N N . VAL A 1 6 ? -5.802 6.657 3.614 1.00 63.12 6 VAL A N 11
ATOM 10998 C CA . VAL A 1 6 ? -6.835 5.764 3.226 1.00 63.21 6 VAL A CA 11
ATOM 10999 C C . VAL A 1 6 ? -6.555 5.229 1.846 1.00 62.33 6 VAL A C 11
ATOM 11000 O O . VAL A 1 6 ? -6.199 5.982 0.937 1.00 23.12 6 VAL A O 11
ATOM 11013 N N . GLY A 1 7 ? -6.682 3.962 1.701 1.00 34.21 7 GLY A N 11
ATOM 11014 C CA . GLY A 1 7 ? -6.627 3.381 0.423 1.00 74.21 7 GLY A CA 11
ATOM 11015 C C . GLY A 1 7 ? -7.279 2.050 0.391 1.00 53.22 7 GLY A C 11
ATOM 11016 O O . GLY A 1 7 ? -7.593 1.487 1.410 1.00 43.21 7 GLY A O 11
ATOM 11020 N N . LYS A 1 8 ? -7.536 1.597 -0.767 1.00 42.11 8 LYS A N 11
ATOM 11021 C CA . LYS A 1 8 ? -8.059 0.299 -1.007 1.00 72.34 8 LYS A CA 11
ATOM 11022 C C . LYS A 1 8 ? -6.985 -0.493 -1.698 1.00 11.33 8 LYS A C 11
ATOM 11023 O O . LYS A 1 8 ? -6.338 0.021 -2.623 1.00 3.11 8 LYS A O 11
ATOM 11042 N N . VAL A 1 9 ? -6.768 -1.707 -1.256 1.00 63.04 9 VAL A N 11
ATOM 11043 C CA . VAL A 1 9 ? -5.808 -2.568 -1.905 1.00 41.23 9 VAL A CA 11
ATOM 11044 C C . VAL A 1 9 ? -6.298 -2.825 -3.314 1.00 34.21 9 VAL A C 11
ATOM 11045 O O . VAL A 1 9 ? -7.338 -3.476 -3.529 1.00 75.02 9 VAL A O 11
ATOM 11058 N N . LYS A 1 10 ? -5.582 -2.261 -4.240 1.00 10.01 10 LYS A N 11
ATOM 11059 C CA . LYS A 1 10 ? -5.910 -2.290 -5.631 1.00 3.20 10 LYS A CA 11
ATOM 11060 C C . LYS A 1 10 ? -5.595 -3.668 -6.195 1.00 14.33 10 LYS A C 11
ATOM 11061 O O . LYS A 1 10 ? -6.438 -4.293 -6.842 1.00 44.12 10 LYS A O 11
ATOM 11080 N N . TRP A 1 11 ? -4.398 -4.137 -5.923 1.00 10.52 11 TRP A N 11
ATOM 11081 C CA . TRP A 1 11 ? -3.974 -5.478 -6.282 1.00 63.41 11 TRP A CA 11
ATOM 11082 C C . TRP A 1 11 ? -2.699 -5.779 -5.574 1.00 35.40 11 TRP A C 11
ATOM 11083 O O . TRP A 1 11 ? -2.013 -4.857 -5.124 1.00 2.31 11 TRP A O 11
ATOM 11104 N N . TYR A 1 12 ? -2.380 -7.032 -5.469 1.00 12.31 12 TYR A N 11
ATOM 11105 C CA . TYR A 1 12 ? -1.160 -7.455 -4.814 1.00 2.53 12 TYR A CA 11
ATOM 11106 C C . TYR A 1 12 ? -0.812 -8.871 -5.222 1.00 11.21 12 TYR A C 11
ATOM 11107 O O . TYR A 1 12 ? -1.566 -9.807 -4.955 1.00 53.22 12 TYR A O 11
ATOM 11125 N N . ASN A 1 13 ? 0.306 -9.032 -5.878 1.00 33.24 13 ASN A N 11
ATOM 11126 C CA . ASN A 1 13 ? 0.765 -10.349 -6.246 1.00 42.13 13 ASN A CA 11
ATOM 11127 C C . ASN A 1 13 ? 1.663 -10.849 -5.155 1.00 23.03 13 ASN A C 11
ATOM 11128 O O . ASN A 1 13 ? 2.795 -10.381 -5.014 1.00 12.12 13 ASN A O 11
ATOM 11139 N N . SER A 1 14 ? 1.148 -11.772 -4.378 1.00 5.11 14 SER A N 11
ATOM 11140 C CA . SER A 1 14 ? 1.820 -12.335 -3.224 1.00 71.50 14 SER A CA 11
ATOM 11141 C C . SER A 1 14 ? 3.205 -12.882 -3.583 1.00 32.32 14 SER A C 11
ATOM 11142 O O . SER A 1 14 ? 4.179 -12.603 -2.897 1.00 54.53 14 SER A O 11
ATOM 11150 N N . THR A 1 15 ? 3.276 -13.616 -4.680 1.00 24.35 15 THR A N 11
ATOM 11151 C CA . THR A 1 15 ? 4.503 -14.229 -5.144 1.00 62.13 15 THR A CA 11
ATOM 11152 C C . THR A 1 15 ? 5.609 -13.178 -5.385 1.00 73.32 15 THR A C 11
ATOM 11153 O O . THR A 1 15 ? 6.787 -13.412 -5.085 1.00 0.14 15 THR A O 11
ATOM 11164 N N . LYS A 1 16 ? 5.228 -12.018 -5.892 1.00 74.43 16 LYS A N 11
ATOM 11165 C CA . LYS A 1 16 ? 6.203 -10.997 -6.223 1.00 24.43 16 LYS A CA 11
ATOM 11166 C C . LYS A 1 16 ? 6.306 -9.938 -5.140 1.00 60.24 16 LYS A C 11
ATOM 11167 O O . LYS A 1 16 ? 7.154 -9.048 -5.221 1.00 52.14 16 LYS A O 11
ATOM 11186 N N . ASN A 1 17 ? 5.424 -10.032 -4.130 1.00 3.51 17 ASN A N 11
ATOM 11187 C CA . ASN A 1 17 ? 5.427 -9.110 -2.971 1.00 31.21 17 ASN A CA 11
ATOM 11188 C C . ASN A 1 17 ? 5.204 -7.670 -3.393 1.00 52.24 17 ASN A C 11
ATOM 11189 O O . ASN A 1 17 ? 5.602 -6.735 -2.686 1.00 41.41 17 ASN A O 11
ATOM 11200 N N . PHE A 1 18 ? 4.528 -7.482 -4.488 1.00 5.25 18 PHE A N 11
ATOM 11201 C CA . PHE A 1 18 ? 4.325 -6.163 -5.027 1.00 74.30 18 PHE A CA 11
ATOM 11202 C C . PHE A 1 18 ? 2.877 -6.000 -5.439 1.00 74.01 18 PHE A C 11
ATOM 11203 O O . PHE A 1 18 ? 2.199 -6.983 -5.769 1.00 72.52 18 PHE A O 11
ATOM 11220 N N . GLY A 1 19 ? 2.417 -4.791 -5.403 1.00 42.21 19 GLY A N 11
ATOM 11221 C CA . GLY A 1 19 ? 1.071 -4.480 -5.757 1.00 70.32 19 GLY A CA 11
ATOM 11222 C C . GLY A 1 19 ? 0.832 -3.000 -5.697 1.00 14.45 19 GLY A C 11
ATOM 11223 O O . GLY A 1 19 ? 1.779 -2.224 -5.603 1.00 2.32 19 GLY A O 11
ATOM 11227 N N . PHE A 1 20 ? -0.414 -2.609 -5.720 1.00 31.11 20 PHE A N 11
ATOM 11228 C CA . PHE A 1 20 ? -0.801 -1.211 -5.666 1.00 0.23 20 PHE A CA 11
ATOM 11229 C C . PHE A 1 20 ? -1.966 -0.985 -4.749 1.00 23.10 20 PHE A C 11
ATOM 11230 O O . PHE A 1 20 ? -2.686 -1.927 -4.379 1.00 72.11 20 PHE A O 11
ATOM 11247 N N . ILE A 1 21 ? -2.169 0.266 -4.416 1.00 61.40 21 ILE A N 11
ATOM 11248 C CA . ILE A 1 21 ? -3.210 0.715 -3.529 1.00 65.45 21 ILE A CA 11
ATOM 11249 C C . ILE A 1 21 ? -3.658 2.101 -3.992 1.00 61.33 21 ILE A C 11
ATOM 11250 O O . ILE A 1 21 ? -2.831 2.925 -4.374 1.00 13.34 21 ILE A O 11
ATOM 11266 N N . GLU A 1 22 ? -4.938 2.313 -4.027 1.00 62.45 22 GLU A N 11
ATOM 11267 C CA . GLU A 1 22 ? -5.519 3.619 -4.305 1.00 31.55 22 GLU A CA 11
ATOM 11268 C C . GLU A 1 22 ? -6.744 3.692 -3.440 1.00 2.13 22 GLU A C 11
ATOM 11269 O O . GLU A 1 22 ? -7.344 2.655 -3.195 1.00 20.31 22 GLU A O 11
ATOM 11281 N N . GLN A 1 23 ? -7.141 4.838 -2.941 1.00 45.04 23 GLN A N 11
ATOM 11282 C CA . GLN A 1 23 ? -8.352 4.805 -2.147 1.00 24.43 23 GLN A CA 11
ATOM 11283 C C . GLN A 1 23 ? -9.521 4.724 -3.039 1.00 62.11 23 GLN A C 11
ATOM 11284 O O . GLN A 1 23 ? -9.526 5.307 -4.131 1.00 61.05 23 GLN A O 11
ATOM 11298 N N . ASP A 1 24 ? -10.491 4.000 -2.580 1.00 4.42 24 ASP A N 11
ATOM 11299 C CA . ASP A 1 24 ? -11.736 3.724 -3.318 1.00 62.33 24 ASP A CA 11
ATOM 11300 C C . ASP A 1 24 ? -12.415 4.993 -3.807 1.00 3.33 24 ASP A C 11
ATOM 11301 O O . ASP A 1 24 ? -13.084 5.005 -4.834 1.00 24.31 24 ASP A O 11
ATOM 11310 N N . ASN A 1 25 ? -12.212 6.059 -3.077 1.00 40.15 25 ASN A N 11
ATOM 11311 C CA . ASN A 1 25 ? -12.790 7.349 -3.396 1.00 15.43 25 ASN A CA 11
ATOM 11312 C C . ASN A 1 25 ? -12.157 7.963 -4.646 1.00 52.41 25 ASN A C 11
ATOM 11313 O O . ASN A 1 25 ? -12.672 8.933 -5.192 1.00 62.25 25 ASN A O 11
ATOM 11324 N N . GLY A 1 26 ? -11.060 7.395 -5.104 1.00 70.41 26 GLY A N 11
ATOM 11325 C CA . GLY A 1 26 ? -10.380 7.942 -6.239 1.00 72.33 26 GLY A CA 11
ATOM 11326 C C . GLY A 1 26 ? -9.091 8.604 -5.834 1.00 32.51 26 GLY A C 11
ATOM 11327 O O . GLY A 1 26 ? -8.847 9.763 -6.163 1.00 52.22 26 GLY A O 11
ATOM 11331 N N . GLY A 1 27 ? -8.282 7.886 -5.081 1.00 23.43 27 GLY A N 11
ATOM 11332 C CA . GLY A 1 27 ? -6.998 8.417 -4.657 1.00 13.33 27 GLY A CA 11
ATOM 11333 C C . GLY A 1 27 ? -5.923 8.064 -5.653 1.00 72.13 27 GLY A C 11
ATOM 11334 O O . GLY A 1 27 ? -6.169 7.263 -6.562 1.00 75.03 27 GLY A O 11
ATOM 11338 N N . LYS A 1 28 ? -4.745 8.626 -5.495 1.00 45.43 28 LYS A N 11
ATOM 11339 C CA . LYS A 1 28 ? -3.675 8.372 -6.433 1.00 72.22 28 LYS A CA 11
ATOM 11340 C C . LYS A 1 28 ? -3.021 7.034 -6.172 1.00 73.45 28 LYS A C 11
ATOM 11341 O O . LYS A 1 28 ? -2.940 6.579 -5.023 1.00 1.51 28 LYS A O 11
ATOM 11360 N N . ASP A 1 29 ? -2.564 6.426 -7.237 1.00 60.41 29 ASP A N 11
ATOM 11361 C CA . ASP A 1 29 ? -1.957 5.102 -7.216 1.00 53.03 29 ASP A CA 11
ATOM 11362 C C . ASP A 1 29 ? -0.641 5.131 -6.482 1.00 1.24 29 ASP A C 11
ATOM 11363 O O . ASP A 1 29 ? 0.261 5.896 -6.835 1.00 23.22 29 ASP A O 11
ATOM 11372 N N . VAL A 1 30 ? -0.538 4.329 -5.479 1.00 23.35 30 VAL A N 11
ATOM 11373 C CA . VAL A 1 30 ? 0.686 4.158 -4.748 1.00 23.41 30 VAL A CA 11
ATOM 11374 C C . VAL A 1 30 ? 1.016 2.674 -4.723 1.00 41.42 30 VAL A C 11
ATOM 11375 O O . VAL A 1 30 ? 0.107 1.842 -4.615 1.00 3.31 30 VAL A O 11
ATOM 11388 N N . PHE A 1 31 ? 2.273 2.320 -4.875 1.00 4.32 31 PHE A N 11
ATOM 11389 C CA . PHE A 1 31 ? 2.616 0.924 -4.894 1.00 55.54 31 PHE A CA 11
ATOM 11390 C C . PHE A 1 31 ? 2.989 0.401 -3.533 1.00 12.03 31 PHE A C 11
ATOM 11391 O O . PHE A 1 31 ? 3.605 1.096 -2.728 1.00 75.14 31 PHE A O 11
ATOM 11408 N N . VAL A 1 32 ? 2.596 -0.808 -3.277 1.00 64.53 32 VAL A N 11
ATOM 11409 C CA . VAL A 1 32 ? 2.861 -1.448 -2.031 1.00 24.14 32 VAL A CA 11
ATOM 11410 C C . VAL A 1 32 ? 3.830 -2.605 -2.262 1.00 34.20 32 VAL A C 11
ATOM 11411 O O . VAL A 1 32 ? 3.775 -3.295 -3.287 1.00 55.31 32 VAL A O 11
ATOM 11424 N N . HIS A 1 33 ? 4.718 -2.787 -1.346 1.00 30.51 33 HIS A N 11
ATOM 11425 C CA . HIS A 1 33 ? 5.702 -3.823 -1.422 1.00 61.20 33 HIS A CA 11
ATOM 11426 C C . HIS A 1 33 ? 5.808 -4.472 -0.052 1.00 74.15 33 HIS A C 11
ATOM 11427 O O . HIS A 1 33 ? 5.359 -3.891 0.926 1.00 51.20 33 HIS A O 11
ATOM 11442 N N . LYS A 1 34 ? 6.387 -5.670 0.027 1.00 50.30 34 LYS A N 11
ATOM 11443 C CA . LYS A 1 34 ? 6.495 -6.393 1.297 1.00 12.20 34 LYS A CA 11
ATOM 11444 C C . LYS A 1 34 ? 7.310 -5.625 2.332 1.00 4.54 34 LYS A C 11
ATOM 11445 O O . LYS A 1 34 ? 7.206 -5.887 3.514 1.00 13.43 34 LYS A O 11
ATOM 11464 N N . SER A 1 35 ? 8.101 -4.665 1.877 1.00 11.02 35 SER A N 11
ATOM 11465 C CA . SER A 1 35 ? 8.775 -3.717 2.784 1.00 4.25 35 SER A CA 11
ATOM 11466 C C . SER A 1 35 ? 7.743 -3.054 3.733 1.00 64.03 35 SER A C 11
ATOM 11467 O O . SER A 1 35 ? 8.054 -2.718 4.873 1.00 13.34 35 SER A O 11
ATOM 11475 N N . ALA A 1 36 ? 6.509 -2.904 3.253 1.00 22.10 36 ALA A N 11
ATOM 11476 C CA . ALA A 1 36 ? 5.433 -2.344 4.039 1.00 54.50 36 ALA A CA 11
ATOM 11477 C C . ALA A 1 36 ? 4.910 -3.369 5.026 1.00 45.21 36 ALA A C 11
ATOM 11478 O O . ALA A 1 36 ? 4.514 -3.025 6.145 1.00 2.44 36 ALA A O 11
ATOM 11485 N N . VAL A 1 37 ? 4.906 -4.636 4.606 1.00 75.03 37 VAL A N 11
ATOM 11486 C CA . VAL A 1 37 ? 4.537 -5.721 5.497 1.00 2.30 37 VAL A CA 11
ATOM 11487 C C . VAL A 1 37 ? 5.585 -5.806 6.578 1.00 45.41 37 VAL A C 11
ATOM 11488 O O . VAL A 1 37 ? 5.277 -5.959 7.712 1.00 33.15 37 VAL A O 11
ATOM 11501 N N . ASP A 1 38 ? 6.824 -5.660 6.186 1.00 35.15 38 ASP A N 11
ATOM 11502 C CA . ASP A 1 38 ? 7.949 -5.643 7.110 1.00 24.40 38 ASP A CA 11
ATOM 11503 C C . ASP A 1 38 ? 7.823 -4.467 8.072 1.00 40.34 38 ASP A C 11
ATOM 11504 O O . ASP A 1 38 ? 8.127 -4.579 9.261 1.00 62.24 38 ASP A O 11
ATOM 11513 N N . ALA A 1 39 ? 7.327 -3.351 7.553 1.00 1.05 39 ALA A N 11
ATOM 11514 C CA . ALA A 1 39 ? 7.175 -2.123 8.325 1.00 53.45 39 ALA A CA 11
ATOM 11515 C C . ALA A 1 39 ? 6.196 -2.255 9.503 1.00 60.41 39 ALA A C 11
ATOM 11516 O O . ALA A 1 39 ? 6.393 -1.622 10.538 1.00 42.45 39 ALA A O 11
ATOM 11523 N N . ALA A 1 40 ? 5.151 -3.061 9.357 1.00 13.32 40 ALA A N 11
ATOM 11524 C CA . ALA A 1 40 ? 4.142 -3.166 10.436 1.00 40.23 40 ALA A CA 11
ATOM 11525 C C . ALA A 1 40 ? 3.812 -4.612 10.831 1.00 11.14 40 ALA A C 11
ATOM 11526 O O . ALA A 1 40 ? 3.161 -4.850 11.839 1.00 55.10 40 ALA A O 11
ATOM 11533 N N . GLY A 1 41 ? 4.272 -5.550 10.049 1.00 23.24 41 GLY A N 11
ATOM 11534 C CA . GLY A 1 41 ? 3.958 -6.950 10.258 1.00 31.14 41 GLY A CA 11
ATOM 11535 C C . GLY A 1 41 ? 2.555 -7.258 9.841 1.00 45.01 41 GLY A C 11
ATOM 11536 O O . GLY A 1 41 ? 1.746 -7.772 10.617 1.00 32.43 41 GLY A O 11
ATOM 11540 N N . LEU A 1 42 ? 2.273 -6.923 8.617 1.00 15.30 42 LEU A N 11
ATOM 11541 C CA . LEU A 1 42 ? 1.000 -7.159 8.003 1.00 31.12 42 LEU A CA 11
ATOM 11542 C C . LEU A 1 42 ? 0.893 -8.687 7.758 1.00 51.33 42 LEU A C 11
ATOM 11543 O O . LEU A 1 42 ? 1.910 -9.360 7.589 1.00 25.30 42 LEU A O 11
ATOM 11559 N N . HIS A 1 43 ? -0.292 -9.235 7.785 1.00 13.24 43 HIS A N 11
ATOM 11560 C CA . HIS A 1 43 ? -0.439 -10.678 7.617 1.00 60.15 43 HIS A CA 11
ATOM 11561 C C . HIS A 1 43 ? -0.438 -11.083 6.146 1.00 43.34 43 HIS A C 11
ATOM 11562 O O . HIS A 1 43 ? 0.447 -11.814 5.697 1.00 54.21 43 HIS A O 11
ATOM 11577 N N . SER A 1 44 ? -1.400 -10.581 5.406 1.00 54.40 44 SER A N 11
ATOM 11578 C CA . SER A 1 44 ? -1.550 -10.885 3.999 1.00 25.12 44 SER A CA 11
ATOM 11579 C C . SER A 1 44 ? -2.521 -9.898 3.354 1.00 64.20 44 SER A C 11
ATOM 11580 O O . SER A 1 44 ? -3.477 -9.443 4.002 1.00 1.33 44 SER A O 11
ATOM 11588 N N . LEU A 1 45 ? -2.266 -9.546 2.113 1.00 41.20 45 LEU A N 11
ATOM 11589 C CA . LEU A 1 45 ? -3.091 -8.585 1.405 1.00 72.32 45 LEU A CA 11
ATOM 11590 C C . LEU A 1 45 ? -3.897 -9.241 0.313 1.00 14.33 45 LEU A C 11
ATOM 11591 O O . LEU A 1 45 ? -3.450 -10.198 -0.338 1.00 25.23 45 LEU A O 11
ATOM 11607 N N . GLU A 1 46 ? -5.053 -8.706 0.116 1.00 63.14 46 GLU A N 11
ATOM 11608 C CA . GLU A 1 46 ? -5.983 -9.114 -0.896 1.00 53.01 46 GLU A CA 11
ATOM 11609 C C . GLU A 1 46 ? -6.676 -7.856 -1.380 1.00 33.32 46 GLU A C 11
ATOM 11610 O O . GLU A 1 46 ? -6.771 -6.882 -0.621 1.00 22.21 46 GLU A O 11
ATOM 11622 N N . GLU A 1 47 ? -7.141 -7.847 -2.599 1.00 71.43 47 GLU A N 11
ATOM 11623 C CA . GLU A 1 47 ? -7.759 -6.662 -3.151 1.00 75.10 47 GLU A CA 11
ATOM 11624 C C . GLU A 1 47 ? -9.150 -6.448 -2.574 1.00 3.23 47 GLU A C 11
ATOM 11625 O O . GLU A 1 47 ? -9.800 -7.395 -2.115 1.00 32.34 47 GLU A O 11
ATOM 11637 N N . GLY A 1 48 ? -9.596 -5.208 -2.588 1.00 52.40 48 GLY A N 11
ATOM 11638 C CA . GLY A 1 48 ? -10.914 -4.875 -2.059 1.00 1.21 48 GLY A CA 11
ATOM 11639 C C . GLY A 1 48 ? -10.887 -4.581 -0.571 1.00 24.53 48 GLY A C 11
ATOM 11640 O O . GLY A 1 48 ? -11.927 -4.392 0.060 1.00 13.41 48 GLY A O 11
ATOM 11644 N N . GLN A 1 49 ? -9.709 -4.569 -0.011 1.00 53.11 49 GLN A N 11
ATOM 11645 C CA . GLN A 1 49 ? -9.514 -4.265 1.386 1.00 55.41 49 GLN A CA 11
ATOM 11646 C C . GLN A 1 49 ? -9.227 -2.817 1.565 1.00 55.20 49 GLN A C 11
ATOM 11647 O O . GLN A 1 49 ? -8.452 -2.241 0.808 1.00 2.22 49 GLN A O 11
ATOM 11661 N N . ASP A 1 50 ? -9.847 -2.225 2.539 1.00 22.13 50 ASP A N 11
ATOM 11662 C CA . ASP A 1 50 ? -9.556 -0.854 2.869 1.00 21.41 50 ASP A CA 11
ATOM 11663 C C . ASP A 1 50 ? -8.388 -0.861 3.804 1.00 22.44 50 ASP A C 11
ATOM 11664 O O . ASP A 1 50 ? -8.436 -1.466 4.885 1.00 61.42 50 ASP A O 11
ATOM 11673 N N . VAL A 1 51 ? -7.348 -0.231 3.403 1.00 55.52 51 VAL A N 11
ATOM 11674 C CA . VAL A 1 51 ? -6.135 -0.281 4.120 1.00 20.24 51 VAL A CA 11
ATOM 11675 C C . VAL A 1 51 ? -5.628 1.116 4.432 1.00 24.00 51 VAL A C 11
ATOM 11676 O O . VAL A 1 51 ? -5.937 2.086 3.738 1.00 44.45 51 VAL A O 11
ATOM 11689 N N . ILE A 1 52 ? -4.901 1.194 5.484 1.00 70.30 52 ILE A N 11
ATOM 11690 C CA . ILE A 1 52 ? -4.313 2.400 5.969 1.00 15.34 52 ILE A CA 11
ATOM 11691 C C . ILE A 1 52 ? -2.811 2.240 5.851 1.00 24.23 52 ILE A C 11
ATOM 11692 O O . ILE A 1 52 ? -2.282 1.167 6.150 1.00 50.01 52 ILE A O 11
ATOM 11708 N N . PHE A 1 53 ? -2.145 3.252 5.380 1.00 14.43 53 PHE A N 11
ATOM 11709 C CA . PHE A 1 53 ? -0.699 3.210 5.234 1.00 72.41 53 PHE A CA 11
ATOM 11710 C C . PHE A 1 53 ? -0.127 4.590 5.362 1.00 61.11 53 PHE A C 11
ATOM 11711 O O . PHE A 1 53 ? -0.868 5.555 5.517 1.00 35.34 53 PHE A O 11
ATOM 11728 N N . ASP A 1 54 ? 1.174 4.685 5.299 1.00 34.40 54 ASP A N 11
ATOM 11729 C CA . ASP A 1 54 ? 1.842 5.950 5.274 1.00 60.22 54 ASP A CA 11
ATOM 11730 C C . ASP A 1 54 ? 2.521 6.047 3.944 1.00 72.04 54 ASP A C 11
ATOM 11731 O O . ASP A 1 54 ? 2.935 5.020 3.381 1.00 13.45 54 ASP A O 11
ATOM 11740 N N . LEU A 1 55 ? 2.626 7.224 3.425 1.00 44.23 55 LEU A N 11
ATOM 11741 C CA . LEU A 1 55 ? 3.212 7.422 2.134 1.00 15.14 55 LEU A CA 11
ATOM 11742 C C . LEU A 1 55 ? 4.181 8.560 2.126 1.00 30.31 55 LEU A C 11
ATOM 11743 O O . LEU A 1 55 ? 3.929 9.649 2.668 1.00 10.22 55 LEU A O 11
ATOM 11759 N N . GLU A 1 56 ? 5.285 8.280 1.544 1.00 60.42 56 GLU A N 11
ATOM 11760 C CA . GLU A 1 56 ? 6.312 9.211 1.286 1.00 12.21 56 GLU A CA 11
ATOM 11761 C C . GLU A 1 56 ? 6.775 8.974 -0.108 1.00 62.11 56 GLU A C 11
ATOM 11762 O O . GLU A 1 56 ? 6.917 7.818 -0.534 1.00 42.32 56 GLU A O 11
ATOM 11774 N N . GLU A 1 57 ? 6.986 10.019 -0.832 1.00 43.13 57 GLU A N 11
ATOM 11775 C CA . GLU A 1 57 ? 7.368 9.880 -2.194 1.00 1.52 57 GLU A CA 11
ATOM 11776 C C . GLU A 1 57 ? 8.860 9.692 -2.350 1.00 63.03 57 GLU A C 11
ATOM 11777 O O . GLU A 1 57 ? 9.674 10.320 -1.651 1.00 31.52 57 GLU A O 11
ATOM 11789 N N . LYS A 1 58 ? 9.201 8.808 -3.232 1.00 11.41 58 LYS A N 11
ATOM 11790 C CA . LYS A 1 58 ? 10.555 8.447 -3.530 1.00 62.10 58 LYS A CA 11
ATOM 11791 C C . LYS A 1 58 ? 10.955 9.201 -4.783 1.00 60.51 58 LYS A C 11
ATOM 11792 O O . LYS A 1 58 ? 10.996 8.635 -5.892 1.00 63.00 58 LYS A O 11
ATOM 11811 N N . GLN A 1 59 ? 11.147 10.511 -4.595 1.00 71.41 59 GLN A N 11
ATOM 11812 C CA . GLN A 1 59 ? 11.445 11.487 -5.645 1.00 32.22 59 GLN A CA 11
ATOM 11813 C C . GLN A 1 59 ? 10.240 11.590 -6.604 1.00 44.22 59 GLN A C 11
ATOM 11814 O O . GLN A 1 59 ? 9.469 12.550 -6.537 1.00 0.23 59 GLN A O 11
ATOM 11828 N N . GLY A 1 60 ? 10.071 10.602 -7.450 1.00 32.15 60 GLY A N 11
ATOM 11829 C CA . GLY A 1 60 ? 8.963 10.580 -8.366 1.00 0.52 60 GLY A CA 11
ATOM 11830 C C . GLY A 1 60 ? 8.052 9.388 -8.135 1.00 30.10 60 GLY A C 11
ATOM 11831 O O . GLY A 1 60 ? 6.901 9.391 -8.564 1.00 51.40 60 GLY A O 11
ATOM 11835 N N . LYS A 1 61 ? 8.559 8.378 -7.442 1.00 22.35 61 LYS A N 11
ATOM 11836 C CA . LYS A 1 61 ? 7.785 7.166 -7.165 1.00 51.45 61 LYS A CA 11
ATOM 11837 C C . LYS A 1 61 ? 7.012 7.345 -5.860 1.00 24.14 61 LYS A C 11
ATOM 11838 O O . LYS A 1 61 ? 7.316 8.239 -5.077 1.00 20.45 61 LYS A O 11
ATOM 11857 N N . ALA A 1 62 ? 6.047 6.499 -5.625 1.00 21.52 62 ALA A N 11
ATOM 11858 C CA . ALA A 1 62 ? 5.242 6.560 -4.419 1.00 33.54 62 ALA A CA 11
ATOM 11859 C C . ALA A 1 62 ? 5.062 5.159 -3.847 1.00 24.10 62 ALA A C 11
ATOM 11860 O O . ALA A 1 62 ? 4.491 4.292 -4.504 1.00 52.34 62 ALA A O 11
ATOM 11867 N N . TYR A 1 63 ? 5.541 4.938 -2.633 1.00 73.14 63 TYR A N 11
ATOM 11868 C CA . TYR A 1 63 ? 5.441 3.624 -2.013 1.00 62.51 63 TYR A CA 11
ATOM 11869 C C . TYR A 1 63 ? 4.692 3.674 -0.693 1.00 13.21 63 TYR A C 11
ATOM 11870 O O . TYR A 1 63 ? 4.922 4.551 0.145 1.00 24.13 63 TYR A O 11
ATOM 11888 N N . ALA A 1 64 ? 3.800 2.746 -0.538 1.00 40.22 64 ALA A N 11
ATOM 11889 C CA . ALA A 1 64 ? 2.978 2.623 0.652 1.00 22.42 64 ALA A CA 11
ATOM 11890 C C . ALA A 1 64 ? 3.679 1.748 1.662 1.00 35.10 64 ALA A C 11
ATOM 11891 O O . ALA A 1 64 ? 4.173 0.664 1.327 1.00 52.24 64 ALA A O 11
ATOM 11898 N N . VAL A 1 65 ? 3.728 2.224 2.884 1.00 3.25 65 VAL A N 11
ATOM 11899 C CA . VAL A 1 65 ? 4.377 1.531 3.994 1.00 65.23 65 VAL A CA 11
ATOM 11900 C C . VAL A 1 65 ? 3.551 1.670 5.241 1.00 44.04 65 VAL A C 11
ATOM 11901 O O . VAL A 1 65 ? 2.627 2.460 5.264 1.00 50.42 65 VAL A O 11
ATOM 11914 N N . ASN A 1 66 ? 3.892 0.893 6.269 1.00 63.24 66 ASN A N 11
ATOM 11915 C CA . ASN A 1 66 ? 3.188 0.915 7.567 1.00 54.15 66 ASN A CA 11
ATOM 11916 C C . ASN A 1 66 ? 1.717 0.607 7.363 1.00 72.41 66 ASN A C 11
ATOM 11917 O O . ASN A 1 66 ? 0.844 1.464 7.562 1.00 5.24 66 ASN A O 11
ATOM 11928 N N . LEU A 1 67 ? 1.454 -0.587 6.887 1.00 21.23 67 LEU A N 11
ATOM 11929 C CA . LEU A 1 67 ? 0.113 -0.959 6.549 1.00 64.01 67 LEU A CA 11
ATOM 11930 C C . LEU A 1 67 ? -0.674 -1.386 7.760 1.00 33.14 67 LEU A C 11
ATOM 11931 O O . LEU A 1 67 ? -0.156 -2.037 8.673 1.00 53.01 67 LEU A O 11
ATOM 11947 N N . ARG A 1 68 ? -1.908 -1.035 7.747 1.00 44.42 68 ARG A N 11
ATOM 11948 C CA . ARG A 1 68 ? -2.840 -1.403 8.755 1.00 5.23 68 ARG A CA 11
ATOM 11949 C C . ARG A 1 68 ? -4.164 -1.587 8.045 1.00 13.21 68 ARG A C 11
ATOM 11950 O O . ARG A 1 68 ? -4.565 -0.734 7.290 1.00 13.02 68 ARG A O 11
ATOM 11971 N N . ILE A 1 69 ? -4.823 -2.675 8.262 1.00 73.20 69 ILE A N 11
ATOM 11972 C CA . ILE A 1 69 ? -6.068 -2.914 7.614 1.00 51.54 69 ILE A CA 11
ATOM 11973 C C . ILE A 1 69 ? -7.227 -2.450 8.447 1.00 42.11 69 ILE A C 11
ATOM 11974 O O . ILE A 1 69 ? -7.210 -2.568 9.683 1.00 11.01 69 ILE A O 11
ATOM 11990 N N . LYS A 1 70 ? -8.196 -1.893 7.787 1.00 15.03 70 LYS A N 11
ATOM 11991 C CA . LYS A 1 70 ? -9.413 -1.461 8.439 1.00 61.02 70 LYS A CA 11
ATOM 11992 C C . LYS A 1 70 ? -10.301 -2.663 8.716 1.00 4.21 70 LYS A C 11
ATOM 11993 O O . LYS A 1 70 ? -10.884 -3.219 7.758 1.00 36.98 70 LYS A O 11
ATOM 12013 N N . MET A 1 1 ? 6.398 10.815 3.799 1.00 71.03 1 MET A N 12
ATOM 12014 C CA . MET A 1 1 ? 6.103 12.062 4.504 1.00 53.12 1 MET A CA 12
ATOM 12015 C C . MET A 1 1 ? 4.620 12.153 4.869 1.00 75.51 1 MET A C 12
ATOM 12016 O O . MET A 1 1 ? 4.276 12.678 5.916 1.00 33.14 1 MET A O 12
ATOM 12032 N N . ALA A 1 2 ? 3.745 11.632 4.012 1.00 15.52 2 ALA A N 12
ATOM 12033 C CA . ALA A 1 2 ? 2.309 11.663 4.279 1.00 71.23 2 ALA A CA 12
ATOM 12034 C C . ALA A 1 2 ? 1.926 10.527 5.220 1.00 31.34 2 ALA A C 12
ATOM 12035 O O . ALA A 1 2 ? 2.373 9.391 5.039 1.00 14.20 2 ALA A O 12
ATOM 12042 N N . THR A 1 3 ? 1.109 10.828 6.208 1.00 34.32 3 THR A N 12
ATOM 12043 C CA . THR A 1 3 ? 0.727 9.848 7.212 1.00 14.12 3 THR A CA 12
ATOM 12044 C C . THR A 1 3 ? -0.783 9.626 7.263 1.00 71.43 3 THR A C 12
ATOM 12045 O O . THR A 1 3 ? -1.570 10.571 7.038 1.00 62.33 3 THR A O 12
ATOM 12056 N N . ASN A 1 4 ? -1.166 8.384 7.559 1.00 22.33 4 ASN A N 12
ATOM 12057 C CA . ASN A 1 4 ? -2.564 7.941 7.672 1.00 22.55 4 ASN A CA 12
ATOM 12058 C C . ASN A 1 4 ? -3.336 8.155 6.395 1.00 3.44 4 ASN A C 12
ATOM 12059 O O . ASN A 1 4 ? -4.057 9.146 6.229 1.00 43.34 4 ASN A O 12
ATOM 12070 N N . ILE A 1 5 ? -3.130 7.275 5.474 1.00 20.34 5 ILE A N 12
ATOM 12071 C CA . ILE A 1 5 ? -3.802 7.321 4.207 1.00 70.13 5 ILE A CA 12
ATOM 12072 C C . ILE A 1 5 ? -4.850 6.240 4.124 1.00 72.34 5 ILE A C 12
ATOM 12073 O O . ILE A 1 5 ? -4.688 5.164 4.702 1.00 25.12 5 ILE A O 12
ATOM 12089 N N . VAL A 1 6 ? -5.901 6.536 3.424 1.00 53.33 6 VAL A N 12
ATOM 12090 C CA . VAL A 1 6 ? -6.971 5.614 3.210 1.00 75.40 6 VAL A CA 12
ATOM 12091 C C . VAL A 1 6 ? -6.957 5.123 1.791 1.00 70.54 6 VAL A C 12
ATOM 12092 O O . VAL A 1 6 ? -6.747 5.903 0.848 1.00 24.54 6 VAL A O 12
ATOM 12105 N N . GLY A 1 7 ? -7.130 3.857 1.647 1.00 23.35 7 GLY A N 12
ATOM 12106 C CA . GLY A 1 7 ? -7.344 3.297 0.373 1.00 0.41 7 GLY A CA 12
ATOM 12107 C C . GLY A 1 7 ? -7.553 1.839 0.414 1.00 74.20 7 GLY A C 12
ATOM 12108 O O . GLY A 1 7 ? -7.230 1.180 1.376 1.00 70.24 7 GLY A O 12
ATOM 12112 N N . LYS A 1 8 ? -8.112 1.354 -0.613 1.00 31.32 8 LYS A N 12
ATOM 12113 C CA . LYS A 1 8 ? -8.393 -0.022 -0.767 1.00 72.51 8 LYS A CA 12
ATOM 12114 C C . LYS A 1 8 ? -7.321 -0.663 -1.615 1.00 72.12 8 LYS A C 12
ATOM 12115 O O . LYS A 1 8 ? -6.896 -0.087 -2.634 1.00 22.22 8 LYS A O 12
ATOM 12134 N N . VAL A 1 9 ? -6.863 -1.826 -1.180 1.00 51.22 9 VAL A N 12
ATOM 12135 C CA . VAL A 1 9 ? -5.863 -2.592 -1.880 1.00 74.23 9 VAL A CA 12
ATOM 12136 C C . VAL A 1 9 ? -6.359 -2.849 -3.285 1.00 1.05 9 VAL A C 12
ATOM 12137 O O . VAL A 1 9 ? -7.338 -3.576 -3.496 1.00 53.32 9 VAL A O 12
ATOM 12150 N N . LYS A 1 10 ? -5.713 -2.196 -4.212 1.00 43.12 10 LYS A N 12
ATOM 12151 C CA . LYS A 1 10 ? -6.072 -2.221 -5.609 1.00 60.43 10 LYS A CA 12
ATOM 12152 C C . LYS A 1 10 ? -5.708 -3.572 -6.186 1.00 32.14 10 LYS A C 12
ATOM 12153 O O . LYS A 1 10 ? -6.468 -4.161 -6.939 1.00 70.11 10 LYS A O 12
ATOM 12172 N N . TRP A 1 11 ? -4.549 -4.047 -5.806 1.00 63.23 11 TRP A N 12
ATOM 12173 C CA . TRP A 1 11 ? -4.078 -5.383 -6.121 1.00 25.04 11 TRP A CA 12
ATOM 12174 C C . TRP A 1 11 ? -2.787 -5.613 -5.423 1.00 70.12 11 TRP A C 12
ATOM 12175 O O . TRP A 1 11 ? -2.129 -4.653 -5.017 1.00 31.13 11 TRP A O 12
ATOM 12196 N N . TYR A 1 12 ? -2.431 -6.848 -5.275 1.00 63.45 12 TYR A N 12
ATOM 12197 C CA . TYR A 1 12 ? -1.206 -7.228 -4.629 1.00 13.14 12 TYR A CA 12
ATOM 12198 C C . TYR A 1 12 ? -0.862 -8.642 -4.998 1.00 61.12 12 TYR A C 12
ATOM 12199 O O . TYR A 1 12 ? -1.688 -9.544 -4.865 1.00 73.21 12 TYR A O 12
ATOM 12217 N N . ASN A 1 13 ? 0.328 -8.837 -5.479 1.00 34.44 13 ASN A N 12
ATOM 12218 C CA . ASN A 1 13 ? 0.794 -10.154 -5.798 1.00 13.25 13 ASN A CA 12
ATOM 12219 C C . ASN A 1 13 ? 1.654 -10.630 -4.646 1.00 73.21 13 ASN A C 12
ATOM 12220 O O . ASN A 1 13 ? 2.686 -10.019 -4.338 1.00 60.02 13 ASN A O 12
ATOM 12231 N N . SER A 1 14 ? 1.240 -11.699 -4.016 1.00 1.23 14 SER A N 12
ATOM 12232 C CA . SER A 1 14 ? 1.872 -12.187 -2.807 1.00 42.12 14 SER A CA 12
ATOM 12233 C C . SER A 1 14 ? 3.266 -12.768 -3.074 1.00 34.33 14 SER A C 12
ATOM 12234 O O . SER A 1 14 ? 4.111 -12.812 -2.175 1.00 52.22 14 SER A O 12
ATOM 12242 N N . THR A 1 15 ? 3.507 -13.196 -4.287 1.00 30.10 15 THR A N 12
ATOM 12243 C CA . THR A 1 15 ? 4.780 -13.782 -4.622 1.00 75.51 15 THR A CA 12
ATOM 12244 C C . THR A 1 15 ? 5.804 -12.700 -5.026 1.00 52.03 15 THR A C 12
ATOM 12245 O O . THR A 1 15 ? 6.946 -12.695 -4.555 1.00 75.22 15 THR A O 12
ATOM 12256 N N . LYS A 1 16 ? 5.388 -11.775 -5.876 1.00 24.13 16 LYS A N 12
ATOM 12257 C CA . LYS A 1 16 ? 6.286 -10.735 -6.337 1.00 60.20 16 LYS A CA 12
ATOM 12258 C C . LYS A 1 16 ? 6.349 -9.565 -5.364 1.00 11.54 16 LYS A C 12
ATOM 12259 O O . LYS A 1 16 ? 7.191 -8.690 -5.515 1.00 21.11 16 LYS A O 12
ATOM 12278 N N . ASN A 1 17 ? 5.466 -9.568 -4.352 1.00 54.45 17 ASN A N 12
ATOM 12279 C CA . ASN A 1 17 ? 5.465 -8.545 -3.283 1.00 53.20 17 ASN A CA 12
ATOM 12280 C C . ASN A 1 17 ? 5.240 -7.131 -3.829 1.00 62.25 17 ASN A C 12
ATOM 12281 O O . ASN A 1 17 ? 5.726 -6.138 -3.245 1.00 11.34 17 ASN A O 12
ATOM 12292 N N . PHE A 1 18 ? 4.482 -7.034 -4.913 1.00 3.21 18 PHE A N 12
ATOM 12293 C CA . PHE A 1 18 ? 4.147 -5.749 -5.518 1.00 35.42 18 PHE A CA 12
ATOM 12294 C C . PHE A 1 18 ? 2.654 -5.611 -5.631 1.00 73.32 18 PHE A C 12
ATOM 12295 O O . PHE A 1 18 ? 1.938 -6.615 -5.715 1.00 3.31 18 PHE A O 12
ATOM 12312 N N . GLY A 1 19 ? 2.190 -4.396 -5.625 1.00 4.21 19 GLY A N 12
ATOM 12313 C CA . GLY A 1 19 ? 0.805 -4.134 -5.814 1.00 0.44 19 GLY A CA 12
ATOM 12314 C C . GLY A 1 19 ? 0.539 -2.664 -5.797 1.00 24.24 19 GLY A C 12
ATOM 12315 O O . GLY A 1 19 ? 1.470 -1.874 -5.804 1.00 62.05 19 GLY A O 12
ATOM 12319 N N . PHE A 1 20 ? -0.707 -2.296 -5.750 1.00 1.21 20 PHE A N 12
ATOM 12320 C CA . PHE A 1 20 ? -1.127 -0.908 -5.688 1.00 40.12 20 PHE A CA 12
ATOM 12321 C C . PHE A 1 20 ? -2.285 -0.749 -4.749 1.00 62.24 20 PHE A C 12
ATOM 12322 O O . PHE A 1 20 ? -2.921 -1.738 -4.359 1.00 45.14 20 PHE A O 12
ATOM 12339 N N . ILE A 1 21 ? -2.576 0.484 -4.401 1.00 60.31 21 ILE A N 12
ATOM 12340 C CA . ILE A 1 21 ? -3.647 0.818 -3.477 1.00 53.02 21 ILE A CA 12
ATOM 12341 C C . ILE A 1 21 ? -4.287 2.141 -3.910 1.00 2.20 21 ILE A C 12
ATOM 12342 O O . ILE A 1 21 ? -3.572 3.090 -4.238 1.00 42.14 21 ILE A O 12
ATOM 12358 N N . GLU A 1 22 ? -5.613 2.196 -3.943 1.00 0.10 22 GLU A N 12
ATOM 12359 C CA . GLU A 1 22 ? -6.321 3.428 -4.241 1.00 12.44 22 GLU A CA 12
ATOM 12360 C C . GLU A 1 22 ? -7.565 3.455 -3.385 1.00 34.33 22 GLU A C 12
ATOM 12361 O O . GLU A 1 22 ? -8.169 2.411 -3.151 1.00 32.12 22 GLU A O 12
ATOM 12373 N N . GLN A 1 23 ? -7.959 4.597 -2.893 1.00 52.11 23 GLN A N 12
ATOM 12374 C CA . GLN A 1 23 ? -9.183 4.621 -2.134 1.00 63.41 23 GLN A CA 12
ATOM 12375 C C . GLN A 1 23 ? -10.332 4.722 -3.063 1.00 33.11 23 GLN A C 12
ATOM 12376 O O . GLN A 1 23 ? -10.186 5.214 -4.190 1.00 31.54 23 GLN A O 12
ATOM 12390 N N . ASP A 1 24 ? -11.455 4.279 -2.593 1.00 41.02 24 ASP A N 12
ATOM 12391 C CA . ASP A 1 24 ? -12.701 4.247 -3.343 1.00 72.44 24 ASP A CA 12
ATOM 12392 C C . ASP A 1 24 ? -13.097 5.601 -3.926 1.00 23.15 24 ASP A C 12
ATOM 12393 O O . ASP A 1 24 ? -13.811 5.669 -4.924 1.00 1.33 24 ASP A O 12
ATOM 12402 N N . ASN A 1 25 ? -12.632 6.675 -3.319 1.00 13.41 25 ASN A N 12
ATOM 12403 C CA . ASN A 1 25 ? -12.925 8.011 -3.780 1.00 31.53 25 ASN A CA 12
ATOM 12404 C C . ASN A 1 25 ? -12.055 8.396 -4.996 1.00 14.04 25 ASN A C 12
ATOM 12405 O O . ASN A 1 25 ? -12.181 9.493 -5.530 1.00 65.22 25 ASN A O 12
ATOM 12416 N N . GLY A 1 26 ? -11.181 7.487 -5.435 1.00 51.23 26 GLY A N 12
ATOM 12417 C CA . GLY A 1 26 ? -10.285 7.799 -6.541 1.00 13.23 26 GLY A CA 12
ATOM 12418 C C . GLY A 1 26 ? -9.021 8.417 -6.016 1.00 74.51 26 GLY A C 12
ATOM 12419 O O . GLY A 1 26 ? -8.611 9.482 -6.457 1.00 22.55 26 GLY A O 12
ATOM 12423 N N . GLY A 1 27 ? -8.421 7.737 -5.048 1.00 33.52 27 GLY A N 12
ATOM 12424 C CA . GLY A 1 27 ? -7.274 8.271 -4.323 1.00 51.24 27 GLY A CA 12
ATOM 12425 C C . GLY A 1 27 ? -5.992 8.461 -5.119 1.00 21.44 27 GLY A C 12
ATOM 12426 O O . GLY A 1 27 ? -5.859 9.402 -5.907 1.00 34.35 27 GLY A O 12
ATOM 12430 N N . LYS A 1 28 ? -5.045 7.580 -4.908 1.00 34.45 28 LYS A N 12
ATOM 12431 C CA . LYS A 1 28 ? -3.726 7.750 -5.469 1.00 15.13 28 LYS A CA 12
ATOM 12432 C C . LYS A 1 28 ? -3.287 6.528 -6.226 1.00 53.33 28 LYS A C 12
ATOM 12433 O O . LYS A 1 28 ? -3.989 5.510 -6.266 1.00 75.11 28 LYS A O 12
ATOM 12452 N N . ASP A 1 29 ? -2.136 6.634 -6.821 1.00 31.50 29 ASP A N 12
ATOM 12453 C CA . ASP A 1 29 ? -1.487 5.529 -7.453 1.00 44.00 29 ASP A CA 12
ATOM 12454 C C . ASP A 1 29 ? -0.220 5.277 -6.734 1.00 62.10 29 ASP A C 12
ATOM 12455 O O . ASP A 1 29 ? 0.830 5.796 -7.089 1.00 14.10 29 ASP A O 12
ATOM 12464 N N . VAL A 1 30 ? -0.321 4.566 -5.684 1.00 14.42 30 VAL A N 12
ATOM 12465 C CA . VAL A 1 30 ? 0.814 4.266 -4.889 1.00 72.01 30 VAL A CA 12
ATOM 12466 C C . VAL A 1 30 ? 1.016 2.781 -4.839 1.00 74.25 30 VAL A C 12
ATOM 12467 O O . VAL A 1 30 ? 0.066 2.019 -4.602 1.00 23.12 30 VAL A O 12
ATOM 12480 N N . PHE A 1 31 ? 2.224 2.357 -5.112 1.00 53.15 31 PHE A N 12
ATOM 12481 C CA . PHE A 1 31 ? 2.518 0.965 -5.124 1.00 4.05 31 PHE A CA 12
ATOM 12482 C C . PHE A 1 31 ? 2.871 0.461 -3.755 1.00 22.54 31 PHE A C 12
ATOM 12483 O O . PHE A 1 31 ? 3.554 1.135 -2.981 1.00 11.42 31 PHE A O 12
ATOM 12500 N N . VAL A 1 32 ? 2.380 -0.686 -3.449 1.00 43.44 32 VAL A N 12
ATOM 12501 C CA . VAL A 1 32 ? 2.622 -1.292 -2.192 1.00 22.12 32 VAL A CA 12
ATOM 12502 C C . VAL A 1 32 ? 3.660 -2.398 -2.343 1.00 43.01 32 VAL A C 12
ATOM 12503 O O . VAL A 1 32 ? 3.497 -3.340 -3.122 1.00 3.22 32 VAL A O 12
ATOM 12516 N N . HIS A 1 33 ? 4.742 -2.246 -1.650 1.00 44.14 33 HIS A N 12
ATOM 12517 C CA . HIS A 1 33 ? 5.786 -3.228 -1.651 1.00 45.41 33 HIS A CA 12
ATOM 12518 C C . HIS A 1 33 ? 5.807 -3.889 -0.287 1.00 33.50 33 HIS A C 12
ATOM 12519 O O . HIS A 1 33 ? 5.264 -3.338 0.665 1.00 43.11 33 HIS A O 12
ATOM 12534 N N . LYS A 1 34 ? 6.427 -5.057 -0.181 1.00 51.14 34 LYS A N 12
ATOM 12535 C CA . LYS A 1 34 ? 6.450 -5.791 1.066 1.00 53.42 34 LYS A CA 12
ATOM 12536 C C . LYS A 1 34 ? 7.120 -5.020 2.192 1.00 63.13 34 LYS A C 12
ATOM 12537 O O . LYS A 1 34 ? 6.843 -5.272 3.334 1.00 52.52 34 LYS A O 12
ATOM 12556 N N . SER A 1 35 ? 7.969 -4.054 1.858 1.00 22.13 35 SER A N 12
ATOM 12557 C CA . SER A 1 35 ? 8.579 -3.174 2.877 1.00 4.33 35 SER A CA 12
ATOM 12558 C C . SER A 1 35 ? 7.503 -2.512 3.768 1.00 32.02 35 SER A C 12
ATOM 12559 O O . SER A 1 35 ? 7.761 -2.144 4.901 1.00 33.04 35 SER A O 12
ATOM 12567 N N . ALA A 1 36 ? 6.295 -2.389 3.237 1.00 63.10 36 ALA A N 12
ATOM 12568 C CA . ALA A 1 36 ? 5.184 -1.866 3.988 1.00 31.31 36 ALA A CA 12
ATOM 12569 C C . ALA A 1 36 ? 4.673 -2.897 4.970 1.00 45.54 36 ALA A C 12
ATOM 12570 O O . ALA A 1 36 ? 4.291 -2.566 6.101 1.00 20.41 36 ALA A O 12
ATOM 12577 N N . VAL A 1 37 ? 4.651 -4.148 4.528 1.00 51.22 37 VAL A N 12
ATOM 12578 C CA . VAL A 1 37 ? 4.299 -5.257 5.384 1.00 60.02 37 VAL A CA 12
ATOM 12579 C C . VAL A 1 37 ? 5.372 -5.402 6.424 1.00 52.12 37 VAL A C 12
ATOM 12580 O O . VAL A 1 37 ? 5.080 -5.524 7.574 1.00 52.53 37 VAL A O 12
ATOM 12593 N N . ASP A 1 38 ? 6.621 -5.325 5.995 1.00 55.14 38 ASP A N 12
ATOM 12594 C CA . ASP A 1 38 ? 7.769 -5.448 6.890 1.00 4.54 38 ASP A CA 12
ATOM 12595 C C . ASP A 1 38 ? 7.756 -4.352 7.924 1.00 10.22 38 ASP A C 12
ATOM 12596 O O . ASP A 1 38 ? 8.291 -4.521 9.023 1.00 11.15 38 ASP A O 12
ATOM 12605 N N . ALA A 1 39 ? 7.131 -3.227 7.580 1.00 24.01 39 ALA A N 12
ATOM 12606 C CA . ALA A 1 39 ? 7.069 -2.089 8.471 1.00 71.31 39 ALA A CA 12
ATOM 12607 C C . ALA A 1 39 ? 6.140 -2.321 9.659 1.00 42.23 39 ALA A C 12
ATOM 12608 O O . ALA A 1 39 ? 6.370 -1.784 10.732 1.00 31.14 39 ALA A O 12
ATOM 12615 N N . ALA A 1 40 ? 5.097 -3.116 9.478 1.00 63.33 40 ALA A N 12
ATOM 12616 C CA . ALA A 1 40 ? 4.132 -3.323 10.569 1.00 41.34 40 ALA A CA 12
ATOM 12617 C C . ALA A 1 40 ? 3.819 -4.800 10.824 1.00 32.43 40 ALA A C 12
ATOM 12618 O O . ALA A 1 40 ? 3.034 -5.132 11.714 1.00 74.12 40 ALA A O 12
ATOM 12625 N N . GLY A 1 41 ? 4.425 -5.660 10.051 1.00 25.14 41 GLY A N 12
ATOM 12626 C CA . GLY A 1 41 ? 4.199 -7.098 10.124 1.00 22.31 41 GLY A CA 12
ATOM 12627 C C . GLY A 1 41 ? 2.773 -7.473 9.815 1.00 10.22 41 GLY A C 12
ATOM 12628 O O . GLY A 1 41 ? 2.105 -8.146 10.606 1.00 31.53 41 GLY A O 12
ATOM 12632 N N . LEU A 1 42 ? 2.308 -7.021 8.676 1.00 53.14 42 LEU A N 12
ATOM 12633 C CA . LEU A 1 42 ? 0.977 -7.314 8.207 1.00 23.11 42 LEU A CA 12
ATOM 12634 C C . LEU A 1 42 ? 0.971 -8.813 7.826 1.00 42.43 42 LEU A C 12
ATOM 12635 O O . LEU A 1 42 ? 1.969 -9.318 7.324 1.00 63.24 42 LEU A O 12
ATOM 12651 N N . HIS A 1 43 ? -0.110 -9.523 8.078 1.00 43.33 43 HIS A N 12
ATOM 12652 C CA . HIS A 1 43 ? -0.112 -10.957 7.804 1.00 63.41 43 HIS A CA 12
ATOM 12653 C C . HIS A 1 43 ? -0.127 -11.252 6.288 1.00 75.43 43 HIS A C 12
ATOM 12654 O O . HIS A 1 43 ? 0.812 -11.839 5.765 1.00 64.13 43 HIS A O 12
ATOM 12669 N N . SER A 1 44 ? -1.160 -10.822 5.596 1.00 33.24 44 SER A N 12
ATOM 12670 C CA . SER A 1 44 ? -1.324 -11.086 4.154 1.00 45.15 44 SER A CA 12
ATOM 12671 C C . SER A 1 44 ? -2.388 -10.145 3.592 1.00 63.00 44 SER A C 12
ATOM 12672 O O . SER A 1 44 ? -3.226 -9.653 4.352 1.00 51.11 44 SER A O 12
ATOM 12680 N N . LEU A 1 45 ? -2.362 -9.890 2.283 1.00 2.34 45 LEU A N 12
ATOM 12681 C CA . LEU A 1 45 ? -3.329 -8.982 1.658 1.00 33.53 45 LEU A CA 12
ATOM 12682 C C . LEU A 1 45 ? -3.728 -9.429 0.286 1.00 21.41 45 LEU A C 12
ATOM 12683 O O . LEU A 1 45 ? -2.981 -10.114 -0.414 1.00 13.40 45 LEU A O 12
ATOM 12699 N N . GLU A 1 46 ? -4.898 -9.022 -0.084 1.00 15.31 46 GLU A N 12
ATOM 12700 C CA . GLU A 1 46 ? -5.434 -9.209 -1.387 1.00 52.21 46 GLU A CA 12
ATOM 12701 C C . GLU A 1 46 ? -6.309 -8.015 -1.700 1.00 41.20 46 GLU A C 12
ATOM 12702 O O . GLU A 1 46 ? -6.559 -7.178 -0.815 1.00 33.52 46 GLU A O 12
ATOM 12714 N N . GLU A 1 47 ? -6.769 -7.924 -2.907 1.00 60.14 47 GLU A N 12
ATOM 12715 C CA . GLU A 1 47 ? -7.560 -6.798 -3.331 1.00 14.42 47 GLU A CA 12
ATOM 12716 C C . GLU A 1 47 ? -8.950 -6.798 -2.720 1.00 45.25 47 GLU A C 12
ATOM 12717 O O . GLU A 1 47 ? -9.482 -7.844 -2.305 1.00 22.52 47 GLU A O 12
ATOM 12729 N N . GLY A 1 48 ? -9.527 -5.625 -2.651 1.00 5.21 48 GLY A N 12
ATOM 12730 C CA . GLY A 1 48 ? -10.846 -5.461 -2.066 1.00 40.52 48 GLY A CA 12
ATOM 12731 C C . GLY A 1 48 ? -10.774 -5.011 -0.617 1.00 32.21 48 GLY A C 12
ATOM 12732 O O . GLY A 1 48 ? -11.741 -4.491 -0.068 1.00 43.50 48 GLY A O 12
ATOM 12736 N N . GLN A 1 49 ? -9.624 -5.200 -0.010 1.00 53.31 49 GLN A N 12
ATOM 12737 C CA . GLN A 1 49 ? -9.402 -4.840 1.379 1.00 64.40 49 GLN A CA 12
ATOM 12738 C C . GLN A 1 49 ? -9.079 -3.386 1.528 1.00 62.13 49 GLN A C 12
ATOM 12739 O O . GLN A 1 49 ? -8.346 -2.836 0.742 1.00 4.44 49 GLN A O 12
ATOM 12753 N N . ASP A 1 50 ? -9.621 -2.778 2.534 1.00 34.55 50 ASP A N 12
ATOM 12754 C CA . ASP A 1 50 ? -9.313 -1.404 2.830 1.00 53.23 50 ASP A CA 12
ATOM 12755 C C . ASP A 1 50 ? -8.130 -1.375 3.738 1.00 40.54 50 ASP A C 12
ATOM 12756 O O . ASP A 1 50 ? -8.058 -2.145 4.705 1.00 32.14 50 ASP A O 12
ATOM 12765 N N . VAL A 1 51 ? -7.205 -0.528 3.447 1.00 15.44 51 VAL A N 12
ATOM 12766 C CA . VAL A 1 51 ? -5.992 -0.489 4.176 1.00 11.43 51 VAL A CA 12
ATOM 12767 C C . VAL A 1 51 ? -5.589 0.948 4.498 1.00 43.23 51 VAL A C 12
ATOM 12768 O O . VAL A 1 51 ? -5.965 1.901 3.806 1.00 62.45 51 VAL A O 12
ATOM 12781 N N . ILE A 1 52 ? -4.870 1.077 5.561 1.00 71.03 52 ILE A N 12
ATOM 12782 C CA . ILE A 1 52 ? -4.373 2.331 6.052 1.00 1.32 52 ILE A CA 12
ATOM 12783 C C . ILE A 1 52 ? -2.863 2.253 5.989 1.00 52.41 52 ILE A C 12
ATOM 12784 O O . ILE A 1 52 ? -2.275 1.282 6.482 1.00 65.12 52 ILE A O 12
ATOM 12800 N N . PHE A 1 53 ? -2.233 3.224 5.400 1.00 14.51 53 PHE A N 12
ATOM 12801 C CA . PHE A 1 53 ? -0.795 3.204 5.278 1.00 13.41 53 PHE A CA 12
ATOM 12802 C C . PHE A 1 53 ? -0.249 4.589 5.366 1.00 2.34 53 PHE A C 12
ATOM 12803 O O . PHE A 1 53 ? -1.008 5.555 5.509 1.00 34.01 53 PHE A O 12
ATOM 12820 N N . ASP A 1 54 ? 1.041 4.690 5.268 1.00 53.34 54 ASP A N 12
ATOM 12821 C CA . ASP A 1 54 ? 1.699 5.948 5.211 1.00 64.24 54 ASP A CA 12
ATOM 12822 C C . ASP A 1 54 ? 2.423 5.957 3.907 1.00 23.11 54 ASP A C 12
ATOM 12823 O O . ASP A 1 54 ? 2.695 4.888 3.344 1.00 51.13 54 ASP A O 12
ATOM 12832 N N . LEU A 1 55 ? 2.719 7.091 3.406 1.00 44.01 55 LEU A N 12
ATOM 12833 C CA . LEU A 1 55 ? 3.348 7.180 2.125 1.00 60.40 55 LEU A CA 12
ATOM 12834 C C . LEU A 1 55 ? 4.624 7.937 2.201 1.00 72.34 55 LEU A C 12
ATOM 12835 O O . LEU A 1 55 ? 4.685 9.043 2.731 1.00 11.22 55 LEU A O 12
ATOM 12851 N N . GLU A 1 56 ? 5.635 7.335 1.681 1.00 13.21 56 GLU A N 12
ATOM 12852 C CA . GLU A 1 56 ? 6.939 7.904 1.641 1.00 73.32 56 GLU A CA 12
ATOM 12853 C C . GLU A 1 56 ? 7.349 7.938 0.176 1.00 34.41 56 GLU A C 12
ATOM 12854 O O . GLU A 1 56 ? 7.007 7.022 -0.585 1.00 43.34 56 GLU A O 12
ATOM 12866 N N . GLU A 1 57 ? 8.032 8.967 -0.240 1.00 42.44 57 GLU A N 12
ATOM 12867 C CA . GLU A 1 57 ? 8.381 9.073 -1.635 1.00 45.24 57 GLU A CA 12
ATOM 12868 C C . GLU A 1 57 ? 9.755 8.512 -1.934 1.00 72.42 57 GLU A C 12
ATOM 12869 O O . GLU A 1 57 ? 10.686 8.629 -1.141 1.00 62.40 57 GLU A O 12
ATOM 12881 N N . LYS A 1 58 ? 9.856 7.906 -3.082 1.00 55.50 58 LYS A N 12
ATOM 12882 C CA . LYS A 1 58 ? 11.080 7.310 -3.599 1.00 70.54 58 LYS A CA 12
ATOM 12883 C C . LYS A 1 58 ? 11.634 8.262 -4.672 1.00 33.23 58 LYS A C 12
ATOM 12884 O O . LYS A 1 58 ? 12.233 7.845 -5.666 1.00 44.32 58 LYS A O 12
ATOM 12903 N N . GLN A 1 59 ? 11.449 9.553 -4.416 1.00 60.34 59 GLN A N 12
ATOM 12904 C CA . GLN A 1 59 ? 11.801 10.613 -5.347 1.00 75.14 59 GLN A CA 12
ATOM 12905 C C . GLN A 1 59 ? 10.960 10.478 -6.603 1.00 3.45 59 GLN A C 12
ATOM 12906 O O . GLN A 1 59 ? 11.309 9.757 -7.543 1.00 14.12 59 GLN A O 12
ATOM 12920 N N . GLY A 1 60 ? 9.816 11.100 -6.581 1.00 24.52 60 GLY A N 12
ATOM 12921 C CA . GLY A 1 60 ? 8.909 11.001 -7.690 1.00 53.53 60 GLY A CA 12
ATOM 12922 C C . GLY A 1 60 ? 7.985 9.803 -7.560 1.00 33.23 60 GLY A C 12
ATOM 12923 O O . GLY A 1 60 ? 6.764 9.934 -7.715 1.00 23.24 60 GLY A O 12
ATOM 12927 N N . LYS A 1 61 ? 8.547 8.639 -7.252 1.00 35.04 61 LYS A N 12
ATOM 12928 C CA . LYS A 1 61 ? 7.748 7.436 -7.131 1.00 21.20 61 LYS A CA 12
ATOM 12929 C C . LYS A 1 61 ? 7.140 7.367 -5.736 1.00 11.12 61 LYS A C 12
ATOM 12930 O O . LYS A 1 61 ? 7.705 7.913 -4.784 1.00 33.10 61 LYS A O 12
ATOM 12949 N N . ALA A 1 62 ? 6.022 6.706 -5.613 1.00 10.00 62 ALA A N 12
ATOM 12950 C CA . ALA A 1 62 ? 5.294 6.655 -4.364 1.00 11.31 62 ALA A CA 12
ATOM 12951 C C . ALA A 1 62 ? 5.071 5.216 -3.915 1.00 1.41 62 ALA A C 12
ATOM 12952 O O . ALA A 1 62 ? 4.474 4.421 -4.646 1.00 31.31 62 ALA A O 12
ATOM 12959 N N . TYR A 1 63 ? 5.541 4.881 -2.718 1.00 15.24 63 TYR A N 12
ATOM 12960 C CA . TYR A 1 63 ? 5.355 3.542 -2.180 1.00 54.42 63 TYR A CA 12
ATOM 12961 C C . TYR A 1 63 ? 4.721 3.572 -0.806 1.00 72.45 63 TYR A C 12
ATOM 12962 O O . TYR A 1 63 ? 5.111 4.361 0.071 1.00 12.24 63 TYR A O 12
ATOM 12980 N N . ALA A 1 64 ? 3.736 2.739 -0.643 1.00 10.32 64 ALA A N 12
ATOM 12981 C CA . ALA A 1 64 ? 3.001 2.610 0.601 1.00 35.41 64 ALA A CA 12
ATOM 12982 C C . ALA A 1 64 ? 3.839 1.880 1.611 1.00 20.13 64 ALA A C 12
ATOM 12983 O O . ALA A 1 64 ? 4.555 0.931 1.269 1.00 24.40 64 ALA A O 12
ATOM 12990 N N . VAL A 1 65 ? 3.767 2.335 2.837 1.00 13.41 65 VAL A N 12
ATOM 12991 C CA . VAL A 1 65 ? 4.492 1.754 3.949 1.00 71.51 65 VAL A CA 12
ATOM 12992 C C . VAL A 1 65 ? 3.604 1.726 5.161 1.00 1.31 65 VAL A C 12
ATOM 12993 O O . VAL A 1 65 ? 2.575 2.390 5.171 1.00 21.11 65 VAL A O 12
ATOM 13006 N N . ASN A 1 66 ? 3.998 0.946 6.165 1.00 33.32 66 ASN A N 12
ATOM 13007 C CA . ASN A 1 66 ? 3.279 0.858 7.447 1.00 42.22 66 ASN A CA 12
ATOM 13008 C C . ASN A 1 66 ? 1.841 0.405 7.240 1.00 52.31 66 ASN A C 12
ATOM 13009 O O . ASN A 1 66 ? 0.901 1.170 7.459 1.00 2.42 66 ASN A O 12
ATOM 13020 N N . LEU A 1 67 ? 1.655 -0.792 6.755 1.00 52.22 67 LEU A N 12
ATOM 13021 C CA . LEU A 1 67 ? 0.309 -1.218 6.466 1.00 54.31 67 LEU A CA 12
ATOM 13022 C C . LEU A 1 67 ? -0.449 -1.653 7.700 1.00 5.32 67 LEU A C 12
ATOM 13023 O O . LEU A 1 67 ? 0.079 -2.351 8.572 1.00 62.40 67 LEU A O 12
ATOM 13039 N N . ARG A 1 68 ? -1.678 -1.242 7.744 1.00 71.01 68 ARG A N 12
ATOM 13040 C CA . ARG A 1 68 ? -2.603 -1.577 8.796 1.00 52.41 68 ARG A CA 12
ATOM 13041 C C . ARG A 1 68 ? -3.937 -1.778 8.103 1.00 63.14 68 ARG A C 12
ATOM 13042 O O . ARG A 1 68 ? -4.315 -0.942 7.289 1.00 4.21 68 ARG A O 12
ATOM 13063 N N . ILE A 1 69 ? -4.642 -2.844 8.374 1.00 33.13 69 ILE A N 12
ATOM 13064 C CA . ILE A 1 69 ? -5.931 -3.012 7.729 1.00 23.15 69 ILE A CA 12
ATOM 13065 C C . ILE A 1 69 ? -7.000 -2.161 8.371 1.00 31.31 69 ILE A C 12
ATOM 13066 O O . ILE A 1 69 ? -6.942 -1.875 9.574 1.00 35.34 69 ILE A O 12
ATOM 13082 N N . LYS A 1 70 ? -7.926 -1.709 7.564 1.00 43.40 70 LYS A N 12
ATOM 13083 C CA . LYS A 1 70 ? -9.017 -0.906 8.034 1.00 65.42 70 LYS A CA 12
ATOM 13084 C C . LYS A 1 70 ? -9.972 -1.770 8.851 1.00 61.32 70 LYS A C 12
ATOM 13085 O O . LYS A 1 70 ? -10.785 -2.527 8.252 1.00 38.57 70 LYS A O 12
ATOM 13105 N N . MET A 1 1 ? 6.327 11.425 2.354 1.00 44.01 1 MET A N 13
ATOM 13106 C CA . MET A 1 1 ? 5.846 12.114 3.558 1.00 55.20 1 MET A CA 13
ATOM 13107 C C . MET A 1 1 ? 4.372 12.424 3.454 1.00 33.53 1 MET A C 13
ATOM 13108 O O . MET A 1 1 ? 3.976 13.459 2.925 1.00 5.34 1 MET A O 13
ATOM 13124 N N . ALA A 1 2 ? 3.568 11.482 3.892 1.00 30.24 2 ALA A N 13
ATOM 13125 C CA . ALA A 1 2 ? 2.126 11.608 3.925 1.00 22.01 2 ALA A CA 13
ATOM 13126 C C . ALA A 1 2 ? 1.597 10.573 4.885 1.00 4.23 2 ALA A C 13
ATOM 13127 O O . ALA A 1 2 ? 1.631 9.386 4.590 1.00 5.10 2 ALA A O 13
ATOM 13134 N N . THR A 1 3 ? 1.147 11.004 6.024 1.00 1.03 3 THR A N 13
ATOM 13135 C CA . THR A 1 3 ? 0.734 10.092 7.056 1.00 43.35 3 THR A CA 13
ATOM 13136 C C . THR A 1 3 ? -0.773 9.918 7.144 1.00 64.31 3 THR A C 13
ATOM 13137 O O . THR A 1 3 ? -1.540 10.881 6.957 1.00 54.14 3 THR A O 13
ATOM 13148 N N . ASN A 1 4 ? -1.183 8.681 7.434 1.00 61.43 4 ASN A N 13
ATOM 13149 C CA . ASN A 1 4 ? -2.588 8.286 7.603 1.00 25.23 4 ASN A CA 13
ATOM 13150 C C . ASN A 1 4 ? -3.381 8.478 6.332 1.00 22.34 4 ASN A C 13
ATOM 13151 O O . ASN A 1 4 ? -4.082 9.481 6.152 1.00 1.12 4 ASN A O 13
ATOM 13162 N N . ILE A 1 5 ? -3.209 7.566 5.428 1.00 74.13 5 ILE A N 13
ATOM 13163 C CA . ILE A 1 5 ? -3.888 7.604 4.163 1.00 32.10 5 ILE A CA 13
ATOM 13164 C C . ILE A 1 5 ? -4.921 6.514 4.069 1.00 60.12 5 ILE A C 13
ATOM 13165 O O . ILE A 1 5 ? -4.730 5.418 4.593 1.00 15.52 5 ILE A O 13
ATOM 13181 N N . VAL A 1 6 ? -5.987 6.819 3.399 1.00 4.44 6 VAL A N 13
ATOM 13182 C CA . VAL A 1 6 ? -7.039 5.888 3.160 1.00 4.20 6 VAL A CA 13
ATOM 13183 C C . VAL A 1 6 ? -6.926 5.304 1.781 1.00 42.32 6 VAL A C 13
ATOM 13184 O O . VAL A 1 6 ? -6.602 6.003 0.816 1.00 35.12 6 VAL A O 13
ATOM 13197 N N . GLY A 1 7 ? -7.144 4.042 1.707 1.00 42.01 7 GLY A N 13
ATOM 13198 C CA . GLY A 1 7 ? -7.321 3.408 0.471 1.00 44.14 7 GLY A CA 13
ATOM 13199 C C . GLY A 1 7 ? -7.733 2.001 0.617 1.00 13.31 7 GLY A C 13
ATOM 13200 O O . GLY A 1 7 ? -7.904 1.500 1.714 1.00 13.33 7 GLY A O 13
ATOM 13204 N N . LYS A 1 8 ? -7.943 1.400 -0.466 1.00 12.11 8 LYS A N 13
ATOM 13205 C CA . LYS A 1 8 ? -8.294 0.034 -0.552 1.00 42.10 8 LYS A CA 13
ATOM 13206 C C . LYS A 1 8 ? -7.271 -0.683 -1.397 1.00 64.13 8 LYS A C 13
ATOM 13207 O O . LYS A 1 8 ? -6.766 -0.122 -2.381 1.00 60.20 8 LYS A O 13
ATOM 13226 N N . VAL A 1 9 ? -6.935 -1.894 -0.996 1.00 10.32 9 VAL A N 13
ATOM 13227 C CA . VAL A 1 9 ? -5.997 -2.710 -1.719 1.00 2.12 9 VAL A CA 13
ATOM 13228 C C . VAL A 1 9 ? -6.522 -2.943 -3.120 1.00 54.02 9 VAL A C 13
ATOM 13229 O O . VAL A 1 9 ? -7.554 -3.610 -3.316 1.00 63.20 9 VAL A O 13
ATOM 13242 N N . LYS A 1 10 ? -5.827 -2.362 -4.064 1.00 32.44 10 LYS A N 13
ATOM 13243 C CA . LYS A 1 10 ? -6.188 -2.391 -5.459 1.00 71.11 10 LYS A CA 13
ATOM 13244 C C . LYS A 1 10 ? -5.916 -3.798 -5.970 1.00 34.20 10 LYS A C 13
ATOM 13245 O O . LYS A 1 10 ? -6.757 -4.423 -6.614 1.00 31.41 10 LYS A O 13
ATOM 13264 N N . TRP A 1 11 ? -4.727 -4.279 -5.644 1.00 54.23 11 TRP A N 13
ATOM 13265 C CA . TRP A 1 11 ? -4.271 -5.628 -5.930 1.00 3.34 11 TRP A CA 13
ATOM 13266 C C . TRP A 1 11 ? -2.914 -5.808 -5.327 1.00 65.23 11 TRP A C 13
ATOM 13267 O O . TRP A 1 11 ? -2.236 -4.820 -5.023 1.00 23.04 11 TRP A O 13
ATOM 13288 N N . TYR A 1 12 ? -2.513 -7.031 -5.146 1.00 32.53 12 TYR A N 13
ATOM 13289 C CA . TYR A 1 12 ? -1.214 -7.319 -4.593 1.00 72.24 12 TYR A CA 13
ATOM 13290 C C . TYR A 1 12 ? -0.719 -8.644 -5.108 1.00 41.44 12 TYR A C 13
ATOM 13291 O O . TYR A 1 12 ? -1.414 -9.655 -5.011 1.00 43.02 12 TYR A O 13
ATOM 13309 N N . ASN A 1 13 ? 0.461 -8.640 -5.672 1.00 42.40 13 ASN A N 13
ATOM 13310 C CA . ASN A 1 13 ? 1.060 -9.854 -6.147 1.00 35.42 13 ASN A CA 13
ATOM 13311 C C . ASN A 1 13 ? 2.120 -10.273 -5.174 1.00 54.40 13 ASN A C 13
ATOM 13312 O O . ASN A 1 13 ? 3.223 -9.702 -5.153 1.00 74.12 13 ASN A O 13
ATOM 13323 N N . SER A 1 14 ? 1.793 -11.243 -4.348 1.00 14.34 14 SER A N 13
ATOM 13324 C CA . SER A 1 14 ? 2.701 -11.743 -3.329 1.00 31.41 14 SER A CA 13
ATOM 13325 C C . SER A 1 14 ? 3.942 -12.383 -3.959 1.00 14.32 14 SER A C 13
ATOM 13326 O O . SER A 1 14 ? 4.986 -12.481 -3.327 1.00 20.32 14 SER A O 13
ATOM 13334 N N . THR A 1 15 ? 3.817 -12.780 -5.213 1.00 71.15 15 THR A N 13
ATOM 13335 C CA . THR A 1 15 ? 4.882 -13.353 -5.961 1.00 20.32 15 THR A CA 13
ATOM 13336 C C . THR A 1 15 ? 5.999 -12.343 -6.202 1.00 41.35 15 THR A C 13
ATOM 13337 O O . THR A 1 15 ? 7.178 -12.679 -6.174 1.00 20.22 15 THR A O 13
ATOM 13348 N N . LYS A 1 16 ? 5.617 -11.109 -6.433 1.00 65.04 16 LYS A N 13
ATOM 13349 C CA . LYS A 1 16 ? 6.575 -10.067 -6.714 1.00 55.22 16 LYS A CA 13
ATOM 13350 C C . LYS A 1 16 ? 6.802 -9.167 -5.510 1.00 44.04 16 LYS A C 13
ATOM 13351 O O . LYS A 1 16 ? 7.672 -8.296 -5.540 1.00 71.34 16 LYS A O 13
ATOM 13370 N N . ASN A 1 17 ? 6.014 -9.386 -4.454 1.00 30.05 17 ASN A N 13
ATOM 13371 C CA . ASN A 1 17 ? 6.128 -8.640 -3.179 1.00 71.31 17 ASN A CA 13
ATOM 13372 C C . ASN A 1 17 ? 5.691 -7.176 -3.322 1.00 64.43 17 ASN A C 13
ATOM 13373 O O . ASN A 1 17 ? 6.076 -6.317 -2.504 1.00 61.11 17 ASN A O 13
ATOM 13384 N N . PHE A 1 18 ? 4.878 -6.884 -4.332 1.00 20.25 18 PHE A N 13
ATOM 13385 C CA . PHE A 1 18 ? 4.346 -5.542 -4.497 1.00 62.11 18 PHE A CA 13
ATOM 13386 C C . PHE A 1 18 ? 2.957 -5.559 -5.107 1.00 43.21 18 PHE A C 13
ATOM 13387 O O . PHE A 1 18 ? 2.502 -6.582 -5.637 1.00 34.51 18 PHE A O 13
ATOM 13404 N N . GLY A 1 19 ? 2.299 -4.445 -5.008 1.00 71.22 19 GLY A N 13
ATOM 13405 C CA . GLY A 1 19 ? 0.979 -4.275 -5.534 1.00 23.15 19 GLY A CA 13
ATOM 13406 C C . GLY A 1 19 ? 0.608 -2.825 -5.527 1.00 51.03 19 GLY A C 13
ATOM 13407 O O . GLY A 1 19 ? 1.480 -1.982 -5.483 1.00 5.44 19 GLY A O 13
ATOM 13411 N N . PHE A 1 20 ? -0.663 -2.530 -5.533 1.00 10.10 20 PHE A N 13
ATOM 13412 C CA . PHE A 1 20 ? -1.142 -1.154 -5.518 1.00 75.31 20 PHE A CA 13
ATOM 13413 C C . PHE A 1 20 ? -2.306 -0.970 -4.590 1.00 45.41 20 PHE A C 13
ATOM 13414 O O . PHE A 1 20 ? -2.942 -1.944 -4.156 1.00 41.14 20 PHE A O 13
ATOM 13431 N N . ILE A 1 21 ? -2.599 0.279 -4.304 1.00 61.43 21 ILE A N 13
ATOM 13432 C CA . ILE A 1 21 ? -3.670 0.675 -3.422 1.00 52.43 21 ILE A CA 13
ATOM 13433 C C . ILE A 1 21 ? -4.287 1.958 -3.972 1.00 52.35 21 ILE A C 13
ATOM 13434 O O . ILE A 1 21 ? -3.562 2.826 -4.467 1.00 30.23 21 ILE A O 13
ATOM 13450 N N . GLU A 1 22 ? -5.597 2.058 -3.929 1.00 42.24 22 GLU A N 13
ATOM 13451 C CA . GLU A 1 22 ? -6.288 3.271 -4.312 1.00 72.45 22 GLU A CA 13
ATOM 13452 C C . GLU A 1 22 ? -7.448 3.416 -3.372 1.00 45.54 22 GLU A C 13
ATOM 13453 O O . GLU A 1 22 ? -8.009 2.421 -2.944 1.00 21.50 22 GLU A O 13
ATOM 13465 N N . GLN A 1 23 ? -7.799 4.602 -2.996 1.00 13.10 23 GLN A N 13
ATOM 13466 C CA . GLN A 1 23 ? -8.983 4.720 -2.199 1.00 23.15 23 GLN A CA 13
ATOM 13467 C C . GLN A 1 23 ? -10.142 4.825 -3.107 1.00 2.04 23 GLN A C 13
ATOM 13468 O O . GLN A 1 23 ? -10.009 5.343 -4.215 1.00 22.25 23 GLN A O 13
ATOM 13482 N N . ASP A 1 24 ? -11.264 4.353 -2.650 1.00 75.34 24 ASP A N 13
ATOM 13483 C CA . ASP A 1 24 ? -12.506 4.330 -3.420 1.00 22.35 24 ASP A CA 13
ATOM 13484 C C . ASP A 1 24 ? -12.955 5.722 -3.849 1.00 64.04 24 ASP A C 13
ATOM 13485 O O . ASP A 1 24 ? -13.826 5.868 -4.703 1.00 10.23 24 ASP A O 13
ATOM 13494 N N . ASN A 1 25 ? -12.369 6.742 -3.249 1.00 4.13 25 ASN A N 13
ATOM 13495 C CA . ASN A 1 25 ? -12.679 8.116 -3.604 1.00 73.32 25 ASN A CA 13
ATOM 13496 C C . ASN A 1 25 ? -11.784 8.608 -4.740 1.00 64.34 25 ASN A C 13
ATOM 13497 O O . ASN A 1 25 ? -11.845 9.780 -5.112 1.00 13.22 25 ASN A O 13
ATOM 13508 N N . GLY A 1 26 ? -10.959 7.721 -5.304 1.00 53.42 26 GLY A N 13
ATOM 13509 C CA . GLY A 1 26 ? -10.099 8.133 -6.390 1.00 25.51 26 GLY A CA 13
ATOM 13510 C C . GLY A 1 26 ? -8.742 8.576 -5.907 1.00 44.33 26 GLY A C 13
ATOM 13511 O O . GLY A 1 26 ? -8.280 9.677 -6.240 1.00 52.41 26 GLY A O 13
ATOM 13515 N N . GLY A 1 27 ? -8.110 7.750 -5.100 1.00 12.04 27 GLY A N 13
ATOM 13516 C CA . GLY A 1 27 ? -6.784 8.085 -4.593 1.00 42.44 27 GLY A CA 13
ATOM 13517 C C . GLY A 1 27 ? -5.711 7.849 -5.646 1.00 4.44 27 GLY A C 13
ATOM 13518 O O . GLY A 1 27 ? -5.990 7.275 -6.702 1.00 72.42 27 GLY A O 13
ATOM 13522 N N . LYS A 1 28 ? -4.500 8.278 -5.367 1.00 61.14 28 LYS A N 13
ATOM 13523 C CA . LYS A 1 28 ? -3.402 8.157 -6.327 1.00 41.41 28 LYS A CA 13
ATOM 13524 C C . LYS A 1 28 ? -2.869 6.735 -6.424 1.00 53.45 28 LYS A C 13
ATOM 13525 O O . LYS A 1 28 ? -3.119 5.903 -5.549 1.00 4.00 28 LYS A O 13
ATOM 13544 N N . ASP A 1 29 ? -2.134 6.463 -7.495 1.00 21.12 29 ASP A N 13
ATOM 13545 C CA . ASP A 1 29 ? -1.517 5.159 -7.692 1.00 43.31 29 ASP A CA 13
ATOM 13546 C C . ASP A 1 29 ? -0.272 5.032 -6.869 1.00 34.44 29 ASP A C 13
ATOM 13547 O O . ASP A 1 29 ? 0.808 5.508 -7.258 1.00 14.00 29 ASP A O 13
ATOM 13556 N N . VAL A 1 30 ? -0.418 4.456 -5.732 1.00 31.11 30 VAL A N 13
ATOM 13557 C CA . VAL A 1 30 ? 0.684 4.199 -4.867 1.00 71.34 30 VAL A CA 13
ATOM 13558 C C . VAL A 1 30 ? 0.901 2.703 -4.772 1.00 32.34 30 VAL A C 13
ATOM 13559 O O . VAL A 1 30 ? -0.055 1.939 -4.555 1.00 71.25 30 VAL A O 13
ATOM 13572 N N . PHE A 1 31 ? 2.126 2.270 -4.968 1.00 22.41 31 PHE A N 13
ATOM 13573 C CA . PHE A 1 31 ? 2.397 0.871 -4.930 1.00 43.52 31 PHE A CA 13
ATOM 13574 C C . PHE A 1 31 ? 2.750 0.440 -3.537 1.00 73.12 31 PHE A C 13
ATOM 13575 O O . PHE A 1 31 ? 3.477 1.121 -2.825 1.00 32.11 31 PHE A O 13
ATOM 13592 N N . VAL A 1 32 ? 2.213 -0.654 -3.136 1.00 12.44 32 VAL A N 13
ATOM 13593 C CA . VAL A 1 32 ? 2.482 -1.179 -1.846 1.00 14.32 32 VAL A CA 13
ATOM 13594 C C . VAL A 1 32 ? 3.544 -2.254 -1.969 1.00 74.44 32 VAL A C 13
ATOM 13595 O O . VAL A 1 32 ? 3.442 -3.156 -2.791 1.00 44.31 32 VAL A O 13
ATOM 13608 N N . HIS A 1 33 ? 4.573 -2.127 -1.204 1.00 45.51 33 HIS A N 13
ATOM 13609 C CA . HIS A 1 33 ? 5.654 -3.072 -1.239 1.00 43.11 33 HIS A CA 13
ATOM 13610 C C . HIS A 1 33 ? 5.744 -3.780 0.097 1.00 43.33 33 HIS A C 13
ATOM 13611 O O . HIS A 1 33 ? 5.301 -3.251 1.100 1.00 10.30 33 HIS A O 13
ATOM 13626 N N . LYS A 1 34 ? 6.324 -4.965 0.095 1.00 50.02 34 LYS A N 13
ATOM 13627 C CA . LYS A 1 34 ? 6.472 -5.791 1.282 1.00 10.11 34 LYS A CA 13
ATOM 13628 C C . LYS A 1 34 ? 7.216 -5.089 2.434 1.00 75.21 34 LYS A C 13
ATOM 13629 O O . LYS A 1 34 ? 7.105 -5.495 3.567 1.00 51.42 34 LYS A O 13
ATOM 13648 N N . SER A 1 35 ? 7.950 -4.030 2.139 1.00 24.33 35 SER A N 13
ATOM 13649 C CA . SER A 1 35 ? 8.547 -3.202 3.205 1.00 35.22 35 SER A CA 13
ATOM 13650 C C . SER A 1 35 ? 7.446 -2.590 4.101 1.00 53.40 35 SER A C 13
ATOM 13651 O O . SER A 1 35 ? 7.682 -2.248 5.250 1.00 34.24 35 SER A O 13
ATOM 13659 N N . ALA A 1 36 ? 6.243 -2.478 3.564 1.00 21.31 36 ALA A N 13
ATOM 13660 C CA . ALA A 1 36 ? 5.127 -2.009 4.334 1.00 42.21 36 ALA A CA 13
ATOM 13661 C C . ALA A 1 36 ? 4.630 -3.119 5.224 1.00 1.24 36 ALA A C 13
ATOM 13662 O O . ALA A 1 36 ? 4.158 -2.878 6.336 1.00 41.00 36 ALA A O 13
ATOM 13669 N N . VAL A 1 37 ? 4.739 -4.348 4.722 1.00 53.40 37 VAL A N 13
ATOM 13670 C CA . VAL A 1 37 ? 4.441 -5.512 5.514 1.00 61.13 37 VAL A CA 13
ATOM 13671 C C . VAL A 1 37 ? 5.478 -5.605 6.598 1.00 70.15 37 VAL A C 13
ATOM 13672 O O . VAL A 1 37 ? 5.162 -5.844 7.724 1.00 70.24 37 VAL A O 13
ATOM 13685 N N . ASP A 1 38 ? 6.709 -5.364 6.225 1.00 64.45 38 ASP A N 13
ATOM 13686 C CA . ASP A 1 38 ? 7.846 -5.340 7.138 1.00 3.33 38 ASP A CA 13
ATOM 13687 C C . ASP A 1 38 ? 7.590 -4.386 8.299 1.00 44.21 38 ASP A C 13
ATOM 13688 O O . ASP A 1 38 ? 7.973 -4.660 9.437 1.00 35.43 38 ASP A O 13
ATOM 13697 N N . ALA A 1 39 ? 6.898 -3.292 8.007 1.00 64.32 39 ALA A N 13
ATOM 13698 C CA . ALA A 1 39 ? 6.594 -2.285 9.017 1.00 13.52 39 ALA A CA 13
ATOM 13699 C C . ALA A 1 39 ? 5.469 -2.701 9.996 1.00 4.05 39 ALA A C 13
ATOM 13700 O O . ALA A 1 39 ? 5.348 -2.119 11.077 1.00 74.12 39 ALA A O 13
ATOM 13707 N N . ALA A 1 40 ? 4.659 -3.686 9.636 1.00 74.02 40 ALA A N 13
ATOM 13708 C CA . ALA A 1 40 ? 3.515 -4.056 10.498 1.00 4.33 40 ALA A CA 13
ATOM 13709 C C . ALA A 1 40 ? 3.413 -5.564 10.787 1.00 30.23 40 ALA A C 13
ATOM 13710 O O . ALA A 1 40 ? 2.766 -5.976 11.746 1.00 71.44 40 ALA A O 13
ATOM 13717 N N . GLY A 1 41 ? 4.038 -6.360 9.964 1.00 33.42 41 GLY A N 13
ATOM 13718 C CA . GLY A 1 41 ? 3.968 -7.805 10.077 1.00 63.04 41 GLY A CA 13
ATOM 13719 C C . GLY A 1 41 ? 2.648 -8.334 9.596 1.00 5.15 41 GLY A C 13
ATOM 13720 O O . GLY A 1 41 ? 2.067 -9.249 10.179 1.00 5.05 41 GLY A O 13
ATOM 13724 N N . LEU A 1 42 ? 2.176 -7.738 8.539 1.00 31.20 42 LEU A N 13
ATOM 13725 C CA . LEU A 1 42 ? 0.948 -8.124 7.898 1.00 21.21 42 LEU A CA 13
ATOM 13726 C C . LEU A 1 42 ? 1.072 -9.534 7.320 1.00 54.31 42 LEU A C 13
ATOM 13727 O O . LEU A 1 42 ? 2.130 -9.916 6.827 1.00 62.22 42 LEU A O 13
ATOM 13743 N N . HIS A 1 43 ? 0.004 -10.312 7.426 1.00 44.43 43 HIS A N 13
ATOM 13744 C CA . HIS A 1 43 ? -0.005 -11.667 6.882 1.00 1.05 43 HIS A CA 13
ATOM 13745 C C . HIS A 1 43 ? 0.234 -11.608 5.385 1.00 71.12 43 HIS A C 13
ATOM 13746 O O . HIS A 1 43 ? 1.183 -12.198 4.877 1.00 42.42 43 HIS A O 13
ATOM 13761 N N . SER A 1 44 ? -0.631 -10.873 4.705 1.00 14.23 44 SER A N 13
ATOM 13762 C CA . SER A 1 44 ? -0.537 -10.617 3.298 1.00 54.30 44 SER A CA 13
ATOM 13763 C C . SER A 1 44 ? -1.655 -9.652 2.942 1.00 43.15 44 SER A C 13
ATOM 13764 O O . SER A 1 44 ? -2.464 -9.303 3.806 1.00 51.11 44 SER A O 13
ATOM 13772 N N . LEU A 1 45 ? -1.681 -9.214 1.723 1.00 61.33 45 LEU A N 13
ATOM 13773 C CA . LEU A 1 45 ? -2.704 -8.332 1.244 1.00 74.13 45 LEU A CA 13
ATOM 13774 C C . LEU A 1 45 ? -3.575 -9.026 0.241 1.00 34.34 45 LEU A C 13
ATOM 13775 O O . LEU A 1 45 ? -3.107 -9.864 -0.541 1.00 10.25 45 LEU A O 13
ATOM 13791 N N . GLU A 1 46 ? -4.809 -8.687 0.263 1.00 21.01 46 GLU A N 13
ATOM 13792 C CA . GLU A 1 46 ? -5.774 -9.146 -0.688 1.00 23.23 46 GLU A CA 13
ATOM 13793 C C . GLU A 1 46 ? -6.642 -7.987 -1.105 1.00 52.25 46 GLU A C 13
ATOM 13794 O O . GLU A 1 46 ? -6.894 -7.078 -0.307 1.00 25.23 46 GLU A O 13
ATOM 13806 N N . GLU A 1 47 ? -7.071 -7.991 -2.350 1.00 51.34 47 GLU A N 13
ATOM 13807 C CA . GLU A 1 47 ? -7.822 -6.872 -2.894 1.00 11.12 47 GLU A CA 13
ATOM 13808 C C . GLU A 1 47 ? -9.176 -6.741 -2.230 1.00 30.04 47 GLU A C 13
ATOM 13809 O O . GLU A 1 47 ? -9.721 -7.707 -1.704 1.00 1.45 47 GLU A O 13
ATOM 13821 N N . GLY A 1 48 ? -9.703 -5.549 -2.239 1.00 1.33 48 GLY A N 13
ATOM 13822 C CA . GLY A 1 48 ? -10.989 -5.303 -1.613 1.00 10.24 48 GLY A CA 13
ATOM 13823 C C . GLY A 1 48 ? -10.846 -4.801 -0.187 1.00 11.21 48 GLY A C 13
ATOM 13824 O O . GLY A 1 48 ? -11.721 -4.101 0.323 1.00 61.55 48 GLY A O 13
ATOM 13828 N N . GLN A 1 49 ? -9.744 -5.153 0.446 1.00 43.02 49 GLN A N 13
ATOM 13829 C CA . GLN A 1 49 ? -9.442 -4.750 1.810 1.00 65.13 49 GLN A CA 13
ATOM 13830 C C . GLN A 1 49 ? -9.140 -3.280 1.900 1.00 55.41 49 GLN A C 13
ATOM 13831 O O . GLN A 1 49 ? -8.368 -2.755 1.110 1.00 35.10 49 GLN A O 13
ATOM 13845 N N . ASP A 1 50 ? -9.750 -2.622 2.846 1.00 52.55 50 ASP A N 13
ATOM 13846 C CA . ASP A 1 50 ? -9.444 -1.235 3.100 1.00 22.01 50 ASP A CA 13
ATOM 13847 C C . ASP A 1 50 ? -8.218 -1.178 3.936 1.00 34.34 50 ASP A C 13
ATOM 13848 O O . ASP A 1 50 ? -8.091 -1.910 4.934 1.00 21.10 50 ASP A O 13
ATOM 13857 N N . VAL A 1 51 ? -7.318 -0.355 3.561 1.00 10.34 51 VAL A N 13
ATOM 13858 C CA . VAL A 1 51 ? -6.084 -0.295 4.221 1.00 44.32 51 VAL A CA 13
ATOM 13859 C C . VAL A 1 51 ? -5.668 1.143 4.434 1.00 63.55 51 VAL A C 13
ATOM 13860 O O . VAL A 1 51 ? -5.994 2.040 3.649 1.00 71.11 51 VAL A O 13
ATOM 13873 N N . ILE A 1 52 ? -5.005 1.348 5.494 1.00 73.52 52 ILE A N 13
ATOM 13874 C CA . ILE A 1 52 ? -4.537 2.638 5.884 1.00 3.32 52 ILE A CA 13
ATOM 13875 C C . ILE A 1 52 ? -3.026 2.555 5.906 1.00 0.22 52 ILE A C 13
ATOM 13876 O O . ILE A 1 52 ? -2.477 1.553 6.351 1.00 60.53 52 ILE A O 13
ATOM 13892 N N . PHE A 1 53 ? -2.361 3.547 5.396 1.00 1.31 53 PHE A N 13
ATOM 13893 C CA . PHE A 1 53 ? -0.919 3.498 5.293 1.00 32.14 53 PHE A CA 13
ATOM 13894 C C . PHE A 1 53 ? -0.346 4.879 5.312 1.00 74.01 53 PHE A C 13
ATOM 13895 O O . PHE A 1 53 ? -1.081 5.859 5.429 1.00 40.44 53 PHE A O 13
ATOM 13912 N N . ASP A 1 54 ? 0.952 4.954 5.194 1.00 5.53 54 ASP A N 13
ATOM 13913 C CA . ASP A 1 54 ? 1.630 6.199 5.058 1.00 11.23 54 ASP A CA 13
ATOM 13914 C C . ASP A 1 54 ? 2.338 6.139 3.744 1.00 52.22 54 ASP A C 13
ATOM 13915 O O . ASP A 1 54 ? 2.613 5.043 3.237 1.00 23.23 54 ASP A O 13
ATOM 13924 N N . LEU A 1 55 ? 2.623 7.253 3.175 1.00 52.31 55 LEU A N 13
ATOM 13925 C CA . LEU A 1 55 ? 3.182 7.273 1.861 1.00 14.43 55 LEU A CA 13
ATOM 13926 C C . LEU A 1 55 ? 4.523 7.949 1.768 1.00 30.32 55 LEU A C 13
ATOM 13927 O O . LEU A 1 55 ? 4.681 9.168 1.989 1.00 64.44 55 LEU A O 13
ATOM 13943 N N . GLU A 1 56 ? 5.463 7.146 1.408 1.00 3.24 56 GLU A N 13
ATOM 13944 C CA . GLU A 1 56 ? 6.810 7.545 1.184 1.00 22.21 56 GLU A CA 13
ATOM 13945 C C . GLU A 1 56 ? 7.112 7.635 -0.270 1.00 53.44 56 GLU A C 13
ATOM 13946 O O . GLU A 1 56 ? 6.536 6.927 -1.103 1.00 64.21 56 GLU A O 13
ATOM 13958 N N . GLU A 1 57 ? 8.008 8.485 -0.566 1.00 2.34 57 GLU A N 13
ATOM 13959 C CA . GLU A 1 57 ? 8.311 8.843 -1.905 1.00 11.04 57 GLU A CA 13
ATOM 13960 C C . GLU A 1 57 ? 9.620 8.229 -2.349 1.00 1.13 57 GLU A C 13
ATOM 13961 O O . GLU A 1 57 ? 10.619 8.283 -1.633 1.00 31.12 57 GLU A O 13
ATOM 13973 N N . LYS A 1 58 ? 9.589 7.619 -3.502 1.00 32.13 58 LYS A N 13
ATOM 13974 C CA . LYS A 1 58 ? 10.739 6.973 -4.074 1.00 73.02 58 LYS A CA 13
ATOM 13975 C C . LYS A 1 58 ? 11.222 7.767 -5.278 1.00 14.43 58 LYS A C 13
ATOM 13976 O O . LYS A 1 58 ? 10.859 7.459 -6.425 1.00 12.12 58 LYS A O 13
ATOM 13995 N N . GLN A 1 59 ? 11.941 8.862 -5.005 1.00 74.54 59 GLN A N 13
ATOM 13996 C CA . GLN A 1 59 ? 12.552 9.725 -6.043 1.00 13.13 59 GLN A CA 13
ATOM 13997 C C . GLN A 1 59 ? 11.466 10.336 -7.002 1.00 73.52 59 GLN A C 13
ATOM 13998 O O . GLN A 1 59 ? 11.772 10.911 -8.053 1.00 41.04 59 GLN A O 13
ATOM 14012 N N . GLY A 1 60 ? 10.213 10.246 -6.590 1.00 62.04 60 GLY A N 13
ATOM 14013 C CA . GLY A 1 60 ? 9.122 10.726 -7.404 1.00 43.51 60 GLY A CA 13
ATOM 14014 C C . GLY A 1 60 ? 7.998 9.727 -7.457 1.00 53.33 60 GLY A C 13
ATOM 14015 O O . GLY A 1 60 ? 6.841 10.086 -7.682 1.00 21.21 60 GLY A O 13
ATOM 14019 N N . LYS A 1 61 ? 8.336 8.472 -7.248 1.00 43.11 61 LYS A N 13
ATOM 14020 C CA . LYS A 1 61 ? 7.353 7.408 -7.231 1.00 52.23 61 LYS A CA 13
ATOM 14021 C C . LYS A 1 61 ? 6.734 7.341 -5.842 1.00 14.33 61 LYS A C 13
ATOM 14022 O O . LYS A 1 61 ? 7.286 7.900 -4.895 1.00 61.24 61 LYS A O 13
ATOM 14041 N N . ALA A 1 62 ? 5.635 6.662 -5.716 1.00 70.44 62 ALA A N 13
ATOM 14042 C CA . ALA A 1 62 ? 4.904 6.633 -4.470 1.00 21.31 62 ALA A CA 13
ATOM 14043 C C . ALA A 1 62 ? 4.736 5.205 -3.965 1.00 71.02 62 ALA A C 13
ATOM 14044 O O . ALA A 1 62 ? 4.134 4.377 -4.654 1.00 2.45 62 ALA A O 13
ATOM 14051 N N . TYR A 1 63 ? 5.259 4.914 -2.771 1.00 64.34 63 TYR A N 13
ATOM 14052 C CA . TYR A 1 63 ? 5.096 3.586 -2.189 1.00 71.45 63 TYR A CA 13
ATOM 14053 C C . TYR A 1 63 ? 4.483 3.633 -0.797 1.00 2.20 63 TYR A C 13
ATOM 14054 O O . TYR A 1 63 ? 4.869 4.446 0.054 1.00 62.44 63 TYR A O 13
ATOM 14072 N N . ALA A 1 64 ? 3.518 2.778 -0.597 1.00 54.40 64 ALA A N 13
ATOM 14073 C CA . ALA A 1 64 ? 2.788 2.667 0.656 1.00 42.31 64 ALA A CA 13
ATOM 14074 C C . ALA A 1 64 ? 3.599 1.912 1.686 1.00 4.43 64 ALA A C 13
ATOM 14075 O O . ALA A 1 64 ? 4.234 0.890 1.373 1.00 34.25 64 ALA A O 13
ATOM 14082 N N . VAL A 1 65 ? 3.579 2.419 2.902 1.00 24.13 65 VAL A N 13
ATOM 14083 C CA . VAL A 1 65 ? 4.301 1.843 4.031 1.00 74.15 65 VAL A CA 13
ATOM 14084 C C . VAL A 1 65 ? 3.454 1.932 5.279 1.00 64.23 65 VAL A C 13
ATOM 14085 O O . VAL A 1 65 ? 2.437 2.618 5.276 1.00 64.43 65 VAL A O 13
ATOM 14098 N N . ASN A 1 66 ? 3.886 1.235 6.338 1.00 62.44 66 ASN A N 13
ATOM 14099 C CA . ASN A 1 66 ? 3.209 1.239 7.655 1.00 43.14 66 ASN A CA 13
ATOM 14100 C C . ASN A 1 66 ? 1.741 0.860 7.507 1.00 34.33 66 ASN A C 13
ATOM 14101 O O . ASN A 1 66 ? 0.841 1.681 7.737 1.00 21.21 66 ASN A O 13
ATOM 14112 N N . LEU A 1 67 ? 1.491 -0.349 7.062 1.00 31.34 67 LEU A N 13
ATOM 14113 C CA . LEU A 1 67 ? 0.132 -0.743 6.786 1.00 73.12 67 LEU A CA 13
ATOM 14114 C C . LEU A 1 67 ? -0.684 -1.006 8.022 1.00 55.15 67 LEU A C 13
ATOM 14115 O O . LEU A 1 67 ? -0.238 -1.650 8.980 1.00 61.41 67 LEU A O 13
ATOM 14131 N N . ARG A 1 68 ? -1.864 -0.502 7.978 1.00 31.21 68 ARG A N 13
ATOM 14132 C CA . ARG A 1 68 ? -2.850 -0.660 8.967 1.00 43.31 68 ARG A CA 13
ATOM 14133 C C . ARG A 1 68 ? -4.048 -1.275 8.274 1.00 3.41 68 ARG A C 13
ATOM 14134 O O . ARG A 1 68 ? -4.467 -0.780 7.234 1.00 50.40 68 ARG A O 13
ATOM 14155 N N . ILE A 1 69 ? -4.604 -2.304 8.818 1.00 51.23 69 ILE A N 13
ATOM 14156 C CA . ILE A 1 69 ? -5.728 -2.953 8.167 1.00 25.52 69 ILE A CA 13
ATOM 14157 C C . ILE A 1 69 ? -7.057 -2.697 8.823 1.00 52.42 69 ILE A C 13
ATOM 14158 O O . ILE A 1 69 ? -7.191 -2.760 10.051 1.00 2.12 69 ILE A O 13
ATOM 14174 N N . LYS A 1 70 ? -8.019 -2.327 8.011 1.00 72.53 70 LYS A N 13
ATOM 14175 C CA . LYS A 1 70 ? -9.377 -2.174 8.457 1.00 31.30 70 LYS A CA 13
ATOM 14176 C C . LYS A 1 70 ? -9.995 -3.560 8.690 1.00 24.10 70 LYS A C 13
ATOM 14177 O O . LYS A 1 70 ? -10.329 -4.254 7.695 1.00 38.15 70 LYS A O 13
ATOM 14197 N N . MET A 1 1 ? 4.672 15.351 3.641 1.00 22.11 1 MET A N 14
ATOM 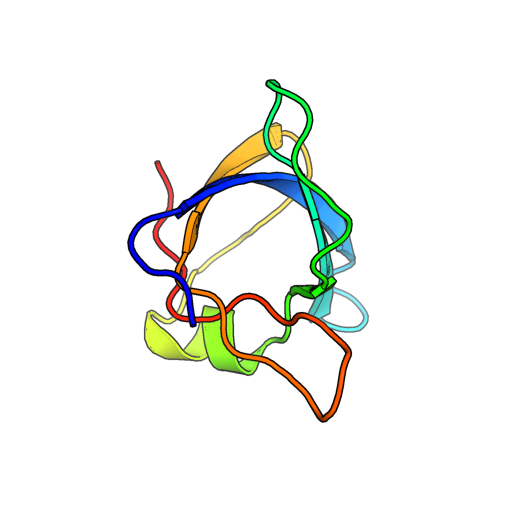14198 C CA . MET A 1 1 ? 4.316 14.091 4.291 1.00 52.34 1 MET A CA 14
ATOM 14199 C C . MET A 1 1 ? 2.849 13.812 4.080 1.00 14.22 1 MET A C 14
ATOM 14200 O O . MET A 1 1 ? 2.038 14.733 4.073 1.00 63.01 1 MET A O 14
ATOM 14216 N N . ALA A 1 2 ? 2.518 12.561 3.906 1.00 63.02 2 ALA A N 14
ATOM 14217 C CA . ALA A 1 2 ? 1.146 12.129 3.747 1.00 64.44 2 ALA A CA 14
ATOM 14218 C C . ALA A 1 2 ? 0.960 10.887 4.576 1.00 23.33 2 ALA A C 14
ATOM 14219 O O . ALA A 1 2 ? 1.526 9.844 4.271 1.00 75.31 2 ALA A O 14
ATOM 14226 N N . THR A 1 3 ? 0.215 10.994 5.629 1.00 21.42 3 THR A N 14
ATOM 14227 C CA . THR A 1 3 ? 0.076 9.904 6.559 1.00 74.20 3 THR A CA 14
ATOM 14228 C C . THR A 1 3 ? -1.384 9.549 6.831 1.00 70.51 3 THR A C 14
ATOM 14229 O O . THR A 1 3 ? -2.291 10.350 6.540 1.00 34.40 3 THR A O 14
ATOM 14240 N N . ASN A 1 4 ? -1.598 8.328 7.371 1.00 23.15 4 ASN A N 14
ATOM 14241 C CA . ASN A 1 4 ? -2.935 7.833 7.798 1.00 61.14 4 ASN A CA 14
ATOM 14242 C C . ASN A 1 4 ? -3.899 7.784 6.617 1.00 12.40 4 ASN A C 14
ATOM 14243 O O . ASN A 1 4 ? -5.091 8.051 6.750 1.00 23.53 4 ASN A O 14
ATOM 14254 N N . ILE A 1 5 ? -3.386 7.369 5.494 1.00 14.35 5 ILE A N 14
ATOM 14255 C CA . ILE A 1 5 ? -4.118 7.355 4.243 1.00 34.42 5 ILE A CA 14
ATOM 14256 C C . ILE A 1 5 ? -5.095 6.202 4.177 1.00 22.42 5 ILE A C 14
ATOM 14257 O O . ILE A 1 5 ? -4.844 5.128 4.713 1.00 74.43 5 ILE A O 14
ATOM 14273 N N . VAL A 1 6 ? -6.187 6.443 3.508 1.00 23.23 6 VAL A N 14
ATOM 14274 C CA . VAL A 1 6 ? -7.208 5.464 3.280 1.00 24.34 6 VAL A CA 14
ATOM 14275 C C . VAL A 1 6 ? -7.109 4.928 1.876 1.00 25.12 6 VAL A C 14
ATOM 14276 O O . VAL A 1 6 ? -6.879 5.687 0.920 1.00 35.23 6 VAL A O 14
ATOM 14289 N N . GLY A 1 7 ? -7.236 3.647 1.754 1.00 34.54 7 GLY A N 14
ATOM 14290 C CA . GLY A 1 7 ? -7.394 3.056 0.480 1.00 20.42 7 GLY A CA 14
ATOM 14291 C C . GLY A 1 7 ? -7.578 1.586 0.529 1.00 64.42 7 GLY A C 14
ATOM 14292 O O . GLY A 1 7 ? -7.274 0.946 1.507 1.00 2.05 7 GLY A O 14
ATOM 14296 N N . LYS A 1 8 ? -8.097 1.073 -0.514 1.00 24.25 8 LYS A N 14
ATOM 14297 C CA . LYS A 1 8 ? -8.315 -0.320 -0.674 1.00 35.03 8 LYS A CA 14
ATOM 14298 C C . LYS A 1 8 ? -7.177 -0.897 -1.473 1.00 12.24 8 LYS A C 14
ATOM 14299 O O . LYS A 1 8 ? -6.642 -0.228 -2.368 1.00 4.42 8 LYS A O 14
ATOM 14318 N N . VAL A 1 9 ? -6.781 -2.109 -1.134 1.00 51.41 9 VAL A N 14
ATOM 14319 C CA . VAL A 1 9 ? -5.778 -2.814 -1.884 1.00 4.41 9 VAL A CA 14
ATOM 14320 C C . VAL A 1 9 ? -6.270 -2.960 -3.317 1.00 60.20 9 VAL A C 14
ATOM 14321 O O . VAL A 1 9 ? -7.221 -3.710 -3.601 1.00 64.11 9 VAL A O 14
ATOM 14334 N N . LYS A 1 10 ? -5.652 -2.195 -4.183 1.00 70.51 10 LYS A N 14
ATOM 14335 C CA . LYS A 1 10 ? -6.015 -2.088 -5.575 1.00 5.22 10 LYS A CA 14
ATOM 14336 C C . LYS A 1 10 ? -5.714 -3.406 -6.272 1.00 40.23 10 LYS A C 14
ATOM 14337 O O . LYS A 1 10 ? -6.552 -3.954 -6.973 1.00 34.02 10 LYS A O 14
ATOM 14356 N N . TRP A 1 11 ? -4.525 -3.902 -6.040 1.00 15.21 11 TRP A N 14
ATOM 14357 C CA . TRP A 1 11 ? -4.106 -5.213 -6.481 1.00 64.43 11 TRP A CA 14
ATOM 14358 C C . TRP A 1 11 ? -2.846 -5.559 -5.777 1.00 4.02 11 TRP A C 14
ATOM 14359 O O . TRP A 1 11 ? -2.120 -4.666 -5.334 1.00 20.44 11 TRP A O 14
ATOM 14380 N N . TYR A 1 12 ? -2.589 -6.816 -5.656 1.00 24.33 12 TYR A N 14
ATOM 14381 C CA . TYR A 1 12 ? -1.428 -7.289 -4.947 1.00 71.03 12 TYR A CA 14
ATOM 14382 C C . TYR A 1 12 ? -1.126 -8.693 -5.357 1.00 21.03 12 TYR A C 14
ATOM 14383 O O . TYR A 1 12 ? -1.866 -9.612 -5.027 1.00 1.24 12 TYR A O 14
ATOM 14401 N N . ASN A 1 13 ? -0.073 -8.861 -6.097 1.00 11.11 13 ASN A N 14
ATOM 14402 C CA . ASN A 1 13 ? 0.345 -10.175 -6.496 1.00 33.42 13 ASN A CA 14
ATOM 14403 C C . ASN A 1 13 ? 1.183 -10.719 -5.379 1.00 4.22 13 ASN A C 14
ATOM 14404 O O . ASN A 1 13 ? 2.311 -10.275 -5.184 1.00 22.13 13 ASN A O 14
ATOM 14415 N N . SER A 1 14 ? 0.640 -11.648 -4.637 1.00 23.41 14 SER A N 14
ATOM 14416 C CA . SER A 1 14 ? 1.286 -12.177 -3.452 1.00 63.42 14 SER A CA 14
ATOM 14417 C C . SER A 1 14 ? 2.614 -12.882 -3.750 1.00 24.11 14 SER A C 14
ATOM 14418 O O . SER A 1 14 ? 3.494 -12.948 -2.891 1.00 13.05 14 SER A O 14
ATOM 14426 N N . THR A 1 15 ? 2.762 -13.392 -4.956 1.00 72.23 15 THR A N 14
ATOM 14427 C CA . THR A 1 15 ? 3.989 -14.035 -5.361 1.00 24.45 15 THR A CA 14
ATOM 14428 C C . THR A 1 15 ? 5.108 -12.978 -5.546 1.00 33.13 15 THR A C 14
ATOM 14429 O O . THR A 1 15 ? 6.282 -13.239 -5.273 1.00 24.14 15 THR A O 14
ATOM 14440 N N . LYS A 1 16 ? 4.725 -11.773 -5.970 1.00 51.50 16 LYS A N 14
ATOM 14441 C CA . LYS A 1 16 ? 5.694 -10.696 -6.177 1.00 70.00 16 LYS A CA 14
ATOM 14442 C C . LYS A 1 16 ? 5.751 -9.801 -4.943 1.00 20.22 16 LYS A C 14
ATOM 14443 O O . LYS A 1 16 ? 6.645 -8.959 -4.823 1.00 14.21 16 LYS A O 14
ATOM 14462 N N . ASN A 1 17 ? 4.803 -10.017 -4.020 1.00 13.12 17 ASN A N 14
ATOM 14463 C CA . ASN A 1 17 ? 4.638 -9.190 -2.802 1.00 13.02 17 ASN A CA 14
ATOM 14464 C C . ASN A 1 17 ? 4.553 -7.709 -3.180 1.00 65.14 17 ASN A C 14
ATOM 14465 O O . ASN A 1 17 ? 4.993 -6.838 -2.432 1.00 24.32 17 ASN A O 14
ATOM 14476 N N . PHE A 1 18 ? 3.948 -7.431 -4.318 1.00 0.34 18 PHE A N 14
ATOM 14477 C CA . PHE A 1 18 ? 3.892 -6.084 -4.839 1.00 4.25 18 PHE A CA 14
ATOM 14478 C C . PHE A 1 18 ? 2.516 -5.823 -5.431 1.00 14.34 18 PHE A C 14
ATOM 14479 O O . PHE A 1 18 ? 1.807 -6.767 -5.827 1.00 72.10 18 PHE A O 14
ATOM 14496 N N . GLY A 1 19 ? 2.149 -4.573 -5.493 1.00 11.54 19 GLY A N 14
ATOM 14497 C CA . GLY A 1 19 ? 0.880 -4.180 -6.043 1.00 32.13 19 GLY A CA 14
ATOM 14498 C C . GLY A 1 19 ? 0.641 -2.706 -5.866 1.00 63.51 19 GLY A C 14
ATOM 14499 O O . GLY A 1 19 ? 1.590 -1.937 -5.756 1.00 15.54 19 GLY A O 14
ATOM 14503 N N . PHE A 1 20 ? -0.610 -2.319 -5.817 1.00 44.00 20 PHE A N 14
ATOM 14504 C CA . PHE A 1 20 ? -1.018 -0.927 -5.632 1.00 74.52 20 PHE A CA 14
ATOM 14505 C C . PHE A 1 20 ? -2.162 -0.827 -4.654 1.00 52.10 20 PHE A C 14
ATOM 14506 O O . PHE A 1 20 ? -2.780 -1.839 -4.301 1.00 45.52 20 PHE A O 14
ATOM 14523 N N . ILE A 1 21 ? -2.463 0.393 -4.244 1.00 2.11 21 ILE A N 14
ATOM 14524 C CA . ILE A 1 21 ? -3.521 0.681 -3.283 1.00 41.20 21 ILE A CA 14
ATOM 14525 C C . ILE A 1 21 ? -4.176 2.023 -3.642 1.00 74.31 21 ILE A C 14
ATOM 14526 O O . ILE A 1 21 ? -3.475 2.996 -3.896 1.00 71.10 21 ILE A O 14
ATOM 14542 N N . GLU A 1 22 ? -5.498 2.061 -3.709 1.00 74.41 22 GLU A N 14
ATOM 14543 C CA . GLU A 1 22 ? -6.215 3.308 -3.920 1.00 1.22 22 GLU A CA 14
ATOM 14544 C C . GLU A 1 22 ? -7.496 3.262 -3.132 1.00 14.44 22 GLU A C 14
ATOM 14545 O O . GLU A 1 22 ? -8.077 2.197 -2.967 1.00 43.53 22 GLU A O 14
ATOM 14557 N N . GLN A 1 23 ? -7.946 4.375 -2.635 1.00 44.20 23 GLN A N 14
ATOM 14558 C CA . GLN A 1 23 ? -9.224 4.372 -1.967 1.00 42.02 23 GLN A CA 14
ATOM 14559 C C . GLN A 1 23 ? -10.290 4.408 -2.997 1.00 44.42 23 GLN A C 14
ATOM 14560 O O . GLN A 1 23 ? -10.099 4.995 -4.078 1.00 72.43 23 GLN A O 14
ATOM 14574 N N . ASP A 1 24 ? -11.388 3.791 -2.678 1.00 42.42 24 ASP A N 14
ATOM 14575 C CA . ASP A 1 24 ? -12.555 3.712 -3.552 1.00 34.11 24 ASP A CA 14
ATOM 14576 C C . ASP A 1 24 ? -13.015 5.086 -4.017 1.00 14.00 24 ASP A C 14
ATOM 14577 O O . ASP A 1 24 ? -13.615 5.222 -5.071 1.00 64.10 24 ASP A O 14
ATOM 14586 N N . ASN A 1 25 ? -12.703 6.102 -3.232 1.00 45.43 25 ASN A N 14
ATOM 14587 C CA . ASN A 1 25 ? -13.102 7.460 -3.518 1.00 51.43 25 ASN A CA 14
ATOM 14588 C C . ASN A 1 25 ? -12.245 8.093 -4.608 1.00 52.43 25 ASN A C 14
ATOM 14589 O O . ASN A 1 25 ? -12.497 9.230 -5.018 1.00 54.40 25 ASN A O 14
ATOM 14600 N N . GLY A 1 26 ? -11.237 7.385 -5.077 1.00 14.55 26 GLY A N 14
ATOM 14601 C CA . GLY A 1 26 ? -10.402 7.942 -6.104 1.00 22.24 26 GLY A CA 14
ATOM 14602 C C . GLY A 1 26 ? -9.040 8.319 -5.597 1.00 43.02 26 GLY A C 14
ATOM 14603 O O . GLY A 1 26 ? -8.587 9.451 -5.797 1.00 61.24 26 GLY A O 14
ATOM 14607 N N . GLY A 1 27 ? -8.388 7.401 -4.922 1.00 43.33 27 GLY A N 14
ATOM 14608 C CA . GLY A 1 27 ? -7.049 7.678 -4.439 1.00 3.42 27 GLY A CA 14
ATOM 14609 C C . GLY A 1 27 ? -6.038 7.496 -5.562 1.00 13.25 27 GLY A C 14
ATOM 14610 O O . GLY A 1 27 ? -6.272 6.700 -6.473 1.00 2.51 27 GLY A O 14
ATOM 14614 N N . LYS A 1 28 ? -4.940 8.230 -5.513 1.00 12.11 28 LYS A N 14
ATOM 14615 C CA . LYS A 1 28 ? -3.921 8.175 -6.574 1.00 34.12 28 LYS A CA 14
ATOM 14616 C C . LYS A 1 28 ? -3.160 6.854 -6.576 1.00 35.05 28 LYS A C 14
ATOM 14617 O O . LYS A 1 28 ? -3.194 6.106 -5.594 1.00 74.11 28 LYS A O 14
ATOM 14636 N N . ASP A 1 29 ? -2.474 6.581 -7.684 1.00 72.10 29 ASP A N 14
ATOM 14637 C CA . ASP A 1 29 ? -1.656 5.377 -7.817 1.00 14.20 29 ASP A CA 14
ATOM 14638 C C . ASP A 1 29 ? -0.468 5.414 -6.882 1.00 73.12 29 ASP A C 14
ATOM 14639 O O . ASP A 1 29 ? 0.503 6.167 -7.096 1.00 72.43 29 ASP A O 14
ATOM 14648 N N . VAL A 1 30 ? -0.551 4.656 -5.846 1.00 63.12 30 VAL A N 14
ATOM 14649 C CA . VAL A 1 30 ? 0.547 4.461 -4.963 1.00 20.25 30 VAL A CA 14
ATOM 14650 C C . VAL A 1 30 ? 0.785 2.970 -4.809 1.00 25.12 30 VAL A C 14
ATOM 14651 O O . VAL A 1 30 ? -0.134 2.209 -4.483 1.00 14.21 30 VAL A O 14
ATOM 14664 N N . PHE A 1 31 ? 1.991 2.545 -5.107 1.00 3.54 31 PHE A N 14
ATOM 14665 C CA . PHE A 1 31 ? 2.304 1.141 -5.104 1.00 21.04 31 PHE A CA 14
ATOM 14666 C C . PHE A 1 31 ? 2.723 0.652 -3.750 1.00 3.22 31 PHE A C 14
ATOM 14667 O O . PHE A 1 31 ? 3.275 1.396 -2.964 1.00 11.42 31 PHE A O 14
ATOM 14684 N N . VAL A 1 32 ? 2.444 -0.582 -3.481 1.00 63.44 32 VAL A N 14
ATOM 14685 C CA . VAL A 1 32 ? 2.808 -1.173 -2.237 1.00 53.42 32 VAL A CA 14
ATOM 14686 C C . VAL A 1 32 ? 3.981 -2.123 -2.447 1.00 73.41 32 VAL A C 14
ATOM 14687 O O . VAL A 1 32 ? 3.961 -2.984 -3.333 1.00 20.43 32 VAL A O 14
ATOM 14700 N N . HIS A 1 33 ? 5.005 -1.916 -1.680 1.00 43.44 33 HIS A N 14
ATOM 14701 C CA . HIS A 1 33 ? 6.194 -2.730 -1.717 1.00 23.34 33 HIS A CA 14
ATOM 14702 C C . HIS A 1 33 ? 6.248 -3.500 -0.406 1.00 11.11 33 HIS A C 14
ATOM 14703 O O . HIS A 1 33 ? 5.669 -3.047 0.578 1.00 41.13 33 HIS A O 14
ATOM 14718 N N . LYS A 1 34 ? 6.947 -4.634 -0.355 1.00 23.02 34 LYS A N 14
ATOM 14719 C CA . LYS A 1 34 ? 6.893 -5.457 0.854 1.00 15.14 34 LYS A CA 14
ATOM 14720 C C . LYS A 1 34 ? 7.637 -4.812 2.021 1.00 53.31 34 LYS A C 14
ATOM 14721 O O . LYS A 1 34 ? 7.478 -5.207 3.166 1.00 75.40 34 LYS A O 14
ATOM 14740 N N . SER A 1 35 ? 8.433 -3.798 1.723 1.00 54.33 35 SER A N 14
ATOM 14741 C CA . SER A 1 35 ? 9.048 -2.980 2.768 1.00 72.11 35 SER A CA 14
ATOM 14742 C C . SER A 1 35 ? 7.940 -2.335 3.650 1.00 41.42 35 SER A C 14
ATOM 14743 O O . SER A 1 35 ? 8.171 -1.978 4.807 1.00 12.31 35 SER A O 14
ATOM 14751 N N . ALA A 1 36 ? 6.732 -2.216 3.097 1.00 60.31 36 ALA A N 14
ATOM 14752 C CA . ALA A 1 36 ? 5.601 -1.714 3.841 1.00 2.22 36 ALA A CA 14
ATOM 14753 C C . ALA A 1 36 ? 5.107 -2.776 4.780 1.00 73.30 36 ALA A C 14
ATOM 14754 O O . ALA A 1 36 ? 4.708 -2.483 5.912 1.00 54.24 36 ALA A O 14
ATOM 14761 N N . VAL A 1 37 ? 5.121 -4.022 4.303 1.00 61.10 37 VAL A N 14
ATOM 14762 C CA . VAL A 1 37 ? 4.771 -5.149 5.133 1.00 55.04 37 VAL A CA 14
ATOM 14763 C C . VAL A 1 37 ? 5.796 -5.254 6.224 1.00 1.25 37 VAL A C 14
ATOM 14764 O O . VAL A 1 37 ? 5.459 -5.404 7.343 1.00 43.12 37 VAL A O 14
ATOM 14777 N N . ASP A 1 38 ? 7.048 -5.101 5.859 1.00 10.50 38 ASP A N 14
ATOM 14778 C CA . ASP A 1 38 ? 8.165 -5.096 6.810 1.00 52.03 38 ASP A CA 14
ATOM 14779 C C . ASP A 1 38 ? 7.979 -4.038 7.888 1.00 55.31 38 ASP A C 14
ATOM 14780 O O . ASP A 1 38 ? 8.289 -4.271 9.063 1.00 44.35 38 ASP A O 14
ATOM 14789 N N . ALA A 1 39 ? 7.431 -2.895 7.497 1.00 60.24 39 ALA A N 14
ATOM 14790 C CA . ALA A 1 39 ? 7.251 -1.780 8.418 1.00 42.02 39 ALA A CA 14
ATOM 14791 C C . ALA A 1 39 ? 6.282 -2.097 9.574 1.00 2.55 39 ALA A C 14
ATOM 14792 O O . ALA A 1 39 ? 6.388 -1.507 10.644 1.00 13.12 39 ALA A O 14
ATOM 14799 N N . ALA A 1 40 ? 5.336 -3.007 9.355 1.00 12.25 40 ALA A N 14
ATOM 14800 C CA . ALA A 1 40 ? 4.357 -3.332 10.415 1.00 41.04 40 ALA A CA 14
ATOM 14801 C C . ALA A 1 40 ? 4.184 -4.847 10.649 1.00 51.24 40 ALA A C 14
ATOM 14802 O O . ALA A 1 40 ? 3.633 -5.274 11.668 1.00 44.51 40 ALA A O 14
ATOM 14809 N N . GLY A 1 41 ? 4.656 -5.632 9.731 1.00 74.20 41 GLY A N 14
ATOM 14810 C CA . GLY A 1 41 ? 4.449 -7.062 9.759 1.00 14.35 41 GLY A CA 14
ATOM 14811 C C . GLY A 1 41 ? 3.035 -7.376 9.376 1.00 40.41 41 GLY A C 14
ATOM 14812 O O . GLY A 1 41 ? 2.349 -8.157 10.039 1.00 73.34 41 GLY A O 14
ATOM 14816 N N . LEU A 1 42 ? 2.605 -6.756 8.291 1.00 75.31 42 LEU A N 14
ATOM 14817 C CA . LEU A 1 42 ? 1.259 -6.850 7.795 1.00 4.52 42 LEU A CA 14
ATOM 14818 C C . LEU A 1 42 ? 0.990 -8.301 7.377 1.00 21.40 42 LEU A C 14
ATOM 14819 O O . LEU A 1 42 ? 1.785 -8.882 6.649 1.00 33.44 42 LEU A O 14
ATOM 14835 N N . HIS A 1 43 ? -0.117 -8.870 7.868 1.00 62.54 43 HIS A N 14
ATOM 14836 C CA . HIS A 1 43 ? -0.490 -10.289 7.602 1.00 71.43 43 HIS A CA 14
ATOM 14837 C C . HIS A 1 43 ? -0.358 -10.669 6.127 1.00 23.22 43 HIS A C 14
ATOM 14838 O O . HIS A 1 43 ? 0.440 -11.544 5.773 1.00 63.25 43 HIS A O 14
ATOM 14853 N N . SER A 1 44 ? -1.117 -10.003 5.292 1.00 64.43 44 SER A N 14
ATOM 14854 C CA . SER A 1 44 ? -1.153 -10.241 3.868 1.00 11.33 44 SER A CA 14
ATOM 14855 C C . SER A 1 44 ? -2.116 -9.256 3.242 1.00 75.52 44 SER A C 14
ATOM 14856 O O . SER A 1 44 ? -2.929 -8.641 3.954 1.00 12.22 44 SER A O 14
ATOM 14864 N N . LEU A 1 45 ? -2.031 -9.085 1.957 1.00 34.12 45 LEU A N 14
ATOM 14865 C CA . LEU A 1 45 ? -2.896 -8.173 1.269 1.00 55.42 45 LEU A CA 14
ATOM 14866 C C . LEU A 1 45 ? -3.638 -8.908 0.197 1.00 24.44 45 LEU A C 14
ATOM 14867 O O . LEU A 1 45 ? -3.131 -9.880 -0.364 1.00 73.30 45 LEU A O 14
ATOM 14883 N N . GLU A 1 46 ? -4.813 -8.453 -0.075 1.00 40.04 46 GLU A N 14
ATOM 14884 C CA . GLU A 1 46 ? -5.647 -9.015 -1.088 1.00 24.41 46 GLU A CA 14
ATOM 14885 C C . GLU A 1 46 ? -6.592 -7.943 -1.566 1.00 10.10 46 GLU A C 14
ATOM 14886 O O . GLU A 1 46 ? -6.941 -7.028 -0.792 1.00 1.24 46 GLU A O 14
ATOM 14898 N N . GLU A 1 47 ? -6.976 -8.016 -2.817 1.00 41.01 47 GLU A N 14
ATOM 14899 C CA . GLU A 1 47 ? -7.858 -7.091 -3.409 1.00 72.30 47 GLU A CA 14
ATOM 14900 C C . GLU A 1 47 ? -9.177 -7.125 -2.646 1.00 72.00 47 GLU A C 14
ATOM 14901 O O . GLU A 1 47 ? -9.786 -8.186 -2.460 1.00 52.41 47 GLU A O 14
ATOM 14913 N N . GLY A 1 48 ? -9.600 -5.987 -2.215 1.00 75.34 48 GLY A N 14
ATOM 14914 C CA . GLY A 1 48 ? -10.806 -5.893 -1.421 1.00 63.53 48 GLY A CA 14
ATOM 14915 C C . GLY A 1 48 ? -10.545 -5.496 0.022 1.00 41.14 48 GLY A C 14
ATOM 14916 O O . GLY A 1 48 ? -11.463 -5.141 0.747 1.00 43.33 48 GLY A O 14
ATOM 14920 N N . GLN A 1 49 ? -9.310 -5.583 0.449 1.00 71.25 49 GLN A N 14
ATOM 14921 C CA . GLN A 1 49 ? -8.937 -5.166 1.791 1.00 50.10 49 GLN A CA 14
ATOM 14922 C C . GLN A 1 49 ? -8.744 -3.678 1.863 1.00 73.23 49 GLN A C 14
ATOM 14923 O O . GLN A 1 49 ? -8.048 -3.104 1.035 1.00 11.23 49 GLN A O 14
ATOM 14937 N N . ASP A 1 50 ? -9.368 -3.058 2.835 1.00 10.45 50 ASP A N 14
ATOM 14938 C CA . ASP A 1 50 ? -9.138 -1.654 3.083 1.00 12.53 50 ASP A CA 14
ATOM 14939 C C . ASP A 1 50 ? -7.933 -1.552 3.947 1.00 61.32 50 ASP A C 14
ATOM 14940 O O . ASP A 1 50 ? -7.820 -2.261 4.961 1.00 22.33 50 ASP A O 14
ATOM 14949 N N . VAL A 1 51 ? -7.038 -0.725 3.578 1.00 64.54 51 VAL A N 14
ATOM 14950 C CA . VAL A 1 51 ? -5.820 -0.622 4.276 1.00 15.42 51 VAL A CA 14
ATOM 14951 C C . VAL A 1 51 ? -5.454 0.831 4.500 1.00 1.44 51 VAL A C 14
ATOM 14952 O O . VAL A 1 51 ? -5.763 1.710 3.696 1.00 24.00 51 VAL A O 14
ATOM 14965 N N . ILE A 1 52 ? -4.848 1.063 5.596 1.00 21.42 52 ILE A N 14
ATOM 14966 C CA . ILE A 1 52 ? -4.450 2.367 6.004 1.00 62.31 52 ILE A CA 14
ATOM 14967 C C . ILE A 1 52 ? -2.942 2.390 6.003 1.00 12.40 52 ILE A C 14
ATOM 14968 O O . ILE A 1 52 ? -2.318 1.463 6.508 1.00 25.24 52 ILE A O 14
ATOM 14984 N N . PHE A 1 53 ? -2.353 3.403 5.426 1.00 41.42 53 PHE A N 14
ATOM 14985 C CA . PHE A 1 53 ? -0.916 3.443 5.295 1.00 4.45 53 PHE A CA 14
ATOM 14986 C C . PHE A 1 53 ? -0.413 4.842 5.370 1.00 3.32 53 PHE A C 14
ATOM 14987 O O . PHE A 1 53 ? -1.183 5.784 5.575 1.00 14.44 53 PHE A O 14
ATOM 15004 N N . ASP A 1 54 ? 0.862 4.988 5.202 1.00 62.20 54 ASP A N 14
ATOM 15005 C CA . ASP A 1 54 ? 1.458 6.265 5.139 1.00 55.40 54 ASP A CA 14
ATOM 15006 C C . ASP A 1 54 ? 2.185 6.306 3.841 1.00 22.15 54 ASP A C 14
ATOM 15007 O O . ASP A 1 54 ? 2.623 5.262 3.342 1.00 73.45 54 ASP A O 14
ATOM 15016 N N . LEU A 1 55 ? 2.290 7.439 3.269 1.00 72.51 55 LEU A N 14
ATOM 15017 C CA . LEU A 1 55 ? 2.915 7.549 2.004 1.00 22.23 55 LEU A CA 14
ATOM 15018 C C . LEU A 1 55 ? 4.167 8.332 2.085 1.00 3.13 55 LEU A C 14
ATOM 15019 O O . LEU A 1 55 ? 4.185 9.505 2.483 1.00 13.21 55 LEU A O 14
ATOM 15035 N N . GLU A 1 56 ? 5.199 7.683 1.725 1.00 21.30 56 GLU A N 14
ATOM 15036 C CA . GLU A 1 56 ? 6.497 8.243 1.688 1.00 25.51 56 GLU A CA 14
ATOM 15037 C C . GLU A 1 56 ? 7.059 8.019 0.315 1.00 12.02 56 GLU A C 14
ATOM 15038 O O . GLU A 1 56 ? 6.587 7.142 -0.423 1.00 44.02 56 GLU A O 14
ATOM 15050 N N . GLU A 1 57 ? 8.021 8.786 -0.048 1.00 31.42 57 GLU A N 14
ATOM 15051 C CA . GLU A 1 57 ? 8.519 8.733 -1.379 1.00 53.22 57 GLU A CA 14
ATOM 15052 C C . GLU A 1 57 ? 9.709 7.812 -1.501 1.00 3.24 57 GLU A C 14
ATOM 15053 O O . GLU A 1 57 ? 10.539 7.715 -0.598 1.00 54.34 57 GLU A O 14
ATOM 15065 N N . LYS A 1 58 ? 9.761 7.131 -2.605 1.00 31.10 58 LYS A N 14
ATOM 15066 C CA . LYS A 1 58 ? 10.860 6.283 -2.966 1.00 51.15 58 LYS A CA 14
ATOM 15067 C C . LYS A 1 58 ? 11.690 7.065 -3.951 1.00 43.54 58 LYS A C 14
ATOM 15068 O O . LYS A 1 58 ? 11.501 6.944 -5.170 1.00 63.12 58 LYS A O 14
ATOM 15087 N N . GLN A 1 59 ? 12.527 7.941 -3.414 1.00 50.33 59 GLN A N 14
ATOM 15088 C CA . GLN A 1 59 ? 13.341 8.890 -4.174 1.00 74.12 59 GLN A CA 14
ATOM 15089 C C . GLN A 1 59 ? 12.435 9.934 -4.872 1.00 73.41 59 GLN A C 14
ATOM 15090 O O . GLN A 1 59 ? 12.436 11.103 -4.509 1.00 43.15 59 GLN A O 14
ATOM 15104 N N . GLY A 1 60 ? 11.678 9.490 -5.856 1.00 72.41 60 GLY A N 14
ATOM 15105 C CA . GLY A 1 60 ? 10.731 10.335 -6.543 1.00 55.34 60 GLY A CA 14
ATOM 15106 C C . GLY A 1 60 ? 9.422 9.605 -6.813 1.00 41.51 60 GLY A C 14
ATOM 15107 O O . GLY A 1 60 ? 8.471 10.179 -7.352 1.00 22.14 60 GLY A O 14
ATOM 15111 N N . LYS A 1 61 ? 9.371 8.345 -6.434 1.00 3.51 61 LYS A N 14
ATOM 15112 C CA . LYS A 1 61 ? 8.195 7.522 -6.639 1.00 25.13 61 LYS A CA 14
ATOM 15113 C C . LYS A 1 61 ? 7.365 7.506 -5.357 1.00 44.34 61 LYS A C 14
ATOM 15114 O O . LYS A 1 61 ? 7.852 7.881 -4.307 1.00 72.54 61 LYS A O 14
ATOM 15133 N N . ALA A 1 62 ? 6.144 7.069 -5.441 1.00 21.44 62 ALA A N 14
ATOM 15134 C CA . ALA A 1 62 ? 5.254 7.061 -4.290 1.00 61.03 62 ALA A CA 14
ATOM 15135 C C . ALA A 1 62 ? 4.874 5.633 -3.932 1.00 45.44 62 ALA A C 14
ATOM 15136 O O . ALA A 1 62 ? 4.226 4.940 -4.735 1.00 40.20 62 ALA A O 14
ATOM 15143 N N . TYR A 1 63 ? 5.264 5.183 -2.747 1.00 33.41 63 TYR A N 14
ATOM 15144 C CA . TYR A 1 63 ? 4.935 3.838 -2.315 1.00 4.52 63 TYR A CA 14
ATOM 15145 C C . TYR A 1 63 ? 4.326 3.831 -0.926 1.00 15.20 63 TYR A C 14
ATOM 15146 O O . TYR A 1 63 ? 4.725 4.601 -0.040 1.00 14.33 63 TYR A O 14
ATOM 15164 N N . ALA A 1 64 ? 3.350 2.989 -0.769 1.00 33.14 64 ALA A N 14
ATOM 15165 C CA . ALA A 1 64 ? 2.643 2.818 0.474 1.00 22.31 64 ALA A CA 14
ATOM 15166 C C . ALA A 1 64 ? 3.529 2.109 1.452 1.00 33.40 64 ALA A C 14
ATOM 15167 O O . ALA A 1 64 ? 4.176 1.111 1.110 1.00 62.40 64 ALA A O 14
ATOM 15174 N N . VAL A 1 65 ? 3.574 2.623 2.650 1.00 34.41 65 VAL A N 14
ATOM 15175 C CA . VAL A 1 65 ? 4.381 2.063 3.705 1.00 21.44 65 VAL A CA 14
ATOM 15176 C C . VAL A 1 65 ? 3.609 2.079 4.983 1.00 43.24 65 VAL A C 14
ATOM 15177 O O . VAL A 1 65 ? 2.614 2.802 5.092 1.00 2.32 65 VAL A O 14
ATOM 15190 N N . ASN A 1 66 ? 4.057 1.268 5.938 1.00 34.25 66 ASN A N 14
ATOM 15191 C CA . ASN A 1 66 ? 3.480 1.225 7.284 1.00 65.50 66 ASN A CA 14
ATOM 15192 C C . ASN A 1 66 ? 2.009 0.841 7.189 1.00 64.25 66 ASN A C 14
ATOM 15193 O O . ASN A 1 66 ? 1.134 1.628 7.497 1.00 24.24 66 ASN A O 14
ATOM 15204 N N . LEU A 1 67 ? 1.743 -0.340 6.709 1.00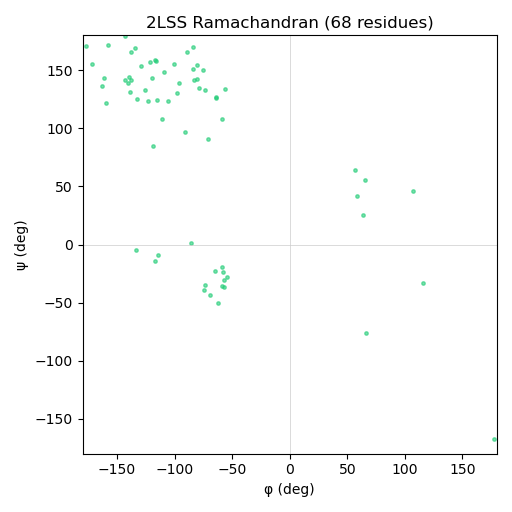 44.12 67 LEU A N 14
ATOM 15205 C CA . LEU A 1 67 ? 0.377 -0.723 6.461 1.00 5.24 67 LEU A CA 14
ATOM 15206 C C . LEU A 1 67 ? -0.348 -1.172 7.722 1.00 12.31 67 LEU A C 14
ATOM 15207 O O . LEU A 1 67 ? 0.230 -1.797 8.600 1.00 25.52 67 LEU A O 14
ATOM 15223 N N . ARG A 1 68 ? -1.603 -0.830 7.783 1.00 51.42 68 ARG A N 14
ATOM 15224 C CA . ARG A 1 68 ? -2.517 -1.235 8.801 1.00 3.23 68 ARG A CA 14
ATOM 15225 C C . ARG A 1 68 ? -3.791 -1.675 8.132 1.00 42.44 68 ARG A C 14
ATOM 15226 O O . ARG A 1 68 ? -4.281 -0.973 7.268 1.00 40.11 68 ARG A O 14
ATOM 15247 N N . ILE A 1 69 ? -4.350 -2.800 8.510 1.00 2.41 69 ILE A N 14
ATOM 15248 C CA . ILE A 1 69 ? -5.586 -3.213 7.871 1.00 14.20 69 ILE A CA 14
ATOM 15249 C C . ILE A 1 69 ? -6.707 -2.468 8.560 1.00 33.21 69 ILE A C 14
ATOM 15250 O O . ILE A 1 69 ? -6.646 -2.253 9.771 1.00 3.32 69 ILE A O 14
ATOM 15266 N N . LYS A 1 70 ? -7.674 -2.025 7.808 1.00 52.15 70 LYS A N 14
ATOM 15267 C CA . LYS A 1 70 ? -8.837 -1.409 8.379 1.00 23.22 70 LYS A CA 14
ATOM 15268 C C . LYS A 1 70 ? -9.584 -2.458 9.203 1.00 12.14 70 LYS A C 14
ATOM 15269 O O . LYS A 1 70 ? -10.286 -3.309 8.598 1.00 37.44 70 LYS A O 14
ATOM 15289 N N . MET A 1 1 ? 5.618 11.733 3.157 1.00 22.31 1 MET A N 15
ATOM 15290 C CA . MET A 1 1 ? 5.137 13.065 3.539 1.00 74.32 1 MET A CA 15
ATOM 15291 C C . MET A 1 1 ? 3.640 13.059 3.870 1.00 15.34 1 MET A C 15
ATOM 15292 O O . MET A 1 1 ? 3.056 14.107 4.130 1.00 21.32 1 MET A O 15
ATOM 15308 N N . ALA A 1 2 ? 3.010 11.899 3.855 1.00 32.33 2 ALA A N 15
ATOM 15309 C CA . ALA A 1 2 ? 1.593 11.830 4.156 1.00 44.34 2 ALA A CA 15
ATOM 15310 C C . ALA A 1 2 ? 1.309 10.666 5.080 1.00 65.32 2 ALA A C 15
ATOM 15311 O O . ALA A 1 2 ? 1.546 9.516 4.720 1.00 0.42 2 ALA A O 15
ATOM 15318 N N . THR A 1 3 ? 0.820 10.964 6.258 1.00 53.42 3 THR A N 15
ATOM 15319 C CA . THR A 1 3 ? 0.531 9.951 7.246 1.00 73.23 3 THR A CA 15
ATOM 15320 C C . THR A 1 3 ? -0.966 9.649 7.319 1.00 72.21 3 THR A C 15
ATOM 15321 O O . THR A 1 3 ? -1.794 10.540 7.093 1.00 55.05 3 THR A O 15
ATOM 15332 N N . ASN A 1 4 ? -1.287 8.389 7.620 1.00 71.34 4 ASN A N 15
ATOM 15333 C CA . ASN A 1 4 ? -2.677 7.877 7.728 1.00 62.41 4 ASN A CA 15
ATOM 15334 C C . ASN A 1 4 ? -3.519 8.188 6.511 1.00 14.24 4 ASN A C 15
ATOM 15335 O O . ASN A 1 4 ? -4.313 9.132 6.497 1.00 70.14 4 ASN A O 15
ATOM 15346 N N . ILE A 1 5 ? -3.301 7.438 5.488 1.00 60.42 5 ILE A N 15
ATOM 15347 C CA . ILE A 1 5 ? -4.012 7.589 4.248 1.00 54.23 5 ILE A CA 15
ATOM 15348 C C . ILE A 1 5 ? -5.051 6.508 4.101 1.00 40.20 5 ILE A C 15
ATOM 15349 O O . ILE A 1 5 ? -4.871 5.387 4.584 1.00 52.11 5 ILE A O 15
ATOM 15365 N N . VAL A 1 6 ? -6.115 6.849 3.440 1.00 24.23 6 VAL A N 15
ATOM 15366 C CA . VAL A 1 6 ? -7.163 5.932 3.136 1.00 23.13 6 VAL A CA 15
ATOM 15367 C C . VAL A 1 6 ? -6.897 5.308 1.804 1.00 64.13 6 VAL A C 15
ATOM 15368 O O . VAL A 1 6 ? -6.546 5.996 0.834 1.00 31.23 6 VAL A O 15
ATOM 15381 N N . GLY A 1 7 ? -7.020 4.044 1.752 1.00 70.44 7 GLY A N 15
ATOM 15382 C CA . GLY A 1 7 ? -6.961 3.381 0.527 1.00 51.31 7 GLY A CA 15
ATOM 15383 C C . GLY A 1 7 ? -7.495 2.008 0.621 1.00 12.41 7 GLY A C 15
ATOM 15384 O O . GLY A 1 7 ? -7.766 1.504 1.696 1.00 70.02 7 GLY A O 15
ATOM 15388 N N . LYS A 1 8 ? -7.702 1.441 -0.486 1.00 13.12 8 LYS A N 15
ATOM 15389 C CA . LYS A 1 8 ? -8.094 0.092 -0.603 1.00 21.35 8 LYS A CA 15
ATOM 15390 C C . LYS A 1 8 ? -7.077 -0.603 -1.465 1.00 25.43 8 LYS A C 15
ATOM 15391 O O . LYS A 1 8 ? -6.631 -0.044 -2.474 1.00 54.32 8 LYS A O 15
ATOM 15410 N N . VAL A 1 9 ? -6.670 -1.780 -1.051 1.00 42.42 9 VAL A N 15
ATOM 15411 C CA . VAL A 1 9 ? -5.720 -2.549 -1.805 1.00 31.10 9 VAL A CA 15
ATOM 15412 C C . VAL A 1 9 ? -6.277 -2.811 -3.183 1.00 3.02 9 VAL A C 15
ATOM 15413 O O . VAL A 1 9 ? -7.335 -3.447 -3.351 1.00 42.25 9 VAL A O 15
ATOM 15426 N N . LYS A 1 10 ? -5.593 -2.273 -4.138 1.00 13.32 10 LYS A N 15
ATOM 15427 C CA . LYS A 1 10 ? -5.968 -2.341 -5.515 1.00 50.45 10 LYS A CA 15
ATOM 15428 C C . LYS A 1 10 ? -5.651 -3.738 -6.052 1.00 11.32 10 LYS A C 15
ATOM 15429 O O . LYS A 1 10 ? -6.461 -4.341 -6.761 1.00 34.11 10 LYS A O 15
ATOM 15448 N N . TRP A 1 11 ? -4.480 -4.232 -5.693 1.00 31.51 11 TRP A N 15
ATOM 15449 C CA . TRP A 1 11 ? -4.046 -5.602 -5.984 1.00 42.43 11 TRP A CA 15
ATOM 15450 C C . TRP A 1 11 ? -2.732 -5.848 -5.330 1.00 72.33 11 TRP A C 15
ATOM 15451 O O . TRP A 1 11 ? -2.024 -4.893 -4.990 1.00 73.41 11 TRP A O 15
ATOM 15472 N N . TYR A 1 12 ? -2.408 -7.096 -5.141 1.00 1.21 12 TYR A N 15
ATOM 15473 C CA . TYR A 1 12 ? -1.140 -7.486 -4.574 1.00 24.51 12 TYR A CA 15
ATOM 15474 C C . TYR A 1 12 ? -0.898 -8.950 -4.856 1.00 4.15 12 TYR A C 15
ATOM 15475 O O . TYR A 1 12 ? -1.749 -9.791 -4.565 1.00 63.13 12 TYR A O 15
ATOM 15493 N N . ASN A 1 13 ? 0.235 -9.255 -5.428 1.00 31.31 13 ASN A N 15
ATOM 15494 C CA . ASN A 1 13 ? 0.594 -10.633 -5.689 1.00 15.31 13 ASN A CA 15
ATOM 15495 C C . ASN A 1 13 ? 1.804 -10.975 -4.877 1.00 25.32 13 ASN A C 15
ATOM 15496 O O . ASN A 1 13 ? 2.848 -10.327 -5.023 1.00 12.11 13 ASN A O 15
ATOM 15507 N N . SER A 1 14 ? 1.695 -11.990 -4.046 1.00 1.42 14 SER A N 15
ATOM 15508 C CA . SER A 1 14 ? 2.807 -12.437 -3.214 1.00 65.31 14 SER A CA 15
ATOM 15509 C C . SER A 1 14 ? 3.942 -12.981 -4.098 1.00 43.14 14 SER A C 15
ATOM 15510 O O . SER A 1 14 ? 5.091 -13.072 -3.671 1.00 52.22 14 SER A O 15
ATOM 15518 N N . THR A 1 15 ? 3.596 -13.322 -5.338 1.00 11.31 15 THR A N 15
ATOM 15519 C CA . THR A 1 15 ? 4.543 -13.777 -6.331 1.00 33.35 15 THR A CA 15
ATOM 15520 C C . THR A 1 15 ? 5.578 -12.675 -6.642 1.00 12.45 15 THR A C 15
ATOM 15521 O O . THR A 1 15 ? 6.748 -12.965 -6.893 1.00 64.23 15 THR A O 15
ATOM 15532 N N . LYS A 1 16 ? 5.155 -11.407 -6.602 1.00 31.54 16 LYS A N 15
ATOM 15533 C CA . LYS A 1 16 ? 6.077 -10.316 -6.922 1.00 21.23 16 LYS A CA 15
ATOM 15534 C C . LYS A 1 16 ? 6.312 -9.404 -5.728 1.00 51.21 16 LYS A C 15
ATOM 15535 O O . LYS A 1 16 ? 7.225 -8.587 -5.748 1.00 74.32 16 LYS A O 15
ATOM 15554 N N . ASN A 1 17 ? 5.518 -9.585 -4.672 1.00 63.42 17 ASN A N 15
ATOM 15555 C CA . ASN A 1 17 ? 5.578 -8.727 -3.479 1.00 55.05 17 ASN A CA 15
ATOM 15556 C C . ASN A 1 17 ? 5.430 -7.241 -3.793 1.00 2.22 17 ASN A C 15
ATOM 15557 O O . ASN A 1 17 ? 5.929 -6.361 -3.064 1.00 55.51 17 ASN A O 15
ATOM 15568 N N . PHE A 1 18 ? 4.703 -6.975 -4.851 1.00 15.12 18 PHE A N 15
ATOM 15569 C CA . PHE A 1 18 ? 4.332 -5.647 -5.250 1.00 4.00 18 PHE A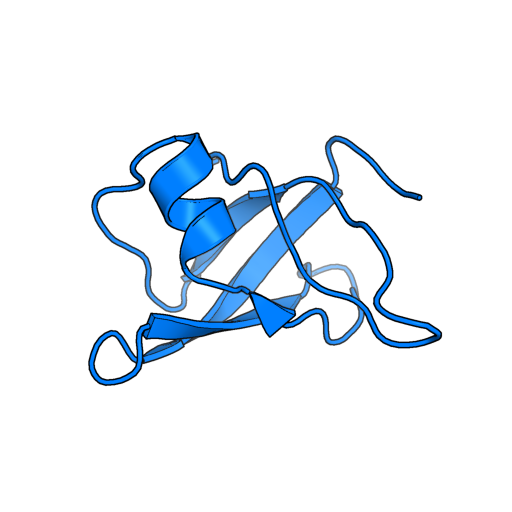 CA 15
ATOM 15570 C C . PHE A 1 18 ? 2.863 -5.618 -5.490 1.00 73.15 18 PHE A C 15
ATOM 15571 O O . PHE A 1 18 ? 2.241 -6.668 -5.743 1.00 74.32 18 PHE A O 15
ATOM 15588 N N . GLY A 1 19 ? 2.315 -4.470 -5.389 1.00 5.11 19 GLY A N 15
ATOM 15589 C CA . GLY A 1 19 ? 0.945 -4.278 -5.640 1.00 73.44 19 GLY A CA 15
ATOM 15590 C C . GLY A 1 19 ? 0.649 -2.833 -5.621 1.00 64.01 19 GLY A C 15
ATOM 15591 O O . GLY A 1 19 ? 1.570 -2.024 -5.524 1.00 50.40 19 GLY A O 15
ATOM 15595 N N . PHE A 1 20 ? -0.587 -2.489 -5.692 1.00 61.52 20 PHE A N 15
ATOM 15596 C CA . PHE A 1 20 ? -1.000 -1.115 -5.663 1.00 55.40 20 PHE A CA 15
ATOM 15597 C C . PHE A 1 20 ? -2.151 -0.919 -4.734 1.00 11.42 20 PHE A C 15
ATOM 15598 O O . PHE A 1 20 ? -2.808 -1.885 -4.320 1.00 51.11 20 PHE A O 15
ATOM 15615 N N . ILE A 1 21 ? -2.408 0.324 -4.423 1.00 41.40 21 ILE A N 15
ATOM 15616 C CA . ILE A 1 21 ? -3.447 0.727 -3.504 1.00 15.41 21 ILE A CA 15
ATOM 15617 C C . ILE A 1 21 ? -3.997 2.069 -3.970 1.00 54.11 21 ILE A C 15
ATOM 15618 O O . ILE A 1 21 ? -3.227 2.933 -4.397 1.00 3.31 21 ILE A O 15
ATOM 15634 N N . GLU A 1 22 ? -5.295 2.208 -3.953 1.00 4.32 22 GLU A N 15
ATOM 15635 C CA . GLU A 1 22 ? -5.951 3.464 -4.242 1.00 70.51 22 GLU A CA 15
ATOM 15636 C C . GLU A 1 22 ? -7.150 3.510 -3.335 1.00 60.21 22 GLU A C 15
ATOM 15637 O O . GLU A 1 22 ? -7.678 2.459 -2.997 1.00 74.53 22 GLU A O 15
ATOM 15649 N N . GLN A 1 23 ? -7.582 4.656 -2.889 1.00 35.23 23 GLN A N 15
ATOM 15650 C CA . GLN A 1 23 ? -8.788 4.630 -2.102 1.00 4.41 23 GLN A CA 15
ATOM 15651 C C . GLN A 1 23 ? -9.934 4.418 -3.002 1.00 3.55 23 GLN A C 15
ATOM 15652 O O . GLN A 1 23 ? -9.966 4.939 -4.132 1.00 21.11 23 GLN A O 15
ATOM 15666 N N . ASP A 1 24 ? -10.856 3.661 -2.512 1.00 32.21 24 ASP A N 15
ATOM 15667 C CA . ASP A 1 24 ? -12.074 3.291 -3.229 1.00 42.25 24 ASP A CA 15
ATOM 15668 C C . ASP A 1 24 ? -12.760 4.501 -3.822 1.00 33.40 24 ASP A C 15
ATOM 15669 O O . ASP A 1 24 ? -13.317 4.435 -4.911 1.00 13.41 24 ASP A O 15
ATOM 15678 N N . ASN A 1 25 ? -12.651 5.621 -3.134 1.00 10.32 25 ASN A N 15
ATOM 15679 C CA . ASN A 1 25 ? -13.371 6.825 -3.519 1.00 64.31 25 ASN A CA 15
ATOM 15680 C C . ASN A 1 25 ? -12.603 7.681 -4.527 1.00 54.35 25 ASN A C 15
ATOM 15681 O O . ASN A 1 25 ? -12.997 8.818 -4.804 1.00 1.14 25 ASN A O 15
ATOM 15692 N N . GLY A 1 26 ? -11.529 7.141 -5.093 1.00 55.33 26 GLY A N 15
ATOM 15693 C CA . GLY A 1 26 ? -10.806 7.887 -6.102 1.00 13.53 26 GLY A CA 15
ATOM 15694 C C . GLY A 1 26 ? -9.453 8.375 -5.636 1.00 60.31 26 GLY A C 15
ATOM 15695 O O . GLY A 1 26 ? -9.140 9.565 -5.747 1.00 4.43 26 GLY A O 15
ATOM 15699 N N . GLY A 1 27 ? -8.660 7.483 -5.098 1.00 43.30 27 GLY A N 15
ATOM 15700 C CA . GLY A 1 27 ? -7.339 7.868 -4.663 1.00 42.22 27 GLY A CA 15
ATOM 15701 C C . GLY A 1 27 ? -6.313 7.557 -5.717 1.00 62.15 27 GLY A C 15
ATOM 15702 O O . GLY A 1 27 ? -6.550 6.705 -6.573 1.00 55.24 27 GLY A O 15
ATOM 15706 N N . LYS A 1 28 ? -5.187 8.237 -5.669 1.00 33.43 28 LYS A N 15
ATOM 15707 C CA . LYS A 1 28 ? -4.128 8.037 -6.650 1.00 64.22 28 LYS A CA 15
ATOM 15708 C C . LYS A 1 28 ? -3.441 6.705 -6.426 1.00 15.14 28 LYS A C 15
ATOM 15709 O O . LYS A 1 28 ? -3.413 6.196 -5.298 1.00 63.34 28 LYS A O 15
ATOM 15728 N N . ASP A 1 29 ? -2.892 6.139 -7.477 1.00 74.24 29 ASP A N 15
ATOM 15729 C CA . ASP A 1 29 ? -2.261 4.841 -7.369 1.00 71.24 29 ASP A CA 15
ATOM 15730 C C . ASP A 1 29 ? -0.868 4.942 -6.785 1.00 73.54 29 ASP A C 15
ATOM 15731 O O . ASP A 1 29 ? 0.013 5.650 -7.296 1.00 12.00 29 ASP A O 15
ATOM 15740 N N . VAL A 1 30 ? -0.698 4.273 -5.696 1.00 60.55 30 VAL A N 15
ATOM 15741 C CA . VAL A 1 30 ? 0.561 4.168 -5.016 1.00 14.44 30 VAL A CA 15
ATOM 15742 C C . VAL A 1 30 ? 0.925 2.695 -4.914 1.00 14.22 30 VAL A C 15
ATOM 15743 O O . VAL A 1 30 ? 0.043 1.852 -4.690 1.00 32.53 30 VAL A O 15
ATOM 15756 N N . PHE A 1 31 ? 2.187 2.362 -5.125 1.00 34.24 31 PHE A N 15
ATOM 15757 C CA . PHE A 1 31 ? 2.568 0.979 -5.082 1.00 14.54 31 PHE A CA 15
ATOM 15758 C C . PHE A 1 31 ? 2.930 0.552 -3.688 1.00 30.40 31 PHE A C 15
ATOM 15759 O O . PHE A 1 31 ? 3.509 1.313 -2.921 1.00 54.30 31 PHE A O 15
ATOM 15776 N N . VAL A 1 32 ? 2.573 -0.634 -3.358 1.00 61.05 32 VAL A N 15
ATOM 15777 C CA . VAL A 1 32 ? 2.861 -1.177 -2.081 1.00 51.12 32 VAL A CA 15
ATOM 15778 C C . VAL A 1 32 ? 3.900 -2.282 -2.245 1.00 61.15 32 VAL A C 15
ATOM 15779 O O . VAL A 1 32 ? 3.915 -3.000 -3.258 1.00 10.21 32 VAL A O 15
ATOM 15792 N N . HIS A 1 33 ? 4.776 -2.394 -1.294 1.00 14.32 33 HIS A N 15
ATOM 15793 C CA . HIS A 1 33 ? 5.811 -3.385 -1.333 1.00 43.21 33 HIS A CA 15
ATOM 15794 C C . HIS A 1 33 ? 5.847 -4.098 0.006 1.00 62.55 33 HIS A C 15
ATOM 15795 O O . HIS A 1 33 ? 5.400 -3.546 1.006 1.00 1.14 33 HIS A O 15
ATOM 15810 N N . LYS A 1 34 ? 6.402 -5.301 0.038 1.00 5.31 34 LYS A N 15
ATOM 15811 C CA . LYS A 1 34 ? 6.352 -6.129 1.232 1.00 33.44 34 LYS A CA 15
ATOM 15812 C C . LYS A 1 34 ? 7.190 -5.565 2.366 1.00 74.14 34 LYS A C 15
ATOM 15813 O O . LYS A 1 34 ? 7.018 -5.942 3.496 1.00 34.12 34 LYS A O 15
ATOM 15832 N N . SER A 1 35 ? 8.083 -4.647 2.053 1.00 13.00 35 SER A N 15
ATOM 15833 C CA . SER A 1 35 ? 8.829 -3.921 3.087 1.00 70.31 35 SER A CA 15
ATOM 15834 C C . SER A 1 35 ? 7.853 -3.214 4.059 1.00 21.34 35 SER A C 15
ATOM 15835 O O . SER A 1 35 ? 8.163 -2.997 5.225 1.00 70.34 35 SER A O 15
ATOM 15843 N N . ALA A 1 36 ? 6.657 -2.899 3.567 1.00 71.14 36 ALA A N 15
ATOM 15844 C CA . ALA A 1 36 ? 5.639 -2.304 4.389 1.00 62.04 36 ALA A CA 15
ATOM 15845 C C . ALA A 1 36 ? 5.004 -3.353 5.270 1.00 31.01 36 ALA A C 15
ATOM 15846 O O . ALA A 1 36 ? 4.668 -3.089 6.425 1.00 24.42 36 ALA A O 15
ATOM 15853 N N . VAL A 1 37 ? 4.830 -4.551 4.714 1.00 54.25 37 VAL A N 15
ATOM 15854 C CA . VAL A 1 37 ? 4.325 -5.668 5.482 1.00 60.42 37 VAL A CA 15
ATOM 15855 C C . VAL A 1 37 ? 5.356 -6.021 6.512 1.00 43.53 37 VAL A C 15
ATOM 15856 O O . VAL A 1 37 ? 5.039 -6.263 7.627 1.00 30.02 37 VAL A O 15
ATOM 15869 N N . ASP A 1 38 ? 6.596 -5.984 6.108 1.00 55.23 38 ASP A N 15
ATOM 15870 C CA . ASP A 1 38 ? 7.732 -6.264 6.965 1.00 62.54 38 ASP A CA 15
ATOM 15871 C C . ASP A 1 38 ? 7.795 -5.275 8.115 1.00 14.34 38 ASP A C 15
ATOM 15872 O O . ASP A 1 38 ? 8.202 -5.622 9.231 1.00 60.34 38 ASP A O 15
ATOM 15881 N N . ALA A 1 39 ? 7.359 -4.053 7.852 1.00 64.22 39 ALA A N 15
ATOM 15882 C CA . ALA A 1 39 ? 7.364 -3.004 8.856 1.00 24.30 39 ALA A CA 15
ATOM 15883 C C . ALA A 1 39 ? 6.458 -3.328 10.060 1.00 31.54 39 ALA A C 15
ATOM 15884 O O . ALA A 1 39 ? 6.808 -3.010 11.200 1.00 3.02 39 ALA A O 15
ATOM 15891 N N . ALA A 1 40 ? 5.320 -3.975 9.818 1.00 41.01 40 ALA A N 15
ATOM 15892 C CA . ALA A 1 40 ? 4.354 -4.234 10.912 1.00 23.02 40 ALA A CA 15
ATOM 15893 C C . ALA A 1 40 ? 3.936 -5.711 11.024 1.00 2.33 40 ALA A C 15
ATOM 15894 O O . ALA A 1 40 ? 3.270 -6.113 11.994 1.00 31.32 40 ALA A O 15
ATOM 15901 N N . GLY A 1 41 ? 4.328 -6.496 10.061 1.00 62.11 41 GLY A N 15
ATOM 15902 C CA . GLY A 1 41 ? 3.928 -7.883 9.977 1.00 44.13 41 GLY A CA 15
ATOM 15903 C C . GLY A 1 41 ? 2.459 -7.989 9.694 1.00 73.52 41 GLY A C 15
ATOM 15904 O O . GLY A 1 41 ? 1.704 -8.558 10.475 1.00 41.21 41 GLY A O 15
ATOM 15908 N N . LEU A 1 42 ? 2.054 -7.402 8.589 1.00 63.25 42 LEU A N 15
ATOM 15909 C CA . LEU A 1 42 ? 0.676 -7.386 8.171 1.00 51.11 42 LEU A CA 15
ATOM 15910 C C . LEU A 1 42 ? 0.305 -8.821 7.748 1.00 50.53 42 LEU A C 15
ATOM 15911 O O . LEU A 1 42 ? 1.161 -9.561 7.244 1.00 75.32 42 LEU A O 15
ATOM 15927 N N . HIS A 1 43 ? -0.933 -9.217 7.999 1.00 33.00 43 HIS A N 15
ATOM 15928 C CA . HIS A 1 43 ? -1.407 -10.567 7.689 1.00 13.11 43 HIS A CA 15
ATOM 15929 C C . HIS A 1 43 ? -1.163 -10.910 6.211 1.00 13.35 43 HIS A C 15
ATOM 15930 O O . HIS A 1 43 ? -0.403 -11.833 5.900 1.00 2.04 43 HIS A O 15
ATOM 15945 N N . SER A 1 44 ? -1.782 -10.145 5.326 1.00 31.14 44 SER A N 15
ATOM 15946 C CA . SER A 1 44 ? -1.670 -10.349 3.897 1.00 53.12 44 SER A CA 15
ATOM 15947 C C . SER A 1 44 ? -2.406 -9.248 3.170 1.00 43.12 44 SER A C 15
ATOM 15948 O O . SER A 1 44 ? -3.366 -8.694 3.702 1.00 2.23 44 SER A O 15
ATOM 15956 N N . LEU A 1 45 ? -1.961 -8.915 1.987 1.00 42.13 45 LEU A N 15
ATOM 15957 C CA . LEU A 1 45 ? -2.628 -7.912 1.202 1.00 2.02 45 LEU A CA 15
ATOM 15958 C C . LEU A 1 45 ? -3.335 -8.570 0.057 1.00 20.31 45 LEU A C 15
ATOM 15959 O O . LEU A 1 45 ? -2.834 -9.541 -0.515 1.00 41.53 45 LEU A O 15
ATOM 15975 N N . GLU A 1 46 ? -4.470 -8.046 -0.275 1.00 21.53 46 GLU A N 15
ATOM 15976 C CA . GLU A 1 46 ? -5.296 -8.556 -1.336 1.00 61.20 46 GLU A CA 15
ATOM 15977 C C . GLU A 1 46 ? -6.338 -7.515 -1.654 1.00 61.11 46 GLU A C 15
ATOM 15978 O O . GLU A 1 46 ? -6.602 -6.638 -0.822 1.00 4.44 46 GLU A O 15
ATOM 15990 N N . GLU A 1 47 ? -6.925 -7.592 -2.820 1.00 64.34 47 GLU A N 15
ATOM 15991 C CA . GLU A 1 47 ? -7.888 -6.593 -3.242 1.00 30.42 47 GLU A CA 15
ATOM 15992 C C . GLU A 1 47 ? -9.129 -6.579 -2.365 1.00 3.14 47 GLU A C 15
ATOM 15993 O O . GLU A 1 47 ? -9.530 -7.599 -1.782 1.00 30.34 47 GLU A O 15
ATOM 16005 N N . GLY A 1 48 ? -9.716 -5.426 -2.264 1.00 13.53 48 GLY A N 15
ATOM 16006 C CA . GLY A 1 48 ? -10.908 -5.257 -1.456 1.00 0.13 48 GLY A CA 15
ATOM 16007 C C . GLY A 1 48 ? -10.593 -4.864 -0.022 1.00 55.01 48 GLY A C 15
ATOM 16008 O O . GLY A 1 48 ? -11.472 -4.428 0.723 1.00 22.33 48 GLY A O 15
ATOM 16012 N N . GLN A 1 49 ? -9.346 -5.022 0.371 1.00 12.44 49 GLN A N 15
ATOM 16013 C CA . GLN A 1 49 ? -8.922 -4.679 1.701 1.00 53.21 49 GLN A CA 15
ATOM 16014 C C . GLN A 1 49 ? -8.709 -3.214 1.835 1.00 75.11 49 GLN A C 15
ATOM 16015 O O . GLN A 1 49 ? -7.855 -2.647 1.171 1.00 21.22 49 GLN A O 15
ATOM 16029 N N . ASP A 1 50 ? -9.481 -2.610 2.667 1.00 51.01 50 ASP A N 15
ATOM 16030 C CA . ASP A 1 50 ? -9.280 -1.225 2.983 1.00 42.42 50 ASP A CA 15
ATOM 16031 C C . ASP A 1 50 ? -8.094 -1.151 3.882 1.00 24.11 50 ASP A C 15
ATOM 16032 O O . ASP A 1 50 ? -8.004 -1.899 4.880 1.00 33.32 50 ASP A O 15
ATOM 16041 N N . VAL A 1 51 ? -7.190 -0.306 3.554 1.00 15.51 51 VAL A N 15
ATOM 16042 C CA . VAL A 1 51 ? -5.966 -0.239 4.241 1.00 75.44 51 VAL A CA 15
ATOM 16043 C C . VAL A 1 51 ? -5.566 1.202 4.499 1.00 32.15 51 VAL A C 15
ATOM 16044 O O . VAL A 1 51 ? -5.879 2.113 3.734 1.00 33.51 51 VAL A O 15
ATOM 16057 N N . ILE A 1 52 ? -4.913 1.378 5.577 1.00 25.52 52 ILE A N 15
ATOM 16058 C CA . ILE A 1 52 ? -4.437 2.644 6.028 1.00 32.45 52 ILE A CA 15
ATOM 16059 C C . ILE A 1 52 ? -2.937 2.603 5.889 1.00 23.45 52 ILE A C 15
ATOM 16060 O O . ILE A 1 52 ? -2.302 1.650 6.361 1.00 71.32 52 ILE A O 15
ATOM 16076 N N . PHE A 1 53 ? -2.369 3.571 5.239 1.00 72.53 53 PHE A N 15
ATOM 16077 C CA . PHE A 1 53 ? -0.941 3.565 5.042 1.00 22.05 53 PHE A CA 15
ATOM 16078 C C . PHE A 1 53 ? -0.376 4.937 5.141 1.00 64.13 53 PHE A C 15
ATOM 16079 O O . PHE A 1 53 ? -1.103 5.913 5.301 1.00 64.24 53 PHE A O 15
ATOM 16096 N N . ASP A 1 54 ? 0.904 5.003 5.047 1.00 22.14 54 ASP A N 15
ATOM 16097 C CA . ASP A 1 54 ? 1.617 6.221 5.049 1.00 31.13 54 ASP A CA 15
ATOM 16098 C C . ASP A 1 54 ? 2.379 6.258 3.762 1.00 43.20 54 ASP A C 15
ATOM 16099 O O . ASP A 1 54 ? 2.877 5.222 3.300 1.00 23.31 54 ASP A O 15
ATOM 16108 N N . LEU A 1 55 ? 2.442 7.396 3.160 1.00 33.43 55 LEU A N 15
ATOM 16109 C CA . LEU A 1 55 ? 3.044 7.527 1.866 1.00 11.54 55 LEU A CA 15
ATOM 16110 C C . LEU A 1 55 ? 4.178 8.493 1.876 1.00 44.25 55 LEU A C 15
ATOM 16111 O O . LEU A 1 55 ? 4.024 9.682 2.221 1.00 1.54 55 LEU A O 15
ATOM 16127 N N . GLU A 1 56 ? 5.296 7.988 1.488 1.00 11.12 56 GLU A N 15
ATOM 16128 C CA . GLU A 1 56 ? 6.510 8.734 1.412 1.00 0.13 56 GLU A CA 15
ATOM 16129 C C . GLU A 1 56 ? 6.883 8.938 -0.029 1.00 52.24 56 GLU A C 15
ATOM 16130 O O . GLU A 1 56 ? 6.355 8.275 -0.926 1.00 1.53 56 GLU A O 15
ATOM 16142 N N . GLU A 1 57 ? 7.790 9.817 -0.234 1.00 53.11 57 GLU A N 15
ATOM 16143 C CA . GLU A 1 57 ? 8.208 10.211 -1.555 1.00 71.12 57 GLU A CA 15
ATOM 16144 C C . GLU A 1 57 ? 9.595 9.612 -1.799 1.00 60.44 57 GLU A C 15
ATOM 16145 O O . GLU A 1 57 ? 10.513 9.827 -1.000 1.00 74.41 57 GLU A O 15
ATOM 16157 N N . LYS A 1 58 ? 9.751 8.875 -2.878 1.00 24.22 58 LYS A N 15
ATOM 16158 C CA . LYS A 1 58 ? 11.006 8.203 -3.139 1.00 13.20 58 LYS A CA 15
ATOM 16159 C C . LYS A 1 58 ? 11.573 8.536 -4.531 1.00 31.33 58 LYS A C 15
ATOM 16160 O O . LYS A 1 58 ? 11.447 7.745 -5.468 1.00 23.11 58 LYS A O 15
ATOM 16179 N N . GLN A 1 59 ? 12.125 9.742 -4.676 1.00 64.41 59 GLN A N 15
ATOM 16180 C CA . GLN A 1 59 ? 12.807 10.184 -5.923 1.00 34.13 59 GLN A CA 15
ATOM 16181 C C . GLN A 1 59 ? 11.842 10.109 -7.153 1.00 20.43 59 GLN A C 15
ATOM 16182 O O . GLN A 1 59 ? 12.257 9.881 -8.295 1.00 32.52 59 GLN A O 15
ATOM 16196 N N . GLY A 1 60 ? 10.580 10.347 -6.920 1.00 44.30 60 GLY A N 15
ATOM 16197 C CA . GLY A 1 60 ? 9.608 10.273 -7.991 1.00 43.35 60 GLY A CA 15
ATOM 16198 C C . GLY A 1 60 ? 8.695 9.084 -7.832 1.00 11.35 60 GLY A C 15
ATOM 16199 O O . GLY A 1 60 ? 7.714 8.925 -8.567 1.00 14.13 60 GLY A O 15
ATOM 16203 N N . LYS A 1 61 ? 9.018 8.239 -6.890 1.00 74.22 61 LYS A N 15
ATOM 16204 C CA . LYS A 1 61 ? 8.216 7.087 -6.615 1.00 45.44 61 LYS A CA 15
ATOM 16205 C C . LYS A 1 61 ? 7.281 7.377 -5.463 1.00 43.31 61 LYS A C 15
ATOM 16206 O O . LYS A 1 61 ? 7.503 8.314 -4.685 1.00 51.11 61 LYS A O 15
ATOM 16225 N N . ALA A 1 62 ? 6.278 6.575 -5.352 1.00 70.22 62 ALA A N 15
ATOM 16226 C CA . ALA A 1 62 ? 5.285 6.679 -4.321 1.00 32.32 62 ALA A CA 15
ATOM 16227 C C . ALA A 1 62 ? 5.004 5.286 -3.817 1.00 42.22 62 ALA A C 15
ATOM 16228 O O . ALA A 1 62 ? 4.460 4.458 -4.549 1.00 75.15 62 ALA A O 15
ATOM 16235 N N . TYR A 1 63 ? 5.384 5.019 -2.599 1.00 21.42 63 TYR A N 15
ATOM 16236 C CA . TYR A 1 63 ? 5.229 3.697 -2.040 1.00 65.42 63 TYR A CA 15
ATOM 16237 C C . TYR A 1 63 ? 4.450 3.731 -0.744 1.00 14.52 63 TYR A C 15
ATOM 16238 O O . TYR A 1 63 ? 4.674 4.590 0.123 1.00 14.10 63 TYR A O 15
ATOM 16256 N N . ALA A 1 64 ? 3.545 2.817 -0.636 1.00 62.32 64 ALA A N 15
ATOM 16257 C CA . ALA A 1 64 ? 2.674 2.699 0.508 1.00 74.14 64 ALA A CA 15
ATOM 16258 C C . ALA A 1 64 ? 3.330 1.846 1.565 1.00 50.40 64 ALA A C 15
ATOM 16259 O O . ALA A 1 64 ? 3.718 0.695 1.308 1.00 33.12 64 ALA A O 15
ATOM 16266 N N . VAL A 1 65 ? 3.462 2.406 2.743 1.00 35.40 65 VAL A N 15
ATOM 16267 C CA . VAL A 1 65 ? 4.119 1.743 3.863 1.00 2.14 65 VAL A CA 15
ATOM 16268 C C . VAL A 1 65 ? 3.361 1.943 5.148 1.00 2.21 65 VAL A C 15
ATOM 16269 O O . VAL A 1 65 ? 2.354 2.646 5.167 1.00 52.32 65 VAL A O 15
ATOM 16282 N N . ASN A 1 66 ? 3.861 1.295 6.221 1.00 24.44 66 ASN A N 15
ATOM 16283 C CA . ASN A 1 66 ? 3.297 1.394 7.590 1.00 33.31 66 ASN A CA 15
ATOM 16284 C C . ASN A 1 66 ? 1.830 0.964 7.539 1.00 40.00 66 ASN A C 15
ATOM 16285 O O . ASN A 1 66 ? 0.961 1.522 8.208 1.00 74.32 66 ASN A O 15
ATOM 16296 N N . LEU A 1 67 ? 1.587 -0.074 6.756 1.00 11.00 67 LEU A N 15
ATOM 16297 C CA . LEU A 1 67 ? 0.251 -0.535 6.482 1.00 21.42 67 LEU A CA 15
ATOM 16298 C C . LEU A 1 67 ? -0.472 -1.010 7.714 1.00 1.11 67 LEU A C 15
ATOM 16299 O O . LEU A 1 67 ? 0.100 -1.655 8.600 1.00 71.32 67 LEU A O 15
ATOM 16315 N N . ARG A 1 68 ? -1.715 -0.708 7.739 1.00 0.03 68 ARG A N 15
ATOM 16316 C CA . ARG A 1 68 ? -2.602 -1.130 8.759 1.00 50.14 68 ARG A CA 15
ATOM 16317 C C . ARG A 1 68 ? -3.919 -1.403 8.094 1.00 5.31 68 ARG A C 15
ATOM 16318 O O . ARG A 1 68 ? -4.396 -0.581 7.338 1.00 33.32 68 ARG A O 15
ATOM 16339 N N . ILE A 1 69 ? -4.499 -2.534 8.350 1.00 10.33 69 ILE A N 15
ATOM 16340 C CA . ILE A 1 69 ? -5.783 -2.816 7.778 1.00 53.33 69 ILE A CA 15
ATOM 16341 C C . ILE A 1 69 ? -6.874 -2.062 8.504 1.00 75.53 69 ILE A C 15
ATOM 16342 O O . ILE A 1 69 ? -6.782 -1.851 9.713 1.00 55.11 69 ILE A O 15
ATOM 16358 N N . LYS A 1 70 ? -7.831 -1.574 7.746 1.00 44.12 70 LYS A N 15
ATOM 16359 C CA . LYS A 1 70 ? -8.968 -0.847 8.275 1.00 12.04 70 LYS A CA 15
ATOM 16360 C C . LYS A 1 70 ? -9.760 -1.714 9.248 1.00 73.03 70 LYS A C 15
ATOM 16361 O O . LYS A 1 70 ? -10.517 -2.595 8.786 1.00 38.68 70 LYS A O 15
ATOM 16381 N N . MET A 1 1 ? 6.827 12.410 4.640 1.00 64.23 1 MET A N 16
ATOM 16382 C CA . MET A 1 1 ? 6.014 11.196 4.669 1.00 74.41 1 MET A CA 16
ATOM 16383 C C . MET A 1 1 ? 4.713 11.481 5.355 1.00 11.22 1 MET A C 16
ATOM 16384 O O . MET A 1 1 ? 4.691 11.817 6.538 1.00 72.11 1 MET A O 16
ATOM 16400 N N . ALA A 1 2 ? 3.640 11.365 4.626 1.00 0.40 2 ALA A N 16
ATOM 16401 C CA . ALA A 1 2 ? 2.339 11.580 5.170 1.00 61.04 2 ALA A CA 16
ATOM 16402 C C . ALA A 1 2 ? 1.904 10.313 5.851 1.00 63.44 2 ALA A C 16
ATOM 16403 O O . ALA A 1 2 ? 2.000 9.231 5.265 1.00 74.01 2 ALA A O 16
ATOM 16410 N N . THR A 1 3 ? 1.469 10.431 7.062 1.00 43.04 3 THR A N 16
ATOM 16411 C CA . THR A 1 3 ? 1.068 9.293 7.825 1.00 2.44 3 THR A CA 16
ATOM 16412 C C . THR A 1 3 ? -0.437 9.156 7.866 1.00 42.50 3 THR A C 16
ATOM 16413 O O . THR A 1 3 ? -1.164 10.162 7.780 1.00 53.02 3 THR A O 16
ATOM 16424 N N . ASN A 1 4 ? -0.897 7.922 7.978 1.00 73.34 4 ASN A N 16
ATOM 16425 C CA . ASN A 1 4 ? -2.324 7.590 8.064 1.00 74.35 4 ASN A CA 16
ATOM 16426 C C . ASN A 1 4 ? -3.068 8.021 6.811 1.00 33.20 4 ASN A C 16
ATOM 16427 O O . ASN A 1 4 ? -3.727 9.074 6.774 1.00 53.25 4 ASN A O 16
ATOM 16438 N N . ILE A 1 5 ? -2.890 7.264 5.777 1.00 40.22 5 ILE A N 16
ATOM 16439 C CA . ILE A 1 5 ? -3.508 7.512 4.506 1.00 70.32 5 ILE A CA 16
ATOM 16440 C C . ILE A 1 5 ? -4.587 6.496 4.238 1.00 3.45 5 ILE A C 16
ATOM 16441 O O . ILE A 1 5 ? -4.515 5.366 4.713 1.00 25.12 5 ILE A O 16
ATOM 16457 N N . VAL A 1 6 ? -5.573 6.905 3.493 1.00 63.24 6 VAL A N 16
ATOM 16458 C CA . VAL A 1 6 ? -6.650 6.049 3.122 1.00 4.12 6 VAL A CA 16
ATOM 16459 C C . VAL A 1 6 ? -6.399 5.459 1.760 1.00 40.41 6 VAL A C 16
ATOM 16460 O O . VAL A 1 6 ? -6.005 6.165 0.815 1.00 35.02 6 VAL A O 16
ATOM 16473 N N . GLY A 1 7 ? -6.584 4.198 1.673 1.00 12.43 7 GLY A N 16
ATOM 16474 C CA . GLY A 1 7 ? -6.574 3.549 0.434 1.00 22.42 7 GLY A CA 16
ATOM 16475 C C . GLY A 1 7 ? -7.187 2.199 0.517 1.00 4.10 7 GLY A C 16
ATOM 16476 O O . GLY A 1 7 ? -7.527 1.729 1.576 1.00 62.12 7 GLY A O 16
ATOM 16480 N N . LYS A 1 8 ? -7.372 1.628 -0.591 1.00 63.15 8 LYS A N 16
ATOM 16481 C CA . LYS A 1 8 ? -7.849 0.304 -0.740 1.00 22.44 8 LYS A CA 16
ATOM 16482 C C . LYS A 1 8 ? -6.903 -0.461 -1.662 1.00 11.11 8 LYS A C 16
ATOM 16483 O O . LYS A 1 8 ? -6.483 0.053 -2.707 1.00 71.25 8 LYS A O 16
ATOM 16502 N N . VAL A 1 9 ? -6.541 -1.652 -1.255 1.00 12.31 9 VAL A N 16
ATOM 16503 C CA . VAL A 1 9 ? -5.623 -2.485 -2.001 1.00 51.11 9 VAL A CA 16
ATOM 16504 C C . VAL A 1 9 ? -6.222 -2.835 -3.357 1.00 24.03 9 VAL A C 16
ATOM 16505 O O . VAL A 1 9 ? -7.261 -3.520 -3.435 1.00 2.25 9 VAL A O 16
ATOM 16518 N N . LYS A 1 10 ? -5.594 -2.327 -4.410 1.00 31.21 10 LYS A N 16
ATOM 16519 C CA . LYS A 1 10 ? -5.990 -2.640 -5.769 1.00 34.51 10 LYS A CA 16
ATOM 16520 C C . LYS A 1 10 ? -5.813 -4.124 -6.012 1.00 12.25 10 LYS A C 16
ATOM 16521 O O . LYS A 1 10 ? -6.705 -4.792 -6.530 1.00 31.21 10 LYS A O 16
ATOM 16540 N N . TRP A 1 11 ? -4.637 -4.609 -5.643 1.00 23.20 11 TRP A N 16
ATOM 16541 C CA . TRP A 1 11 ? -4.233 -5.993 -5.782 1.00 12.15 11 TRP A CA 16
ATOM 16542 C C . TRP A 1 11 ? -2.870 -6.164 -5.154 1.00 4.51 11 TRP A C 16
ATOM 16543 O O . TRP A 1 11 ? -2.186 -5.167 -4.866 1.00 43.54 11 TRP A O 16
ATOM 16564 N N . TYR A 1 12 ? -2.478 -7.391 -4.953 1.00 55.50 12 TYR A N 16
ATOM 16565 C CA . TYR A 1 12 ? -1.180 -7.715 -4.406 1.00 32.12 12 TYR A CA 16
ATOM 16566 C C . TYR A 1 12 ? -0.668 -8.998 -5.043 1.00 65.42 12 TYR A C 16
ATOM 16567 O O . TYR A 1 12 ? -1.440 -9.922 -5.290 1.00 11.33 12 TYR A O 16
ATOM 16585 N N . ASN A 1 13 ? 0.608 -9.040 -5.334 1.00 31.33 13 ASN A N 16
ATOM 16586 C CA . ASN A 1 13 ? 1.247 -10.225 -5.880 1.00 13.11 13 ASN A CA 16
ATOM 16587 C C . ASN A 1 13 ? 2.205 -10.780 -4.838 1.00 60.15 13 ASN A C 16
ATOM 16588 O O . ASN A 1 13 ? 3.127 -10.085 -4.408 1.00 72.14 13 ASN A O 16
ATOM 16599 N N . SER A 1 14 ? 2.001 -12.012 -4.444 1.00 45.01 14 SER A N 16
ATOM 16600 C CA . SER A 1 14 ? 2.796 -12.630 -3.397 1.00 74.30 14 SER A CA 16
ATOM 16601 C C . SER A 1 14 ? 4.189 -13.036 -3.894 1.00 52.53 14 SER A C 16
ATOM 16602 O O . SER A 1 14 ? 5.154 -13.051 -3.124 1.00 13.33 14 SER A O 16
ATOM 16610 N N . THR A 1 15 ? 4.293 -13.341 -5.170 1.00 11.01 15 THR A N 16
ATOM 16611 C CA . THR A 1 15 ? 5.542 -13.767 -5.750 1.00 60.24 15 THR A CA 16
ATOM 16612 C C . THR A 1 15 ? 6.562 -12.608 -5.797 1.00 25.44 15 THR A C 16
ATOM 16613 O O . THR A 1 15 ? 7.706 -12.756 -5.378 1.00 51.22 15 THR A O 16
ATOM 16624 N N . LYS A 1 16 ? 6.133 -11.461 -6.291 1.00 61.34 16 LYS A N 16
ATOM 16625 C CA . LYS A 1 16 ? 7.024 -10.322 -6.443 1.00 5.24 16 LYS A CA 16
ATOM 16626 C C . LYS A 1 16 ? 6.955 -9.362 -5.265 1.00 15.13 16 LYS A C 16
ATOM 16627 O O . LYS A 1 16 ? 7.771 -8.447 -5.172 1.00 31.33 16 LYS A O 16
ATOM 16646 N N . ASN A 1 17 ? 5.997 -9.575 -4.362 1.00 21.22 17 ASN A N 16
ATOM 16647 C CA . ASN A 1 17 ? 5.825 -8.709 -3.168 1.00 10.41 17 ASN A CA 16
ATOM 16648 C C . ASN A 1 17 ? 5.491 -7.271 -3.553 1.00 71.01 17 ASN A C 16
ATOM 16649 O O . ASN A 1 17 ? 5.827 -6.318 -2.824 1.00 4.04 17 ASN A O 16
ATOM 16660 N N . PHE A 1 18 ? 4.816 -7.113 -4.667 1.00 12.23 18 PHE A N 16
ATOM 16661 C CA . PHE A 1 18 ? 4.365 -5.816 -5.120 1.00 31.42 18 PHE A CA 16
ATOM 16662 C C . PHE A 1 18 ? 2.876 -5.833 -5.322 1.00 45.35 18 PHE A C 16
ATOM 16663 O O . PHE A 1 18 ? 2.262 -6.898 -5.391 1.00 14.40 18 PHE A O 16
ATOM 16680 N N . GLY A 1 19 ? 2.317 -4.679 -5.398 1.00 33.30 19 GLY A N 16
ATOM 16681 C CA . GLY A 1 19 ? 0.926 -4.512 -5.631 1.00 71.34 19 GLY A CA 16
ATOM 16682 C C . GLY A 1 19 ? 0.642 -3.058 -5.676 1.00 34.23 19 GLY A C 16
ATOM 16683 O O . GLY A 1 19 ? 1.575 -2.270 -5.640 1.00 31.41 19 GLY A O 16
ATOM 16687 N N . PHE A 1 20 ? -0.592 -2.680 -5.731 1.00 22.11 20 PHE A N 16
ATOM 16688 C CA . PHE A 1 20 ? -0.947 -1.276 -5.757 1.00 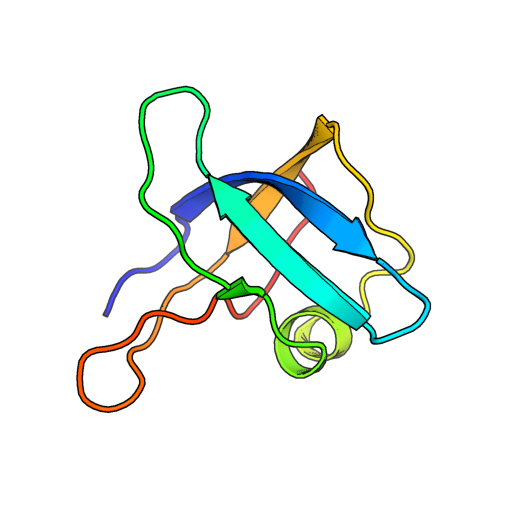0.04 20 PHE A CA 16
ATOM 16689 C C . PHE A 1 20 ? -2.107 -0.989 -4.852 1.00 63.22 20 PHE A C 16
ATOM 16690 O O . PHE A 1 20 ? -2.895 -1.881 -4.541 1.00 4.14 20 PHE A O 16
ATOM 16707 N N . ILE A 1 21 ? -2.201 0.242 -4.422 1.00 43.41 21 ILE A N 16
ATOM 16708 C CA . ILE A 1 21 ? -3.259 0.698 -3.554 1.00 12.21 21 ILE A CA 16
ATOM 16709 C C . ILE A 1 21 ? -3.780 2.040 -4.085 1.00 20.53 21 ILE A C 16
ATOM 16710 O O . ILE A 1 21 ? -3.004 2.850 -4.584 1.00 24.14 21 ILE A O 16
ATOM 16726 N N . GLU A 1 22 ? -5.078 2.231 -4.020 1.00 45.01 22 GLU A N 16
ATOM 16727 C CA . GLU A 1 22 ? -5.727 3.479 -4.401 1.00 62.32 22 GLU A CA 16
ATOM 16728 C C . GLU A 1 22 ? -6.849 3.656 -3.420 1.00 72.11 22 GLU A C 16
ATOM 16729 O O . GLU A 1 22 ? -7.383 2.664 -2.966 1.00 34.14 22 GLU A O 16
ATOM 16741 N N . GLN A 1 23 ? -7.222 4.842 -3.040 1.00 53.23 23 GLN A N 16
ATOM 16742 C CA . GLN A 1 23 ? -8.382 4.879 -2.193 1.00 21.52 23 GLN A CA 16
ATOM 16743 C C . GLN A 1 23 ? -9.602 4.748 -3.026 1.00 1.42 23 GLN A C 16
ATOM 16744 O O . GLN A 1 23 ? -9.657 5.249 -4.160 1.00 63.15 23 GLN A O 16
ATOM 16758 N N . ASP A 1 24 ? -10.553 4.075 -2.466 1.00 30.33 24 ASP A N 16
ATOM 16759 C CA . ASP A 1 24 ? -11.851 3.766 -3.093 1.00 4.23 24 ASP A CA 16
ATOM 16760 C C . ASP A 1 24 ? -12.509 5.027 -3.665 1.00 62.33 24 ASP A C 16
ATOM 16761 O O . ASP A 1 24 ? -13.231 4.973 -4.658 1.00 44.41 24 ASP A O 16
ATOM 16770 N N . ASN A 1 25 ? -12.215 6.154 -3.050 1.00 0.24 25 ASN A N 16
ATOM 16771 C CA . ASN A 1 25 ? -12.801 7.430 -3.424 1.00 64.13 25 ASN A CA 16
ATOM 16772 C C . ASN A 1 25 ? -12.029 8.145 -4.542 1.00 33.14 25 ASN A C 16
ATOM 16773 O O . ASN A 1 25 ? -12.379 9.279 -4.896 1.00 20.35 25 ASN A O 16
ATOM 16784 N N . GLY A 1 26 ? -10.990 7.528 -5.104 1.00 14.21 26 GLY A N 16
ATOM 16785 C CA . GLY A 1 26 ? -10.264 8.237 -6.145 1.00 22.34 26 GLY A CA 16
ATOM 16786 C C . GLY A 1 26 ? -8.953 8.802 -5.648 1.00 72.00 26 GLY A C 16
ATOM 16787 O O . GLY A 1 26 ? -8.721 10.011 -5.737 1.00 12.11 26 GLY A O 16
ATOM 16791 N N . GLY A 1 27 ? -8.131 7.964 -5.063 1.00 1.15 27 GLY A N 16
ATOM 16792 C CA . GLY A 1 27 ? -6.878 8.435 -4.487 1.00 1.42 27 GLY A CA 16
ATOM 16793 C C . GLY A 1 27 ? -5.745 8.575 -5.489 1.00 32.22 27 GLY A C 16
ATOM 16794 O O . GLY A 1 27 ? -5.850 9.314 -6.476 1.00 14.31 27 GLY A O 16
ATOM 16798 N N . LYS A 1 28 ? -4.666 7.873 -5.228 1.00 44.44 28 LYS A N 16
ATOM 16799 C CA . LYS A 1 28 ? -3.480 7.925 -6.055 1.00 41.24 28 LYS A CA 16
ATOM 16800 C C . LYS A 1 28 ? -3.042 6.538 -6.428 1.00 70.42 28 LYS A C 16
ATOM 16801 O O . LYS A 1 28 ? -3.534 5.562 -5.871 1.00 44.13 28 LYS A O 16
ATOM 16820 N N . ASP A 1 29 ? -2.123 6.449 -7.357 1.00 15.40 29 ASP A N 16
ATOM 16821 C CA . ASP A 1 29 ? -1.543 5.178 -7.720 1.00 54.54 29 ASP A CA 16
ATOM 16822 C C . ASP A 1 29 ? -0.258 4.987 -6.963 1.00 1.04 29 ASP A C 16
ATOM 16823 O O . ASP A 1 29 ? 0.807 5.467 -7.372 1.00 35.55 29 ASP A O 16
ATOM 16832 N N . VAL A 1 30 ? -0.363 4.361 -5.835 1.00 14.14 30 VAL A N 16
ATOM 16833 C CA . VAL A 1 30 ? 0.776 4.091 -5.000 1.00 62.34 30 VAL A CA 16
ATOM 16834 C C . VAL A 1 30 ? 0.984 2.587 -4.911 1.00 45.14 30 VAL A C 16
ATOM 16835 O O . VAL A 1 30 ? 0.022 1.837 -4.715 1.00 74.52 30 VAL A O 16
ATOM 16848 N N . PHE A 1 31 ? 2.208 2.126 -5.095 1.00 33.53 31 PHE A N 16
ATOM 16849 C CA . PHE A 1 31 ? 2.428 0.705 -5.064 1.00 22.10 31 PHE A CA 16
ATOM 16850 C C . PHE A 1 31 ? 2.745 0.242 -3.669 1.00 12.41 31 PHE A C 16
ATOM 16851 O O . PHE A 1 31 ? 3.311 0.984 -2.876 1.00 43.33 31 PHE A O 16
ATOM 16868 N N . VAL A 1 32 ? 2.371 -0.952 -3.366 1.00 3.32 32 VAL A N 16
ATOM 16869 C CA . VAL A 1 32 ? 2.649 -1.516 -2.089 1.00 74.55 32 VAL A CA 16
ATOM 16870 C C . VAL A 1 32 ? 3.757 -2.541 -2.230 1.00 41.23 32 VAL A C 16
ATOM 16871 O O . VAL A 1 32 ? 3.796 -3.314 -3.190 1.00 31.23 32 VAL A O 16
ATOM 16884 N N . HIS A 1 33 ? 4.669 -2.518 -1.316 1.00 52.21 33 HIS A N 16
ATOM 16885 C CA . HIS A 1 33 ? 5.743 -3.452 -1.307 1.00 4.11 33 HIS A CA 16
ATOM 16886 C C . HIS A 1 33 ? 5.750 -4.131 0.043 1.00 25.42 33 HIS A C 16
ATOM 16887 O O . HIS A 1 33 ? 5.238 -3.569 1.007 1.00 12.32 33 HIS A O 16
ATOM 16902 N N . LYS A 1 34 ? 6.329 -5.317 0.126 1.00 3.11 34 LYS A N 16
ATOM 16903 C CA . LYS A 1 34 ? 6.285 -6.095 1.352 1.00 43.04 34 LYS A CA 16
ATOM 16904 C C . LYS A 1 34 ? 6.971 -5.406 2.517 1.00 64.14 34 LYS A C 16
ATOM 16905 O O . LYS A 1 34 ? 6.635 -5.658 3.638 1.00 22.40 34 LYS A O 16
ATOM 16924 N N . SER A 1 35 ? 7.905 -4.510 2.234 1.00 1.30 35 SER A N 16
ATOM 16925 C CA . SER A 1 35 ? 8.530 -3.676 3.288 1.00 3.51 35 SER A CA 16
ATOM 16926 C C . SER A 1 35 ? 7.455 -2.951 4.151 1.00 40.34 35 SER A C 16
ATOM 16927 O O . SER A 1 35 ? 7.687 -2.635 5.320 1.00 42.43 35 SER A O 16
ATOM 16935 N N . ALA A 1 36 ? 6.282 -2.718 3.569 1.00 52.13 36 ALA A N 16
ATOM 16936 C CA . ALA A 1 36 ? 5.174 -2.119 4.283 1.00 41.11 36 ALA A CA 16
ATOM 16937 C C . ALA A 1 36 ? 4.561 -3.129 5.213 1.00 12.51 36 ALA A C 16
ATOM 16938 O O . ALA A 1 36 ? 4.167 -2.807 6.334 1.00 73.33 36 ALA A O 16
ATOM 16945 N N . VAL A 1 37 ? 4.471 -4.356 4.727 1.00 12.22 37 VAL A N 16
ATOM 16946 C CA . VAL A 1 37 ? 4.007 -5.463 5.513 1.00 50.25 37 VAL A CA 16
ATOM 16947 C C . VAL A 1 37 ? 4.997 -5.714 6.606 1.00 64.03 37 VAL A C 16
ATOM 16948 O O . VAL A 1 37 ? 4.630 -5.826 7.726 1.00 11.42 37 VAL A O 16
ATOM 16961 N N . ASP A 1 38 ? 6.267 -5.734 6.253 1.00 52.15 38 ASP A N 16
ATOM 16962 C CA . ASP A 1 38 ? 7.345 -5.951 7.212 1.00 74.02 38 ASP A CA 16
ATOM 16963 C C . ASP A 1 38 ? 7.357 -4.874 8.271 1.00 11.54 38 ASP A C 16
ATOM 16964 O O . ASP A 1 38 ? 7.857 -5.088 9.368 1.00 41.01 38 ASP A O 16
ATOM 16973 N N . ALA A 1 39 ? 6.798 -3.714 7.944 1.00 65.20 39 ALA A N 16
ATOM 16974 C CA . ALA A 1 39 ? 6.726 -2.626 8.901 1.00 64.22 39 ALA A CA 16
ATOM 16975 C C . ALA A 1 39 ? 5.749 -2.928 10.060 1.00 3.21 39 ALA A C 16
ATOM 16976 O O . ALA A 1 39 ? 5.960 -2.469 11.185 1.00 43.32 39 ALA A O 16
ATOM 16983 N N . ALA A 1 40 ? 4.703 -3.702 9.797 1.00 5.22 40 ALA A N 16
ATOM 16984 C CA . ALA A 1 40 ? 3.690 -3.974 10.840 1.00 15.44 40 ALA A CA 16
ATOM 16985 C C . ALA A 1 40 ? 3.358 -5.468 10.988 1.00 5.51 40 ALA A C 16
ATOM 16986 O O . ALA A 1 40 ? 2.602 -5.861 11.880 1.00 50.10 40 ALA A O 16
ATOM 16993 N N . GLY A 1 41 ? 3.924 -6.274 10.129 1.00 61.10 41 GLY A N 16
ATOM 16994 C CA . GLY A 1 41 ? 3.646 -7.694 10.091 1.00 11.03 41 GLY A CA 16
ATOM 16995 C C . GLY A 1 41 ? 2.210 -7.960 9.732 1.00 4.03 41 GLY A C 16
ATOM 16996 O O . GLY A 1 41 ? 1.493 -8.665 10.449 1.00 71.31 41 GLY A O 16
ATOM 17000 N N . LEU A 1 42 ? 1.783 -7.368 8.636 1.00 65.11 42 LEU A N 16
ATOM 17001 C CA . LEU A 1 42 ? 0.443 -7.527 8.156 1.00 31.41 42 LEU A CA 16
ATOM 17002 C C . LEU A 1 42 ? 0.349 -8.964 7.627 1.00 42.24 42 LEU A C 16
ATOM 17003 O O . LEU A 1 42 ? 1.141 -9.371 6.798 1.00 34.54 42 LEU A O 16
ATOM 17019 N N . HIS A 1 43 ? -0.592 -9.712 8.099 1.00 34.35 43 HIS A N 16
ATOM 17020 C CA . HIS A 1 43 ? -0.622 -11.124 7.778 1.00 22.33 43 HIS A CA 16
ATOM 17021 C C . HIS A 1 43 ? -1.074 -11.448 6.361 1.00 64.50 43 HIS A C 16
ATOM 17022 O O . HIS A 1 43 ? -0.515 -12.346 5.741 1.00 4.21 43 HIS A O 16
ATOM 17037 N N . SER A 1 44 ? -2.042 -10.719 5.832 1.00 50.11 44 SER A N 16
ATOM 17038 C CA . SER A 1 44 ? -2.558 -11.039 4.500 1.00 74.12 44 SER A CA 16
ATOM 17039 C C . SER A 1 44 ? -3.189 -9.832 3.821 1.00 13.05 44 SER A C 16
ATOM 17040 O O . SER A 1 44 ? -3.920 -9.051 4.451 1.00 71.22 44 SER A O 16
ATOM 17048 N N . LEU A 1 45 ? -2.914 -9.694 2.554 1.00 30.32 45 LEU A N 16
ATOM 17049 C CA . LEU A 1 45 ? -3.518 -8.666 1.729 1.00 32.12 45 LEU A CA 16
ATOM 17050 C C . LEU A 1 45 ? -4.254 -9.323 0.582 1.00 10.21 45 LEU A C 16
ATOM 17051 O O . LEU A 1 45 ? -3.871 -10.411 0.114 1.00 61.42 45 LEU A O 16
ATOM 17067 N N . GLU A 1 46 ? -5.292 -8.685 0.152 1.00 23.35 46 GLU A N 16
ATOM 17068 C CA . GLU A 1 46 ? -6.082 -9.097 -0.977 1.00 51.34 46 GLU A CA 16
ATOM 17069 C C . GLU A 1 46 ? -6.694 -7.844 -1.551 1.00 2.34 46 GLU A C 16
ATOM 17070 O O . GLU A 1 46 ? -6.607 -6.786 -0.921 1.00 21.55 46 GLU A O 16
ATOM 17082 N N . GLU A 1 47 ? -7.286 -7.929 -2.702 1.00 23.24 47 GLU A N 16
ATOM 17083 C CA . GLU A 1 47 ? -7.891 -6.767 -3.303 1.00 61.33 47 GLU A CA 16
ATOM 17084 C C . GLU A 1 47 ? -9.195 -6.424 -2.623 1.00 14.32 47 GLU A C 16
ATOM 17085 O O . GLU A 1 47 ? -9.838 -7.286 -2.014 1.00 71.44 47 GLU A O 16
ATOM 17097 N N . GLY A 1 48 ? -9.574 -5.178 -2.710 1.00 11.30 48 GLY A N 16
ATOM 17098 C CA . GLY A 1 48 ? -10.817 -4.735 -2.114 1.00 11.33 48 GLY A CA 16
ATOM 17099 C C . GLY A 1 48 ? -10.684 -4.400 -0.638 1.00 2.02 48 GLY A C 16
ATOM 17100 O O . GLY A 1 48 ? -11.659 -4.029 0.009 1.00 33.12 48 GLY A O 16
ATOM 17104 N N . GLN A 1 49 ? -9.485 -4.527 -0.115 1.00 1.04 49 GLN A N 16
ATOM 17105 C CA . GLN A 1 49 ? -9.211 -4.251 1.280 1.00 63.01 49 GLN A CA 16
ATOM 17106 C C . GLN A 1 49 ? -8.917 -2.809 1.514 1.00 13.02 49 GLN A C 16
ATOM 17107 O O . GLN A 1 49 ? -7.978 -2.277 0.940 1.00 74.25 49 GLN A O 16
ATOM 17121 N N . ASP A 1 50 ? -9.694 -2.176 2.348 1.00 41.44 50 ASP A N 16
ATOM 17122 C CA . ASP A 1 50 ? -9.348 -0.822 2.767 1.00 73.23 50 ASP A CA 16
ATOM 17123 C C . ASP A 1 50 ? -8.169 -0.905 3.683 1.00 71.43 50 ASP A C 16
ATOM 17124 O O . ASP A 1 50 ? -8.168 -1.676 4.675 1.00 41.02 50 ASP A O 16
ATOM 17133 N N . VAL A 1 51 ? -7.177 -0.157 3.373 1.00 41.22 51 VAL A N 16
ATOM 17134 C CA . VAL A 1 51 ? -5.959 -0.213 4.061 1.00 51.22 51 VAL A CA 16
ATOM 17135 C C . VAL A 1 51 ? -5.431 1.190 4.336 1.00 60.35 51 VAL A C 16
ATOM 17136 O O . VAL A 1 51 ? -5.654 2.130 3.576 1.00 53.02 51 VAL A O 16
ATOM 17149 N N . ILE A 1 52 ? -4.773 1.303 5.417 1.00 75.02 52 ILE A N 16
ATOM 17150 C CA . ILE A 1 52 ? -4.213 2.533 5.885 1.00 24.23 52 ILE A CA 16
ATOM 17151 C C . ILE A 1 52 ? -2.710 2.385 5.818 1.00 34.51 52 ILE A C 16
ATOM 17152 O O . ILE A 1 52 ? -2.183 1.339 6.192 1.00 61.42 52 ILE A O 16
ATOM 17168 N N . PHE A 1 53 ? -2.033 3.379 5.321 1.00 72.12 53 PHE A N 16
ATOM 17169 C CA . PHE A 1 53 ? -0.588 3.313 5.195 1.00 12.04 53 PHE A CA 16
ATOM 17170 C C . PHE A 1 53 ? 0.014 4.682 5.310 1.00 2.03 53 PHE A C 16
ATOM 17171 O O . PHE A 1 53 ? -0.710 5.665 5.475 1.00 42.11 53 PHE A O 16
ATOM 17188 N N . ASP A 1 54 ? 1.319 4.747 5.226 1.00 73.35 54 ASP A N 16
ATOM 17189 C CA . ASP A 1 54 ? 2.017 5.996 5.196 1.00 1.01 54 ASP A CA 16
ATOM 17190 C C . ASP A 1 54 ? 2.663 6.078 3.842 1.00 5.24 54 ASP A C 16
ATOM 17191 O O . ASP A 1 54 ? 2.931 5.038 3.219 1.00 25.40 54 ASP A O 16
ATOM 17200 N N . LEU A 1 55 ? 2.912 7.258 3.367 1.00 1.31 55 LEU A N 16
ATOM 17201 C CA . LEU A 1 55 ? 3.466 7.413 2.044 1.00 75.21 55 LEU A CA 16
ATOM 17202 C C . LEU A 1 55 ? 4.504 8.507 1.970 1.00 2.41 55 LEU A C 16
ATOM 17203 O O . LEU A 1 55 ? 4.351 9.593 2.542 1.00 11.03 55 LEU A O 16
ATOM 17219 N N . GLU A 1 56 ? 5.556 8.193 1.288 1.00 74.23 56 GLU A N 16
ATOM 17220 C CA . GLU A 1 56 ? 6.613 9.100 0.999 1.00 23.02 56 GLU A CA 16
ATOM 17221 C C . GLU A 1 56 ? 6.887 8.972 -0.489 1.00 41.23 56 GLU A C 16
ATOM 17222 O O . GLU A 1 56 ? 6.978 7.848 -1.011 1.00 25.11 56 GLU A O 16
ATOM 17234 N N . GLU A 1 57 ? 6.986 10.080 -1.172 1.00 24.25 57 GLU A N 16
ATOM 17235 C CA . GLU A 1 57 ? 7.189 10.047 -2.592 1.00 65.45 57 GLU A CA 16
ATOM 17236 C C . GLU A 1 57 ? 8.659 9.904 -2.928 1.00 70.12 57 GLU A C 16
ATOM 17237 O O . GLU A 1 57 ? 9.489 10.772 -2.617 1.00 21.52 57 GLU A O 16
ATOM 17249 N N . LYS A 1 58 ? 8.960 8.794 -3.555 1.00 14.23 58 LYS A N 16
ATOM 17250 C CA . LYS A 1 58 ? 10.284 8.415 -3.938 1.00 30.52 58 LYS A CA 16
ATOM 17251 C C . LYS A 1 58 ? 10.667 9.118 -5.233 1.00 65.43 58 LYS A C 16
ATOM 17252 O O . LYS A 1 58 ? 10.518 8.561 -6.326 1.00 75.01 58 LYS A O 16
ATOM 17271 N N . GLN A 1 59 ? 11.047 10.390 -5.101 1.00 23.31 59 GLN A N 16
ATOM 17272 C CA . GLN A 1 59 ? 11.479 11.246 -6.226 1.00 61.32 59 GLN A CA 16
ATOM 17273 C C . GLN A 1 59 ? 10.403 11.361 -7.322 1.00 64.42 59 GLN A C 16
ATOM 17274 O O . GLN A 1 59 ? 10.695 11.737 -8.456 1.00 40.45 59 GLN A O 16
ATOM 17288 N N . GLY A 1 60 ? 9.166 11.080 -6.965 1.00 41.11 60 GLY A N 16
ATOM 17289 C CA . GLY A 1 60 ? 8.089 11.133 -7.921 1.00 72.05 60 GLY A CA 16
ATOM 17290 C C . GLY A 1 60 ? 7.258 9.878 -7.883 1.00 30.24 60 GLY A C 16
ATOM 17291 O O . GLY A 1 60 ? 6.055 9.904 -8.156 1.00 23.25 60 GLY A O 16
ATOM 17295 N N . LYS A 1 61 ? 7.895 8.780 -7.539 1.00 73.21 61 LYS A N 16
ATOM 17296 C CA . LYS A 1 61 ? 7.233 7.505 -7.441 1.00 14.32 61 LYS A CA 16
ATOM 17297 C C . LYS A 1 61 ? 6.589 7.427 -6.043 1.00 72.52 61 LYS A C 16
ATOM 17298 O O . LYS A 1 61 ? 6.943 8.198 -5.175 1.00 23.41 61 LYS A O 16
ATOM 17317 N N . ALA A 1 62 ? 5.681 6.521 -5.824 1.00 73.42 62 ALA A N 16
ATOM 17318 C CA . ALA A 1 62 ? 5.000 6.455 -4.546 1.00 53.55 62 ALA A CA 16
ATOM 17319 C C . ALA A 1 62 ? 4.850 5.017 -4.090 1.00 1.32 62 ALA A C 16
ATOM 17320 O O . ALA A 1 62 ? 4.371 4.172 -4.842 1.00 11.41 62 ALA A O 16
ATOM 17327 N N . TYR A 1 63 ? 5.252 4.740 -2.864 1.00 13.43 63 TYR A N 16
ATOM 17328 C CA . TYR A 1 63 ? 5.123 3.409 -2.319 1.00 53.45 63 TYR A CA 16
ATOM 17329 C C . TYR A 1 63 ? 4.553 3.445 -0.918 1.00 21.14 63 TYR A C 16
ATOM 17330 O O . TYR A 1 63 ? 4.963 4.251 -0.075 1.00 44.14 63 TYR A O 16
ATOM 17348 N N . ALA A 1 64 ? 3.609 2.591 -0.701 1.00 53.12 64 ALA A N 16
ATOM 17349 C CA . ALA A 1 64 ? 2.908 2.480 0.557 1.00 41.41 64 ALA A CA 16
ATOM 17350 C C . ALA A 1 64 ? 3.732 1.707 1.546 1.00 2.24 64 ALA A C 16
ATOM 17351 O O . ALA A 1 64 ? 4.299 0.650 1.221 1.00 44.23 64 ALA A O 16
ATOM 17358 N N . VAL A 1 65 ? 3.814 2.244 2.736 1.00 60.31 65 VAL A N 16
ATOM 17359 C CA . VAL A 1 65 ? 4.546 1.646 3.837 1.00 12.20 65 VAL A CA 16
ATOM 17360 C C . VAL A 1 65 ? 3.711 1.720 5.088 1.00 52.54 65 VAL A C 16
ATOM 17361 O O . VAL A 1 65 ? 2.773 2.493 5.132 1.00 4.20 65 VAL A O 16
ATOM 17374 N N . ASN A 1 66 ? 4.050 0.906 6.088 1.00 2.43 66 ASN A N 16
ATOM 17375 C CA . ASN A 1 66 ? 3.337 0.903 7.381 1.00 61.23 66 ASN A CA 16
ATOM 17376 C C . ASN A 1 66 ? 1.865 0.571 7.186 1.00 64.24 66 ASN A C 16
ATOM 17377 O O . ASN A 1 66 ? 0.994 1.432 7.334 1.00 61.44 66 ASN A O 16
ATOM 17388 N N . LEU A 1 67 ? 1.587 -0.624 6.741 1.00 32.33 67 LEU A N 16
ATOM 17389 C CA . LEU A 1 67 ? 0.217 -0.970 6.486 1.00 1.15 67 LEU A CA 16
ATOM 17390 C C . LEU A 1 67 ? -0.528 -1.292 7.746 1.00 23.24 67 LEU A C 16
ATOM 17391 O O . LEU A 1 67 ? -0.008 -1.937 8.654 1.00 71.32 67 LEU A O 16
ATOM 17407 N N . ARG A 1 68 ? -1.728 -0.838 7.787 1.00 65.23 68 ARG A N 16
ATOM 17408 C CA . ARG A 1 68 ? -2.637 -1.110 8.850 1.00 21.44 68 ARG A CA 16
ATOM 17409 C C . ARG A 1 68 ? -3.954 -1.392 8.148 1.00 22.20 68 ARG A C 16
ATOM 17410 O O . ARG A 1 68 ? -4.351 -0.624 7.281 1.00 43.13 68 ARG A O 16
ATOM 17431 N N . ILE A 1 69 ? -4.621 -2.449 8.470 1.00 5.14 69 ILE A N 16
ATOM 17432 C CA . ILE A 1 69 ? -5.857 -2.735 7.776 1.00 5.41 69 ILE A CA 16
ATOM 17433 C C . ILE A 1 69 ? -7.077 -2.235 8.511 1.00 52.45 69 ILE A C 16
ATOM 17434 O O . ILE A 1 69 ? -7.096 -2.206 9.746 1.00 43.33 69 ILE A O 16
ATOM 17450 N N . LYS A 1 70 ? -8.047 -1.762 7.739 1.00 53.40 70 LYS A N 16
ATOM 17451 C CA . LYS A 1 70 ? -9.348 -1.354 8.254 1.00 3.24 70 LYS A CA 16
ATOM 17452 C C . LYS A 1 70 ? -9.979 -2.532 8.999 1.00 40.43 70 LYS A C 16
ATOM 17453 O O . LYS A 1 70 ? -10.366 -3.511 8.325 1.00 36.84 70 LYS A O 16
ATOM 17473 N N . MET A 1 1 ? 6.332 13.052 2.699 1.00 14.54 1 MET A N 17
ATOM 17474 C CA . MET A 1 1 ? 5.639 11.986 3.419 1.00 5.33 1 MET A CA 17
ATOM 17475 C C . MET A 1 1 ? 4.241 12.430 3.834 1.00 55.54 1 MET A C 17
ATOM 17476 O O . MET A 1 1 ? 4.042 13.539 4.309 1.00 40.32 1 MET A O 17
ATOM 17492 N N . ALA A 1 2 ? 3.293 11.562 3.631 1.00 63.30 2 ALA A N 17
ATOM 17493 C CA . ALA A 1 2 ? 1.928 11.762 4.026 1.00 73.22 2 ALA A CA 17
ATOM 17494 C C . ALA A 1 2 ? 1.614 10.725 5.085 1.00 11.13 2 ALA A C 17
ATOM 17495 O O . ALA A 1 2 ? 2.137 9.606 5.017 1.00 65.31 2 ALA A O 17
ATOM 17502 N N . THR A 1 3 ? 0.795 11.074 6.053 1.00 22.24 3 THR A N 17
ATOM 17503 C CA . THR A 1 3 ? 0.512 10.173 7.156 1.00 55.32 3 THR A CA 17
ATOM 17504 C C . THR A 1 3 ? -0.972 9.838 7.258 1.00 73.14 3 THR A C 17
ATOM 17505 O O . THR A 1 3 ? -1.826 10.705 7.022 1.00 4.40 3 THR A O 17
ATOM 17516 N N . ASN A 1 4 ? -1.260 8.575 7.601 1.00 50.13 4 ASN A N 17
ATOM 17517 C CA . ASN A 1 4 ? -2.623 8.052 7.766 1.00 44.43 4 ASN A CA 17
ATOM 17518 C C . ASN A 1 4 ? -3.462 8.252 6.539 1.00 62.44 4 ASN A C 17
ATOM 17519 O O . ASN A 1 4 ? -4.318 9.152 6.465 1.00 4.11 4 ASN A O 17
ATOM 17530 N N . ILE A 1 5 ? -3.183 7.455 5.559 1.00 14.22 5 ILE A N 17
ATOM 17531 C CA . ILE A 1 5 ? -3.836 7.540 4.288 1.00 34.11 5 ILE A CA 17
ATOM 17532 C C . ILE A 1 5 ? -4.922 6.512 4.177 1.00 24.40 5 ILE A C 17
ATOM 17533 O O . ILE A 1 5 ? -4.872 5.460 4.831 1.00 25.44 5 ILE A O 17
ATOM 17549 N N . VAL A 1 6 ? -5.900 6.821 3.391 1.00 54.02 6 VAL A N 17
ATOM 17550 C CA . VAL A 1 6 ? -6.962 5.919 3.127 1.00 44.24 6 VAL A CA 17
ATOM 17551 C C . VAL A 1 6 ? -6.769 5.299 1.778 1.00 12.32 6 VAL A C 17
ATOM 17552 O O . VAL A 1 6 ? -6.384 5.975 0.814 1.00 33.21 6 VAL A O 17
ATOM 17565 N N . GLY A 1 7 ? -6.975 4.039 1.726 1.00 20.13 7 GLY A N 17
ATOM 17566 C CA . GLY A 1 7 ? -7.067 3.382 0.502 1.00 35.52 7 GLY A CA 17
ATOM 17567 C C . GLY A 1 7 ? -7.417 1.971 0.663 1.00 71.43 7 GLY A C 17
ATOM 17568 O O . GLY A 1 7 ? -7.565 1.476 1.771 1.00 70.55 7 GLY A O 17
ATOM 17572 N N . LYS A 1 8 ? -7.601 1.355 -0.412 1.00 34.35 8 LYS A N 17
ATOM 17573 C CA . LYS A 1 8 ? -7.909 -0.016 -0.490 1.00 62.20 8 LYS A CA 17
ATOM 17574 C C . LYS A 1 8 ? -6.886 -0.694 -1.360 1.00 24.44 8 LYS A C 17
ATOM 17575 O O . LYS A 1 8 ? -6.404 -0.103 -2.330 1.00 24.23 8 LYS A O 17
ATOM 17594 N N . VAL A 1 9 ? -6.523 -1.905 -0.995 1.00 44.22 9 VAL A N 17
ATOM 17595 C CA . VAL A 1 9 ? -5.587 -2.682 -1.765 1.00 43.23 9 VAL A CA 17
ATOM 17596 C C . VAL A 1 9 ? -6.123 -2.852 -3.176 1.00 62.42 9 VAL A C 17
ATOM 17597 O O . VAL A 1 9 ? -7.123 -3.547 -3.403 1.00 51.53 9 VAL A O 17
ATOM 17610 N N . LYS A 1 10 ? -5.473 -2.174 -4.091 1.00 55.30 10 LYS A N 17
ATOM 17611 C CA . LYS A 1 10 ? -5.836 -2.147 -5.476 1.00 64.21 10 LYS A CA 17
ATOM 17612 C C . LYS A 1 10 ? -5.562 -3.537 -6.032 1.00 55.21 10 LYS A C 17
ATOM 17613 O O . LYS A 1 10 ? -6.413 -4.153 -6.655 1.00 40.22 10 LYS A O 17
ATOM 17632 N N . TRP A 1 11 ? -4.370 -4.026 -5.746 1.00 55.11 11 TRP A N 17
ATOM 17633 C CA . TRP A 1 11 ? -3.968 -5.379 -6.054 1.00 70.34 11 TRP A CA 17
ATOM 17634 C C . TRP A 1 11 ? -2.678 -5.667 -5.363 1.00 43.30 11 TRP A C 17
ATOM 17635 O O . TRP A 1 11 ? -1.931 -4.748 -5.037 1.00 64.14 11 TRP A O 17
ATOM 17656 N N . TYR A 1 12 ? -2.424 -6.909 -5.133 1.00 42.14 12 TYR A N 17
ATOM 17657 C CA . TYR A 1 12 ? -1.206 -7.338 -4.491 1.00 11.34 12 TYR A CA 17
ATOM 17658 C C . TYR A 1 12 ? -0.924 -8.772 -4.847 1.00 5.10 12 TYR A C 17
ATOM 17659 O O . TYR A 1 12 ? -1.652 -9.689 -4.436 1.00 71.11 12 TYR A O 17
ATOM 17677 N N . ASN A 1 13 ? 0.107 -8.973 -5.609 1.00 71.42 13 ASN A N 17
ATOM 17678 C CA . ASN A 1 13 ? 0.492 -10.297 -6.000 1.00 63.21 13 ASN A CA 17
ATOM 17679 C C . ASN A 1 13 ? 1.616 -10.776 -5.139 1.00 33.03 13 ASN A C 17
ATOM 17680 O O . ASN A 1 13 ? 2.716 -10.189 -5.125 1.00 41.13 13 ASN A O 17
ATOM 17691 N N . SER A 1 14 ? 1.355 -11.842 -4.431 1.00 73.04 14 SER A N 17
ATOM 17692 C CA . SER A 1 14 ? 2.291 -12.435 -3.518 1.00 60.22 14 SER A CA 17
ATOM 17693 C C . SER A 1 14 ? 3.511 -12.961 -4.279 1.00 35.43 14 SER A C 17
ATOM 17694 O O . SER A 1 14 ? 4.597 -13.093 -3.721 1.00 72.52 14 SER A O 17
ATOM 17702 N N . THR A 1 15 ? 3.313 -13.225 -5.568 1.00 43.54 15 THR A N 17
ATOM 17703 C CA . THR A 1 15 ? 4.354 -13.687 -6.459 1.00 64.44 15 THR A CA 17
ATOM 17704 C C . THR A 1 15 ? 5.560 -12.728 -6.452 1.00 64.12 15 THR A C 17
ATOM 17705 O O . THR A 1 15 ? 6.701 -13.156 -6.353 1.00 43.21 15 THR A O 17
ATOM 17716 N N . LYS A 1 16 ? 5.290 -11.438 -6.521 1.00 61.44 16 LYS A N 17
ATOM 17717 C CA . LYS A 1 16 ? 6.358 -10.453 -6.592 1.00 24.25 16 LYS A CA 17
ATOM 17718 C C . LYS A 1 16 ? 6.537 -9.697 -5.287 1.00 63.23 16 LYS A C 17
ATOM 17719 O O . LYS A 1 16 ? 7.465 -8.900 -5.153 1.00 11.11 16 LYS A O 17
ATOM 17738 N N . ASN A 1 17 ? 5.637 -9.942 -4.334 1.00 34.52 17 ASN A N 17
ATOM 17739 C CA . ASN A 1 17 ? 5.677 -9.300 -3.001 1.00 4.32 17 ASN A CA 17
ATOM 17740 C C . ASN A 1 17 ? 5.359 -7.804 -3.104 1.00 31.21 17 ASN A C 17
ATOM 17741 O O . ASN A 1 17 ? 5.718 -7.021 -2.223 1.00 23.15 17 ASN A O 17
ATOM 17752 N N . PHE A 1 18 ? 4.675 -7.403 -4.164 1.00 24.10 18 PHE A N 17
ATOM 17753 C CA . PHE A 1 18 ? 4.264 -6.021 -4.309 1.00 41.14 18 PHE A CA 17
ATOM 17754 C C . PHE A 1 18 ? 2.958 -5.895 -5.063 1.00 4.41 18 PHE A C 17
ATOM 17755 O O . PHE A 1 18 ? 2.473 -6.863 -5.670 1.00 30.52 18 PHE A O 17
ATOM 17772 N N . GLY A 1 19 ? 2.397 -4.723 -4.999 1.00 64.53 19 GLY A N 17
ATOM 17773 C CA . GLY A 1 19 ? 1.163 -4.419 -5.642 1.00 31.45 19 GLY A CA 17
ATOM 17774 C C . GLY A 1 19 ? 0.902 -2.947 -5.566 1.00 43.14 19 GLY A C 17
ATOM 17775 O O . GLY A 1 19 ? 1.837 -2.167 -5.454 1.00 55.01 19 GLY A O 17
ATOM 17779 N N . PHE A 1 20 ? -0.342 -2.565 -5.596 1.00 44.02 20 PHE A N 17
ATOM 17780 C CA . PHE A 1 20 ? -0.740 -1.168 -5.532 1.00 3.45 20 PHE A CA 17
ATOM 17781 C C . PHE A 1 20 ? -1.922 -0.972 -4.608 1.00 22.14 20 PHE A C 17
ATOM 17782 O O . PHE A 1 20 ? -2.585 -1.939 -4.210 1.00 30.24 20 PHE A O 17
ATOM 17799 N N . ILE A 1 21 ? -2.197 0.278 -4.290 1.00 23.11 21 ILE A N 17
ATOM 17800 C CA . ILE A 1 21 ? -3.281 0.665 -3.403 1.00 13.32 21 ILE A CA 17
ATOM 17801 C C . ILE A 1 21 ? -3.908 1.954 -3.934 1.00 23.44 21 ILE A C 17
ATOM 17802 O O . ILE A 1 21 ? -3.195 2.837 -4.403 1.00 55.14 21 ILE A O 17
ATOM 17818 N N . GLU A 1 22 ? -5.224 2.033 -3.902 1.00 50.51 22 GLU A N 17
ATOM 17819 C CA . GLU A 1 22 ? -5.935 3.237 -4.273 1.00 41.52 22 GLU A CA 17
ATOM 17820 C C . GLU A 1 22 ? -7.112 3.342 -3.345 1.00 41.33 22 GLU A C 17
ATOM 17821 O O . GLU A 1 22 ? -7.640 2.325 -2.917 1.00 5.21 22 GLU A O 17
ATOM 17833 N N . GLN A 1 23 ? -7.523 4.514 -2.998 1.00 44.50 23 GLN A N 17
ATOM 17834 C CA . GLN A 1 23 ? -8.725 4.593 -2.215 1.00 24.45 23 GLN A CA 17
ATOM 17835 C C . GLN A 1 23 ? -9.890 4.610 -3.130 1.00 73.00 23 GLN A C 17
ATOM 17836 O O . GLN A 1 23 ? -9.759 5.000 -4.303 1.00 30.55 23 GLN A O 17
ATOM 17850 N N . ASP A 1 24 ? -11.018 4.212 -2.611 1.00 1.15 24 ASP A N 17
ATOM 17851 C CA . ASP A 1 24 ? -12.263 4.123 -3.362 1.00 52.31 24 ASP A CA 17
ATOM 17852 C C . ASP A 1 24 ? -12.616 5.430 -4.054 1.00 65.41 24 ASP A C 17
ATOM 17853 O O . ASP A 1 24 ? -13.274 5.434 -5.097 1.00 74.12 24 ASP A O 17
ATOM 17862 N N . ASN A 1 25 ? -12.154 6.533 -3.494 1.00 35.04 25 ASN A N 17
ATOM 17863 C CA . ASN A 1 25 ? -12.436 7.853 -4.043 1.00 62.21 25 ASN A CA 17
ATOM 17864 C C . ASN A 1 25 ? -11.508 8.202 -5.203 1.00 2.44 25 ASN A C 17
ATOM 17865 O O . ASN A 1 25 ? -11.546 9.321 -5.714 1.00 35.34 25 ASN A O 17
ATOM 17876 N N . GLY A 1 26 ? -10.676 7.263 -5.625 1.00 61.45 26 GLY A N 17
ATOM 17877 C CA . GLY A 1 26 ? -9.789 7.545 -6.727 1.00 4.25 26 GLY A CA 17
ATOM 17878 C C . GLY A 1 26 ? -8.563 8.259 -6.253 1.00 35.54 26 GLY A C 17
ATOM 17879 O O . GLY A 1 26 ? -8.229 9.336 -6.745 1.00 12.42 26 GLY A O 17
ATOM 17883 N N . GLY A 1 27 ? -7.926 7.694 -5.252 1.00 75.11 27 GLY A N 17
ATOM 17884 C CA . GLY A 1 27 ? -6.740 8.300 -4.691 1.00 54.10 27 GLY A CA 17
ATOM 17885 C C . GLY A 1 27 ? -5.513 8.055 -5.535 1.00 70.24 27 GLY A C 17
ATOM 17886 O O . GLY A 1 27 ? -5.616 7.577 -6.685 1.00 43.01 27 GLY A O 17
ATOM 17890 N N . LYS A 1 28 ? -4.361 8.362 -4.974 1.00 73.04 28 LYS A N 17
ATOM 17891 C CA . LYS A 1 28 ? -3.102 8.206 -5.667 1.00 11.03 28 LYS A CA 17
ATOM 17892 C C . LYS A 1 28 ? -2.807 6.742 -5.880 1.00 60.13 28 LYS A C 17
ATOM 17893 O O . LYS A 1 28 ? -3.126 5.906 -5.031 1.00 63.10 28 LYS A O 17
ATOM 17912 N N . ASP A 1 29 ? -2.203 6.436 -6.989 1.00 10.02 29 ASP A N 17
ATOM 17913 C CA . ASP A 1 29 ? -1.839 5.073 -7.301 1.00 24.30 29 ASP A CA 17
ATOM 17914 C C . ASP A 1 29 ? -0.471 4.811 -6.757 1.00 45.33 29 ASP A C 17
ATOM 17915 O O . ASP A 1 29 ? 0.547 5.040 -7.420 1.00 3.33 29 ASP A O 17
ATOM 17924 N N . VAL A 1 30 ? -0.452 4.412 -5.538 1.00 42.15 30 VAL A N 17
ATOM 17925 C CA . VAL A 1 30 ? 0.758 4.169 -4.819 1.00 34.25 30 VAL A CA 17
ATOM 17926 C C . VAL A 1 30 ? 1.053 2.676 -4.783 1.00 33.04 30 VAL A C 17
ATOM 17927 O O . VAL A 1 30 ? 0.132 1.863 -4.620 1.00 71.34 30 VAL A O 17
ATOM 17940 N N . PHE A 1 31 ? 2.316 2.297 -4.969 1.00 4.22 31 PHE A N 17
ATOM 17941 C CA . PHE A 1 31 ? 2.634 0.898 -4.949 1.00 3.11 31 PHE A CA 17
ATOM 17942 C C . PHE A 1 31 ? 2.951 0.461 -3.543 1.00 42.41 31 PHE A C 17
ATOM 17943 O O . PHE A 1 31 ? 3.509 1.221 -2.753 1.00 60.43 31 PHE A O 17
ATOM 17960 N N . VAL A 1 32 ? 2.585 -0.724 -3.231 1.00 32.20 32 VAL A N 17
ATOM 17961 C CA . VAL A 1 32 ? 2.826 -1.273 -1.940 1.00 21.32 32 VAL A CA 17
ATOM 17962 C C . VAL A 1 32 ? 3.771 -2.445 -2.079 1.00 73.53 32 VAL A C 17
ATOM 17963 O O . VAL A 1 32 ? 3.653 -3.239 -3.009 1.00 63.01 32 VAL A O 17
ATOM 17976 N N . HIS A 1 33 ? 4.723 -2.530 -1.211 1.00 52.41 33 HIS A N 17
ATOM 17977 C CA . HIS A 1 33 ? 5.662 -3.603 -1.239 1.00 15.44 33 HIS A CA 17
ATOM 17978 C C . HIS A 1 33 ? 5.665 -4.299 0.115 1.00 11.22 33 HIS A C 17
ATOM 17979 O O . HIS A 1 33 ? 5.233 -3.723 1.109 1.00 71.21 33 HIS A O 17
ATOM 17994 N N . LYS A 1 34 ? 6.148 -5.532 0.154 1.00 61.42 34 LYS A N 17
ATOM 17995 C CA . LYS A 1 34 ? 6.137 -6.329 1.360 1.00 2.30 34 LYS A CA 17
ATOM 17996 C C . LYS A 1 34 ? 7.006 -5.738 2.461 1.00 74.21 34 LYS A C 17
ATOM 17997 O O . LYS A 1 34 ? 6.875 -6.095 3.604 1.00 0.44 34 LYS A O 17
ATOM 18016 N N . SER A 1 35 ? 7.871 -4.818 2.111 1.00 64.32 35 SER A N 17
ATOM 18017 C CA . SER A 1 35 ? 8.636 -4.086 3.110 1.00 2.21 35 SER A CA 17
ATOM 18018 C C . SER A 1 35 ? 7.690 -3.289 4.040 1.00 23.22 35 SER A C 17
ATOM 18019 O O . SER A 1 35 ? 8.008 -3.037 5.198 1.00 11.41 35 SER A O 17
ATOM 18027 N N . ALA A 1 36 ? 6.520 -2.925 3.528 1.00 43.41 36 ALA A N 17
ATOM 18028 C CA . ALA A 1 36 ? 5.524 -2.263 4.335 1.00 71.52 36 ALA A CA 17
ATOM 18029 C C . ALA A 1 36 ? 4.861 -3.267 5.252 1.00 15.32 36 ALA A C 17
ATOM 18030 O O . ALA A 1 36 ? 4.489 -2.942 6.385 1.00 62.20 36 ALA A O 17
ATOM 18037 N N . VAL A 1 37 ? 4.701 -4.494 4.749 1.00 44.55 37 VAL A N 17
ATOM 18038 C CA . VAL A 1 37 ? 4.227 -5.590 5.572 1.00 54.44 37 VAL A CA 17
ATOM 18039 C C . VAL A 1 37 ? 5.259 -5.846 6.630 1.00 4.21 37 VAL A C 17
ATOM 18040 O O . VAL A 1 37 ? 4.946 -5.939 7.765 1.00 75.44 37 VAL A O 17
ATOM 18053 N N . ASP A 1 38 ? 6.499 -5.896 6.210 1.00 65.54 38 ASP A N 17
ATOM 18054 C CA . ASP A 1 38 ? 7.652 -6.112 7.082 1.00 30.22 38 ASP A CA 17
ATOM 18055 C C . ASP A 1 38 ? 7.703 -5.055 8.192 1.00 14.45 38 ASP A C 17
ATOM 18056 O O . ASP A 1 38 ? 8.147 -5.326 9.309 1.00 22.23 38 ASP A O 17
ATOM 18065 N N . ALA A 1 39 ? 7.219 -3.859 7.886 1.00 74.51 39 ALA A N 17
ATOM 18066 C CA . ALA A 1 39 ? 7.209 -2.776 8.855 1.00 70.32 39 ALA A CA 17
ATOM 18067 C C . ALA A 1 39 ? 6.186 -2.990 9.994 1.00 20.32 39 ALA A C 17
ATOM 18068 O O . ALA A 1 39 ? 6.390 -2.497 11.109 1.00 54.53 39 ALA A O 17
ATOM 18075 N N . ALA A 1 40 ? 5.109 -3.729 9.729 1.00 1.41 40 ALA A N 17
ATOM 18076 C CA . ALA A 1 40 ? 4.045 -3.896 10.740 1.00 53.03 40 ALA A CA 17
ATOM 18077 C C . ALA A 1 40 ? 3.629 -5.360 10.962 1.00 33.30 40 ALA A C 17
ATOM 18078 O O . ALA A 1 40 ? 2.835 -5.654 11.853 1.00 61.02 40 ALA A O 17
ATOM 18085 N N . GLY A 1 41 ? 4.169 -6.249 10.168 1.00 71.10 41 GLY A N 17
ATOM 18086 C CA . GLY A 1 41 ? 3.801 -7.654 10.203 1.00 32.02 41 GLY A CA 17
ATOM 18087 C C . GLY A 1 41 ? 2.346 -7.843 9.858 1.00 3.52 41 GLY A C 17
ATOM 18088 O O . GLY A 1 41 ? 1.594 -8.519 10.582 1.00 5.34 41 GLY A O 17
ATOM 18092 N N . LEU A 1 42 ? 1.950 -7.225 8.767 1.00 53.32 42 LEU A N 17
ATOM 18093 C CA . LEU A 1 42 ? 0.601 -7.270 8.270 1.00 23.22 42 LEU A CA 17
ATOM 18094 C C . LEU A 1 42 ? 0.329 -8.720 7.824 1.00 35.22 42 LEU A C 17
ATOM 18095 O O . LEU A 1 42 ? 1.199 -9.348 7.224 1.00 25.13 42 LEU A O 17
ATOM 18111 N N . HIS A 1 43 ? -0.846 -9.243 8.126 1.00 21.02 43 HIS A N 17
ATOM 18112 C CA . HIS A 1 43 ? -1.146 -10.650 7.839 1.00 63.44 43 HIS A CA 17
ATOM 18113 C C . HIS A 1 43 ? -1.175 -10.987 6.353 1.00 0.41 43 HIS A C 17
ATOM 18114 O O . HIS A 1 43 ? -0.467 -11.899 5.914 1.00 72.04 43 HIS A O 17
ATOM 18129 N N . SER A 1 44 ? -1.950 -10.267 5.576 1.00 61.34 44 SER A N 17
ATOM 18130 C CA . SER A 1 44 ? -2.056 -10.565 4.164 1.00 42.00 44 SER A CA 17
ATOM 18131 C C . SER A 1 44 ? -2.711 -9.421 3.428 1.00 31.20 44 SER A C 17
ATOM 18132 O O . SER A 1 44 ? -3.476 -8.656 4.011 1.00 51.31 44 SER A O 17
ATOM 18140 N N . LEU A 1 45 ? -2.405 -9.306 2.164 1.00 63.44 45 LEU A N 17
ATOM 18141 C CA . LEU A 1 45 ? -2.997 -8.294 1.331 1.00 51.03 45 LEU A CA 17
ATOM 18142 C C . LEU A 1 45 ? -3.649 -8.949 0.151 1.00 65.32 45 LEU A C 17
ATOM 18143 O O . LEU A 1 45 ? -3.146 -9.946 -0.386 1.00 54.32 45 LEU A O 17
ATOM 18159 N N . GLU A 1 46 ? -4.737 -8.401 -0.243 1.00 1.13 46 GLU A N 17
ATOM 18160 C CA . GLU A 1 46 ? -5.515 -8.868 -1.349 1.00 2.53 46 GLU A CA 17
ATOM 18161 C C . GLU A 1 46 ? -6.476 -7.773 -1.707 1.00 62.10 46 GLU A C 17
ATOM 18162 O O . GLU A 1 46 ? -6.702 -6.867 -0.892 1.00 61.03 46 GLU A O 17
ATOM 18174 N N . GLU A 1 47 ? -7.029 -7.829 -2.876 1.00 55.14 47 GLU A N 17
ATOM 18175 C CA . GLU A 1 47 ? -7.901 -6.775 -3.339 1.00 73.24 47 GLU A CA 17
ATOM 18176 C C . GLU A 1 47 ? -9.202 -6.751 -2.565 1.00 55.44 47 GLU A C 17
ATOM 18177 O O . GLU A 1 47 ? -9.648 -7.772 -2.022 1.00 10.54 47 GLU A O 17
ATOM 18189 N N . GLY A 1 48 ? -9.791 -5.594 -2.506 1.00 2.34 48 GLY A N 17
ATOM 18190 C CA . GLY A 1 48 ? -11.031 -5.421 -1.778 1.00 33.22 48 GLY A CA 17
ATOM 18191 C C . GLY A 1 48 ? -10.811 -5.088 -0.308 1.00 64.32 48 GLY A C 17
ATOM 18192 O O . GLY A 1 48 ? -11.764 -4.816 0.424 1.00 24.34 48 GLY A O 17
ATOM 18196 N N . GLN A 1 49 ? -9.564 -5.115 0.124 1.00 12.11 49 GLN A N 17
ATOM 18197 C CA . GLN A 1 49 ? -9.206 -4.839 1.497 1.00 73.25 49 GLN A CA 17
ATOM 18198 C C . GLN A 1 49 ? -8.847 -3.400 1.712 1.00 71.14 49 GLN A C 17
ATOM 18199 O O . GLN A 1 49 ? -7.906 -2.901 1.109 1.00 52.13 49 GLN A O 17
ATOM 18213 N N . ASP A 1 50 ? -9.592 -2.732 2.562 1.00 41.45 50 ASP A N 17
ATOM 18214 C CA . ASP A 1 50 ? -9.237 -1.361 2.932 1.00 34.24 50 ASP A CA 17
ATOM 18215 C C . ASP A 1 50 ? -8.028 -1.372 3.809 1.00 61.54 50 ASP A C 17
ATOM 18216 O O . ASP A 1 50 ? -7.925 -2.193 4.746 1.00 1.34 50 ASP A O 17
ATOM 18225 N N . VAL A 1 51 ? -7.129 -0.485 3.543 1.00 73.12 51 VAL A N 17
ATOM 18226 C CA . VAL A 1 51 ? -5.900 -0.460 4.237 1.00 5.21 51 VAL A CA 17
ATOM 18227 C C . VAL A 1 51 ? -5.488 0.974 4.559 1.00 74.31 51 VAL A C 17
ATOM 18228 O O . VAL A 1 51 ? -5.894 1.931 3.899 1.00 62.02 51 VAL A O 17
ATOM 18241 N N . ILE A 1 52 ? -4.742 1.096 5.581 1.00 65.31 52 ILE A N 17
ATOM 18242 C CA . ILE A 1 52 ? -4.238 2.339 6.074 1.00 31.00 52 ILE A CA 17
ATOM 18243 C C . ILE A 1 52 ? -2.740 2.287 5.920 1.00 30.04 52 ILE A C 17
ATOM 18244 O O . ILE A 1 52 ? -2.131 1.252 6.220 1.00 75.30 52 ILE A O 17
ATOM 18260 N N . PHE A 1 53 ? -2.148 3.341 5.437 1.00 62.43 53 PHE A N 17
ATOM 18261 C CA . PHE A 1 53 ? -0.707 3.357 5.289 1.00 52.45 53 PHE A CA 17
ATOM 18262 C C . PHE A 1 53 ? -0.186 4.756 5.360 1.00 43.12 53 PHE A C 17
ATOM 18263 O O . PHE A 1 53 ? -0.966 5.719 5.475 1.00 4.01 53 PHE A O 17
ATOM 18280 N N . ASP A 1 54 ? 1.113 4.874 5.286 1.00 75.44 54 ASP A N 17
ATOM 18281 C CA . ASP A 1 54 ? 1.754 6.138 5.194 1.00 4.24 54 ASP A CA 17
ATOM 18282 C C . ASP A 1 54 ? 2.495 6.132 3.891 1.00 74.13 54 ASP A C 17
ATOM 18283 O O . ASP A 1 54 ? 2.791 5.055 3.350 1.00 33.41 54 ASP A O 17
ATOM 18292 N N . LEU A 1 55 ? 2.781 7.268 3.370 1.00 11.12 55 LEU A N 17
ATOM 18293 C CA . LEU A 1 55 ? 3.380 7.357 2.059 1.00 63.23 55 LEU A CA 17
ATOM 18294 C C . LEU A 1 55 ? 4.518 8.331 2.030 1.00 34.43 55 LEU A C 17
ATOM 18295 O O . LEU A 1 55 ? 4.451 9.383 2.626 1.00 12.41 55 LEU A O 17
ATOM 18311 N N . GLU A 1 56 ? 5.557 7.953 1.363 1.00 51.12 56 GLU A N 17
ATOM 18312 C CA . GLU A 1 56 ? 6.691 8.806 1.140 1.00 25.13 56 GLU A CA 17
ATOM 18313 C C . GLU A 1 56 ? 6.965 8.818 -0.346 1.00 34.22 56 GLU A C 17
ATOM 18314 O O . GLU A 1 56 ? 6.643 7.852 -1.057 1.00 22.43 56 GLU A O 17
ATOM 18326 N N . GLU A 1 57 ? 7.515 9.884 -0.814 1.00 3.23 57 GLU A N 17
ATOM 18327 C CA . GLU A 1 57 ? 7.740 10.067 -2.207 1.00 71.33 57 GLU A CA 17
ATOM 18328 C C . GLU A 1 57 ? 9.116 9.540 -2.614 1.00 43.23 57 GLU A C 17
ATOM 18329 O O . GLU A 1 57 ? 10.148 9.987 -2.107 1.00 10.23 57 GLU A O 17
ATOM 18341 N N . LYS A 1 58 ? 9.113 8.595 -3.524 1.00 11.33 58 LYS A N 17
ATOM 18342 C CA . LYS A 1 58 ? 10.321 8.007 -4.055 1.00 63.24 58 LYS A CA 17
ATOM 18343 C C . LYS A 1 58 ? 10.757 8.795 -5.278 1.00 21.42 58 LYS A C 17
ATOM 18344 O O . LYS A 1 58 ? 10.500 8.398 -6.428 1.00 53.13 58 LYS A O 17
ATOM 18363 N N . GLN A 1 59 ? 11.298 9.981 -5.015 1.00 22.14 59 GLN A N 17
ATOM 18364 C CA . GLN A 1 59 ? 11.811 10.906 -6.043 1.00 32.44 59 GLN A CA 17
ATOM 18365 C C . GLN A 1 59 ? 10.720 11.373 -7.044 1.00 73.03 59 GLN A C 17
ATOM 18366 O O . GLN A 1 59 ? 11.018 12.055 -8.023 1.00 60.53 59 GLN A O 17
ATOM 18380 N N . GLY A 1 60 ? 9.474 11.039 -6.764 1.00 11.12 60 GLY A N 17
ATOM 18381 C CA . GLY A 1 60 ? 8.379 11.382 -7.650 1.00 64.21 60 GLY A CA 17
ATOM 18382 C C . GLY A 1 60 ? 7.368 10.258 -7.715 1.00 13.31 60 GLY A C 17
ATOM 18383 O O . GLY A 1 60 ? 6.194 10.473 -8.020 1.00 40.32 60 GLY A O 17
ATOM 18387 N N . LYS A 1 61 ? 7.840 9.055 -7.422 1.00 15.42 61 LYS A N 17
ATOM 18388 C CA . LYS A 1 61 ? 7.016 7.865 -7.390 1.00 61.02 61 LYS A CA 17
ATOM 18389 C C . LYS A 1 61 ? 6.434 7.724 -5.970 1.00 33.11 61 LYS A C 17
ATOM 18390 O O . LYS A 1 61 ? 6.938 8.342 -5.040 1.00 41.31 61 LYS A O 17
ATOM 18409 N N . ALA A 1 62 ? 5.400 6.938 -5.801 1.00 14.12 62 ALA A N 17
ATOM 18410 C CA . ALA A 1 62 ? 4.763 6.806 -4.505 1.00 60.14 62 ALA A CA 17
ATOM 18411 C C . ALA A 1 62 ? 4.783 5.352 -4.014 1.00 24.14 62 ALA A C 17
ATOM 18412 O O . ALA A 1 62 ? 4.357 4.454 -4.735 1.00 12.41 62 ALA A O 17
ATOM 18419 N N . TYR A 1 63 ? 5.273 5.129 -2.783 1.00 42.25 63 TYR A N 17
ATOM 18420 C CA . TYR A 1 63 ? 5.281 3.788 -2.176 1.00 33.42 63 TYR A CA 17
ATOM 18421 C C . TYR A 1 63 ? 4.641 3.794 -0.788 1.00 2.34 63 TYR A C 17
ATOM 18422 O O . TYR A 1 63 ? 4.932 4.657 0.053 1.00 22.30 63 TYR A O 17
ATOM 18440 N N . ALA A 1 64 ? 3.777 2.852 -0.576 1.00 63.21 64 ALA A N 17
ATOM 18441 C CA . ALA A 1 64 ? 3.038 2.706 0.671 1.00 54.31 64 ALA A CA 17
ATOM 18442 C C . ALA A 1 64 ? 3.852 1.947 1.689 1.00 14.24 64 ALA A C 17
ATOM 18443 O O . ALA A 1 64 ? 4.502 0.935 1.366 1.00 51.24 64 ALA A O 17
ATOM 18450 N N . VAL A 1 65 ? 3.822 2.438 2.906 1.00 65.12 65 VAL A N 17
ATOM 18451 C CA . VAL A 1 65 ? 4.536 1.853 4.026 1.00 51.11 65 VAL A CA 17
ATOM 18452 C C . VAL A 1 65 ? 3.674 1.900 5.260 1.00 50.42 65 VAL A C 17
ATOM 18453 O O . VAL A 1 65 ? 2.653 2.578 5.264 1.00 53.32 65 VAL A O 17
ATOM 18466 N N . ASN A 1 66 ? 4.093 1.178 6.302 1.00 42.10 66 ASN A N 17
ATOM 18467 C CA . ASN A 1 66 ? 3.387 1.126 7.597 1.00 44.44 66 ASN A CA 17
ATOM 18468 C C . ASN A 1 66 ? 1.942 0.683 7.399 1.00 20.21 66 ASN A C 17
ATOM 18469 O O . ASN A 1 66 ? 1.001 1.452 7.619 1.00 54.12 66 ASN A O 17
ATOM 18480 N N . LEU A 1 67 ? 1.758 -0.516 6.928 1.00 73.34 67 LEU A N 17
ATOM 18481 C CA . LEU A 1 67 ? 0.422 -0.951 6.624 1.00 75.33 67 LEU A CA 17
ATOM 18482 C C . LEU A 1 67 ? -0.348 -1.367 7.837 1.00 72.14 67 LEU A C 17
ATOM 18483 O O . LEU A 1 67 ? 0.176 -1.998 8.753 1.00 22.23 67 LEU A O 17
ATOM 18499 N N . ARG A 1 68 ? -1.582 -1.014 7.822 1.00 13.11 68 ARG A N 17
ATOM 18500 C CA . ARG A 1 68 ? -2.517 -1.387 8.822 1.00 61.20 68 ARG A CA 17
ATOM 18501 C C . ARG A 1 68 ? -3.810 -1.660 8.098 1.00 41.13 68 ARG A C 17
ATOM 18502 O O . ARG A 1 68 ? -4.228 -0.858 7.296 1.00 1.33 68 ARG A O 17
ATOM 18523 N N . ILE A 1 69 ? -4.433 -2.756 8.348 1.00 50.22 69 ILE A N 17
ATOM 18524 C CA . ILE A 1 69 ? -5.678 -3.019 7.679 1.00 73.12 69 ILE A CA 17
ATOM 18525 C C . ILE A 1 69 ? -6.853 -2.495 8.452 1.00 72.25 69 ILE A C 17
ATOM 18526 O O . ILE A 1 69 ? -6.783 -2.372 9.679 1.00 1.03 69 ILE A O 17
ATOM 18542 N N . LYS A 1 70 ? -7.880 -2.108 7.732 1.00 31.35 70 LYS A N 17
ATOM 18543 C CA . LYS A 1 70 ? -9.127 -1.666 8.325 1.00 73.10 70 LYS A CA 17
ATOM 18544 C C . LYS A 1 70 ? -9.709 -2.755 9.249 1.00 3.34 70 LYS A C 17
ATOM 18545 O O . LYS A 1 70 ? -10.307 -3.727 8.736 1.00 37.82 70 LYS A O 17
ATOM 18565 N N . MET A 1 1 ? 5.160 14.295 4.332 1.00 4.15 1 MET A N 18
ATOM 18566 C CA . MET A 1 1 ? 4.852 12.872 4.194 1.00 14.41 1 MET A CA 18
ATOM 18567 C C . MET A 1 1 ? 3.395 12.658 4.454 1.00 71.43 1 MET A C 18
ATOM 18568 O O . MET A 1 1 ? 2.893 13.051 5.505 1.00 45.22 1 MET A O 18
ATOM 18584 N N . ALA A 1 2 ? 2.713 12.059 3.513 1.00 74.34 2 ALA A N 18
ATOM 18585 C CA . ALA A 1 2 ? 1.310 11.775 3.669 1.00 22.35 2 ALA A CA 18
ATOM 18586 C C . ALA A 1 2 ? 1.136 10.612 4.634 1.00 11.34 2 ALA A C 18
ATOM 18587 O O . ALA A 1 2 ? 1.397 9.459 4.294 1.00 22.32 2 ALA A O 18
ATOM 18594 N N . THR A 1 3 ? 0.758 10.926 5.838 1.00 21.31 3 THR A N 18
ATOM 18595 C CA . THR A 1 3 ? 0.600 9.949 6.872 1.00 25.41 3 THR A CA 18
ATOM 18596 C C . THR A 1 3 ? -0.862 9.568 7.067 1.00 10.44 3 THR A C 18
ATOM 18597 O O . THR A 1 3 ? -1.760 10.413 6.898 1.00 31.41 3 THR A O 18
ATOM 18608 N N . ASN A 1 4 ? -1.082 8.302 7.410 1.00 11.15 4 ASN A N 18
A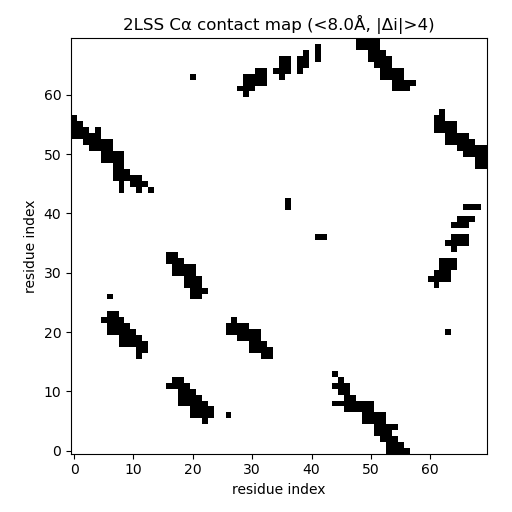TOM 18609 C CA . ASN A 1 4 ? -2.418 7.700 7.614 1.00 54.41 4 ASN A CA 18
ATOM 18610 C C . ASN A 1 4 ? -3.294 7.906 6.384 1.00 13.11 4 ASN A C 18
ATOM 18611 O O . ASN A 1 4 ? -4.127 8.822 6.326 1.00 14.54 4 ASN A O 18
ATOM 18622 N N . ILE A 1 5 ? -3.043 7.126 5.389 1.00 31.00 5 ILE A N 18
ATOM 18623 C CA . ILE A 1 5 ? -3.755 7.210 4.153 1.00 72.44 5 ILE A CA 18
ATOM 18624 C C . ILE A 1 5 ? -4.741 6.102 4.046 1.00 60.00 5 ILE A C 18
ATOM 18625 O O . ILE A 1 5 ? -4.473 4.989 4.456 1.00 73.35 5 ILE A O 18
ATOM 18641 N N . VAL A 1 6 ? -5.850 6.410 3.486 1.00 52.42 6 VAL A N 18
ATOM 18642 C CA . VAL A 1 6 ? -6.873 5.454 3.243 1.00 15.31 6 VAL A CA 18
ATOM 18643 C C . VAL A 1 6 ? -6.756 4.941 1.827 1.00 2.30 6 VAL A C 18
ATOM 18644 O O . VAL A 1 6 ? -6.403 5.694 0.915 1.00 74.24 6 VAL A O 18
ATOM 18657 N N . GLY A 1 7 ? -6.977 3.683 1.656 1.00 1.32 7 GLY A N 18
ATOM 18658 C CA . GLY A 1 7 ? -7.127 3.156 0.354 1.00 35.41 7 GLY A CA 18
ATOM 18659 C C . GLY A 1 7 ? -7.446 1.712 0.333 1.00 55.41 7 GLY A C 18
ATOM 18660 O O . GLY A 1 7 ? -7.280 1.017 1.311 1.00 4.25 7 GLY A O 18
ATOM 18664 N N . LYS A 1 8 ? -7.939 1.280 -0.766 1.00 33.42 8 LYS A N 18
ATOM 18665 C CA . LYS A 1 8 ? -8.265 -0.082 -0.989 1.00 62.42 8 LYS A CA 18
ATOM 18666 C C . LYS A 1 8 ? -7.113 -0.747 -1.702 1.00 64.43 8 LYS A C 18
ATOM 18667 O O . LYS A 1 8 ? -6.520 -0.160 -2.631 1.00 20.32 8 LYS A O 18
ATOM 18686 N N . VAL A 1 9 ? -6.784 -1.941 -1.279 1.00 50.32 9 VAL A N 18
ATOM 18687 C CA . VAL A 1 9 ? -5.771 -2.715 -1.937 1.00 31.42 9 VAL A CA 18
ATOM 18688 C C . VAL A 1 9 ? -6.304 -3.108 -3.296 1.00 12.11 9 VAL A C 18
ATOM 18689 O O . VAL A 1 9 ? -7.186 -3.976 -3.412 1.00 24.44 9 VAL A O 18
ATOM 18702 N N . LYS A 1 10 ? -5.826 -2.404 -4.291 1.00 3.41 10 LYS A N 18
ATOM 18703 C CA . LYS A 1 10 ? -6.204 -2.617 -5.670 1.00 55.21 10 LYS A CA 18
ATOM 18704 C C . LYS A 1 10 ? -5.858 -4.042 -6.104 1.00 20.41 10 LYS A C 18
ATOM 18705 O O . LYS A 1 10 ? -6.666 -4.724 -6.747 1.00 11.42 10 LYS A O 18
ATOM 18724 N N . TRP A 1 11 ? -4.662 -4.462 -5.751 1.00 22.22 11 TRP A N 18
ATOM 18725 C CA . TRP A 1 11 ? -4.180 -5.829 -5.954 1.00 32.43 11 TRP A CA 18
ATOM 18726 C C . TRP A 1 11 ? -2.860 -5.979 -5.269 1.00 21.22 11 TRP A C 18
ATOM 18727 O O . TRP A 1 11 ? -2.222 -4.973 -4.938 1.00 21.23 11 TRP A O 18
ATOM 18748 N N . TYR A 1 12 ? -2.456 -7.201 -5.052 1.00 23.43 12 TYR A N 18
ATOM 18749 C CA . TYR A 1 12 ? -1.175 -7.493 -4.446 1.00 4.44 12 TYR A CA 18
ATOM 18750 C C . TYR A 1 12 ? -0.780 -8.911 -4.742 1.00 22.12 12 TYR A C 18
ATOM 18751 O O . TYR A 1 12 ? -1.450 -9.851 -4.320 1.00 15.31 12 TYR A O 18
ATOM 18769 N N . ASN A 1 13 ? 0.287 -9.070 -5.462 1.00 13.23 13 ASN A N 18
ATOM 18770 C CA . ASN A 1 13 ? 0.797 -10.387 -5.743 1.00 31.50 13 ASN A CA 18
ATOM 18771 C C . ASN A 1 13 ? 1.831 -10.722 -4.714 1.00 54.41 13 ASN A C 18
ATOM 18772 O O . ASN A 1 13 ? 2.935 -10.180 -4.737 1.00 21.31 13 ASN A O 18
ATOM 18783 N N . SER A 1 14 ? 1.470 -11.597 -3.804 1.00 2.42 14 SER A N 18
ATOM 18784 C CA . SER A 1 14 ? 2.301 -11.968 -2.675 1.00 40.30 14 SER A CA 18
ATOM 18785 C C . SER A 1 14 ? 3.647 -12.567 -3.089 1.00 41.40 14 SER A C 18
ATOM 18786 O O . SER A 1 14 ? 4.646 -12.369 -2.425 1.00 64.33 14 SER A O 18
ATOM 18794 N N . THR A 1 15 ? 3.674 -13.259 -4.191 1.00 53.31 15 THR A N 18
ATOM 18795 C CA . THR A 1 15 ? 4.893 -13.853 -4.665 1.00 72.33 15 THR A CA 18
ATOM 18796 C C . THR A 1 15 ? 5.810 -12.782 -5.313 1.00 51.10 15 THR A C 18
ATOM 18797 O O . THR A 1 15 ? 7.023 -12.946 -5.389 1.00 73.22 15 THR A O 18
ATOM 18808 N N . LYS A 1 16 ? 5.229 -11.670 -5.744 1.00 62.13 16 LYS A N 18
ATOM 18809 C CA . LYS A 1 16 ? 6.031 -10.621 -6.359 1.00 44.23 16 LYS A CA 18
ATOM 18810 C C . LYS A 1 16 ? 6.288 -9.494 -5.376 1.00 71.14 16 LYS A C 18
ATOM 18811 O O . LYS A 1 16 ? 7.097 -8.620 -5.640 1.00 12.53 16 LYS A O 18
ATOM 18830 N N . ASN A 1 17 ? 5.613 -9.549 -4.225 1.00 20.25 17 ASN A N 18
ATOM 18831 C CA . ASN A 1 17 ? 5.730 -8.534 -3.170 1.00 65.02 17 ASN A CA 18
ATOM 18832 C C . ASN A 1 17 ? 5.451 -7.113 -3.678 1.00 51.42 17 ASN A C 18
ATOM 18833 O O . ASN A 1 17 ? 5.959 -6.129 -3.128 1.00 51.15 17 ASN A O 18
ATOM 18844 N N . PHE A 1 18 ? 4.605 -7.016 -4.689 1.00 2.44 18 PHE A N 18
ATOM 18845 C CA . PHE A 1 18 ? 4.181 -5.742 -5.255 1.00 15.21 18 PHE A CA 18
ATOM 18846 C C . PHE A 1 18 ? 2.690 -5.737 -5.476 1.00 33.41 18 PHE A C 18
ATOM 18847 O O . PHE A 1 18 ? 2.069 -6.801 -5.641 1.00 12.11 18 PHE A O 18
ATOM 18864 N N . GLY A 1 19 ? 2.129 -4.566 -5.470 1.00 23.54 19 GLY A N 18
ATOM 18865 C CA . GLY A 1 19 ? 0.738 -4.385 -5.722 1.00 63.13 19 GLY A CA 18
ATOM 18866 C C . GLY A 1 19 ? 0.416 -2.926 -5.758 1.00 55.54 19 GLY A C 18
ATOM 18867 O O . GLY A 1 19 ? 1.319 -2.106 -5.712 1.00 72.23 19 GLY A O 18
ATOM 18871 N N . PHE A 1 20 ? -0.841 -2.594 -5.815 1.00 0.50 20 PHE A N 18
ATOM 18872 C CA . PHE A 1 20 ? -1.276 -1.208 -5.828 1.00 73.14 20 PHE A CA 18
ATOM 18873 C C . PHE A 1 20 ? -2.380 -0.977 -4.850 1.00 2.20 20 PHE A C 18
ATOM 18874 O O . PHE A 1 20 ? -3.092 -1.908 -4.473 1.00 30.30 20 PHE A O 18
ATOM 18891 N N . ILE A 1 21 ? -2.528 0.264 -4.448 1.00 74.43 21 ILE A N 18
ATOM 18892 C CA . ILE A 1 21 ? -3.512 0.674 -3.465 1.00 3.43 21 ILE A CA 18
ATOM 18893 C C . ILE A 1 21 ? -3.995 2.082 -3.795 1.00 50.42 21 ILE A C 18
ATOM 18894 O O . ILE A 1 21 ? -3.187 2.965 -4.042 1.00 13.51 21 ILE A O 18
ATOM 18910 N N . GLU A 1 22 ? -5.292 2.269 -3.859 1.00 61.13 22 GLU A N 18
ATOM 18911 C CA . GLU A 1 22 ? -5.857 3.602 -3.970 1.00 33.41 22 GLU A CA 18
ATOM 18912 C C . GLU A 1 22 ? -7.147 3.633 -3.202 1.00 52.51 22 GLU A C 18
ATOM 18913 O O . GLU A 1 22 ? -7.830 2.616 -3.107 1.00 33.43 22 GLU A O 18
ATOM 18925 N N . GLN A 1 23 ? -7.489 4.753 -2.648 1.00 32.32 23 GLN A N 18
ATOM 18926 C CA . GLN A 1 23 ? -8.768 4.858 -1.981 1.00 50.04 23 GLN A CA 18
ATOM 18927 C C . GLN A 1 23 ? -9.839 5.078 -2.975 1.00 43.23 23 GLN A C 18
ATOM 18928 O O . GLN A 1 23 ? -9.602 5.661 -4.042 1.00 43.40 23 GLN A O 18
ATOM 18942 N N . ASP A 1 24 ? -11.008 4.631 -2.621 1.00 3.23 24 ASP A N 18
ATOM 18943 C CA . ASP A 1 24 ? -12.220 4.770 -3.417 1.00 40.13 24 ASP A CA 18
ATOM 18944 C C . ASP A 1 24 ? -12.545 6.234 -3.663 1.00 74.53 24 ASP A C 18
ATOM 18945 O O . ASP A 1 24 ? -13.347 6.576 -4.538 1.00 34.30 24 ASP A O 18
ATOM 18954 N N . ASN A 1 25 ? -11.913 7.095 -2.898 1.00 70.12 25 ASN A N 18
ATOM 18955 C CA . ASN A 1 25 ? -12.128 8.514 -3.002 1.00 15.01 25 ASN A CA 18
ATOM 18956 C C . ASN A 1 25 ? -11.186 9.118 -4.043 1.00 1.50 25 ASN A C 18
ATOM 18957 O O . ASN A 1 25 ? -11.115 10.333 -4.189 1.00 35.10 25 ASN A O 18
ATOM 18968 N N . GLY A 1 26 ? -10.448 8.263 -4.760 1.00 42.44 26 GLY A N 18
ATOM 18969 C CA . GLY A 1 26 ? -9.592 8.756 -5.814 1.00 25.12 26 GLY A CA 18
ATOM 18970 C C . GLY A 1 26 ? -8.189 9.053 -5.347 1.00 3.02 26 GLY A C 18
ATOM 18971 O O . GLY A 1 26 ? -7.684 10.148 -5.567 1.00 53.24 26 GLY A O 18
ATOM 18975 N N . GLY A 1 27 ? -7.564 8.105 -4.681 1.00 64.13 27 GLY A N 18
ATOM 18976 C CA . GLY A 1 27 ? -6.189 8.318 -4.225 1.00 50.11 27 GLY A CA 18
ATOM 18977 C C . GLY A 1 27 ? -5.188 8.025 -5.342 1.00 61.13 27 GLY A C 18
ATOM 18978 O O . GLY A 1 27 ? -5.550 7.389 -6.335 1.00 31.13 27 GLY A O 18
ATOM 18982 N N . LYS A 1 28 ? -3.949 8.490 -5.192 1.00 62.24 28 LYS A N 18
ATOM 18983 C CA . LYS A 1 28 ? -2.911 8.273 -6.213 1.00 2.03 28 LYS A CA 18
ATOM 18984 C C . LYS A 1 28 ? -2.551 6.802 -6.358 1.00 12.13 28 LYS A C 18
ATOM 18985 O O . LYS A 1 28 ? -2.769 6.005 -5.443 1.00 50.23 28 LYS A O 18
ATOM 19004 N N . ASP A 1 29 ? -1.997 6.448 -7.507 1.00 71.43 29 ASP A N 18
ATOM 19005 C CA . ASP A 1 29 ? -1.540 5.090 -7.735 1.00 33.00 29 ASP A CA 18
ATOM 19006 C C . ASP A 1 29 ? -0.212 4.875 -7.063 1.00 41.15 29 ASP A C 18
ATOM 19007 O O . ASP A 1 29 ? 0.857 5.180 -7.627 1.00 15.35 29 ASP A O 18
ATOM 19016 N N . VAL A 1 30 ? -0.279 4.432 -5.856 1.00 34.43 30 VAL A N 18
ATOM 19017 C CA . VAL A 1 30 ? 0.880 4.136 -5.080 1.00 73.45 30 VAL A CA 18
ATOM 19018 C C . VAL A 1 30 ? 1.037 2.624 -4.986 1.00 1.31 30 VAL A C 18
ATOM 19019 O O . VAL A 1 30 ? 0.044 1.897 -4.779 1.00 23.43 30 VAL A O 18
ATOM 19032 N N . PHE A 1 31 ? 2.249 2.136 -5.168 1.00 14.22 31 PHE A N 18
ATOM 19033 C CA . PHE A 1 31 ? 2.446 0.716 -5.143 1.00 63.20 31 PHE A CA 18
ATOM 19034 C C . PHE A 1 31 ? 2.796 0.256 -3.756 1.00 32.44 31 PHE A C 18
ATOM 19035 O O . PHE A 1 31 ? 3.499 0.945 -3.018 1.00 63.42 31 PHE A O 18
ATOM 19052 N N . VAL A 1 32 ? 2.303 -0.879 -3.397 1.00 30.45 32 VAL A N 18
ATOM 19053 C CA . VAL A 1 32 ? 2.596 -1.448 -2.125 1.00 45.21 32 VAL A CA 18
ATOM 19054 C C . VAL A 1 32 ? 3.689 -2.496 -2.303 1.00 1.24 32 VAL A C 18
ATOM 19055 O O . VAL A 1 32 ? 3.773 -3.158 -3.349 1.00 15.23 32 VAL A O 18
ATOM 19068 N N . HIS A 1 33 ? 4.529 -2.614 -1.325 1.00 34.44 33 HIS A N 18
ATOM 19069 C CA . HIS A 1 33 ? 5.635 -3.520 -1.370 1.00 71.52 33 HIS A CA 18
ATOM 19070 C C . HIS A 1 33 ? 5.714 -4.246 -0.031 1.00 10.35 33 HIS A C 18
ATOM 19071 O O . HIS A 1 33 ? 5.159 -3.767 0.945 1.00 43.41 33 HIS A O 18
ATOM 19086 N N . LYS A 1 34 ? 6.407 -5.380 0.030 1.00 53.31 34 LYS A N 18
ATOM 19087 C CA . LYS A 1 34 ? 6.434 -6.177 1.258 1.00 21.13 34 LYS A CA 18
ATOM 19088 C C . LYS A 1 34 ? 7.182 -5.481 2.395 1.00 11.02 34 LYS A C 18
ATOM 19089 O O . LYS A 1 34 ? 7.004 -5.812 3.556 1.00 42.45 34 LYS A O 18
ATOM 19108 N N . SER A 1 35 ? 7.997 -4.501 2.057 1.00 74.22 35 SER A N 18
ATOM 19109 C CA . SER A 1 35 ? 8.614 -3.635 3.074 1.00 4.33 35 SER A CA 18
ATOM 19110 C C . SER A 1 35 ? 7.522 -2.963 3.945 1.00 23.45 35 SER A C 18
ATOM 19111 O O . SER A 1 35 ? 7.775 -2.541 5.078 1.00 2.22 35 SER A O 18
ATOM 19119 N N . ALA A 1 36 ? 6.309 -2.881 3.405 1.00 53.10 36 ALA A N 18
ATOM 19120 C CA . ALA A 1 36 ? 5.181 -2.362 4.123 1.00 32.00 36 ALA A CA 18
ATOM 19121 C C . ALA A 1 36 ? 4.602 -3.426 5.026 1.00 43.21 36 ALA A C 18
ATOM 19122 O O . ALA A 1 36 ? 4.109 -3.125 6.117 1.00 4.23 36 ALA A O 18
ATOM 19129 N N . VAL A 1 37 ? 4.651 -4.677 4.560 1.00 72.42 37 VAL A N 18
ATOM 19130 C CA . VAL A 1 37 ? 4.241 -5.804 5.373 1.00 44.33 37 VAL A CA 18
ATOM 19131 C C . VAL A 1 37 ? 5.171 -5.901 6.533 1.00 23.45 37 VAL A C 18
ATOM 19132 O O . VAL A 1 37 ? 4.741 -5.893 7.635 1.00 21.53 37 VAL A O 18
ATOM 19145 N N . ASP A 1 38 ? 6.461 -5.924 6.256 1.00 13.12 38 ASP A N 18
ATOM 19146 C CA . ASP A 1 38 ? 7.488 -5.995 7.298 1.00 3.11 38 ASP A CA 18
ATOM 19147 C C . ASP A 1 38 ? 7.435 -4.808 8.232 1.00 65.42 38 ASP A C 18
ATOM 19148 O O . ASP A 1 38 ? 7.903 -4.883 9.374 1.00 21.30 38 ASP A O 18
ATOM 19157 N N . ALA A 1 39 ? 6.860 -3.710 7.763 1.00 10.45 39 ALA A N 18
ATOM 19158 C CA . ALA A 1 39 ? 6.691 -2.541 8.601 1.00 51.03 39 ALA A CA 18
ATOM 19159 C C . ALA A 1 39 ? 5.736 -2.821 9.781 1.00 41.33 39 ALA A C 18
ATOM 19160 O O . ALA A 1 39 ? 5.916 -2.284 10.869 1.00 65.45 39 ALA A O 18
ATOM 19167 N N . ALA A 1 40 ? 4.735 -3.672 9.565 1.00 64.34 40 ALA A N 18
ATOM 19168 C CA . ALA A 1 40 ? 3.737 -3.936 10.618 1.00 54.32 40 ALA A CA 18
ATOM 19169 C C . ALA A 1 40 ? 3.494 -5.431 10.844 1.00 33.43 40 ALA A C 18
ATOM 19170 O O . ALA A 1 40 ? 2.682 -5.819 11.692 1.00 54.35 40 ALA A O 18
ATOM 19177 N N . GLY A 1 41 ? 4.196 -6.248 10.100 1.00 44.02 41 GLY A N 18
ATOM 19178 C CA . GLY A 1 41 ? 4.006 -7.686 10.109 1.00 1.42 41 GLY A CA 18
ATOM 19179 C C . GLY A 1 41 ? 2.591 -8.045 9.772 1.00 72.33 41 GLY A C 18
ATOM 19180 O O . GLY A 1 41 ? 1.943 -8.790 10.493 1.00 51.32 41 GLY A O 18
ATOM 19184 N N . LEU A 1 42 ? 2.120 -7.472 8.687 1.00 70.12 42 LEU A N 18
ATOM 19185 C CA . LEU A 1 42 ? 0.778 -7.673 8.188 1.00 22.23 42 LEU A CA 18
ATOM 19186 C C . LEU A 1 42 ? 0.680 -9.151 7.759 1.00 40.40 42 LEU A C 18
ATOM 19187 O O . LEU A 1 42 ? 1.623 -9.677 7.188 1.00 41.24 42 LEU A O 18
ATOM 19203 N N . HIS A 1 43 ? -0.427 -9.816 8.053 1.00 62.30 43 HIS A N 18
ATOM 19204 C CA . HIS A 1 43 ? -0.549 -11.238 7.740 1.00 40.01 43 HIS A CA 18
ATOM 19205 C C . HIS A 1 43 ? -0.492 -11.499 6.236 1.00 5.15 43 HIS A C 18
ATOM 19206 O O . HIS A 1 43 ? 0.338 -12.272 5.771 1.00 60.14 43 HIS A O 18
ATOM 19221 N N . SER A 1 44 ? -1.370 -10.859 5.499 1.00 12.11 44 SER A N 18
ATOM 19222 C CA . SER A 1 44 ? -1.468 -11.071 4.074 1.00 11.34 44 SER A CA 18
ATOM 19223 C C . SER A 1 44 ? -2.341 -10.003 3.441 1.00 54.21 44 SER A C 18
ATOM 19224 O O . SER A 1 44 ? -3.217 -9.435 4.105 1.00 31.30 44 SER A O 18
ATOM 19232 N N . LEU A 1 45 ? -2.098 -9.710 2.187 1.00 44.04 45 LEU A N 18
ATOM 19233 C CA . LEU A 1 45 ? -2.904 -8.744 1.477 1.00 52.52 45 LEU A CA 18
ATOM 19234 C C . LEU A 1 45 ? -3.647 -9.421 0.365 1.00 63.33 45 LEU A C 18
ATOM 19235 O O . LEU A 1 45 ? -3.200 -10.443 -0.162 1.00 53.42 45 LEU A O 18
ATOM 19251 N N . GLU A 1 46 ? -4.762 -8.860 0.020 1.00 33.30 46 GLU A N 18
ATOM 19252 C CA . GLU A 1 46 ? -5.583 -9.318 -1.060 1.00 22.02 46 GLU A CA 18
ATOM 19253 C C . GLU A 1 46 ? -6.365 -8.134 -1.542 1.00 63.01 46 GLU A C 18
ATOM 19254 O O . GLU A 1 46 ? -6.441 -7.120 -0.829 1.00 70.32 46 GLU A O 18
ATOM 19266 N N . GLU A 1 47 ? -6.933 -8.226 -2.704 1.00 20.00 47 GLU A N 18
ATOM 19267 C CA . GLU A 1 47 ? -7.699 -7.136 -3.215 1.00 54.02 47 GLU A CA 18
ATOM 19268 C C . GLU A 1 47 ? -9.030 -7.066 -2.497 1.00 42.35 47 GLU A C 18
ATOM 19269 O O . GLU A 1 47 ? -9.549 -8.083 -2.025 1.00 33.50 47 GLU A O 18
ATOM 19281 N N . GLY A 1 48 ? -9.563 -5.886 -2.401 1.00 5.44 48 GLY A N 18
ATOM 19282 C CA . GLY A 1 48 ? -10.813 -5.688 -1.686 1.00 2.43 48 GLY A CA 18
ATOM 19283 C C . GLY A 1 48 ? -10.597 -5.269 -0.242 1.00 12.35 48 GLY A C 18
ATOM 19284 O O . GLY A 1 48 ? -11.542 -4.899 0.452 1.00 72.41 48 GLY A O 18
ATOM 19288 N N . GLN A 1 49 ? -9.363 -5.340 0.212 1.00 43.33 49 GLN A N 18
ATOM 19289 C CA . GLN A 1 49 ? -9.009 -4.923 1.554 1.00 34.43 49 GLN A CA 18
ATOM 19290 C C . GLN A 1 49 ? -8.881 -3.433 1.626 1.00 25.11 49 GLN A C 18
ATOM 19291 O O . GLN A 1 49 ? -8.289 -2.819 0.752 1.00 41.10 49 GLN A O 18
ATOM 19305 N N . ASP A 1 50 ? -9.430 -2.861 2.641 1.00 72.01 50 ASP A N 18
ATOM 19306 C CA . ASP A 1 50 ? -9.245 -1.468 2.891 1.00 25.14 50 ASP A CA 18
ATOM 19307 C C . ASP A 1 50 ? -8.079 -1.348 3.804 1.00 63.11 50 ASP A C 18
ATOM 19308 O O . ASP A 1 50 ? -8.027 -2.009 4.841 1.00 61.10 50 ASP A O 18
ATOM 19317 N N . VAL A 1 51 ? -7.151 -0.554 3.444 1.00 15.12 51 VAL A N 18
ATOM 19318 C CA . VAL A 1 51 ? -5.941 -0.472 4.169 1.00 34.34 51 VAL A CA 18
ATOM 19319 C C . VAL A 1 51 ? -5.541 0.976 4.407 1.00 70.12 51 VAL A C 18
ATOM 19320 O O . VAL A 1 51 ? -5.944 1.885 3.675 1.00 73.34 51 VAL A O 18
ATOM 19333 N N . ILE A 1 52 ? -4.810 1.169 5.443 1.00 63.13 52 ILE A N 18
ATOM 19334 C CA . ILE A 1 52 ? -4.285 2.433 5.820 1.00 42.02 52 ILE A CA 18
ATOM 19335 C C . ILE A 1 52 ? -2.776 2.311 5.778 1.00 41.31 52 ILE A C 18
ATOM 19336 O O . ILE A 1 52 ? -2.222 1.323 6.262 1.00 11.22 52 ILE A O 18
ATOM 19352 N N . PHE A 1 53 ? -2.126 3.262 5.185 1.00 25.11 53 PHE A N 18
ATOM 19353 C CA . PHE A 1 53 ? -0.687 3.226 5.060 1.00 21.03 53 PHE A CA 18
ATOM 19354 C C . PHE A 1 53 ? -0.132 4.615 5.168 1.00 21.33 53 PHE A C 18
ATOM 19355 O O . PHE A 1 53 ? -0.878 5.569 5.352 1.00 33.01 53 PHE A O 18
ATOM 19372 N N . ASP A 1 54 ? 1.154 4.730 5.050 1.00 23.23 54 ASP A N 18
ATOM 19373 C CA . ASP A 1 54 ? 1.799 6.013 5.046 1.00 31.11 54 ASP A CA 18
ATOM 19374 C C . ASP A 1 54 ? 2.587 6.105 3.793 1.00 53.34 54 ASP A C 18
ATOM 19375 O O . ASP A 1 54 ? 3.138 5.098 3.326 1.00 2.11 54 ASP A O 18
ATOM 19384 N N . LEU A 1 55 ? 2.640 7.258 3.221 1.00 42.40 55 LEU A N 18
ATOM 19385 C CA . LEU A 1 55 ? 3.300 7.411 1.973 1.00 73.22 55 LEU A CA 18
ATOM 19386 C C . LEU A 1 55 ? 4.473 8.340 2.042 1.00 23.45 55 LEU A C 18
ATOM 19387 O O . LEU A 1 55 ? 4.354 9.542 2.322 1.00 24.22 55 LEU A O 18
ATOM 19403 N N . GLU A 1 56 ? 5.581 7.766 1.780 1.00 13.53 56 GLU A N 18
ATOM 19404 C CA . GLU A 1 56 ? 6.825 8.446 1.694 1.00 34.31 56 GLU A CA 18
ATOM 19405 C C . GLU A 1 56 ? 7.149 8.508 0.221 1.00 72.11 56 GLU A C 18
ATOM 19406 O O . GLU A 1 56 ? 7.168 7.471 -0.458 1.00 51.13 56 GLU A O 18
ATOM 19418 N N . GLU A 1 57 ? 7.361 9.679 -0.285 1.00 5.22 57 GLU A N 18
ATOM 19419 C CA . GLU A 1 57 ? 7.523 9.827 -1.695 1.00 75.23 57 GLU A CA 18
ATOM 19420 C C . GLU A 1 57 ? 8.983 9.756 -2.100 1.00 33.15 57 GLU A C 18
ATOM 19421 O O . GLU A 1 57 ? 9.856 10.384 -1.496 1.00 34.32 57 GLU A O 18
ATOM 19433 N N . LYS A 1 58 ? 9.226 8.981 -3.111 1.00 20.33 58 LYS A N 18
ATOM 19434 C CA . LYS A 1 58 ? 10.532 8.727 -3.628 1.00 52.41 58 LYS A CA 18
ATOM 19435 C C . LYS A 1 58 ? 10.730 9.561 -4.894 1.00 61.51 58 LYS A C 18
ATOM 19436 O O . LYS A 1 58 ? 10.511 9.075 -6.006 1.00 15.15 58 LYS A O 18
ATOM 19455 N N . GLN A 1 59 ? 11.066 10.838 -4.698 1.00 20.11 59 GLN A N 18
ATOM 19456 C CA . GLN A 1 59 ? 11.237 11.829 -5.779 1.00 61.42 59 GLN A CA 18
ATOM 19457 C C . GLN A 1 59 ? 9.911 12.076 -6.536 1.00 30.20 59 GLN A C 18
ATOM 19458 O O . GLN A 1 59 ? 9.220 13.068 -6.280 1.00 31.12 59 GLN A O 18
ATOM 19472 N N . GLY A 1 60 ? 9.563 11.171 -7.422 1.00 3.42 60 GLY A N 18
ATOM 19473 C CA . GLY A 1 60 ? 8.324 11.258 -8.149 1.00 63.11 60 GLY A CA 18
ATOM 19474 C C . GLY A 1 60 ? 7.596 9.939 -8.129 1.00 31.12 60 GLY A C 18
ATOM 19475 O O . GLY A 1 60 ? 6.606 9.746 -8.834 1.00 70.25 60 GLY A O 18
ATOM 19479 N N . LYS A 1 61 ? 8.100 9.023 -7.334 1.00 25.11 61 LYS A N 18
ATOM 19480 C CA . LYS A 1 61 ? 7.520 7.726 -7.190 1.00 4.24 61 LYS A CA 18
ATOM 19481 C C . LYS A 1 61 ? 6.922 7.608 -5.793 1.00 24.33 61 LYS A C 18
ATOM 19482 O O . LYS A 1 61 ? 7.355 8.283 -4.876 1.00 41.20 61 LYS A O 18
ATOM 19501 N N . ALA A 1 62 ? 5.954 6.762 -5.638 1.00 51.15 62 ALA A N 18
ATOM 19502 C CA . ALA A 1 62 ? 5.240 6.632 -4.405 1.00 15.33 62 ALA A CA 18
ATOM 19503 C C . ALA A 1 62 ? 5.086 5.167 -4.045 1.00 2.12 62 ALA A C 18
ATOM 19504 O O . ALA A 1 62 ? 4.634 4.368 -4.868 1.00 21.21 62 ALA A O 18
ATOM 19511 N N . TYR A 1 63 ? 5.457 4.812 -2.829 1.00 64.22 63 TYR A N 18
ATOM 19512 C CA . TYR A 1 63 ? 5.308 3.447 -2.360 1.00 43.42 63 TYR A CA 18
ATOM 19513 C C . TYR A 1 63 ? 4.667 3.418 -0.981 1.00 54.22 63 TYR A C 18
ATOM 19514 O O . TYR A 1 63 ? 5.022 4.200 -0.089 1.00 5.23 63 TYR A O 18
ATOM 19532 N N . ALA A 1 64 ? 3.719 2.544 -0.840 1.00 22.54 64 ALA A N 18
ATOM 19533 C CA . ALA A 1 64 ? 2.941 2.394 0.377 1.00 3.23 64 ALA A CA 18
ATOM 19534 C C . ALA A 1 64 ? 3.691 1.578 1.397 1.00 55.22 64 ALA A C 18
ATOM 19535 O O . ALA A 1 64 ? 4.206 0.493 1.090 1.00 23.00 64 ALA A O 18
ATOM 19542 N N . VAL A 1 65 ? 3.748 2.102 2.602 1.00 5.00 65 VAL A N 18
ATOM 19543 C CA . VAL A 1 65 ? 4.413 1.453 3.718 1.00 72.13 65 VAL A CA 18
ATOM 19544 C C . VAL A 1 65 ? 3.602 1.618 4.977 1.00 63.14 65 VAL A C 18
ATOM 19545 O O . VAL A 1 65 ? 2.661 2.406 4.999 1.00 52.10 65 VAL A O 18
ATOM 19558 N N . ASN A 1 66 ? 3.976 0.862 6.008 1.00 34.12 66 ASN A N 18
ATOM 19559 C CA . ASN A 1 66 ? 3.333 0.903 7.332 1.00 55.50 66 ASN A CA 18
ATOM 19560 C C . ASN A 1 66 ? 1.854 0.546 7.207 1.00 33.43 66 ASN A C 18
ATOM 19561 O O . ASN A 1 66 ? 0.971 1.378 7.453 1.00 61.20 66 ASN A O 18
ATOM 19572 N N . LEU A 1 67 ? 1.584 -0.670 6.777 1.00 1.12 67 LEU A N 18
ATOM 19573 C CA . LEU A 1 67 ? 0.219 -1.053 6.511 1.00 73.42 67 LEU A CA 18
ATOM 19574 C C . LEU A 1 67 ? -0.551 -1.405 7.753 1.00 52.41 67 LEU A C 18
ATOM 19575 O O . LEU A 1 67 ? -0.053 -2.060 8.660 1.00 40.24 67 LEU A O 18
ATOM 19591 N N . ARG A 1 68 ? -1.756 -0.966 7.754 1.00 4.31 68 ARG A N 18
ATOM 19592 C CA . ARG A 1 68 ? -2.715 -1.189 8.764 1.00 64.12 68 ARG A CA 18
ATOM 19593 C C . ARG A 1 68 ? -4.028 -1.446 8.078 1.00 23.54 68 ARG A C 18
ATOM 19594 O O . ARG A 1 68 ? -4.385 -0.709 7.200 1.00 71.22 68 ARG A O 18
ATOM 19615 N N . ILE A 1 69 ? -4.740 -2.463 8.441 1.00 21.30 69 ILE A N 18
ATOM 19616 C CA . ILE A 1 69 ? -6.009 -2.695 7.783 1.00 35.31 69 ILE A CA 18
ATOM 19617 C C . ILE A 1 69 ? -7.063 -1.773 8.390 1.00 25.44 69 ILE A C 18
ATOM 19618 O O . ILE A 1 69 ? -7.083 -1.555 9.615 1.00 20.03 69 ILE A O 18
ATOM 19634 N N . LYS A 1 70 ? -7.886 -1.216 7.533 1.00 62.34 70 LYS A N 18
ATOM 19635 C CA . LYS A 1 70 ? -8.914 -0.266 7.910 1.00 4.54 70 LYS A CA 18
ATOM 19636 C C . LYS A 1 70 ? -9.963 -0.950 8.776 1.00 71.24 70 LYS A C 18
ATOM 19637 O O . LYS A 1 70 ? -10.760 -1.752 8.239 1.00 37.80 70 LYS A O 18
ATOM 19657 N N . MET A 1 1 ? 6.045 13.184 4.300 1.00 53.12 1 MET A N 19
ATOM 19658 C CA . MET A 1 1 ? 5.302 12.112 4.978 1.00 1.41 1 MET A CA 19
ATOM 19659 C C . MET A 1 1 ? 3.811 12.409 4.974 1.00 63.40 1 MET A C 19
ATOM 19660 O O . MET A 1 1 ? 3.355 13.290 5.697 1.00 51.34 1 MET A O 19
ATOM 19676 N N . ALA A 1 2 ? 3.066 11.716 4.163 1.00 72.34 2 ALA A N 19
ATOM 19677 C CA . ALA A 1 2 ? 1.629 11.797 4.213 1.00 24.32 2 ALA A CA 19
ATOM 19678 C C . ALA A 1 2 ? 1.182 10.663 5.106 1.00 21.21 2 ALA A C 19
ATOM 19679 O O . ALA A 1 2 ? 1.260 9.502 4.719 1.00 63.50 2 ALA A O 19
ATOM 19686 N N . THR A 1 3 ? 0.786 10.985 6.306 1.00 52.20 3 THR A N 19
ATOM 19687 C CA . THR A 1 3 ? 0.487 9.972 7.287 1.00 3.53 3 THR A CA 19
ATOM 19688 C C . THR A 1 3 ? -0.992 9.631 7.399 1.00 1.30 3 THR A C 19
ATOM 19689 O O . THR A 1 3 ? -1.859 10.516 7.337 1.00 41.12 3 THR A O 19
ATOM 19700 N N . ASN A 1 4 ? -1.241 8.337 7.573 1.00 52.53 4 ASN A N 19
ATOM 19701 C CA . ASN A 1 4 ? -2.565 7.739 7.763 1.00 1.24 4 ASN A CA 19
ATOM 19702 C C . ASN A 1 4 ? -3.469 8.039 6.580 1.00 15.43 4 ASN A C 19
ATOM 19703 O O . ASN A 1 4 ? -4.292 8.957 6.608 1.00 21.32 4 ASN A O 19
ATOM 19714 N N . ILE A 1 5 ? -3.242 7.326 5.525 1.00 73.21 5 ILE A N 19
ATOM 19715 C CA . ILE A 1 5 ? -3.963 7.482 4.291 1.00 30.40 5 ILE A CA 19
ATOM 19716 C C . ILE A 1 5 ? -4.981 6.385 4.131 1.00 45.33 5 ILE A C 19
ATOM 19717 O O . ILE A 1 5 ? -4.789 5.278 4.616 1.00 14.41 5 ILE A O 19
ATOM 19733 N N . VAL A 1 6 ? -6.039 6.703 3.452 1.00 41.42 6 VAL A N 19
ATOM 19734 C CA . VAL A 1 6 ? -7.081 5.774 3.154 1.00 61.02 6 VAL A CA 19
ATOM 19735 C C . VAL A 1 6 ? -6.906 5.242 1.749 1.00 44.14 6 VAL A C 19
ATOM 19736 O O . VAL A 1 6 ? -6.571 5.994 0.828 1.00 40.43 6 VAL A O 19
ATOM 19749 N N . GLY A 1 7 ? -7.073 3.969 1.602 1.00 44.52 7 GLY A N 19
ATOM 19750 C CA . GLY A 1 7 ? -7.169 3.391 0.306 1.00 75.13 7 GLY A CA 19
ATOM 19751 C C . GLY A 1 7 ? -7.453 1.939 0.337 1.00 32.22 7 GLY A C 19
ATOM 19752 O O . GLY A 1 7 ? -7.205 1.277 1.308 1.00 51.11 7 GLY A O 19
ATOM 19756 N N . LYS A 1 8 ? -7.986 1.463 -0.716 1.00 43.41 8 LYS A N 19
ATOM 19757 C CA . LYS A 1 8 ? -8.338 0.094 -0.860 1.00 24.11 8 LYS A CA 19
ATOM 19758 C C . LYS A 1 8 ? -7.278 -0.635 -1.653 1.00 51.42 8 LYS A C 19
ATOM 19759 O O . LYS A 1 8 ? -6.727 -0.097 -2.627 1.00 72.04 8 LYS A O 19
ATOM 19778 N N . VAL A 1 9 ? -6.977 -1.841 -1.228 1.00 35.21 9 VAL A N 19
ATOM 19779 C CA . VAL A 1 9 ? -6.013 -2.668 -1.896 1.00 21.43 9 VAL A CA 19
ATOM 19780 C C . VAL A 1 9 ? -6.515 -3.000 -3.287 1.00 2.12 9 VAL A C 19
ATOM 19781 O O . VAL A 1 9 ? -7.497 -3.738 -3.451 1.00 13.25 9 VAL A O 19
ATOM 19794 N N . LYS A 1 10 ? -5.888 -2.395 -4.267 1.00 2.21 10 LYS A N 19
ATOM 19795 C CA . LYS A 1 10 ? -6.187 -2.632 -5.661 1.00 53.45 10 LYS A CA 19
ATOM 19796 C C . LYS A 1 10 ? -5.824 -4.067 -6.029 1.00 52.42 10 LYS A C 19
ATOM 19797 O O . LYS A 1 10 ? -6.599 -4.765 -6.669 1.00 10.50 10 LYS A O 19
ATOM 19816 N N . TRP A 1 11 ? -4.646 -4.477 -5.615 1.00 63.43 11 TRP A N 19
ATOM 19817 C CA . TRP A 1 11 ? -4.178 -5.868 -5.729 1.00 14.42 11 TRP A CA 19
ATOM 19818 C C . TRP A 1 11 ? -2.858 -6.010 -5.037 1.00 5.51 11 TRP A C 19
ATOM 19819 O O . TRP A 1 11 ? -2.183 -5.009 -4.786 1.00 52.51 11 TRP A O 19
ATOM 19840 N N . TYR A 1 12 ? -2.489 -7.226 -4.727 1.00 63.51 12 TYR A N 19
ATOM 19841 C CA . TYR A 1 12 ? -1.211 -7.498 -4.102 1.00 71.12 12 TYR A CA 19
ATOM 19842 C C . TYR A 1 12 ? -0.742 -8.904 -4.406 1.00 41.22 12 TYR A C 19
ATOM 19843 O O . TYR A 1 12 ? -1.431 -9.887 -4.106 1.00 33.44 12 TYR A O 19
ATOM 19861 N N . ASN A 1 13 ? 0.416 -8.998 -5.002 1.00 0.32 13 ASN A N 19
ATOM 19862 C CA . ASN A 1 13 ? 1.036 -10.271 -5.261 1.00 41.54 13 ASN A CA 19
ATOM 19863 C C . ASN A 1 13 ? 2.325 -10.364 -4.538 1.00 1.44 13 ASN A C 19
ATOM 19864 O O . ASN A 1 13 ? 3.317 -9.722 -4.910 1.00 75.20 13 ASN A O 19
ATOM 19875 N N . SER A 1 14 ? 2.313 -11.154 -3.503 1.00 63.01 14 SER A N 19
ATOM 19876 C CA . SER A 1 14 ? 3.450 -11.406 -2.657 1.00 44.31 14 SER A CA 19
ATOM 19877 C C . SER A 1 14 ? 4.633 -11.929 -3.470 1.00 44.22 14 SER A C 19
ATOM 19878 O O . SER A 1 14 ? 5.779 -11.685 -3.134 1.00 2.22 14 SER A O 19
ATOM 19886 N N . THR A 1 15 ? 4.318 -12.618 -4.552 1.00 62.43 15 THR A N 19
ATOM 19887 C CA . THR A 1 15 ? 5.275 -13.181 -5.476 1.00 25.35 15 THR A CA 19
ATOM 19888 C C . THR A 1 15 ? 6.129 -12.065 -6.123 1.00 64.44 15 THR A C 19
ATOM 19889 O O . THR A 1 15 ? 7.314 -12.247 -6.393 1.00 5.24 15 THR A O 19
ATOM 19900 N N . LYS A 1 16 ? 5.511 -10.914 -6.352 1.00 14.53 16 LYS A N 19
ATOM 19901 C CA . LYS A 1 16 ? 6.205 -9.785 -6.952 1.00 34.25 16 LYS A CA 19
ATOM 19902 C C . LYS A 1 16 ? 6.694 -8.838 -5.873 1.00 44.12 16 LYS A C 19
ATOM 19903 O O . LYS A 1 16 ? 7.434 -7.893 -6.144 1.00 14.41 16 LYS A O 19
ATOM 19922 N N . ASN A 1 17 ? 6.276 -9.128 -4.646 1.00 64.32 17 ASN A N 19
ATOM 19923 C CA . ASN A 1 17 ? 6.610 -8.348 -3.446 1.00 44.33 17 ASN A CA 19
ATOM 19924 C C . ASN A 1 17 ? 6.000 -6.943 -3.517 1.00 12.05 17 ASN A C 19
ATOM 19925 O O . ASN A 1 17 ? 6.464 -6.024 -2.826 1.00 72.11 17 ASN A O 19
ATOM 19936 N N . PHE A 1 18 ? 4.952 -6.772 -4.327 1.00 64.03 18 PHE A N 19
ATOM 19937 C CA . PHE A 1 18 ? 4.289 -5.484 -4.416 1.00 21.31 18 PHE A CA 19
ATOM 19938 C C . PHE A 1 18 ? 2.863 -5.631 -4.915 1.00 75.13 18 PHE A C 19
ATOM 19939 O O . PHE A 1 18 ? 2.411 -6.735 -5.281 1.00 14.45 18 PHE A O 19
ATOM 19956 N N . GLY A 1 19 ? 2.175 -4.530 -4.921 1.00 34.45 19 GLY A N 19
ATOM 19957 C CA . GLY A 1 19 ? 0.834 -4.448 -5.392 1.00 70.40 19 GLY A CA 19
ATOM 19958 C C . GLY A 1 19 ? 0.455 -3.010 -5.519 1.00 43.25 19 GLY A C 19
ATOM 19959 O O . GLY A 1 19 ? 1.322 -2.155 -5.474 1.00 31.53 19 GLY A O 19
ATOM 19963 N N . PHE A 1 20 ? -0.806 -2.729 -5.638 1.00 72.45 20 PHE A N 19
ATOM 19964 C CA . PHE A 1 20 ? -1.284 -1.367 -5.762 1.00 13.44 20 PHE A CA 19
ATOM 19965 C C . PHE A 1 20 ? -2.422 -1.107 -4.827 1.00 35.42 20 PHE A C 19
ATOM 19966 O O . PHE A 1 20 ? -3.149 -2.026 -4.458 1.00 4.12 20 PHE A O 19
ATOM 19983 N N . ILE A 1 21 ? -2.564 0.134 -4.438 1.00 51.22 21 ILE A N 19
ATOM 19984 C CA . ILE A 1 21 ? -3.597 0.572 -3.521 1.00 31.32 21 ILE A CA 19
ATOM 19985 C C . ILE A 1 21 ? -4.096 1.953 -3.950 1.00 22.14 21 ILE A C 19
ATOM 19986 O O . ILE A 1 21 ? -3.293 2.802 -4.310 1.00 3.14 21 ILE A O 19
ATOM 20002 N N . GLU A 1 22 ? -5.397 2.148 -3.983 1.00 45.31 22 GLU A N 19
ATOM 20003 C CA . GLU A 1 22 ? -5.955 3.479 -4.181 1.00 34.43 22 GLU A CA 19
ATOM 20004 C C . GLU A 1 22 ? -7.215 3.562 -3.365 1.00 24.43 22 GLU A C 19
ATOM 20005 O O . GLU A 1 22 ? -7.857 2.544 -3.142 1.00 11.31 22 GLU A O 19
ATOM 20017 N N . GLN A 1 23 ? -7.589 4.718 -2.917 1.00 22.33 23 GLN A N 19
ATOM 20018 C CA . GLN A 1 23 ? -8.843 4.793 -2.221 1.00 55.44 23 GLN A CA 19
ATOM 20019 C C . GLN A 1 23 ? -9.944 4.958 -3.209 1.00 25.03 23 GLN A C 19
ATOM 20020 O O . GLN A 1 23 ? -9.740 5.524 -4.297 1.00 43.23 23 GLN A O 19
ATOM 20034 N N . ASP A 1 24 ? -11.096 4.482 -2.835 1.00 32.42 24 ASP A N 19
ATOM 20035 C CA . ASP A 1 24 ? -12.292 4.549 -3.657 1.00 20.43 24 ASP A CA 19
ATOM 20036 C C . ASP A 1 24 ? -12.621 5.974 -4.051 1.00 43.33 24 ASP A C 19
ATOM 20037 O O . ASP A 1 24 ? -13.197 6.222 -5.113 1.00 4.31 24 ASP A O 19
ATOM 20046 N N . ASN A 1 25 ? -12.217 6.924 -3.216 1.00 52.22 25 ASN A N 19
ATOM 20047 C CA . ASN A 1 25 ? -12.479 8.336 -3.484 1.00 43.23 25 ASN A CA 19
ATOM 20048 C C . ASN A 1 25 ? -11.546 8.889 -4.552 1.00 62.24 25 ASN A C 19
ATOM 20049 O O . ASN A 1 25 ? -11.601 10.066 -4.876 1.00 64.33 25 ASN A O 19
ATOM 20060 N N . GLY A 1 26 ? -10.697 8.044 -5.108 1.00 52.04 26 GLY A N 19
ATOM 20061 C CA . GLY A 1 26 ? -9.822 8.495 -6.147 1.00 52.11 26 GLY A CA 19
ATOM 20062 C C . GLY A 1 26 ? -8.463 8.832 -5.626 1.00 50.03 26 GLY A C 19
ATOM 20063 O O . GLY A 1 26 ? -7.966 9.924 -5.854 1.00 71.44 26 GLY A O 19
ATOM 20067 N N . GLY A 1 27 ? -7.874 7.916 -4.893 1.00 33.10 27 GLY A N 19
ATOM 20068 C CA . GLY A 1 27 ? -6.549 8.163 -4.361 1.00 14.30 27 GLY A CA 19
ATOM 20069 C C . GLY A 1 27 ? -5.486 7.911 -5.410 1.00 63.04 27 GLY A C 19
ATOM 20070 O O . GLY A 1 27 ? -5.791 7.381 -6.483 1.00 24.20 27 GLY A O 19
ATOM 20074 N N . LYS A 1 28 ? -4.259 8.286 -5.116 1.00 14.25 28 LYS A N 19
ATOM 20075 C CA . LYS A 1 28 ? -3.158 8.112 -6.060 1.00 64.43 28 LYS A CA 19
ATOM 20076 C C . LYS A 1 28 ? -2.863 6.650 -6.307 1.00 34.52 28 LYS A C 19
ATOM 20077 O O . LYS A 1 28 ? -3.145 5.794 -5.457 1.00 63.12 28 LYS A O 19
ATOM 20096 N N . ASP A 1 29 ? -2.298 6.357 -7.459 1.00 54.13 29 ASP A N 19
ATOM 20097 C CA . ASP A 1 29 ? -1.865 5.006 -7.753 1.00 75.23 29 ASP A CA 19
ATOM 20098 C C . ASP A 1 29 ? -0.569 4.764 -7.056 1.00 63.41 29 ASP A C 19
ATOM 20099 O O . ASP A 1 29 ? 0.513 5.071 -7.583 1.00 21.24 29 ASP A O 19
ATOM 20108 N N . VAL A 1 30 ? -0.661 4.305 -5.864 1.00 53.04 30 VAL A N 19
ATOM 20109 C CA . VAL A 1 30 ? 0.491 4.033 -5.080 1.00 52.24 30 VAL A CA 19
ATOM 20110 C C . VAL A 1 30 ? 0.725 2.533 -5.015 1.00 44.44 30 VAL A C 19
ATOM 20111 O O . VAL A 1 30 ? -0.225 1.749 -4.871 1.00 11.04 30 VAL A O 19
ATOM 20124 N N . PHE A 1 31 ? 1.962 2.125 -5.171 1.00 11.54 31 PHE A N 19
ATOM 20125 C CA . PHE A 1 31 ? 2.267 0.732 -5.102 1.00 42.00 31 PHE A CA 19
ATOM 20126 C C . PHE A 1 31 ? 2.694 0.372 -3.711 1.00 62.03 31 PHE A C 19
ATOM 20127 O O . PHE A 1 31 ? 3.385 1.125 -3.056 1.00 53.22 31 PHE A O 19
ATOM 20144 N N . VAL A 1 32 ? 2.264 -0.739 -3.249 1.00 25.13 32 VAL A N 19
ATOM 20145 C CA . VAL A 1 32 ? 2.610 -1.163 -1.931 1.00 71.20 32 VAL A CA 19
ATOM 20146 C C . VAL A 1 32 ? 3.840 -2.052 -1.985 1.00 41.24 32 VAL A C 19
ATOM 20147 O O . VAL A 1 32 ? 3.867 -3.047 -2.696 1.00 71.12 32 VAL A O 19
ATOM 20160 N N . HIS A 1 33 ? 4.865 -1.663 -1.272 1.00 32.35 33 HIS A N 19
ATOM 20161 C CA . HIS A 1 33 ? 6.095 -2.406 -1.264 1.00 64.50 33 HIS A CA 19
ATOM 20162 C C . HIS A 1 33 ? 6.143 -3.305 -0.036 1.00 44.12 33 HIS A C 19
ATOM 20163 O O . HIS A 1 33 ? 5.792 -2.883 1.062 1.00 23.51 33 HIS A O 19
ATOM 20178 N N . LYS A 1 34 ? 6.615 -4.518 -0.232 1.00 34.02 34 LYS A N 19
ATOM 20179 C CA . LYS A 1 34 ? 6.618 -5.564 0.788 1.00 53.34 34 LYS A CA 19
ATOM 20180 C C . LYS A 1 34 ? 7.348 -5.211 2.090 1.00 23.15 34 LYS A C 19
ATOM 20181 O O . LYS A 1 34 ? 6.994 -5.727 3.150 1.00 35.55 34 LYS A O 19
ATOM 20200 N N . SER A 1 35 ? 8.342 -4.339 2.028 1.00 72.11 35 SER A N 19
ATOM 20201 C CA . SER A 1 35 ? 9.021 -3.889 3.252 1.00 42.52 35 SER A CA 19
ATOM 20202 C C . SER A 1 35 ? 8.012 -3.326 4.277 1.00 63.10 35 SER A C 19
ATOM 20203 O O . SER A 1 35 ? 8.254 -3.371 5.472 1.00 2.04 35 SER A O 19
ATOM 20211 N N . ALA A 1 36 ? 6.869 -2.833 3.792 1.00 73.55 36 ALA A N 19
ATOM 20212 C CA . ALA A 1 36 ? 5.826 -2.337 4.662 1.00 3.11 36 ALA A CA 19
ATOM 20213 C C . ALA A 1 36 ? 5.104 -3.484 5.335 1.00 21.30 36 ALA A C 19
ATOM 20214 O O . ALA A 1 36 ? 4.749 -3.396 6.513 1.00 42.25 36 ALA A O 19
ATOM 20221 N N . VAL A 1 37 ? 4.884 -4.573 4.578 1.00 73.24 37 VAL A N 19
ATOM 20222 C CA . VAL A 1 37 ? 4.291 -5.775 5.142 1.00 50.51 37 VAL A CA 19
ATOM 20223 C C . VAL A 1 37 ? 5.171 -6.261 6.226 1.00 45.23 37 VAL A C 19
ATOM 20224 O O . VAL A 1 37 ? 4.732 -6.420 7.315 1.00 33.22 37 VAL A O 19
ATOM 20237 N N . ASP A 1 38 ? 6.431 -6.429 5.917 1.00 12.45 38 ASP A N 19
ATOM 20238 C CA . ASP A 1 38 ? 7.412 -6.941 6.866 1.00 2.53 38 ASP A CA 19
ATOM 20239 C C . ASP A 1 38 ? 7.679 -6.001 8.015 1.00 42.25 38 ASP A C 19
ATOM 20240 O O . ASP A 1 38 ? 8.135 -6.435 9.058 1.00 23.12 38 ASP A O 19
ATOM 20249 N N . ALA A 1 39 ? 7.397 -4.707 7.828 1.00 42.21 39 ALA A N 19
ATOM 20250 C CA . ALA A 1 39 ? 7.601 -3.728 8.898 1.00 40.53 39 ALA A CA 19
ATOM 20251 C C . ALA A 1 39 ? 6.721 -4.044 10.102 1.00 25.12 39 ALA A C 19
ATOM 20252 O O . ALA A 1 39 ? 7.088 -3.770 11.245 1.00 72.55 39 ALA A O 19
ATOM 20259 N N . ALA A 1 40 ? 5.568 -4.628 9.833 1.00 12.14 40 ALA A N 19
ATOM 20260 C CA . ALA A 1 40 ? 4.625 -4.994 10.881 1.00 5.30 40 ALA A CA 19
ATOM 20261 C C . ALA A 1 40 ? 4.316 -6.487 10.822 1.00 2.01 40 ALA A C 19
ATOM 20262 O O . ALA A 1 40 ? 3.669 -7.045 11.709 1.00 13.12 40 ALA A O 19
ATOM 20269 N N . GLY A 1 41 ? 4.809 -7.119 9.784 1.00 62.50 41 GLY A N 19
ATOM 20270 C CA . GLY A 1 41 ? 4.482 -8.489 9.465 1.00 54.11 41 GLY A CA 19
ATOM 20271 C C . GLY A 1 41 ? 3.002 -8.633 9.296 1.00 20.31 41 GLY A C 19
ATOM 20272 O O . GLY A 1 41 ? 2.358 -9.430 9.991 1.00 22.50 41 GLY A O 19
ATOM 20276 N N . LEU A 1 42 ? 2.462 -7.839 8.386 1.00 40.20 42 LEU A N 19
ATOM 20277 C CA . LEU A 1 42 ? 1.052 -7.796 8.112 1.00 33.12 42 LEU A CA 19
ATOM 20278 C C . LEU A 1 42 ? 0.661 -9.170 7.566 1.00 14.12 42 LEU A C 19
ATOM 20279 O O . LEU A 1 42 ? 1.329 -9.698 6.673 1.00 52.13 42 LEU A O 19
ATOM 20295 N N . HIS A 1 43 ? -0.388 -9.745 8.124 1.00 32.13 43 HIS A N 19
ATOM 20296 C CA . HIS A 1 43 ? -0.787 -11.113 7.815 1.00 60.22 43 HIS A CA 19
ATOM 20297 C C . HIS A 1 43 ? -0.970 -11.380 6.310 1.00 0.43 43 HIS A C 19
ATOM 20298 O O . HIS A 1 43 ? -0.335 -12.277 5.763 1.00 51.40 43 HIS A O 19
ATOM 20313 N N . SER A 1 44 ? -1.819 -10.614 5.660 1.00 54.35 44 SER A N 19
ATOM 20314 C CA . SER A 1 44 ? -2.133 -10.830 4.254 1.00 41.15 44 SER A CA 19
ATOM 20315 C C . SER A 1 44 ? -2.809 -9.602 3.669 1.00 2.02 44 SER A C 19
ATOM 20316 O O . SER A 1 44 ? -3.478 -8.848 4.399 1.00 0.33 44 SER A O 19
ATOM 20324 N N . LEU A 1 45 ? -2.630 -9.398 2.382 1.00 34.33 45 LEU A N 19
ATOM 20325 C CA . LEU A 1 45 ? -3.296 -8.332 1.669 1.00 4.25 45 LEU A CA 19
ATOM 20326 C C . LEU A 1 45 ? -4.064 -8.939 0.526 1.00 35.50 45 LEU A C 19
ATOM 20327 O O . LEU A 1 45 ? -3.591 -9.882 -0.125 1.00 31.13 45 LEU A O 19
ATOM 20343 N N . GLU A 1 46 ? -5.216 -8.418 0.279 1.00 51.13 46 GLU A N 19
ATOM 20344 C CA . GLU A 1 46 ? -6.068 -8.901 -0.770 1.00 61.11 46 GLU A CA 19
ATOM 20345 C C . GLU A 1 46 ? -6.947 -7.794 -1.276 1.00 74.12 46 GLU A C 19
ATOM 20346 O O . GLU A 1 46 ? -7.226 -6.830 -0.545 1.00 71.53 46 GLU A O 19
ATOM 20358 N N . GLU A 1 47 ? -7.355 -7.910 -2.519 1.00 42.24 47 GLU A N 19
ATOM 20359 C CA . GLU A 1 47 ? -8.212 -6.987 -3.154 1.00 53.24 47 GLU A CA 19
ATOM 20360 C C . GLU A 1 47 ? -9.541 -6.970 -2.399 1.00 14.42 47 GLU A C 19
ATOM 20361 O O . GLU A 1 47 ? -10.078 -8.023 -2.033 1.00 23.34 47 GLU A O 19
ATOM 20373 N N . GLY A 1 48 ? -10.036 -5.799 -2.152 1.00 32.35 48 GLY A N 19
ATOM 20374 C CA . GLY A 1 48 ? -11.265 -5.654 -1.419 1.00 72.21 48 GLY A CA 19
ATOM 20375 C C . GLY A 1 48 ? -11.026 -5.190 -0.004 1.00 73.21 48 GLY A C 19
ATOM 20376 O O . GLY A 1 48 ? -11.956 -4.779 0.682 1.00 70.15 48 GLY A O 19
ATOM 20380 N N . GLN A 1 49 ? -9.795 -5.271 0.445 1.00 15.41 49 GLN A N 19
ATOM 20381 C CA . GLN A 1 49 ? -9.435 -4.792 1.763 1.00 11.43 49 GLN A CA 19
ATOM 20382 C C . GLN A 1 49 ? -9.133 -3.328 1.726 1.00 52.24 49 GLN A C 19
ATOM 20383 O O . GLN A 1 49 ? -8.430 -2.859 0.836 1.00 14.42 49 GLN A O 19
ATOM 20397 N N . ASP A 1 50 ? -9.666 -2.614 2.662 1.00 73.31 50 ASP A N 19
ATOM 20398 C CA . ASP A 1 50 ? -9.334 -1.226 2.804 1.00 63.10 50 ASP A CA 19
ATOM 20399 C C . ASP A 1 50 ? -8.158 -1.150 3.713 1.00 60.30 50 ASP A C 19
ATOM 20400 O O . ASP A 1 50 ? -8.097 -1.864 4.724 1.00 60.45 50 ASP A O 19
ATOM 20409 N N . VAL A 1 51 ? -7.224 -0.346 3.382 1.00 55.13 51 VAL A N 19
ATOM 20410 C CA . VAL A 1 51 ? -6.024 -0.293 4.118 1.00 71.22 51 VAL A CA 19
ATOM 20411 C C . VAL A 1 51 ? -5.592 1.144 4.372 1.00 23.14 51 VAL A C 19
ATOM 20412 O O . VAL A 1 51 ? -5.922 2.065 3.624 1.00 32.14 51 VAL A O 19
ATOM 20425 N N . ILE A 1 52 ? -4.903 1.307 5.439 1.00 30.11 52 ILE A N 19
ATOM 20426 C CA . ILE A 1 52 ? -4.391 2.559 5.878 1.00 41.00 52 ILE A CA 19
ATOM 20427 C C . ILE A 1 52 ? -2.883 2.478 5.777 1.00 65.43 52 ILE A C 19
ATOM 20428 O O . ILE A 1 52 ? -2.291 1.470 6.184 1.00 3.40 52 ILE A O 19
ATOM 20444 N N . PHE A 1 53 ? -2.269 3.485 5.219 1.00 41.35 53 PHE A N 19
ATOM 20445 C CA . PHE A 1 53 ? -0.835 3.487 5.046 1.00 33.13 53 PHE A CA 19
ATOM 20446 C C . PHE A 1 53 ? -0.306 4.889 5.104 1.00 52.32 53 PHE A C 19
ATOM 20447 O O . PHE A 1 53 ? -1.070 5.830 5.243 1.00 52.55 53 PHE A O 19
ATOM 20464 N N . ASP A 1 54 ? 0.983 5.026 5.012 1.00 64.05 54 ASP A N 19
ATOM 20465 C CA . ASP A 1 54 ? 1.605 6.308 4.912 1.00 32.03 54 ASP A CA 19
ATOM 20466 C C . ASP A 1 54 ? 2.250 6.357 3.573 1.00 42.44 54 ASP A C 19
ATOM 20467 O O . ASP A 1 54 ? 2.561 5.300 2.991 1.00 21.43 54 ASP A O 19
ATOM 20476 N N . LEU A 1 55 ? 2.445 7.519 3.063 1.00 32.44 55 LEU A N 19
ATOM 20477 C CA . LEU A 1 55 ? 3.030 7.663 1.772 1.00 44.32 55 LEU A CA 19
ATOM 20478 C C . LEU A 1 55 ? 3.978 8.822 1.724 1.00 42.00 55 LEU A C 19
ATOM 20479 O O . LEU A 1 55 ? 3.724 9.889 2.278 1.00 31.22 55 LEU A O 19
ATOM 20495 N N . GLU A 1 56 ? 5.071 8.584 1.107 1.00 13.13 56 GLU A N 19
ATOM 20496 C CA . GLU A 1 56 ? 6.050 9.561 0.846 1.00 20.03 56 GLU A CA 19
ATOM 20497 C C . GLU A 1 56 ? 6.704 9.146 -0.441 1.00 71.14 56 GLU A C 19
ATOM 20498 O O . GLU A 1 56 ? 6.833 7.942 -0.714 1.00 3.24 56 GLU A O 19
ATOM 20510 N N . GLU A 1 57 ? 7.085 10.090 -1.231 1.00 62.45 57 GLU A N 19
ATOM 20511 C CA . GLU A 1 57 ? 7.534 9.799 -2.554 1.00 35.40 57 GLU A CA 19
ATOM 20512 C C . GLU A 1 57 ? 9.002 9.432 -2.632 1.00 74.31 57 GLU A C 19
ATOM 20513 O O . GLU A 1 57 ? 9.880 10.152 -2.149 1.00 2.43 57 GLU A O 19
ATOM 20525 N N . LYS A 1 58 ? 9.244 8.311 -3.266 1.00 12.53 58 LYS A N 19
ATOM 20526 C CA . LYS A 1 58 ? 10.550 7.751 -3.453 1.00 4.54 58 LYS A CA 19
ATOM 20527 C C . LYS A 1 58 ? 11.207 8.402 -4.660 1.00 52.10 58 LYS A C 19
ATOM 20528 O O . LYS A 1 58 ? 11.264 7.813 -5.746 1.00 32.25 58 LYS A O 19
ATOM 20547 N N . GLN A 1 59 ? 11.571 9.678 -4.486 1.00 33.23 59 GLN A N 19
ATOM 20548 C CA . GLN A 1 59 ? 12.280 10.480 -5.492 1.00 32.14 59 GLN A CA 19
ATOM 20549 C C . GLN A 1 59 ? 11.504 10.510 -6.842 1.00 72.35 59 GLN A C 19
ATOM 20550 O O . GLN A 1 59 ? 12.063 10.763 -7.901 1.00 0.33 59 GLN A O 19
ATOM 20564 N N . GLY A 1 60 ? 10.204 10.297 -6.767 1.00 44.42 60 GLY A N 19
ATOM 20565 C CA . GLY A 1 60 ? 9.384 10.266 -7.949 1.00 21.43 60 GLY A CA 19
ATOM 20566 C C . GLY A 1 60 ? 8.362 9.156 -7.879 1.00 45.11 60 GLY A C 19
ATOM 20567 O O . GLY A 1 60 ? 7.225 9.306 -8.346 1.00 75.43 60 GLY A O 19
ATOM 20571 N N . LYS A 1 61 ? 8.756 8.043 -7.280 1.00 53.43 61 LYS A N 19
ATOM 20572 C CA . LYS A 1 61 ? 7.868 6.896 -7.135 1.00 65.22 61 LYS A CA 19
ATOM 20573 C C . LYS A 1 61 ? 6.998 7.071 -5.906 1.00 5.22 61 LYS A C 19
ATOM 20574 O O . LYS A 1 61 ? 7.293 7.890 -5.051 1.00 42.33 61 LYS A O 19
ATOM 20593 N N . ALA A 1 62 ? 5.958 6.303 -5.800 1.00 73.22 62 ALA A N 19
ATOM 20594 C CA . ALA A 1 62 ? 5.072 6.385 -4.662 1.00 13.14 62 ALA A CA 19
ATOM 20595 C C . ALA A 1 62 ? 4.786 4.999 -4.132 1.00 13.12 62 ALA A C 19
ATOM 20596 O O . ALA A 1 62 ? 4.149 4.192 -4.816 1.00 43.14 62 ALA A O 19
ATOM 20603 N N . TYR A 1 63 ? 5.248 4.709 -2.927 1.00 24.41 63 TYR A N 19
ATOM 20604 C CA . TYR A 1 63 ? 5.013 3.410 -2.347 1.00 40.54 63 TYR A CA 19
ATOM 20605 C C . TYR A 1 63 ? 4.389 3.519 -0.973 1.00 3.32 63 TYR A C 19
ATOM 20606 O O . TYR A 1 63 ? 4.764 4.369 -0.165 1.00 30.14 63 TYR A O 19
ATOM 20624 N N . ALA A 1 64 ? 3.431 2.670 -0.745 1.00 44.23 64 ALA A N 19
ATOM 20625 C CA . ALA A 1 64 ? 2.676 2.635 0.492 1.00 23.55 64 ALA A CA 19
ATOM 20626 C C . ALA A 1 64 ? 3.447 1.895 1.558 1.00 44.14 64 ALA A C 19
ATOM 20627 O O . ALA A 1 64 ? 3.976 0.795 1.318 1.00 40.41 64 ALA A O 19
ATOM 20634 N N . VAL A 1 65 ? 3.519 2.504 2.719 1.00 52.34 65 VAL A N 19
ATOM 20635 C CA . VAL A 1 65 ? 4.234 1.962 3.864 1.00 52.42 65 VAL A CA 19
ATOM 20636 C C . VAL A 1 65 ? 3.391 2.101 5.111 1.00 44.51 65 VAL A C 19
ATOM 20637 O O . VAL A 1 65 ? 2.393 2.791 5.082 1.00 50.51 65 VAL A O 19
ATOM 20650 N N . ASN A 1 66 ? 3.799 1.436 6.192 1.00 23.11 66 ASN A N 19
ATOM 20651 C CA . ASN A 1 66 ? 3.095 1.483 7.495 1.00 13.42 66 ASN A CA 19
ATOM 20652 C C . ASN A 1 66 ? 1.641 1.082 7.329 1.00 20.12 66 ASN A C 19
ATOM 20653 O O . ASN A 1 66 ? 0.718 1.899 7.501 1.00 0.33 66 ASN A O 19
ATOM 20664 N N . LEU A 1 67 ? 1.443 -0.147 6.928 1.00 62.31 67 LEU A N 19
ATOM 20665 C CA . LEU A 1 67 ? 0.125 -0.620 6.625 1.00 34.33 67 LEU A CA 19
ATOM 20666 C C . LEU A 1 67 ? -0.631 -1.035 7.852 1.00 60.43 67 LEU A C 19
ATOM 20667 O O . LEU A 1 67 ? -0.067 -1.559 8.813 1.00 43.20 67 LEU A O 19
ATOM 20683 N N . ARG A 1 68 ? -1.903 -0.806 7.798 1.00 15.54 68 ARG A N 19
ATOM 20684 C CA . ARG A 1 68 ? -2.822 -1.216 8.808 1.00 31.34 68 ARG A CA 19
ATOM 20685 C C . ARG A 1 68 ? -4.130 -1.441 8.087 1.00 34.51 68 ARG A C 19
ATOM 20686 O O . ARG A 1 68 ? -4.542 -0.596 7.311 1.00 60.42 68 ARG A O 19
ATOM 20707 N N . ILE A 1 69 ? -4.771 -2.549 8.300 1.00 32.30 69 ILE A N 19
ATOM 20708 C CA . ILE A 1 69 ? -5.996 -2.807 7.592 1.00 73.33 69 ILE A CA 19
ATOM 20709 C C . ILE A 1 69 ? -7.161 -2.132 8.298 1.00 1.01 69 ILE A C 19
ATOM 20710 O O . ILE A 1 69 ? -7.165 -1.994 9.531 1.00 24.51 69 ILE A O 19
ATOM 20726 N N . LYS A 1 70 ? -8.093 -1.676 7.526 1.00 23.42 70 LYS A N 19
ATOM 20727 C CA . LYS A 1 70 ? -9.313 -1.124 8.020 1.00 63.23 70 LYS A CA 19
ATOM 20728 C C . LYS A 1 70 ? -10.202 -2.286 8.487 1.00 52.51 70 LYS A C 19
ATOM 20729 O O . LYS A 1 70 ? -10.881 -2.908 7.640 1.00 39.16 70 LYS A O 19
ATOM 20749 N N . MET A 1 1 ? 6.771 13.392 3.243 1.00 53.31 1 MET A N 20
ATOM 20750 C CA . MET A 1 1 ? 6.014 12.207 3.679 1.00 72.20 1 MET A CA 20
ATOM 20751 C C . MET A 1 1 ? 4.562 12.569 3.889 1.00 22.44 1 MET A C 20
ATOM 20752 O O . MET A 1 1 ? 4.209 13.753 3.976 1.00 24.13 1 MET A O 20
ATOM 20768 N N . ALA A 1 2 ? 3.725 11.564 3.967 1.00 13.42 2 ALA A N 20
ATOM 20769 C CA . ALA A 1 2 ? 2.314 11.720 4.274 1.00 44.41 2 ALA A CA 20
ATOM 20770 C C . ALA A 1 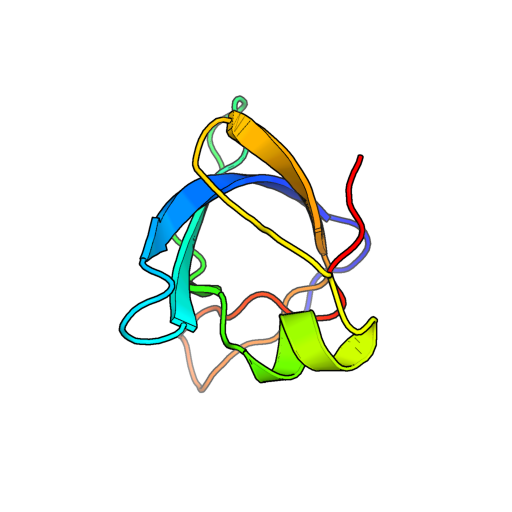2 ? 1.921 10.583 5.194 1.00 64.11 2 ALA A C 20
ATOM 20771 O O . ALA A 1 2 ? 2.281 9.447 4.934 1.00 71.41 2 ALA A O 20
ATOM 20778 N N . THR A 1 3 ? 1.223 10.873 6.260 1.00 1.53 3 THR A N 20
ATOM 20779 C CA . THR A 1 3 ? 0.885 9.853 7.239 1.00 55.23 3 THR A CA 20
ATOM 20780 C C . THR A 1 3 ? -0.626 9.668 7.374 1.00 34.55 3 THR A C 20
ATOM 20781 O O . THR A 1 3 ? -1.390 10.628 7.189 1.00 52.14 3 THR A O 20
ATOM 20792 N N . ASN A 1 4 ? -1.039 8.432 7.686 1.00 23.22 4 ASN A N 20
ATOM 20793 C CA . ASN A 1 4 ? -2.448 8.054 7.865 1.00 3.41 4 ASN A CA 20
ATOM 20794 C C . ASN A 1 4 ? -3.257 8.341 6.626 1.00 44.10 4 ASN A C 20
ATOM 20795 O O . ASN A 1 4 ? -3.963 9.354 6.523 1.00 71.21 4 ASN A O 20
ATOM 20806 N N . ILE A 1 5 ? -3.103 7.496 5.669 1.00 51.34 5 ILE A N 20
ATOM 20807 C CA . ILE A 1 5 ? -3.754 7.639 4.402 1.00 34.32 5 ILE A CA 20
ATOM 20808 C C . ILE A 1 5 ? -4.849 6.606 4.249 1.00 15.00 5 ILE A C 20
ATOM 20809 O O . ILE A 1 5 ? -4.822 5.550 4.899 1.00 33.32 5 ILE A O 20
ATOM 20825 N N . VAL A 1 6 ? -5.817 6.926 3.439 1.00 14.04 6 VAL A N 20
ATOM 20826 C CA . VAL A 1 6 ? -6.879 6.029 3.114 1.00 32.22 6 VAL A CA 20
ATOM 20827 C C . VAL A 1 6 ? -6.656 5.466 1.749 1.00 44.41 6 VAL A C 20
ATOM 20828 O O . VAL A 1 6 ? -6.416 6.209 0.790 1.00 51.14 6 VAL A O 20
ATOM 20841 N N . GLY A 1 7 ? -6.731 4.199 1.665 1.00 12.40 7 GLY A N 20
ATOM 20842 C CA . GLY A 1 7 ? -6.711 3.558 0.421 1.00 13.34 7 GLY A CA 20
ATOM 20843 C C . GLY A 1 7 ? -7.302 2.207 0.521 1.00 63.23 7 GLY A C 20
ATOM 20844 O O . GLY A 1 7 ? -7.632 1.764 1.593 1.00 52.34 7 GLY A O 20
ATOM 20848 N N . LYS A 1 8 ? -7.487 1.598 -0.576 1.00 35.44 8 LYS A N 20
ATOM 20849 C CA . LYS A 1 8 ? -7.920 0.249 -0.658 1.00 41.11 8 LYS A CA 20
ATOM 20850 C C . LYS A 1 8 ? -6.938 -0.517 -1.515 1.00 73.31 8 LYS A C 20
ATOM 20851 O O . LYS A 1 8 ? -6.427 0.022 -2.504 1.00 63.22 8 LYS A O 20
ATOM 20870 N N . VAL A 1 9 ? -6.643 -1.734 -1.119 1.00 44.40 9 VAL A N 20
ATOM 20871 C CA . VAL A 1 9 ? -5.737 -2.584 -1.855 1.00 5.51 9 VAL A CA 20
ATOM 20872 C C . VAL A 1 9 ? -6.243 -2.757 -3.276 1.00 55.34 9 VAL A C 20
ATOM 20873 O O . VAL A 1 9 ? -7.302 -3.340 -3.509 1.00 22.02 9 VAL A O 20
ATOM 20886 N N . LYS A 1 10 ? -5.493 -2.208 -4.189 1.00 21.41 10 LYS A N 20
ATOM 20887 C CA . LYS A 1 10 ? -5.821 -2.201 -5.589 1.00 1.33 10 LYS A CA 20
ATOM 20888 C C . LYS A 1 10 ? -5.472 -3.560 -6.191 1.00 5.20 10 LYS A C 20
ATOM 20889 O O . LYS A 1 10 ? -6.240 -4.127 -6.972 1.00 34.04 10 LYS A O 20
ATOM 20908 N N . TRP A 1 11 ? -4.316 -4.061 -5.807 1.00 42.43 11 TRP A N 20
ATOM 20909 C CA . TRP A 1 11 ? -3.861 -5.412 -6.127 1.00 41.30 11 TRP A CA 20
ATOM 20910 C C . TRP A 1 11 ? -2.552 -5.662 -5.451 1.00 53.00 11 TRP A C 20
ATOM 20911 O O . TRP A 1 11 ? -1.872 -4.717 -5.063 1.00 52.43 11 TRP A O 20
ATOM 20932 N N . TYR A 1 12 ? -2.208 -6.904 -5.295 1.00 64.23 12 TYR A N 20
ATOM 20933 C CA . TYR A 1 12 ? -0.958 -7.281 -4.686 1.00 21.31 12 TYR A CA 20
ATOM 20934 C C . TYR A 1 12 ? -0.549 -8.659 -5.151 1.00 34.23 12 TYR A C 20
ATOM 20935 O O . TYR A 1 12 ? -1.296 -9.629 -4.996 1.00 13.22 12 TYR A O 20
ATOM 20953 N N . ASN A 1 13 ? 0.609 -8.747 -5.740 1.00 55.33 13 ASN A N 20
ATOM 20954 C CA . ASN A 1 13 ? 1.148 -10.016 -6.164 1.00 40.44 13 ASN A CA 20
ATOM 20955 C C . ASN A 1 13 ? 2.237 -10.416 -5.218 1.00 22.43 13 ASN A C 20
ATOM 20956 O O . ASN A 1 13 ? 3.340 -9.874 -5.265 1.00 54.32 13 ASN A O 20
ATOM 20967 N N . SER A 1 14 ? 1.928 -11.355 -4.356 1.00 72.43 14 SER A N 20
ATOM 20968 C CA . SER A 1 14 ? 2.826 -11.821 -3.319 1.00 21.22 14 SER A CA 20
ATOM 20969 C C . SER A 1 14 ? 4.081 -12.482 -3.887 1.00 72.40 14 SER A C 20
ATOM 20970 O O . SER A 1 14 ? 5.120 -12.518 -3.240 1.00 14.32 14 SER A O 20
ATOM 20978 N N . THR A 1 15 ? 3.984 -12.959 -5.105 1.00 41.13 15 THR A N 20
ATOM 20979 C CA . THR A 1 15 ? 5.099 -13.586 -5.769 1.00 52.40 15 THR A CA 20
ATOM 20980 C C . THR A 1 15 ? 6.202 -12.542 -6.072 1.00 30.54 15 THR A C 20
ATOM 20981 O O . THR A 1 15 ? 7.383 -12.867 -6.106 1.00 21.53 15 THR A O 20
ATOM 20992 N N . LYS A 1 16 ? 5.800 -11.285 -6.262 1.00 61.24 16 LYS A N 20
ATOM 20993 C CA . LYS A 1 16 ? 6.767 -10.221 -6.528 1.00 62.20 16 LYS A CA 20
ATOM 20994 C C . LYS A 1 16 ? 6.851 -9.273 -5.340 1.00 1.11 16 LYS A C 20
ATOM 20995 O O . LYS A 1 16 ? 7.726 -8.405 -5.287 1.00 30.42 16 LYS A O 20
ATOM 21014 N N . ASN A 1 17 ? 5.941 -9.464 -4.378 1.00 32.00 17 ASN A N 20
ATOM 21015 C CA . ASN A 1 17 ? 5.820 -8.607 -3.189 1.00 63.21 17 ASN A CA 20
ATOM 21016 C C . ASN A 1 17 ? 5.572 -7.141 -3.533 1.00 64.14 17 ASN A C 20
ATOM 21017 O O . ASN A 1 17 ? 5.886 -6.234 -2.754 1.00 74.43 17 ASN A O 20
ATOM 21028 N N . PHE A 1 18 ? 4.967 -6.921 -4.678 1.00 41.13 18 PHE A N 20
ATOM 21029 C CA . PHE A 1 18 ? 4.566 -5.599 -5.112 1.00 61.44 18 PHE A CA 20
ATOM 21030 C C . PHE A 1 18 ? 3.093 -5.585 -5.422 1.00 44.33 18 PHE A C 20
ATOM 21031 O O . PHE A 1 18 ? 2.497 -6.627 -5.745 1.00 21.01 18 PHE A O 20
ATOM 21048 N N . GLY A 1 19 ? 2.516 -4.437 -5.301 1.00 11.42 19 GLY A N 20
ATOM 21049 C CA . GLY A 1 19 ? 1.146 -4.245 -5.612 1.00 54.23 19 GLY A CA 20
ATOM 21050 C C . GLY A 1 19 ? 0.831 -2.791 -5.603 1.00 5.41 19 GLY A C 20
ATOM 21051 O O . GLY A 1 19 ? 1.740 -1.974 -5.535 1.00 10.33 19 GLY A O 20
ATOM 21055 N N . PHE A 1 20 ? -0.419 -2.456 -5.646 1.00 74.01 20 PHE A N 20
ATOM 21056 C CA . PHE A 1 20 ? -0.855 -1.080 -5.611 1.00 13.42 20 PHE A CA 20
ATOM 21057 C C . PHE A 1 20 ? -2.009 -0.893 -4.684 1.00 70.35 20 PHE A C 20
ATOM 21058 O O . PHE A 1 20 ? -2.682 -1.858 -4.293 1.00 61.55 20 PHE A O 20
ATOM 21075 N N . ILE A 1 21 ? -2.248 0.341 -4.353 1.00 13.20 21 ILE A N 20
ATOM 21076 C CA . ILE A 1 21 ? -3.295 0.749 -3.466 1.00 42.32 21 ILE A CA 20
ATOM 21077 C C . ILE A 1 21 ? -3.839 2.082 -3.954 1.00 52.21 21 ILE A C 20
ATOM 21078 O O . ILE A 1 21 ? -3.063 2.960 -4.356 1.00 43.02 21 ILE A O 20
ATOM 21094 N N . GLU A 1 22 ? -5.139 2.208 -3.980 1.00 12.31 22 GLU A N 20
ATOM 21095 C CA . GLU A 1 22 ? -5.785 3.469 -4.270 1.00 71.50 22 GLU A CA 20
ATOM 21096 C C . GLU A 1 22 ? -6.995 3.510 -3.400 1.00 3.43 22 GLU A C 20
ATOM 21097 O O . GLU A 1 22 ? -7.573 2.462 -3.124 1.00 35.04 22 GLU A O 20
ATOM 21109 N N . GLN A 1 23 ? -7.390 4.647 -2.933 1.00 61.04 23 GLN A N 20
ATOM 21110 C CA . GLN A 1 23 ? -8.574 4.664 -2.132 1.00 43.15 23 GLN A CA 20
ATOM 21111 C C . GLN A 1 23 ? -9.757 4.439 -2.997 1.00 61.12 23 GLN A C 20
ATOM 21112 O O . GLN A 1 23 ? -9.796 4.877 -4.159 1.00 11.15 23 GLN A O 20
ATOM 21126 N N . ASP A 1 24 ? -10.702 3.752 -2.442 1.00 64.44 24 ASP A N 20
ATOM 21127 C CA . ASP A 1 24 ? -11.954 3.390 -3.127 1.00 74.42 24 ASP A CA 20
ATOM 21128 C C . ASP A 1 24 ? -12.644 4.630 -3.700 1.00 62.33 24 ASP A C 20
ATOM 21129 O O . ASP A 1 24 ? -13.346 4.558 -4.699 1.00 0.21 24 ASP A O 20
ATOM 21138 N N . ASN A 1 25 ? -12.364 5.773 -3.088 1.00 2.11 25 ASN A N 20
ATOM 21139 C CA . ASN A 1 25 ? -12.941 7.061 -3.497 1.00 50.43 25 ASN A CA 20
ATOM 21140 C C . ASN A 1 25 ? -12.263 7.629 -4.753 1.00 43.12 25 ASN A C 20
ATOM 21141 O O . ASN A 1 25 ? -12.581 8.737 -5.183 1.00 51.44 25 ASN A O 20
ATOM 21152 N N . GLY A 1 26 ? -11.328 6.888 -5.330 1.00 31.20 26 GLY A N 20
ATOM 21153 C CA . GLY A 1 26 ? -10.681 7.346 -6.545 1.00 72.43 26 GLY A CA 20
ATOM 21154 C C . GLY A 1 26 ? -9.507 8.249 -6.260 1.00 2.04 26 GLY A C 20
ATOM 21155 O O . GLY A 1 26 ? -9.429 9.360 -6.785 1.00 3.13 26 GLY A O 20
ATOM 21159 N N . GLY A 1 27 ? -8.612 7.797 -5.411 1.00 45.22 27 GLY A N 20
ATOM 21160 C CA . GLY A 1 27 ? -7.471 8.618 -5.040 1.00 41.01 27 GLY A CA 20
ATOM 21161 C C . GLY A 1 27 ? -6.277 8.428 -5.958 1.00 42.35 27 GLY A C 20
ATOM 21162 O O . GLY A 1 27 ? -6.430 8.240 -7.170 1.00 32.40 27 GLY A O 20
ATOM 21166 N N . LYS A 1 28 ? -5.097 8.473 -5.388 1.00 22.54 28 LYS A N 20
ATOM 21167 C CA . LYS A 1 28 ? -3.868 8.333 -6.145 1.00 72.02 28 LYS A CA 20
ATOM 21168 C C . LYS A 1 28 ? -3.420 6.888 -6.154 1.00 54.42 28 LYS A C 20
ATOM 21169 O O . LYS A 1 28 ? -3.897 6.084 -5.349 1.00 33.54 28 LYS A O 20
ATOM 21188 N N . ASP A 1 29 ? -2.522 6.557 -7.047 1.00 63.01 29 ASP A N 20
ATOM 21189 C CA . ASP A 1 29 ? -2.019 5.203 -7.147 1.00 21.23 29 ASP A CA 20
ATOM 21190 C C . ASP A 1 29 ? -0.671 5.139 -6.484 1.00 13.55 29 ASP A C 20
ATOM 21191 O O . ASP A 1 29 ? 0.306 5.761 -6.956 1.00 41.31 29 ASP A O 20
ATOM 21200 N N . VAL A 1 30 ? -0.608 4.442 -5.407 1.00 61.43 30 VAL A N 20
ATOM 21201 C CA . VAL A 1 30 ? 0.614 4.244 -4.682 1.00 14.25 30 VAL A CA 20
ATOM 21202 C C . VAL A 1 30 ? 0.924 2.756 -4.638 1.00 51.24 30 VAL A C 20
ATOM 21203 O O . VAL A 1 30 ? 0.010 1.941 -4.483 1.00 1.00 30 VAL A O 20
ATOM 21216 N N . PHE A 1 31 ? 2.186 2.379 -4.822 1.00 62.33 31 PHE A N 20
ATOM 21217 C CA . PHE A 1 31 ? 2.504 0.975 -4.840 1.00 3.14 31 PHE A CA 20
ATOM 21218 C C . PHE A 1 31 ? 2.845 0.496 -3.456 1.00 14.35 31 PHE A C 20
ATOM 21219 O O . PHE A 1 31 ? 3.365 1.247 -2.641 1.00 3.21 31 PHE A O 20
ATOM 21236 N N . VAL A 1 32 ? 2.537 -0.720 -3.185 1.00 60.41 32 VAL A N 20
ATOM 21237 C CA . VAL A 1 32 ? 2.813 -1.292 -1.911 1.00 22.14 32 VAL A CA 20
ATOM 21238 C C . VAL A 1 32 ? 3.851 -2.391 -2.074 1.00 74.43 32 VAL A C 20
ATOM 21239 O O . VAL A 1 32 ? 3.871 -3.107 -3.086 1.00 1.11 32 VAL A O 20
ATOM 21252 N N . HIS A 1 33 ? 4.725 -2.493 -1.126 1.00 72.41 33 HIS A N 20
ATOM 21253 C CA . HIS A 1 33 ? 5.747 -3.478 -1.143 1.00 54.32 33 HIS A CA 20
ATOM 21254 C C . HIS A 1 33 ? 5.750 -4.189 0.197 1.00 23.50 33 HIS A C 20
ATOM 21255 O O . HIS A 1 33 ? 5.231 -3.659 1.181 1.00 22.52 33 HIS A O 20
ATOM 21270 N N . LYS A 1 34 ? 6.330 -5.375 0.245 1.00 73.02 34 LYS A N 20
ATOM 21271 C CA . LYS A 1 34 ? 6.343 -6.167 1.460 1.00 14.03 34 LYS A CA 20
ATOM 21272 C C . LYS A 1 34 ? 7.168 -5.509 2.554 1.00 52.33 34 LYS A C 20
ATOM 21273 O O . LYS A 1 34 ? 7.065 -5.868 3.691 1.00 54.54 34 LYS A O 20
ATOM 21292 N N . SER A 1 35 ? 7.971 -4.529 2.187 1.00 43.24 35 SER A N 20
ATOM 21293 C CA . SER A 1 35 ? 8.721 -3.723 3.159 1.00 44.03 35 SER A CA 20
ATOM 21294 C C . SER A 1 35 ? 7.768 -3.137 4.224 1.00 34.33 35 SER A C 20
ATOM 21295 O O . SER A 1 35 ? 8.132 -3.011 5.389 1.00 60.14 35 SER A O 20
ATOM 21303 N N . ALA A 1 36 ? 6.548 -2.823 3.823 1.00 2.32 36 ALA A N 20
ATOM 21304 C CA . ALA A 1 36 ? 5.574 -2.316 4.752 1.00 63.14 36 ALA A CA 20
ATOM 21305 C C . ALA A 1 36 ? 5.043 -3.425 5.637 1.00 44.15 36 ALA A C 20
ATOM 21306 O O . ALA A 1 36 ? 4.802 -3.222 6.829 1.00 43.14 36 ALA A O 20
ATOM 21313 N N . VAL A 1 37 ? 4.864 -4.607 5.049 1.00 61.35 37 VAL A N 20
ATOM 21314 C CA . VAL A 1 37 ? 4.429 -5.767 5.809 1.00 50.43 37 VAL A CA 20
ATOM 21315 C C . VAL A 1 37 ? 5.552 -6.166 6.750 1.00 64.20 37 VAL A C 20
ATOM 21316 O O . VAL A 1 37 ? 5.329 -6.589 7.844 1.00 60.11 37 VAL A O 20
ATOM 21329 N N . ASP A 1 38 ? 6.753 -5.994 6.290 1.00 64.04 38 ASP A N 20
ATOM 21330 C CA . ASP A 1 38 ? 7.942 -6.282 7.058 1.00 5.53 38 ASP A CA 20
ATOM 21331 C C . ASP A 1 38 ? 8.046 -5.357 8.251 1.00 54.10 38 ASP A C 20
ATOM 21332 O O . ASP A 1 38 ? 8.485 -5.769 9.329 1.00 74.10 38 ASP A O 20
ATOM 21341 N N . ALA A 1 39 ? 7.613 -4.118 8.070 1.00 21.44 39 ALA A N 20
ATOM 21342 C CA . ALA A 1 39 ? 7.654 -3.150 9.148 1.00 64.42 39 ALA A CA 20
ATOM 21343 C C . ALA A 1 39 ? 6.487 -3.331 10.140 1.00 13.24 39 ALA A C 20
ATOM 21344 O O . ALA A 1 39 ? 6.697 -3.386 11.360 1.00 31.11 39 ALA A O 20
ATOM 21351 N N . ALA A 1 40 ? 5.273 -3.436 9.621 1.00 34.42 40 ALA A N 20
ATOM 21352 C CA . ALA A 1 40 ? 4.077 -3.499 10.471 1.00 32.20 40 ALA A CA 20
ATOM 21353 C C . ALA A 1 40 ? 3.658 -4.930 10.832 1.00 14.20 40 ALA A C 20
ATOM 21354 O O . ALA A 1 40 ? 2.989 -5.146 11.837 1.00 72.00 40 ALA A O 20
ATOM 21361 N N . GLY A 1 41 ? 4.057 -5.882 10.025 1.00 41.24 41 GLY A N 20
ATOM 21362 C CA . GLY A 1 41 ? 3.659 -7.277 10.216 1.00 11.31 41 GLY A CA 20
ATOM 21363 C C . GLY A 1 41 ? 2.205 -7.486 9.897 1.00 51.53 41 GLY A C 20
ATOM 21364 O O . GLY A 1 41 ? 1.402 -7.867 10.758 1.00 53.21 41 GLY A O 20
ATOM 21368 N N . LEU A 1 42 ? 1.876 -7.243 8.667 1.00 11.34 42 LEU A N 20
ATOM 21369 C CA . LEU A 1 42 ? 0.534 -7.332 8.179 1.00 64.04 42 LEU A CA 20
ATOM 21370 C C . LEU A 1 42 ? 0.312 -8.798 7.738 1.00 65.10 42 LEU A C 20
ATOM 21371 O O . LEU A 1 42 ? 1.262 -9.460 7.327 1.00 52.12 42 LEU A O 20
ATOM 21387 N N . HIS A 1 43 ? -0.902 -9.311 7.860 1.00 61.24 43 HIS A N 20
ATOM 21388 C CA . HIS A 1 43 ? -1.170 -10.698 7.474 1.00 73.44 43 HIS A CA 20
ATOM 21389 C C . HIS A 1 43 ? -1.065 -10.900 5.959 1.00 64.25 43 HIS A C 20
ATOM 21390 O O . HIS A 1 43 ? -0.244 -11.679 5.487 1.00 22.24 43 HIS A O 20
ATOM 21405 N N . SER A 1 44 ? -1.885 -10.211 5.217 1.00 21.45 44 SER A N 20
ATOM 21406 C CA . SER A 1 44 ? -1.922 -10.375 3.784 1.00 72.51 44 SER A CA 20
ATOM 21407 C C . SER A 1 44 ? -2.631 -9.202 3.147 1.00 74.25 44 SER A C 20
ATOM 21408 O O . SER A 1 44 ? -3.295 -8.427 3.836 1.00 73.14 44 SER A O 20
ATOM 21416 N N . LEU A 1 45 ? -2.483 -9.061 1.859 1.00 1.24 45 LEU A N 20
ATOM 21417 C CA . LEU A 1 45 ? -3.158 -8.020 1.142 1.00 73.43 45 LEU A CA 20
ATOM 21418 C C . LEU A 1 45 ? -3.899 -8.624 -0.003 1.00 44.21 45 LEU A C 20
ATOM 21419 O O . LEU A 1 45 ? -3.387 -9.518 -0.697 1.00 40.15 45 LEU A O 20
ATOM 21435 N N . GLU A 1 46 ? -5.078 -8.166 -0.187 1.00 35.03 46 GLU A N 20
ATOM 21436 C CA . GLU A 1 46 ? -5.932 -8.596 -1.245 1.00 24.21 46 GLU A CA 20
ATOM 21437 C C . GLU A 1 46 ? -6.933 -7.504 -1.583 1.00 21.43 46 GLU A C 20
ATOM 21438 O O . GLU A 1 46 ? -7.340 -6.729 -0.697 1.00 12.32 46 GLU A O 20
ATOM 21450 N N . GLU A 1 47 ? -7.272 -7.406 -2.867 1.00 5.12 47 GLU A N 20
ATOM 21451 C CA . GLU A 1 47 ? -8.161 -6.414 -3.391 1.00 22.13 47 GLU A CA 20
ATOM 21452 C C . GLU A 1 47 ? -9.483 -6.456 -2.641 1.00 64.51 47 GLU A C 20
ATOM 21453 O O . GLU A 1 47 ? -10.064 -7.519 -2.443 1.00 60.04 47 GLU A O 20
ATOM 21465 N N . GLY A 1 48 ? -9.927 -5.306 -2.224 1.00 24.44 48 GLY A N 20
ATOM 21466 C CA . GLY A 1 48 ? -11.138 -5.207 -1.456 1.00 63.30 48 GLY A CA 20
ATOM 21467 C C . GLY A 1 48 ? -10.878 -4.659 -0.075 1.00 63.53 48 GLY A C 20
ATOM 21468 O O . GLY A 1 48 ? -11.752 -4.055 0.539 1.00 13.52 48 GLY A O 20
ATOM 21472 N N . GLN A 1 49 ? -9.675 -4.855 0.410 1.00 24.04 49 GLN A N 20
ATOM 21473 C CA . GLN A 1 49 ? -9.304 -4.379 1.722 1.00 13.34 49 GLN A CA 20
ATOM 21474 C C . GLN A 1 49 ? -8.944 -2.924 1.755 1.00 20.13 49 GLN A C 20
ATOM 21475 O O . GLN A 1 49 ? -7.996 -2.498 1.102 1.00 42.45 49 GLN A O 20
ATOM 21489 N N . ASP A 1 50 ? -9.715 -2.161 2.501 1.00 12.00 50 ASP A N 20
ATOM 21490 C CA . ASP A 1 50 ? -9.362 -0.786 2.778 1.00 24.21 50 ASP A CA 20
ATOM 21491 C C . ASP A 1 50 ? -8.180 -0.829 3.701 1.00 52.05 50 ASP A C 20
ATOM 21492 O O . ASP A 1 50 ? -8.172 -1.587 4.681 1.00 63.52 50 ASP A O 20
ATOM 21501 N N . VAL A 1 51 ? -7.195 -0.080 3.400 1.00 24.43 51 VAL A N 20
ATOM 21502 C CA . VAL A 1 51 ? -5.994 -0.136 4.123 1.00 3.10 51 VAL A CA 20
ATOM 21503 C C . VAL A 1 51 ? -5.507 1.258 4.477 1.00 3.13 51 VAL A C 20
ATOM 21504 O O . VAL A 1 51 ? -5.723 2.231 3.747 1.00 24.13 51 VAL A O 20
ATOM 21517 N N . ILE A 1 52 ? -4.898 1.334 5.597 1.00 55.31 52 ILE A N 20
ATOM 21518 C CA . ILE A 1 52 ? -4.397 2.552 6.162 1.00 60.01 52 ILE A CA 20
ATOM 21519 C C . ILE A 1 52 ? -2.893 2.465 6.135 1.00 43.33 52 ILE A C 20
ATOM 21520 O O . ILE A 1 52 ? -2.325 1.489 6.628 1.00 32.13 52 ILE A O 20
ATOM 21536 N N . PHE A 1 53 ? -2.248 3.440 5.571 1.00 2.00 53 PHE A N 20
ATOM 21537 C CA . PHE A 1 53 ? -0.807 3.403 5.450 1.00 12.54 53 PHE A CA 20
ATOM 21538 C C . PHE A 1 53 ? -0.235 4.786 5.526 1.00 45.33 53 PHE A C 20
ATOM 21539 O O . PHE A 1 53 ? -0.978 5.766 5.641 1.00 44.12 53 PHE A O 20
ATOM 21556 N N . ASP A 1 54 ? 1.068 4.862 5.459 1.00 14.35 54 ASP A N 20
ATOM 21557 C CA . ASP A 1 54 ? 1.765 6.105 5.361 1.00 1.24 54 ASP A CA 20
ATOM 21558 C C . ASP A 1 54 ? 2.428 6.082 4.022 1.00 44.41 54 ASP A C 20
ATOM 21559 O O . ASP A 1 54 ? 2.573 5.005 3.417 1.00 41.53 54 ASP A O 20
ATOM 21568 N N . LEU A 1 55 ? 2.820 7.196 3.539 1.00 51.24 55 LEU A N 20
ATOM 21569 C CA . LEU A 1 55 ? 3.397 7.259 2.240 1.00 51.33 55 LEU A CA 20
ATOM 21570 C C . LEU A 1 55 ? 4.691 8.022 2.213 1.00 4.01 55 LEU A C 20
ATOM 21571 O O . LEU A 1 55 ? 4.796 9.161 2.710 1.00 50.12 55 LEU A O 20
ATOM 21587 N N . GLU A 1 56 ? 5.659 7.373 1.648 1.00 31.23 56 GLU A N 20
ATOM 21588 C CA . GLU A 1 56 ? 6.967 7.909 1.434 1.00 21.43 56 GLU A CA 20
ATOM 21589 C C . GLU A 1 56 ? 7.224 7.976 -0.067 1.00 64.42 56 GLU A C 20
ATOM 21590 O O . GLU A 1 56 ? 6.753 7.117 -0.831 1.00 72.31 56 GLU A O 20
ATOM 21602 N N . GLU A 1 57 ? 7.953 8.960 -0.476 1.00 41.41 57 GLU A N 20
ATOM 21603 C CA . GLU A 1 57 ? 8.157 9.242 -1.875 1.00 13.12 57 GLU A CA 20
ATOM 21604 C C . GLU A 1 57 ? 9.423 8.581 -2.409 1.00 63.13 57 GLU A C 20
ATOM 21605 O O . GLU A 1 57 ? 10.474 8.586 -1.757 1.00 54.24 57 GLU A O 20
ATOM 21617 N N . LYS A 1 58 ? 9.320 8.016 -3.584 1.00 45.22 58 LYS A N 20
ATOM 21618 C CA . LYS A 1 58 ? 10.447 7.446 -4.246 1.00 62.54 58 LYS A CA 20
ATOM 21619 C C . LYS A 1 58 ? 10.689 8.212 -5.538 1.00 21.04 58 LYS A C 20
ATOM 21620 O O . LYS A 1 58 ? 10.308 7.763 -6.623 1.00 43.10 58 LYS A O 20
ATOM 21639 N N . GLN A 1 59 ? 11.228 9.426 -5.378 1.00 64.43 59 GLN A N 20
ATOM 21640 C CA . GLN A 1 59 ? 11.530 10.368 -6.474 1.00 23.55 59 GLN A CA 20
ATOM 21641 C C . GLN A 1 59 ? 10.244 10.859 -7.182 1.00 12.41 59 GLN A C 20
ATOM 21642 O O . GLN A 1 59 ? 9.831 12.019 -7.022 1.00 64.23 59 GLN A O 20
ATOM 21656 N N . GLY A 1 60 ? 9.632 9.992 -7.942 1.00 23.32 60 GLY A N 20
ATOM 21657 C CA . GLY A 1 60 ? 8.397 10.315 -8.600 1.00 11.30 60 GLY A CA 20
ATOM 21658 C C . GLY A 1 60 ? 7.375 9.238 -8.387 1.00 70.14 60 GLY A C 20
ATOM 21659 O O . GLY A 1 60 ? 6.245 9.329 -8.862 1.00 25.01 60 GLY A O 20
ATOM 21663 N N . LYS A 1 61 ? 7.772 8.208 -7.688 1.00 14.02 61 LYS A N 20
ATOM 21664 C CA . LYS A 1 61 ? 6.902 7.114 -7.376 1.00 50.11 61 LYS A CA 20
ATOM 21665 C C . LYS A 1 61 ? 6.474 7.221 -5.934 1.00 71.11 61 LYS A C 20
ATOM 21666 O O . LYS A 1 61 ? 7.076 7.963 -5.149 1.00 53.23 61 LYS A O 20
ATOM 21685 N N . ALA A 1 62 ? 5.466 6.494 -5.586 1.00 75.00 62 ALA A N 20
ATOM 21686 C CA . ALA A 1 62 ? 4.916 6.544 -4.269 1.00 43.03 62 ALA A CA 20
ATOM 21687 C C . ALA A 1 62 ? 4.797 5.138 -3.718 1.00 35.44 62 ALA A C 20
ATOM 21688 O O . ALA A 1 62 ? 4.216 4.276 -4.371 1.00 44.34 62 ALA A O 20
ATOM 21695 N N . TYR A 1 63 ? 5.344 4.896 -2.527 1.00 62.11 63 TYR A N 20
ATOM 21696 C CA . TYR A 1 63 ? 5.245 3.578 -1.914 1.00 52.44 63 TYR A CA 20
ATOM 21697 C C . TYR A 1 63 ? 4.589 3.613 -0.541 1.00 20.34 63 TYR A C 20
ATOM 21698 O O . TYR A 1 63 ? 4.963 4.400 0.339 1.00 13.32 63 TYR A O 20
ATOM 21716 N N . ALA A 1 64 ? 3.606 2.768 -0.392 1.00 62.03 64 ALA A N 20
ATOM 21717 C CA . ALA A 1 64 ? 2.830 2.641 0.825 1.00 4.12 64 ALA A CA 20
ATOM 21718 C C . ALA A 1 64 ? 3.601 1.861 1.854 1.00 74.51 64 ALA A C 20
ATOM 21719 O O . ALA A 1 64 ? 4.142 0.776 1.569 1.00 53.03 64 ALA A O 20
ATOM 21726 N N . VAL A 1 65 ? 3.651 2.407 3.030 1.00 42.23 65 VAL A N 20
ATOM 21727 C CA . VAL A 1 65 ? 4.370 1.842 4.143 1.00 43.32 65 VAL A CA 20
ATOM 21728 C C . VAL A 1 65 ? 3.505 1.920 5.371 1.00 30.33 65 VAL A C 20
ATOM 21729 O O . VAL A 1 65 ? 2.487 2.587 5.337 1.00 61.00 65 VAL A O 20
ATOM 21742 N N . ASN A 1 66 ? 3.908 1.243 6.441 1.00 2.14 66 ASN A N 20
ATOM 21743 C CA . ASN A 1 66 ? 3.148 1.228 7.707 1.00 44.52 66 ASN A CA 20
ATOM 21744 C C . ASN A 1 66 ? 1.699 0.821 7.473 1.00 4.14 66 ASN A C 20
ATOM 21745 O O . ASN A 1 66 ? 0.778 1.625 7.626 1.00 52.53 66 ASN A O 20
ATOM 21756 N N . LEU A 1 67 ? 1.504 -0.386 7.026 1.00 55.23 67 LEU A N 20
ATOM 21757 C CA . LEU A 1 67 ? 0.179 -0.821 6.677 1.00 61.10 67 LEU A CA 20
ATOM 21758 C C . LEU A 1 67 ? -0.614 -1.280 7.877 1.00 73.31 67 LEU A C 20
ATOM 21759 O O . LEU A 1 67 ? -0.074 -1.837 8.829 1.00 5.31 67 LEU A O 20
ATOM 21775 N N . ARG A 1 68 ? -1.886 -1.041 7.805 1.00 10.41 68 ARG A N 20
ATOM 21776 C CA . ARG A 1 68 ? -2.843 -1.495 8.769 1.00 11.34 68 ARG A CA 20
ATOM 21777 C C . ARG A 1 68 ? -4.116 -1.711 7.985 1.00 75.31 68 ARG A C 20
ATOM 21778 O O . ARG A 1 68 ? -4.514 -0.830 7.229 1.00 21.24 68 ARG A O 20
ATOM 21799 N N . ILE A 1 69 ? -4.753 -2.832 8.130 1.00 54.42 69 ILE A N 20
ATOM 21800 C CA . ILE A 1 69 ? -5.940 -3.073 7.346 1.00 72.34 69 ILE A CA 20
ATOM 21801 C C . ILE A 1 69 ? -7.207 -2.798 8.108 1.00 2.35 69 ILE A C 20
ATOM 21802 O O . ILE A 1 69 ? -7.242 -2.881 9.338 1.00 74.14 69 ILE A O 20
ATOM 21818 N N . LYS A 1 70 ? -8.208 -2.379 7.391 1.00 21.20 70 LYS A N 20
ATOM 21819 C CA . LYS A 1 70 ? -9.527 -2.221 7.931 1.00 13.20 70 LYS A CA 20
ATOM 21820 C C . LYS A 1 70 ? -10.179 -3.601 8.124 1.00 63.31 70 LYS A C 20
ATOM 21821 O O . LYS A 1 70 ? -10.612 -4.217 7.124 1.00 39.54 70 LYS A O 20
#

CATH classification: 2.40.50.140

Radius of gyration: 10.48 Å; Cα contacts (8 Å, |Δi|>4): 165; chains: 1; bounding box: 25×27×19 Å

Secondary structure (DSSP, 8-state):
-EEEEEEEEEEEETTTTEEEEE-TTT---EEE-HHHHHHHT-----TT-EEEEEEEEETTEEEEEEEEE-